Protein AF-Q2NRU4-F1 (afdb_monomer_lite)

Structure (mmCIF, N/CA/C/O backbone):
data_AF-Q2NRU4-F1
#
_entry.id   AF-Q2NRU4-F1
#
loop_
_atom_site.group_PDB
_atom_site.id
_atom_site.type_symbol
_atom_site.label_atom_id
_atom_site.label_alt_id
_atom_site.label_comp_id
_atom_site.label_asym_id
_atom_site.label_entity_id
_atom_site.label_seq_id
_atom_site.pdbx_PDB_ins_code
_atom_site.Cartn_x
_atom_site.Cartn_y
_atom_site.Cartn_z
_atom_site.occupancy
_atom_site.B_iso_or_equiv
_atom_site.auth_seq_id
_atom_site.auth_comp_id
_atom_site.auth_asym_id
_atom_site.auth_atom_id
_atom_site.pdbx_PDB_model_num
ATOM 1 N N . MET A 1 1 ? -20.272 91.432 -16.158 1.00 27.55 1 MET A N 1
ATOM 2 C CA . MET A 1 1 ? -19.149 92.353 -15.857 1.00 27.55 1 MET A CA 1
ATOM 3 C C . MET A 1 1 ? -18.512 91.813 -14.579 1.00 27.55 1 MET A C 1
ATOM 5 O O . MET A 1 1 ? -19.265 91.527 -13.664 1.00 27.55 1 MET A O 1
ATOM 9 N N . ALA A 1 2 ? -17.294 91.264 -14.639 1.00 25.17 2 ALA A N 1
ATOM 10 C CA . ALA A 1 2 ? -16.004 91.965 -14.478 1.00 25.17 2 ALA A CA 1
ATOM 11 C C . ALA A 1 2 ? -15.711 92.292 -12.987 1.00 25.17 2 ALA A C 1
ATOM 13 O O . ALA A 1 2 ? -16.608 92.776 -12.313 1.00 25.17 2 ALA A O 1
ATOM 14 N N . MET A 1 3 ? -14.518 92.052 -12.418 1.00 23.88 3 MET A N 1
ATOM 15 C CA . MET A 1 3 ? -13.232 91.648 -13.022 1.00 23.88 3 MET A CA 1
ATOM 16 C C . MET A 1 3 ? -12.318 90.872 -12.032 1.00 23.88 3 MET A C 1
ATOM 18 O O . MET A 1 3 ? -12.445 91.038 -10.827 1.00 23.88 3 MET A O 1
ATOM 22 N N . THR A 1 4 ? -11.417 90.047 -12.588 1.00 27.55 4 THR A N 1
ATOM 23 C CA . THR A 1 4 ? -10.028 89.662 -12.194 1.00 27.55 4 THR A CA 1
ATOM 24 C C . THR A 1 4 ? -9.515 89.977 -10.767 1.00 27.55 4 THR A C 1
ATOM 26 O O . THR A 1 4 ? -9.658 91.094 -10.293 1.00 27.55 4 THR A O 1
ATOM 29 N N . ILE A 1 5 ? -8.825 89.046 -10.080 1.00 25.11 5 ILE A N 1
ATOM 30 C CA . ILE A 1 5 ? -7.338 88.909 -9.998 1.00 25.11 5 ILE A CA 1
ATOM 31 C C . ILE A 1 5 ? -7.003 87.466 -9.548 1.00 25.11 5 ILE A C 1
ATOM 33 O O . ILE A 1 5 ? -7.475 87.022 -8.510 1.00 25.11 5 ILE A O 1
ATOM 37 N N . LYS A 1 6 ? -6.393 86.615 -10.391 1.00 26.19 6 LYS A N 1
ATOM 38 C CA . LYS A 1 6 ? -4.936 86.444 -10.631 1.00 26.19 6 LYS A CA 1
ATOM 39 C C . LYS A 1 6 ? -4.105 86.117 -9.374 1.00 26.19 6 LYS A C 1
ATOM 41 O O . LYS A 1 6 ? -3.678 87.021 -8.666 1.00 26.19 6 LYS A O 1
ATOM 46 N N . SER A 1 7 ? -3.752 84.843 -9.191 1.00 25.25 7 SER A N 1
ATOM 47 C CA . SER A 1 7 ? -2.533 84.442 -8.472 1.00 25.25 7 SER A CA 1
ATOM 48 C C . SER A 1 7 ? -1.377 84.288 -9.471 1.00 25.25 7 SER A C 1
ATOM 50 O O . SER A 1 7 ? -1.565 83.778 -10.575 1.00 25.25 7 SER A O 1
ATOM 52 N N . ASN A 1 8 ? -0.181 84.763 -9.113 1.00 26.19 8 ASN A N 1
ATOM 53 C CA . ASN A 1 8 ? 0.990 84.687 -9.990 1.00 26.19 8 ASN A CA 1
ATOM 54 C C . ASN A 1 8 ? 1.704 83.339 -9.835 1.00 26.19 8 ASN A C 1
ATOM 56 O O . ASN A 1 8 ? 2.194 83.019 -8.754 1.00 26.19 8 ASN A O 1
ATOM 60 N N . THR A 1 9 ? 1.852 82.597 -10.931 1.00 33.47 9 THR A N 1
ATOM 61 C CA . THR A 1 9 ? 2.852 81.529 -11.040 1.00 33.47 9 THR A CA 1
ATOM 62 C C . THR A 1 9 ? 4.235 82.143 -11.269 1.00 33.47 9 THR A C 1
ATOM 64 O O . THR A 1 9 ? 4.475 82.756 -12.308 1.00 33.47 9 THR A O 1
ATOM 67 N N . LEU A 1 10 ? 5.143 81.954 -10.313 1.00 28.69 10 LEU A N 1
ATOM 68 C CA . LEU A 1 10 ? 6.584 82.208 -10.430 1.00 28.69 10 LEU A CA 1
ATOM 69 C C . LEU A 1 10 ? 7.347 80.910 -10.076 1.00 28.69 10 LEU A C 1
ATOM 71 O O . LEU A 1 10 ? 6.728 79.962 -9.591 1.00 28.69 10 LEU A O 1
ATOM 75 N N . PRO A 1 11 ? 8.617 80.771 -10.491 1.00 30.83 11 PRO A N 1
ATOM 76 C CA . PRO A 1 11 ? 8.958 79.686 -11.407 1.00 30.83 11 PRO A CA 1
ATOM 77 C C . PRO A 1 11 ? 9.339 78.373 -10.724 1.00 30.83 11 PRO A C 1
ATOM 79 O O . PRO A 1 11 ? 10.029 78.350 -9.707 1.00 30.83 11 PRO A O 1
ATOM 82 N N . PHE A 1 12 ? 9.008 77.264 -11.390 1.00 28.73 12 PHE A N 1
ATOM 83 C CA . PHE A 1 12 ? 9.711 76.004 -11.177 1.00 28.73 12 PHE A CA 1
ATOM 84 C C . PHE A 1 12 ? 11.153 76.145 -11.676 1.00 28.73 12 PHE A C 1
ATOM 86 O O . PHE A 1 12 ? 11.401 76.181 -12.880 1.00 28.73 12 PHE A O 1
ATOM 93 N N . ILE A 1 13 ? 12.106 76.199 -10.746 1.00 26.86 13 ILE A N 1
ATOM 94 C CA . ILE A 1 13 ? 13.524 76.011 -11.057 1.00 26.86 13 ILE A CA 1
ATOM 95 C C . ILE A 1 13 ? 13.719 74.525 -11.371 1.00 26.86 13 ILE A C 1
ATOM 97 O O . ILE A 1 13 ? 13.710 73.681 -10.473 1.00 26.86 13 ILE A O 1
ATOM 101 N N . SER A 1 14 ? 13.875 74.193 -12.651 1.00 37.03 14 SER A N 1
ATOM 102 C CA . SER A 1 14 ? 14.163 72.833 -13.102 1.00 37.03 14 SER A CA 1
ATOM 103 C C . SER A 1 14 ? 15.639 72.488 -12.876 1.00 37.03 14 SER A C 1
ATOM 105 O O . SER A 1 14 ? 16.437 72.487 -13.813 1.00 37.03 14 SER A O 1
ATOM 107 N N . GLU A 1 15 ? 16.019 72.185 -11.632 1.00 30.34 15 GLU A N 1
ATOM 108 C CA . GLU A 1 15 ? 17.298 71.520 -11.359 1.00 30.34 15 GLU A CA 1
ATOM 109 C C . GLU A 1 15 ? 17.245 70.055 -11.817 1.00 30.34 15 GLU A C 1
ATOM 111 O O . GLU A 1 15 ? 16.882 69.148 -11.059 1.00 30.34 15 GLU A O 1
ATOM 116 N N . THR A 1 16 ? 17.651 69.812 -13.063 1.00 36.56 16 THR A N 1
ATOM 117 C CA . THR A 1 16 ? 18.041 68.478 -13.528 1.00 36.56 16 THR A CA 1
ATOM 118 C C . THR A 1 16 ? 19.218 67.984 -12.681 1.00 36.56 16 THR A C 1
ATOM 120 O O . THR A 1 16 ? 20.192 68.707 -12.470 1.00 36.56 16 THR A O 1
ATOM 123 N N . ILE A 1 17 ? 19.132 66.759 -12.164 1.00 39.47 17 ILE A N 1
ATOM 124 C CA . ILE A 1 17 ? 20.183 66.159 -11.331 1.00 39.47 17 ILE A CA 1
ATOM 125 C C . ILE A 1 17 ? 21.095 65.336 -12.243 1.00 39.47 17 ILE A C 1
ATOM 127 O O . ILE A 1 17 ? 20.589 64.531 -13.017 1.00 39.47 17 ILE A O 1
ATOM 131 N N . SER A 1 18 ? 22.414 65.514 -12.146 1.00 48.19 18 SER A N 1
ATOM 132 C CA . SER A 1 18 ? 23.385 64.673 -12.854 1.00 48.19 18 SER A CA 1
ATOM 133 C C . SER A 1 18 ? 23.613 63.332 -12.147 1.00 48.19 18 SER A C 1
ATOM 135 O O . SER A 1 18 ? 23.604 63.251 -10.914 1.00 48.19 18 SER A O 1
ATOM 137 N N . ASP A 1 19 ? 23.880 62.285 -12.927 1.00 49.56 19 ASP A N 1
ATOM 138 C CA . ASP A 1 19 ? 23.962 60.889 -12.464 1.00 49.56 19 ASP A CA 1
ATOM 139 C C . ASP A 1 19 ? 25.026 60.663 -11.382 1.00 49.56 19 ASP A C 1
ATOM 141 O O . ASP A 1 19 ? 24.850 59.841 -10.481 1.00 49.56 19 ASP A O 1
ATOM 145 N N . ALA A 1 20 ? 26.084 61.481 -11.383 1.00 44.75 20 ALA A N 1
ATOM 146 C CA . ALA A 1 20 ? 27.112 61.518 -10.343 1.00 44.75 20 ALA A CA 1
ATOM 147 C C . ALA A 1 20 ? 26.548 61.690 -8.914 1.00 44.75 20 ALA A C 1
ATOM 149 O O . ALA A 1 20 ? 27.145 61.204 -7.954 1.00 44.75 20 ALA A O 1
ATOM 150 N N . ARG A 1 21 ? 25.385 62.339 -8.743 1.00 45.06 21 ARG A N 1
ATOM 151 C CA . ARG A 1 21 ? 24.715 62.469 -7.434 1.00 45.06 21 ARG A CA 1
ATOM 152 C C . ARG A 1 21 ? 23.836 61.268 -7.074 1.00 45.06 21 ARG A C 1
ATOM 154 O O . ARG A 1 21 ? 23.665 60.999 -5.890 1.00 45.06 21 ARG A O 1
ATOM 161 N N . ILE A 1 22 ? 23.339 60.513 -8.054 1.00 49.44 22 ILE A N 1
ATOM 162 C CA . ILE A 1 22 ? 22.668 59.222 -7.813 1.00 49.44 22 ILE A CA 1
ATOM 163 C C . ILE A 1 22 ? 23.716 58.174 -7.405 1.00 49.44 22 ILE A C 1
ATOM 165 O O . ILE A 1 22 ? 23.503 57.424 -6.452 1.00 49.44 22 ILE A O 1
ATOM 169 N N . ALA A 1 23 ? 24.887 58.190 -8.051 1.00 51.44 23 ALA A N 1
ATOM 170 C CA . ALA A 1 23 ? 26.038 57.377 -7.664 1.00 51.44 23 ALA A CA 1
ATOM 171 C C . ALA A 1 23 ? 26.536 57.688 -6.237 1.00 51.44 23 ALA A C 1
ATOM 173 O O . ALA A 1 23 ? 26.916 56.770 -5.518 1.00 51.44 23 ALA A O 1
ATOM 174 N N . TYR A 1 24 ? 26.483 58.952 -5.793 1.00 49.28 24 TYR A N 1
ATOM 175 C CA . TYR A 1 24 ? 26.822 59.319 -4.412 1.00 49.28 24 TYR A CA 1
ATOM 176 C C . TYR A 1 24 ? 25.903 58.625 -3.390 1.00 49.28 24 TYR A C 1
ATOM 178 O O . TYR A 1 24 ? 26.398 57.994 -2.460 1.00 49.28 24 TYR A O 1
ATOM 186 N N . VAL A 1 25 ? 24.578 58.672 -3.588 1.00 49.66 25 VAL A N 1
ATOM 187 C CA . VAL A 1 25 ? 23.615 58.025 -2.672 1.00 49.66 25 VAL A CA 1
ATOM 188 C C . VAL A 1 25 ? 23.811 56.507 -2.638 1.00 49.66 25 VAL A C 1
ATOM 190 O O . VAL A 1 25 ? 23.872 55.941 -1.552 1.00 49.66 25 VAL A O 1
ATOM 193 N N . LYS A 1 26 ? 23.989 55.854 -3.798 1.00 53.34 26 LYS A N 1
ATOM 194 C CA . LYS A 1 26 ? 24.218 54.398 -3.868 1.00 53.34 26 LYS A CA 1
ATOM 195 C C . LYS A 1 26 ? 25.491 53.925 -3.146 1.00 53.34 26 LYS A C 1
ATOM 197 O O . LYS A 1 26 ? 25.537 52.767 -2.745 1.00 53.34 26 LYS A O 1
ATOM 202 N N . ASN A 1 27 ? 26.504 54.786 -2.999 1.00 51.72 27 ASN A N 1
ATOM 203 C CA . ASN A 1 27 ? 27.858 54.365 -2.616 1.00 51.72 27 ASN A CA 1
ATOM 204 C C . ASN A 1 27 ? 28.385 54.955 -1.291 1.00 51.72 27 ASN A C 1
ATOM 206 O O . ASN A 1 27 ? 29.419 54.488 -0.816 1.00 51.72 27 ASN A O 1
ATOM 210 N N . LEU A 1 28 ? 27.759 55.996 -0.719 1.00 47.84 28 LEU A N 1
ATOM 211 C CA . LEU A 1 28 ? 28.334 56.762 0.409 1.00 47.84 28 LEU A CA 1
ATOM 212 C C . LEU A 1 28 ? 27.382 57.059 1.586 1.00 47.84 28 LEU A C 1
ATOM 214 O O . LEU A 1 28 ? 27.839 57.602 2.592 1.00 47.84 28 LEU A O 1
ATOM 218 N N . ALA A 1 29 ? 26.093 56.707 1.516 1.00 56.09 29 ALA A N 1
ATOM 219 C CA . ALA A 1 29 ? 25.180 56.856 2.656 1.00 56.09 29 ALA A CA 1
ATOM 220 C C . ALA A 1 29 ? 25.407 55.737 3.696 1.00 56.09 29 ALA A C 1
ATOM 222 O O . ALA A 1 29 ? 25.237 54.558 3.389 1.00 56.09 29 ALA A O 1
ATOM 223 N N . MET A 1 30 ? 25.803 56.101 4.922 1.00 52.47 30 MET A N 1
ATOM 224 C CA . MET A 1 30 ? 26.233 55.149 5.965 1.00 52.47 30 MET A CA 1
ATOM 225 C C . MET A 1 30 ? 25.129 54.768 6.965 1.00 52.47 30 MET A C 1
ATOM 227 O O . MET A 1 30 ? 25.215 53.717 7.600 1.00 52.47 30 MET A O 1
ATOM 231 N N . THR A 1 31 ? 24.091 55.593 7.121 1.00 57.56 31 THR A N 1
ATOM 232 C CA . THR A 1 31 ? 22.967 55.349 8.043 1.00 57.56 31 THR A CA 1
ATOM 233 C C . THR A 1 31 ? 21.608 55.565 7.368 1.00 57.56 31 THR A C 1
ATOM 235 O O . THR A 1 31 ? 21.518 56.181 6.301 1.00 57.56 31 THR A O 1
ATOM 238 N N . LYS A 1 32 ? 20.521 55.087 8.001 1.00 56.09 32 LYS A N 1
ATOM 239 C CA . LYS A 1 32 ? 19.155 55.395 7.537 1.00 56.09 32 LYS A CA 1
ATOM 240 C C . LYS A 1 32 ? 18.888 56.902 7.602 1.00 56.09 32 LYS A C 1
ATOM 242 O O . LYS A 1 32 ? 18.274 57.448 6.691 1.00 56.09 32 LYS A O 1
ATOM 247 N N . GLU A 1 33 ? 19.402 57.572 8.632 1.00 53.81 33 GLU A N 1
ATOM 248 C CA . GLU A 1 33 ? 19.351 59.020 8.811 1.00 53.81 33 GLU A CA 1
ATOM 249 C C . GLU A 1 33 ? 20.042 59.780 7.661 1.00 53.81 33 GLU A C 1
ATOM 251 O O . GLU A 1 33 ? 19.413 60.675 7.096 1.00 53.81 33 GLU A O 1
ATOM 256 N N . ASP A 1 34 ? 21.255 59.396 7.242 1.00 56.81 34 ASP A N 1
ATOM 257 C CA . ASP A 1 34 ? 21.978 60.049 6.130 1.00 56.81 34 ASP A CA 1
ATOM 258 C C . ASP A 1 34 ? 21.211 59.944 4.804 1.00 56.81 34 ASP A C 1
ATOM 260 O O . ASP A 1 34 ? 21.030 60.930 4.086 1.00 56.81 34 ASP A O 1
ATOM 264 N N . ALA A 1 35 ? 20.697 58.749 4.499 1.00 54.88 35 ALA A N 1
ATOM 265 C CA . ALA A 1 35 ? 19.919 58.478 3.292 1.00 54.88 35 ALA A CA 1
ATOM 266 C C . ALA A 1 35 ? 18.598 59.274 3.220 1.00 54.88 35 ALA A C 1
ATOM 268 O O . ALA A 1 35 ? 18.047 59.468 2.134 1.00 54.88 35 ALA A O 1
ATOM 269 N N . THR A 1 36 ? 18.098 59.788 4.350 1.00 53.00 36 THR A N 1
ATOM 270 C CA . THR A 1 36 ? 16.929 60.688 4.388 1.00 53.00 36 THR A CA 1
ATOM 271 C C . THR A 1 36 ? 17.186 62.022 3.671 1.00 53.00 36 THR A C 1
ATOM 273 O O . THR A 1 36 ? 16.239 62.717 3.296 1.00 53.00 36 THR A O 1
ATOM 276 N N . VAL A 1 37 ? 18.451 62.420 3.491 1.00 50.53 37 VAL A N 1
ATOM 277 C CA . VAL A 1 37 ? 18.841 63.783 3.106 1.00 50.53 37 VAL A CA 1
ATOM 278 C C . VAL A 1 37 ? 19.104 63.914 1.597 1.00 50.53 37 VAL A C 1
ATOM 280 O O . VAL A 1 37 ? 20.214 64.249 1.197 1.00 50.53 37 VAL A O 1
ATOM 283 N N . MET A 1 38 ? 18.077 63.700 0.751 1.00 53.88 38 MET A N 1
ATOM 284 C CA . MET A 1 38 ? 17.714 64.607 -0.374 1.00 53.88 38 MET A CA 1
ATOM 285 C C . MET A 1 38 ? 16.689 64.063 -1.397 1.00 53.88 38 MET A C 1
ATOM 287 O O . MET A 1 38 ? 16.701 62.896 -1.782 1.00 53.88 38 MET A O 1
ATOM 291 N N . ARG A 1 39 ? 15.929 65.000 -1.993 1.00 60.97 39 ARG A N 1
ATOM 292 C CA . ARG A 1 39 ? 15.435 65.063 -3.394 1.00 60.97 39 ARG A CA 1
ATOM 293 C C . ARG A 1 39 ? 14.474 63.985 -3.910 1.00 60.97 39 ARG A C 1
ATOM 295 O O . ARG A 1 39 ? 13.487 64.369 -4.533 1.00 60.97 39 ARG A O 1
ATOM 302 N N . ILE A 1 40 ? 14.694 62.688 -3.682 1.00 68.94 40 ILE A N 1
ATOM 303 C CA . ILE A 1 40 ? 13.674 61.663 -3.994 1.00 68.94 40 ILE A CA 1
ATOM 304 C C . ILE A 1 40 ? 12.469 61.919 -3.094 1.00 68.94 40 ILE A C 1
ATOM 306 O O . ILE A 1 40 ? 11.357 62.117 -3.579 1.00 68.94 40 ILE A O 1
ATOM 310 N N . TRP A 1 41 ? 12.723 62.029 -1.787 1.00 78.81 41 TRP A N 1
ATOM 311 C CA . TRP A 1 41 ? 11.708 62.369 -0.799 1.00 78.81 41 TRP A CA 1
ATOM 312 C C . TRP A 1 41 ? 10.995 63.683 -1.134 1.00 78.81 41 TRP A C 1
ATOM 314 O O . TRP A 1 41 ? 9.772 63.727 -1.112 1.00 78.81 41 TRP A O 1
ATOM 324 N N . ASP A 1 42 ? 11.715 64.729 -1.548 1.00 79.25 42 ASP A N 1
ATOM 325 C CA . ASP A 1 42 ? 11.101 66.022 -1.874 1.00 79.25 42 ASP A CA 1
ATOM 326 C C . ASP A 1 42 ? 10.088 65.980 -3.026 1.00 79.25 42 ASP A C 1
ATOM 328 O O . ASP A 1 42 ? 9.165 66.792 -3.031 1.00 79.25 42 ASP A O 1
ATOM 332 N N . LYS A 1 43 ? 10.213 65.023 -3.956 1.00 80.00 43 LYS A N 1
ATOM 333 C CA . LYS A 1 43 ? 9.261 64.821 -5.061 1.00 80.00 43 LYS A CA 1
ATOM 334 C C . LYS A 1 43 ? 7.980 64.087 -4.648 1.00 80.00 43 LYS A C 1
ATOM 336 O O . LYS A 1 43 ? 6.946 64.297 -5.278 1.00 80.00 43 LYS A O 1
ATOM 341 N N . ILE A 1 44 ? 8.048 63.218 -3.633 1.00 84.31 44 ILE A N 1
ATOM 342 C CA . ILE A 1 44 ? 6.964 62.272 -3.291 1.00 84.31 44 ILE A CA 1
ATOM 343 C C . ILE A 1 44 ? 6.408 62.428 -1.871 1.00 84.31 44 ILE A C 1
ATOM 345 O O . ILE A 1 44 ? 5.356 61.873 -1.566 1.00 84.31 44 ILE A O 1
ATOM 349 N N . LYS A 1 45 ? 7.053 63.216 -1.002 1.00 83.75 45 LYS A N 1
ATOM 350 C CA . LYS A 1 45 ? 6.665 63.427 0.405 1.00 83.75 45 LYS A CA 1
ATOM 351 C C . LYS A 1 45 ? 5.215 63.856 0.591 1.00 83.75 45 LYS A C 1
ATOM 353 O O . LYS A 1 45 ? 4.647 63.576 1.641 1.00 83.75 45 LYS A O 1
ATOM 358 N N . ASP A 1 46 ? 4.622 64.534 -0.387 1.00 86.38 46 ASP A N 1
ATOM 359 C CA . ASP A 1 46 ? 3.250 65.053 -0.325 1.00 86.38 46 ASP A CA 1
ATOM 360 C C . ASP A 1 46 ? 2.216 64.128 -0.990 1.00 86.38 46 ASP A C 1
ATOM 362 O O . ASP A 1 46 ? 1.024 64.425 -1.001 1.00 86.38 46 ASP A O 1
ATOM 366 N N . TRP A 1 47 ? 2.652 62.956 -1.468 1.00 91.62 47 TRP A N 1
ATOM 367 C CA . TRP A 1 47 ? 1.774 61.848 -1.858 1.00 91.62 47 TRP A CA 1
ATOM 368 C C . TRP A 1 47 ? 1.359 61.001 -0.636 1.00 91.62 47 TRP A C 1
ATOM 370 O O . TRP A 1 47 ? 0.374 60.263 -0.701 1.00 91.62 47 TRP A O 1
ATOM 380 N N . PHE A 1 48 ? 2.086 61.133 0.484 1.00 86.75 48 PHE A N 1
ATOM 381 C CA . PHE A 1 48 ? 1.869 60.435 1.756 1.00 86.75 48 PHE A CA 1
ATOM 382 C C . PHE A 1 48 ? 1.184 61.332 2.796 1.00 86.75 48 PHE A C 1
ATOM 384 O O . PHE A 1 48 ? 1.551 62.497 2.979 1.00 86.75 48 PHE A O 1
ATOM 391 N N . CYS A 1 49 ? 0.233 60.780 3.556 1.00 78.88 49 CYS A N 1
ATOM 392 C CA . CYS A 1 49 ? -0.378 61.496 4.677 1.00 78.88 49 CYS A CA 1
ATOM 393 C C . CYS A 1 49 ? 0.623 61.699 5.834 1.00 78.88 49 CYS A C 1
ATOM 395 O O . CYS A 1 49 ? 1.508 60.875 6.067 1.00 78.88 49 CYS A O 1
ATOM 397 N N . GLY A 1 50 ? 0.486 62.811 6.571 1.00 70.38 50 GLY A N 1
ATOM 398 C CA . GLY A 1 50 ? 1.497 63.294 7.527 1.00 70.38 50 GLY A CA 1
ATOM 399 C C . GLY A 1 50 ? 1.971 62.267 8.563 1.00 70.38 50 GLY A C 1
ATOM 400 O O . GLY A 1 50 ? 3.162 62.200 8.855 1.00 70.38 50 GLY A O 1
ATOM 401 N N . THR A 1 51 ? 1.068 61.421 9.060 1.00 73.38 51 THR A N 1
ATOM 402 C CA . THR A 1 51 ? 1.360 60.362 10.042 1.00 73.38 51 THR A CA 1
ATOM 403 C C . THR A 1 51 ? 2.211 59.217 9.487 1.00 73.38 51 THR A C 1
ATOM 405 O O . THR A 1 51 ? 2.953 58.599 10.245 1.00 73.38 51 THR A O 1
ATOM 408 N N . ARG A 1 52 ? 2.153 58.949 8.176 1.00 76.56 52 ARG A N 1
ATOM 409 C CA . ARG A 1 52 ? 2.875 57.849 7.509 1.00 76.56 52 ARG A CA 1
ATOM 410 C C . ARG A 1 52 ? 4.196 58.284 6.868 1.00 76.56 52 ARG A C 1
ATOM 412 O O . ARG A 1 52 ? 4.927 57.461 6.324 1.00 76.56 52 ARG A O 1
ATOM 419 N N . LYS A 1 53 ? 4.556 59.570 6.957 1.00 80.81 53 LYS A N 1
ATOM 420 C CA . LYS A 1 53 ? 5.773 60.107 6.325 1.00 80.81 53 LYS A CA 1
ATOM 421 C C . LYS A 1 53 ? 7.073 59.462 6.845 1.00 80.81 53 LYS A C 1
ATOM 423 O O . LYS A 1 53 ? 7.974 59.217 6.052 1.00 80.81 53 LYS A O 1
ATOM 428 N N . LYS A 1 54 ? 7.160 59.118 8.140 1.00 77.81 54 LYS A N 1
ATOM 429 C CA . LYS A 1 54 ? 8.330 58.413 8.716 1.00 77.81 54 LYS A CA 1
ATOM 430 C C . LYS A 1 54 ? 8.419 56.940 8.283 1.00 77.81 54 LYS A C 1
ATOM 432 O O . LYS A 1 54 ? 9.512 56.439 8.053 1.00 77.81 54 LYS A O 1
ATOM 437 N N . GLU A 1 55 ? 7.275 56.270 8.157 1.00 82.50 55 GLU A N 1
ATOM 438 C CA . GLU A 1 55 ? 7.150 54.887 7.666 1.00 82.50 55 GLU A CA 1
ATOM 439 C C . GLU A 1 55 ? 7.605 54.802 6.192 1.00 82.50 55 GLU A C 1
ATOM 441 O O . GLU A 1 55 ? 8.400 53.935 5.835 1.00 82.50 55 GLU A O 1
ATOM 446 N N . ALA A 1 56 ? 7.209 55.778 5.361 1.00 85.75 56 ALA A N 1
ATOM 447 C CA . ALA A 1 56 ? 7.550 55.820 3.936 1.00 85.75 56 ALA A CA 1
ATOM 448 C C . ALA A 1 56 ? 9.063 55.964 3.704 1.00 85.75 56 ALA A C 1
ATOM 450 O O . ALA A 1 56 ? 9.630 55.288 2.851 1.00 85.75 56 ALA A O 1
ATOM 451 N N . LEU A 1 57 ? 9.732 56.807 4.496 1.00 80.38 57 LEU A N 1
ATOM 452 C CA . LEU A 1 57 ? 11.187 56.973 4.449 1.00 80.38 57 LEU A CA 1
ATOM 453 C C . LEU A 1 57 ? 11.941 55.663 4.730 1.00 80.38 57 LEU A C 1
ATOM 455 O O . LEU A 1 57 ? 12.937 55.387 4.065 1.00 80.38 57 LEU A O 1
ATOM 459 N N . GLY A 1 58 ? 11.429 54.826 5.641 1.00 80.81 58 GLY A N 1
ATOM 460 C CA . GLY A 1 58 ? 11.973 53.490 5.893 1.00 80.81 58 GLY A CA 1
ATOM 461 C C . GLY A 1 58 ? 11.957 52.620 4.635 1.00 80.81 58 GLY A C 1
ATOM 462 O O . GLY A 1 58 ? 12.997 52.120 4.223 1.00 80.81 58 GLY A O 1
ATOM 463 N N . HIS A 1 59 ? 10.812 52.528 3.962 1.00 90.50 59 HIS A N 1
ATOM 464 C CA . HIS A 1 59 ? 10.689 51.728 2.741 1.00 90.50 59 HIS A CA 1
ATOM 465 C C . HIS A 1 59 ? 11.418 52.320 1.525 1.00 90.50 59 HIS A C 1
ATOM 467 O O . HIS A 1 59 ? 11.839 51.570 0.650 1.00 90.50 59 HIS A O 1
ATOM 473 N N . ILE A 1 60 ? 11.626 53.641 1.461 1.00 85.38 60 ILE A N 1
ATOM 474 C CA . ILE A 1 60 ? 12.477 54.256 0.427 1.00 85.38 60 ILE A CA 1
ATOM 475 C C . ILE A 1 60 ? 13.941 53.841 0.630 1.00 85.38 60 ILE A C 1
ATOM 477 O O . ILE A 1 60 ? 14.611 53.511 -0.349 1.00 85.38 60 ILE A O 1
ATOM 481 N N . TYR A 1 61 ? 14.424 53.790 1.878 1.00 84.88 61 TYR A N 1
ATOM 482 C CA . TYR A 1 61 ? 15.737 53.218 2.197 1.00 84.88 61 TYR A CA 1
ATOM 483 C C . TYR A 1 61 ? 15.804 51.741 1.790 1.00 84.88 61 TYR A C 1
ATOM 485 O O . TYR A 1 61 ? 16.694 51.356 1.036 1.00 84.88 61 TYR A O 1
ATOM 493 N N . ASP A 1 62 ? 14.828 50.938 2.226 1.00 86.81 62 ASP A N 1
ATOM 494 C CA . ASP A 1 62 ? 14.785 49.490 1.984 1.00 86.81 62 ASP A CA 1
ATOM 495 C C . ASP A 1 62 ? 14.697 49.143 0.477 1.00 86.81 62 ASP A C 1
ATOM 497 O O . ASP A 1 62 ? 15.207 48.111 0.045 1.00 86.81 62 ASP A O 1
ATOM 501 N N . LEU A 1 63 ? 14.108 50.021 -0.347 1.00 85.94 63 LEU A N 1
ATOM 502 C CA . LEU A 1 63 ? 14.131 49.914 -1.812 1.00 85.94 63 LEU A CA 1
ATOM 503 C C . LEU A 1 63 ? 15.504 50.191 -2.434 1.00 85.94 63 LEU A C 1
ATOM 505 O O . LEU A 1 63 ? 15.807 49.652 -3.493 1.00 85.94 63 LEU A O 1
ATOM 509 N N . THR A 1 64 ? 16.291 51.095 -1.850 1.00 81.25 64 THR A N 1
ATOM 510 C CA . THR A 1 64 ? 17.459 51.706 -2.513 1.00 81.25 64 THR A CA 1
ATOM 511 C C . THR A 1 64 ? 18.805 51.218 -1.986 1.00 81.25 64 THR A C 1
ATOM 513 O O . THR A 1 64 ? 19.806 51.370 -2.683 1.00 81.25 64 THR A O 1
ATOM 516 N N . HIS A 1 65 ? 18.836 50.618 -0.794 1.00 82.19 65 HIS A N 1
ATOM 517 C CA . HIS A 1 65 ? 20.053 50.178 -0.115 1.00 82.19 65 HIS A CA 1
ATOM 518 C C . HIS A 1 65 ? 20.019 48.659 0.109 1.00 82.19 65 HIS A C 1
ATOM 520 O O . HIS A 1 65 ? 19.239 48.155 0.916 1.00 82.19 65 HIS A O 1
ATOM 526 N N . GLN A 1 66 ? 20.905 47.929 -0.576 1.00 80.81 66 GLN A N 1
ATOM 527 C CA . GLN A 1 66 ? 21.048 46.476 -0.418 1.00 80.81 66 GLN A CA 1
ATOM 528 C C . GLN A 1 66 ? 21.654 46.082 0.940 1.00 80.81 66 GLN A C 1
ATOM 530 O O . GLN A 1 66 ? 21.305 45.042 1.500 1.00 80.81 66 GLN A O 1
ATOM 535 N N . GLY A 1 67 ? 22.554 46.906 1.487 1.00 81.31 67 GLY A N 1
ATOM 536 C CA . GLY A 1 67 ? 23.310 46.563 2.692 1.00 81.31 67 GLY A CA 1
ATOM 537 C C . GLY A 1 67 ? 24.064 45.239 2.521 1.00 81.31 67 GLY A C 1
ATOM 538 O O . GLY A 1 67 ? 24.654 44.989 1.474 1.00 81.31 67 GLY A O 1
ATOM 539 N N . ASN A 1 68 ? 23.996 44.375 3.535 1.00 79.50 68 ASN A N 1
ATOM 540 C CA . ASN A 1 68 ? 24.650 43.060 3.536 1.00 79.50 68 ASN A CA 1
ATOM 541 C C . ASN A 1 68 ? 23.733 41.916 3.042 1.00 79.50 68 ASN A C 1
ATOM 543 O O . ASN A 1 68 ? 24.016 40.752 3.320 1.00 79.50 68 ASN A O 1
ATOM 547 N N . LEU A 1 69 ? 22.615 42.218 2.371 1.00 81.31 69 LEU A N 1
ATOM 548 C CA . LEU A 1 69 ? 21.664 41.203 1.901 1.00 81.31 69 LEU A CA 1
ATOM 549 C C . LEU A 1 69 ? 22.147 40.517 0.618 1.00 81.31 69 LEU A C 1
ATOM 551 O O . LEU A 1 69 ? 22.683 41.164 -0.286 1.00 81.31 69 LEU A O 1
ATOM 555 N N . SER A 1 70 ? 21.890 39.214 0.490 1.00 83.50 70 SER A N 1
ATOM 556 C CA . SER A 1 70 ? 22.082 38.499 -0.778 1.00 83.50 70 SER A CA 1
ATOM 557 C C . SER A 1 70 ? 21.068 38.958 -1.839 1.00 83.50 70 SER A C 1
ATOM 559 O O . SER A 1 70 ? 20.025 39.528 -1.504 1.00 83.50 70 SER A O 1
ATOM 561 N N . LYS A 1 71 ? 21.345 38.706 -3.133 1.00 83.12 71 LYS A N 1
ATOM 562 C CA . LYS A 1 71 ? 20.453 39.097 -4.250 1.00 83.12 71 LYS A CA 1
ATOM 563 C C . LYS A 1 71 ? 18.973 38.728 -3.995 1.00 83.12 71 LYS A C 1
ATOM 565 O O . LYS A 1 71 ? 18.132 39.616 -4.142 1.00 83.12 71 LYS A O 1
ATOM 570 N N . PRO A 1 72 ? 18.622 37.501 -3.549 1.00 80.62 72 PRO A N 1
ATOM 571 C CA . PRO A 1 72 ? 17.219 37.122 -3.360 1.00 80.62 72 PRO A CA 1
ATOM 572 C C . PRO A 1 72 ? 16.591 37.755 -2.114 1.00 80.62 72 PRO A C 1
ATOM 574 O O . PRO A 1 72 ? 15.433 38.172 -2.145 1.00 80.62 72 PRO A O 1
ATOM 577 N N . GLN A 1 73 ? 17.362 37.923 -1.036 1.00 82.50 73 GLN A N 1
ATOM 578 C CA . GLN A 1 73 ? 16.912 38.642 0.160 1.00 82.50 73 GLN A CA 1
ATOM 579 C C . GLN A 1 73 ? 16.636 40.124 -0.149 1.00 82.50 73 GLN A C 1
ATOM 581 O O . GLN A 1 73 ? 15.622 40.668 0.292 1.00 82.50 73 GLN A O 1
ATOM 586 N N . PHE A 1 74 ? 17.483 40.760 -0.964 1.00 87.38 74 PHE A N 1
ATOM 587 C CA . PHE A 1 74 ? 17.282 42.137 -1.414 1.00 87.38 74 PHE A CA 1
ATOM 588 C C . PHE A 1 74 ? 16.085 42.272 -2.363 1.00 87.38 74 PHE A C 1
ATOM 590 O O . PHE A 1 74 ? 15.252 43.145 -2.146 1.00 87.38 74 PHE A O 1
ATOM 597 N N . ALA A 1 75 ? 15.914 41.381 -3.345 1.00 86.50 75 ALA A N 1
ATOM 598 C CA . ALA A 1 75 ? 14.737 41.412 -4.218 1.00 86.50 75 ALA A CA 1
ATOM 599 C C . ALA A 1 75 ? 13.422 41.251 -3.434 1.00 86.50 75 ALA A C 1
ATOM 601 O O . ALA A 1 75 ? 12.458 41.971 -3.696 1.00 86.50 75 ALA A O 1
ATOM 602 N N . LEU A 1 76 ? 13.383 40.377 -2.419 1.00 86.00 76 LEU A N 1
ATOM 603 C CA . LEU A 1 76 ? 12.242 40.273 -1.502 1.00 86.00 76 LEU A CA 1
ATOM 604 C C . LEU A 1 76 ? 12.007 41.584 -0.737 1.00 86.00 76 LEU A C 1
ATOM 606 O O . LEU A 1 76 ? 10.860 42.021 -0.617 1.00 86.00 76 LEU A O 1
ATOM 610 N N . GLN A 1 77 ? 13.071 42.217 -0.233 1.00 90.81 77 GLN A N 1
ATOM 611 C CA . GLN A 1 77 ? 12.986 43.517 0.435 1.00 90.81 77 GLN A CA 1
ATOM 612 C C . GLN A 1 77 ? 12.409 44.584 -0.508 1.00 90.81 77 GLN A C 1
ATOM 614 O O . GLN A 1 77 ? 11.479 45.286 -0.111 1.00 90.81 77 GLN A O 1
ATOM 619 N N . CYS A 1 78 ? 12.871 44.652 -1.762 1.00 90.06 78 CYS A N 1
ATOM 620 C CA . CYS A 1 78 ? 12.332 45.557 -2.775 1.00 90.06 78 CYS A CA 1
ATOM 621 C C . CYS A 1 78 ? 10.840 45.300 -3.039 1.00 90.06 78 CYS A C 1
ATOM 623 O O . CYS A 1 78 ? 10.058 46.246 -2.989 1.00 90.06 78 CYS A O 1
ATOM 625 N N . ILE A 1 79 ? 10.420 44.041 -3.233 1.00 89.44 79 ILE A N 1
ATOM 626 C CA . ILE A 1 79 ? 9.003 43.670 -3.419 1.00 89.44 79 ILE A CA 1
ATOM 627 C C . ILE A 1 79 ? 8.147 44.159 -2.239 1.00 89.44 79 ILE A C 1
ATOM 629 O O . ILE A 1 79 ? 7.134 44.833 -2.453 1.00 89.44 79 ILE A O 1
ATOM 633 N N . LYS A 1 80 ? 8.552 43.850 -0.995 1.00 89.94 80 LYS A N 1
ATOM 634 C CA . LYS A 1 80 ? 7.803 44.248 0.211 1.00 89.94 80 LYS A CA 1
ATOM 635 C C . LYS A 1 80 ? 7.741 45.774 0.349 1.00 89.94 80 LYS A C 1
ATOM 637 O O . LYS A 1 80 ? 6.654 46.328 0.505 1.00 89.94 80 LYS A O 1
ATOM 642 N N . ALA A 1 81 ? 8.880 46.458 0.239 1.00 90.19 81 ALA A N 1
ATOM 643 C CA . ALA A 1 81 ? 8.979 47.909 0.380 1.00 90.19 81 ALA A CA 1
ATOM 644 C C . ALA A 1 81 ? 8.209 48.667 -0.718 1.00 90.19 81 ALA A C 1
ATOM 646 O O . ALA A 1 81 ? 7.516 49.645 -0.424 1.00 90.19 81 ALA A O 1
ATOM 647 N N . PHE A 1 82 ? 8.261 48.194 -1.968 1.00 92.62 82 PHE A N 1
ATOM 648 C CA . PHE A 1 82 ? 7.510 48.772 -3.082 1.00 92.62 82 PHE A CA 1
ATOM 649 C C . PHE A 1 82 ? 5.999 48.643 -2.887 1.00 92.62 82 PHE A C 1
ATOM 651 O O . PHE A 1 82 ? 5.263 49.621 -3.044 1.00 92.62 82 PHE A O 1
ATOM 658 N N . HIS A 1 83 ? 5.529 47.452 -2.498 1.00 91.88 83 HIS A N 1
ATOM 659 C CA . HIS A 1 83 ? 4.111 47.232 -2.242 1.00 91.88 83 HIS A CA 1
ATOM 660 C C . HIS A 1 83 ? 3.606 48.102 -1.082 1.00 91.88 83 HIS A C 1
ATOM 662 O O . HIS A 1 83 ? 2.585 48.780 -1.237 1.00 91.88 83 HIS A O 1
ATOM 668 N N . SER A 1 84 ? 4.351 48.177 0.028 1.00 91.06 84 SER A N 1
ATOM 669 C CA . SER A 1 84 ? 4.045 49.111 1.116 1.00 91.06 84 SER A CA 1
ATOM 670 C C . SER A 1 84 ? 3.934 50.545 0.598 1.00 91.06 84 SER A C 1
ATOM 672 O O . SER A 1 84 ? 2.885 51.161 0.750 1.00 91.06 84 SER A O 1
ATOM 674 N N . LEU A 1 85 ? 4.937 51.074 -0.110 1.00 90.81 85 LEU A N 1
ATOM 675 C CA . LEU A 1 85 ? 4.888 52.454 -0.616 1.00 90.81 85 LEU A CA 1
ATOM 676 C C . LEU A 1 85 ? 3.695 52.717 -1.549 1.00 90.81 85 LEU A C 1
ATOM 678 O O . LEU A 1 85 ? 3.018 53.737 -1.398 1.00 90.81 85 LEU A O 1
ATOM 682 N N . SER A 1 86 ? 3.377 51.782 -2.448 1.00 92.44 86 SER A N 1
ATOM 683 C CA . SER A 1 86 ? 2.227 51.905 -3.356 1.00 92.44 86 SER A CA 1
ATOM 684 C C . SER A 1 86 ? 0.867 51.875 -2.634 1.00 92.44 86 SER A C 1
ATOM 686 O O . SER A 1 86 ? -0.083 52.513 -3.084 1.00 92.44 86 SER A O 1
ATOM 688 N N . THR A 1 87 ? 0.766 51.206 -1.479 1.00 89.62 87 THR A N 1
ATOM 689 C CA . THR A 1 87 ? -0.437 51.206 -0.618 1.00 89.62 87 THR A CA 1
ATOM 690 C C . THR A 1 87 ? -0.436 52.327 0.433 1.00 89.62 87 THR A C 1
ATOM 692 O O . THR A 1 87 ? -1.444 52.558 1.105 1.00 89.62 87 THR A O 1
ATOM 695 N N . MET A 1 88 ? 0.673 53.057 0.571 1.00 89.88 88 MET A N 1
ATOM 696 C CA . MET A 1 88 ? 0.830 54.185 1.492 1.00 89.88 88 MET A CA 1
ATOM 697 C C . MET A 1 88 ? 0.475 55.544 0.889 1.00 89.88 88 MET A C 1
ATOM 699 O O . MET A 1 88 ? 0.096 56.450 1.638 1.00 89.88 88 MET A O 1
ATOM 703 N N . VAL A 1 89 ? 0.605 55.708 -0.430 1.00 90.75 89 VAL A N 1
ATOM 704 C CA . VAL A 1 89 ? 0.223 56.949 -1.118 1.00 90.75 89 VAL A CA 1
ATOM 705 C C . VAL A 1 89 ? -1.291 57.079 -1.296 1.00 90.75 89 VAL A C 1
ATOM 707 O O . VAL A 1 89 ? -2.027 56.091 -1.382 1.00 90.75 89 VAL A O 1
ATOM 710 N N . GLY A 1 90 ? -1.762 58.324 -1.401 1.00 87.38 90 GLY A N 1
ATOM 711 C CA . GLY A 1 90 ? -3.140 58.618 -1.797 1.00 87.38 90 GLY A CA 1
ATOM 712 C C . GLY A 1 90 ? -3.493 58.017 -3.165 1.00 87.38 90 GLY A C 1
ATOM 713 O O . GLY A 1 90 ? -2.644 57.919 -4.049 1.00 87.38 90 GLY A O 1
ATOM 714 N N . ALA A 1 91 ? -4.762 57.639 -3.355 1.00 85.69 91 ALA A N 1
ATOM 715 C CA . ALA A 1 91 ? -5.226 56.884 -4.528 1.00 85.69 91 ALA A CA 1
ATOM 716 C C . ALA A 1 91 ? -4.845 57.509 -5.889 1.00 85.69 91 ALA A C 1
ATOM 718 O O . ALA A 1 91 ? -4.550 56.774 -6.827 1.00 85.69 91 ALA A O 1
ATOM 719 N N . ALA A 1 92 ? -4.790 58.844 -5.969 1.00 87.62 92 ALA A N 1
ATOM 720 C CA . ALA A 1 92 ? -4.413 59.624 -7.156 1.00 87.62 92 ALA A CA 1
ATOM 721 C C . ALA A 1 92 ? -2.898 59.636 -7.484 1.00 87.62 92 ALA A C 1
ATOM 723 O O . ALA A 1 92 ? -2.463 60.409 -8.335 1.00 87.62 92 ALA A O 1
ATOM 724 N N . TYR A 1 93 ? -2.099 58.832 -6.776 1.00 90.88 93 TYR A N 1
ATOM 725 C CA . TYR A 1 93 ? -0.667 58.641 -7.028 1.00 90.88 93 TYR A CA 1
ATOM 726 C C . TYR A 1 93 ? -0.263 57.161 -7.096 1.00 90.88 93 TYR A C 1
ATOM 728 O O . TYR A 1 93 ? 0.921 56.859 -7.235 1.00 90.88 93 TYR A O 1
ATOM 736 N N . GLN A 1 94 ? -1.209 56.223 -6.961 1.00 88.31 94 GLN A N 1
ATOM 737 C CA . GLN A 1 94 ? -0.903 54.787 -6.977 1.00 88.31 94 GLN A CA 1
ATOM 738 C C . GLN A 1 94 ? -0.487 54.303 -8.368 1.00 88.31 94 GLN A C 1
ATOM 740 O O . GLN A 1 94 ? 0.355 53.426 -8.478 1.00 88.31 94 GLN A O 1
ATOM 745 N N . ASP A 1 95 ? -1.047 54.892 -9.417 1.00 86.50 95 ASP A N 1
ATOM 746 C CA . ASP A 1 95 ? -0.722 54.684 -10.833 1.00 86.50 95 ASP A CA 1
ATOM 747 C C . ASP A 1 95 ? 0.725 55.054 -11.209 1.00 86.50 95 ASP A C 1
ATOM 749 O O . ASP A 1 95 ? 1.264 54.551 -12.195 1.00 86.50 95 ASP A O 1
ATOM 753 N N . LYS A 1 96 ? 1.375 55.900 -10.401 1.00 89.88 96 LYS A N 1
ATOM 754 C CA . LYS A 1 96 ? 2.788 56.283 -10.557 1.00 89.88 96 LYS A CA 1
ATOM 755 C C . LYS A 1 96 ? 3.767 55.225 -10.059 1.00 89.88 96 LYS A C 1
ATOM 757 O O . LYS A 1 96 ? 4.962 55.352 -10.307 1.00 89.88 96 LYS A O 1
ATOM 762 N N . PHE A 1 97 ? 3.285 54.210 -9.349 1.00 92.38 97 PHE A N 1
ATOM 763 C CA . PHE A 1 97 ? 4.071 53.039 -8.982 1.00 92.38 97 PHE A CA 1
ATOM 764 C C . PHE A 1 97 ? 3.849 51.980 -10.056 1.00 92.38 97 PHE A C 1
ATOM 766 O O . PHE A 1 97 ? 2.709 51.601 -10.305 1.00 92.38 97 PHE A O 1
ATOM 773 N N . LYS A 1 98 ? 4.925 51.511 -10.686 1.00 91.06 98 LYS A N 1
ATOM 774 C CA . LYS A 1 98 ? 4.923 50.411 -11.659 1.00 91.06 98 LYS A CA 1
ATOM 775 C C . LYS A 1 98 ? 6.084 49.477 -11.327 1.00 91.06 98 LYS A C 1
ATOM 777 O O . LYS A 1 98 ? 7.217 49.940 -11.241 1.00 91.06 98 LYS A O 1
ATOM 782 N N . ALA A 1 99 ? 5.813 48.198 -11.108 1.00 89.00 99 ALA A N 1
ATOM 783 C CA . ALA A 1 99 ? 6.830 47.158 -11.026 1.00 89.00 99 ALA A CA 1
ATOM 784 C C . ALA A 1 99 ? 6.720 46.267 -12.265 1.00 89.00 99 ALA A C 1
ATOM 786 O O . ALA A 1 99 ? 5.613 45.867 -12.623 1.00 89.00 99 ALA A O 1
ATOM 787 N N . LEU A 1 100 ? 7.848 45.968 -12.901 1.00 83.06 100 LEU A N 1
ATOM 788 C CA . LEU A 1 100 ? 7.951 45.052 -14.032 1.00 83.06 100 LEU A CA 1
ATOM 789 C C . LEU A 1 100 ? 8.830 43.871 -13.617 1.00 83.06 100 LEU A C 1
ATOM 791 O O . LEU A 1 100 ? 9.934 44.067 -13.111 1.00 83.06 100 LEU A O 1
ATOM 795 N N . ILE A 1 101 ? 8.339 42.651 -13.814 1.00 81.31 101 ILE A N 1
ATOM 796 C CA . ILE A 1 101 ? 9.076 41.416 -13.532 1.00 81.31 101 ILE A CA 1
ATOM 797 C C . ILE A 1 101 ? 9.199 40.617 -14.829 1.00 81.31 101 ILE A C 1
ATOM 799 O O . ILE A 1 101 ? 8.198 40.146 -15.374 1.00 81.31 101 ILE A O 1
ATOM 803 N N . THR A 1 102 ? 10.430 40.443 -15.300 1.00 77.62 102 THR A N 1
ATOM 804 C CA . THR A 1 102 ? 10.750 39.824 -16.591 1.00 77.62 102 THR A CA 1
ATOM 805 C C . THR A 1 102 ? 11.581 38.565 -16.377 1.00 77.62 102 THR A C 1
ATOM 807 O O . THR A 1 102 ? 12.551 38.569 -15.624 1.00 77.62 102 THR A O 1
ATOM 810 N N . GLU A 1 103 ? 11.212 37.474 -17.043 1.00 69.12 103 GLU A N 1
ATOM 811 C CA . GLU A 1 103 ? 11.974 36.221 -17.025 1.00 69.12 103 GLU A CA 1
ATOM 812 C C . GLU A 1 103 ? 13.200 36.356 -17.952 1.00 69.12 103 GLU A C 1
ATOM 814 O O . GLU A 1 103 ? 13.058 36.571 -19.163 1.00 69.12 103 GLU A O 1
ATOM 819 N N . ASN A 1 104 ? 14.408 36.306 -17.384 1.00 69.44 104 ASN A N 1
ATOM 820 C CA . ASN A 1 104 ? 15.638 36.662 -18.093 1.00 69.44 104 ASN A CA 1
ATOM 821 C C . ASN A 1 104 ? 16.195 35.486 -18.930 1.00 69.44 104 ASN A C 1
ATOM 823 O O . ASN A 1 104 ? 15.842 34.330 -18.677 1.00 69.44 104 ASN A O 1
ATOM 827 N N . PRO A 1 105 ? 17.022 35.734 -19.970 1.00 52.50 105 PRO A N 1
ATOM 828 C CA . PRO A 1 105 ? 17.467 34.689 -20.905 1.00 52.50 105 PRO A CA 1
ATOM 829 C C . PRO A 1 105 ? 18.223 33.509 -20.272 1.00 52.50 105 PRO A C 1
ATOM 831 O O . PRO A 1 105 ? 18.352 32.463 -20.899 1.00 52.50 105 PRO A O 1
ATOM 834 N N . GLN A 1 106 ? 18.725 33.666 -19.048 1.00 59.56 106 GLN A N 1
ATOM 835 C CA . GLN A 1 106 ? 19.433 32.645 -18.281 1.00 59.56 106 GLN A CA 1
ATOM 836 C C . GLN A 1 106 ? 18.482 31.760 -17.445 1.00 59.56 106 GLN A C 1
ATOM 838 O O . GLN A 1 106 ? 18.945 30.848 -16.765 1.00 59.56 106 GLN A O 1
ATOM 843 N N . GLY A 1 107 ? 17.167 32.015 -17.473 1.00 57.44 107 GLY A N 1
ATOM 844 C CA . GLY A 1 107 ? 16.163 31.370 -16.612 1.00 57.44 107 GLY A CA 1
ATOM 845 C C . GLY A 1 107 ? 15.994 32.047 -15.245 1.00 57.44 107 GLY A C 1
ATOM 846 O O . GLY A 1 107 ? 15.270 31.546 -14.381 1.00 57.44 107 GLY A O 1
ATOM 847 N N . GLY A 1 108 ? 16.675 33.172 -15.026 1.00 75.44 108 GLY A N 1
ATOM 848 C CA . GLY A 1 108 ? 16.501 34.030 -13.863 1.00 75.44 108 GLY A CA 1
ATOM 849 C C . GLY A 1 108 ? 15.329 35.002 -14.006 1.00 75.44 108 GLY A C 1
ATOM 850 O O . GLY A 1 108 ? 14.504 34.892 -14.913 1.00 75.44 108 GLY A O 1
ATOM 851 N N . TRP A 1 109 ? 15.263 35.980 -13.105 1.00 79.88 109 TRP A N 1
ATOM 852 C CA . TRP A 1 109 ? 14.234 37.023 -13.110 1.00 79.88 109 TRP A CA 1
ATOM 853 C C . TRP A 1 109 ? 14.840 38.398 -12.864 1.00 79.88 109 TRP A C 1
ATOM 855 O O . TRP A 1 109 ? 15.500 38.602 -11.848 1.00 79.88 109 TRP A O 1
ATOM 865 N N . ASP A 1 110 ? 14.560 39.346 -13.749 1.00 83.06 110 ASP A N 1
ATOM 866 C CA . ASP A 1 110 ? 14.894 40.755 -13.566 1.00 83.06 110 ASP A CA 1
ATOM 867 C C . ASP A 1 110 ? 13.659 41.493 -13.032 1.00 83.06 110 ASP A C 1
ATOM 869 O O . ASP A 1 110 ? 12.553 41.340 -13.558 1.00 83.06 110 ASP A O 1
ATOM 873 N N . LEU A 1 111 ? 13.836 42.267 -11.961 1.00 88.06 111 LEU A N 1
ATOM 874 C CA . LEU A 1 111 ? 12.785 43.036 -11.303 1.00 88.06 111 LEU A CA 1
ATOM 875 C C . LEU A 1 111 ? 13.122 44.527 -11.365 1.00 88.06 111 LEU A C 1
ATOM 877 O O . LEU A 1 111 ? 14.125 44.975 -10.808 1.00 88.06 111 LEU A O 1
ATOM 881 N N . GLU A 1 112 ? 12.253 45.298 -12.010 1.00 90.94 112 GLU A N 1
ATOM 882 C CA . GLU A 1 112 ? 12.328 46.753 -12.095 1.00 90.94 112 GLU A CA 1
ATOM 883 C C . GLU A 1 112 ? 11.203 47.388 -11.266 1.00 90.94 112 GLU A C 1
ATOM 885 O O . GLU A 1 112 ? 10.033 47.039 -11.407 1.00 90.94 112 GLU A O 1
ATOM 890 N N . PHE A 1 113 ? 11.546 48.361 -10.424 1.00 88.94 113 PHE A N 1
ATOM 891 C CA . PHE A 1 113 ? 10.631 49.096 -9.555 1.00 88.94 113 PHE A CA 1
ATOM 892 C C . PHE A 1 113 ? 10.697 50.593 -9.870 1.00 88.94 113 PHE A C 1
ATOM 894 O O . PHE A 1 113 ? 11.703 51.259 -9.609 1.00 88.94 113 PHE A O 1
ATOM 901 N N . ILE A 1 114 ? 9.608 51.133 -10.415 1.00 90.50 114 ILE A N 1
ATOM 902 C CA . ILE A 1 114 ? 9.497 52.509 -10.906 1.00 90.50 114 ILE A CA 1
ATOM 903 C C . ILE A 1 114 ? 8.546 53.307 -10.010 1.00 90.50 114 ILE A C 1
ATOM 905 O O . ILE A 1 114 ? 7.402 52.908 -9.780 1.00 90.50 114 ILE A O 1
ATOM 909 N N . ILE A 1 115 ? 8.995 54.479 -9.563 1.00 89.38 115 ILE A N 1
ATOM 910 C CA . ILE A 1 115 ? 8.152 55.533 -8.991 1.00 89.38 115 ILE A CA 1
ATOM 911 C C . ILE A 1 115 ? 8.267 56.741 -9.923 1.00 89.38 115 ILE A C 1
ATOM 913 O O . ILE A 1 115 ? 9.311 57.398 -9.979 1.00 89.38 115 ILE A O 1
ATOM 917 N N . GLU A 1 116 ? 7.217 57.009 -10.696 1.00 85.31 116 GLU A N 1
ATOM 918 C CA . GLU A 1 116 ? 7.276 57.866 -11.881 1.00 85.31 116 GLU A CA 1
ATOM 919 C C . GLU A 1 116 ? 7.782 59.286 -11.575 1.00 85.31 116 GLU A C 1
ATOM 921 O O . GLU A 1 116 ? 7.266 59.997 -10.709 1.00 85.31 116 GLU A O 1
ATOM 926 N N . GLY A 1 117 ? 8.839 59.691 -12.285 1.00 77.38 117 GLY A N 1
ATOM 927 C CA . GLY A 1 117 ? 9.531 60.966 -12.090 1.00 77.38 117 GLY A CA 1
ATOM 928 C C . GLY A 1 117 ? 10.415 61.055 -10.835 1.00 77.38 117 GLY A C 1
ATOM 929 O O . GLY A 1 117 ? 11.098 62.070 -10.667 1.00 77.38 117 GLY A O 1
ATOM 930 N N . ALA A 1 118 ? 10.445 60.034 -9.969 1.00 82.00 118 ALA A N 1
ATOM 931 C CA . ALA A 1 118 ? 11.117 60.062 -8.667 1.00 82.00 118 ALA A CA 1
ATOM 932 C C . ALA A 1 118 ? 12.243 59.025 -8.493 1.00 82.00 118 ALA A C 1
ATOM 934 O O . ALA A 1 118 ? 13.320 59.412 -8.041 1.00 82.00 118 ALA A O 1
ATOM 935 N N . LEU A 1 119 ? 12.014 57.749 -8.829 1.00 83.62 119 LEU A N 1
ATOM 936 C CA . LEU A 1 119 ? 12.945 56.640 -8.566 1.00 83.62 119 LEU A CA 1
ATOM 937 C C . LEU A 1 119 ? 12.802 55.513 -9.607 1.00 83.62 119 LEU A C 1
ATOM 939 O O . LEU A 1 119 ? 11.693 55.212 -10.042 1.00 83.62 119 LEU A O 1
ATOM 943 N N . ARG A 1 120 ? 13.921 54.857 -9.939 1.00 86.50 120 ARG A N 1
ATOM 944 C CA . ARG A 1 120 ? 13.996 53.560 -10.629 1.00 86.50 120 ARG A CA 1
ATOM 945 C C . ARG A 1 120 ? 14.986 52.674 -9.866 1.00 86.50 120 ARG A C 1
ATOM 947 O O . ARG A 1 120 ? 16.075 53.144 -9.527 1.00 86.50 120 ARG A O 1
ATOM 954 N N . VAL A 1 121 ? 14.608 51.436 -9.564 1.00 86.00 121 VAL A N 1
ATOM 955 C CA . VAL A 1 121 ? 15.469 50.409 -8.950 1.00 86.00 121 VAL A CA 1
ATOM 956 C C . VAL A 1 121 ? 15.376 49.149 -9.797 1.00 86.00 121 VAL A C 1
ATOM 958 O O . VAL A 1 121 ? 14.285 48.775 -10.205 1.00 86.00 121 VAL A O 1
ATOM 961 N N . GLU A 1 122 ? 16.505 48.496 -10.037 1.00 88.38 122 GLU A N 1
ATOM 962 C CA . GLU A 1 122 ? 16.614 47.265 -10.823 1.00 88.38 122 GLU A CA 1
ATOM 963 C C . GLU A 1 122 ? 17.387 46.234 -9.988 1.00 88.38 122 GLU A C 1
ATOM 965 O O . GLU A 1 122 ? 18.411 46.578 -9.387 1.00 88.38 122 GLU A O 1
ATOM 970 N N . CYS A 1 123 ? 16.910 44.989 -9.921 1.00 86.12 123 CYS A N 1
ATOM 971 C CA . CYS A 1 123 ? 17.643 43.873 -9.320 1.00 86.12 123 CYS A CA 1
ATOM 972 C C . CYS A 1 123 ? 17.360 42.540 -10.035 1.00 86.12 123 CYS A C 1
ATOM 974 O O . CYS A 1 123 ? 16.233 42.268 -10.443 1.00 86.12 123 CYS A O 1
ATOM 976 N N . SER A 1 124 ? 18.396 41.707 -10.174 1.00 82.62 124 SER A N 1
ATOM 977 C CA . SER A 1 124 ? 18.358 40.448 -10.937 1.00 82.62 124 SER A CA 1
ATOM 978 C C . SER A 1 124 ? 18.546 39.222 -10.045 1.00 82.62 124 SER A C 1
ATOM 980 O O . SER A 1 124 ? 19.363 39.223 -9.118 1.00 82.62 124 SER A O 1
ATOM 982 N N . LEU A 1 125 ? 17.801 38.164 -10.360 1.00 79.25 125 LEU A N 1
ATOM 983 C CA . LEU A 1 125 ? 17.774 36.864 -9.691 1.00 79.25 125 LEU A CA 1
ATOM 984 C C . LEU A 1 125 ? 18.190 35.769 -10.669 1.00 79.25 125 LEU A C 1
ATOM 986 O O . LEU A 1 125 ? 17.349 35.081 -11.244 1.00 79.25 125 LEU A O 1
ATOM 990 N N . ASP A 1 126 ? 19.492 35.635 -10.882 1.00 75.75 126 ASP A N 1
ATOM 991 C CA . ASP A 1 126 ? 20.047 34.723 -11.879 1.00 75.75 126 ASP A CA 1
ATOM 992 C C . ASP A 1 126 ? 19.827 33.241 -11.517 1.00 75.75 126 ASP A C 1
ATOM 994 O O . ASP A 1 126 ? 19.947 32.835 -10.355 1.00 75.75 126 ASP A O 1
ATOM 998 N N . GLN A 1 127 ? 19.579 32.413 -12.536 1.00 58.75 127 GLN A N 1
ATOM 999 C CA . GLN A 1 127 ? 19.919 30.991 -12.486 1.00 58.75 127 GLN A CA 1
ATOM 1000 C C . GLN A 1 127 ? 21.313 30.816 -13.100 1.00 58.75 127 GLN A C 1
ATOM 1002 O O . GLN A 1 127 ? 21.488 30.960 -14.308 1.00 58.75 127 GLN A O 1
ATOM 1007 N N . GLU A 1 128 ? 22.323 30.512 -12.283 1.00 53.19 128 GLU A N 1
ATOM 1008 C CA . GLU A 1 128 ? 23.653 30.191 -12.810 1.00 53.19 128 GLU A CA 1
ATOM 1009 C C . GLU A 1 128 ? 23.658 28.786 -13.431 1.00 53.19 128 GLU A C 1
ATOM 1011 O O . GLU A 1 128 ? 23.496 27.775 -12.744 1.00 53.19 128 GLU A O 1
ATOM 1016 N N . GLN A 1 129 ? 23.875 28.719 -14.748 1.00 42.28 129 GLN A N 1
ATOM 1017 C CA . GLN A 1 129 ? 24.244 27.476 -15.422 1.00 42.28 129 GLN A CA 1
ATOM 1018 C C . GLN A 1 129 ? 25.696 27.110 -15.100 1.00 42.28 129 GLN A C 1
ATOM 1020 O O . GLN A 1 129 ? 26.597 27.947 -15.157 1.00 42.28 129 GLN A O 1
ATOM 1025 N N . ASN A 1 130 ? 25.928 25.828 -14.833 1.00 41.81 130 ASN A N 1
ATOM 1026 C CA . ASN A 1 130 ? 27.241 25.294 -14.492 1.00 41.81 130 ASN A CA 1
ATOM 1027 C C . ASN A 1 130 ? 28.210 25.401 -15.695 1.00 41.81 130 ASN A C 1
ATOM 1029 O O . ASN A 1 130 ? 27.947 24.807 -16.743 1.00 41.81 130 ASN A O 1
ATOM 1033 N N . LYS A 1 131 ? 29.319 26.146 -15.564 1.00 35.41 131 LYS A N 1
ATOM 1034 C CA . LYS A 1 131 ? 30.320 26.348 -16.635 1.00 35.41 131 LYS A CA 1
ATOM 1035 C C . LYS A 1 131 ? 31.770 26.207 -16.154 1.00 35.41 131 LYS A C 1
ATOM 1037 O O . LYS A 1 131 ? 32.513 27.181 -16.077 1.00 35.41 131 LYS A O 1
ATOM 1042 N N . ASP A 1 132 ? 32.206 24.964 -15.969 1.00 34.38 132 ASP A N 1
ATOM 1043 C CA . ASP A 1 132 ? 33.625 24.612 -16.102 1.00 34.38 132 ASP A CA 1
ATOM 1044 C C . ASP A 1 132 ? 33.989 24.542 -17.596 1.00 34.38 132 ASP A C 1
ATOM 1046 O O . ASP A 1 132 ? 33.755 23.526 -18.253 1.00 34.38 132 ASP A O 1
ATOM 1050 N N . SER A 1 133 ? 34.528 25.624 -18.175 1.00 28.61 133 SER A N 1
ATOM 1051 C CA . SER A 1 133 ? 35.091 25.612 -19.541 1.00 28.61 133 SER A CA 1
ATOM 1052 C C . SER A 1 133 ? 36.026 26.791 -19.844 1.00 28.61 133 SER A C 1
ATOM 1054 O O . SER A 1 133 ? 35.563 27.884 -20.145 1.00 28.61 133 SER A O 1
ATOM 1056 N N . ALA A 1 134 ? 37.328 26.480 -19.897 1.00 23.78 134 ALA A N 1
ATOM 1057 C CA . ALA A 1 134 ? 38.420 27.201 -20.572 1.00 23.78 134 ALA A CA 1
ATOM 1058 C C . ALA A 1 134 ? 38.787 28.642 -20.132 1.00 23.78 134 ALA A C 1
ATOM 1060 O O . ALA A 1 134 ? 37.958 29.496 -19.842 1.00 23.78 134 ALA A O 1
ATOM 1061 N N . LEU A 1 135 ? 40.096 28.926 -20.161 1.00 25.62 135 LEU A N 1
ATOM 1062 C CA . LEU A 1 135 ? 40.647 30.272 -19.992 1.00 25.62 135 LEU A CA 1
ATOM 1063 C C . LEU A 1 135 ? 40.441 31.117 -21.259 1.00 25.62 135 LEU A C 1
ATOM 1065 O O . LEU A 1 135 ? 40.763 30.670 -22.359 1.00 25.62 135 LEU A O 1
ATOM 1069 N N . SER A 1 136 ? 40.139 32.402 -21.078 1.00 21.47 136 SER A N 1
ATOM 1070 C CA . SER A 1 136 ? 40.649 33.460 -21.960 1.00 21.47 136 SER A CA 1
ATOM 1071 C C . SER A 1 136 ? 40.996 34.695 -21.126 1.00 21.47 136 SER A C 1
ATOM 1073 O O . SER A 1 136 ? 40.107 35.383 -20.627 1.00 21.47 136 SER A O 1
ATOM 1075 N N . LEU A 1 137 ? 42.290 34.957 -20.938 1.00 22.83 137 LEU A N 1
ATOM 1076 C CA . LEU A 1 137 ? 42.780 36.050 -20.099 1.00 22.83 137 LEU A CA 1
ATOM 1077 C C . LEU A 1 137 ? 43.046 37.296 -20.952 1.00 22.83 137 LEU A C 1
ATOM 1079 O O . LEU A 1 137 ? 43.935 37.283 -21.800 1.00 22.83 137 LEU A O 1
ATOM 1083 N N . VAL A 1 138 ? 42.304 38.377 -20.699 1.00 21.61 138 VAL A N 1
ATOM 1084 C CA . VAL A 1 138 ? 42.563 39.706 -21.274 1.00 21.61 138 VAL A CA 1
ATOM 1085 C C . VAL A 1 138 ? 42.531 40.736 -20.149 1.00 21.61 138 VAL A C 1
ATOM 1087 O O . VAL A 1 138 ? 41.468 41.133 -19.683 1.00 21.61 138 VAL A O 1
ATOM 1090 N N . ILE A 1 139 ? 43.716 41.161 -19.710 1.00 23.86 139 ILE A N 1
ATOM 1091 C CA . ILE A 1 139 ? 43.905 42.285 -18.788 1.00 23.86 139 ILE A CA 1
ATOM 1092 C C . ILE A 1 139 ? 44.824 43.281 -19.492 1.00 23.86 139 ILE A C 1
ATOM 1094 O O . ILE A 1 139 ? 46.010 43.004 -19.673 1.00 23.86 139 ILE A O 1
ATOM 1098 N N . ASN A 1 140 ? 44.287 44.442 -19.869 1.00 22.52 140 ASN A N 1
ATOM 1099 C CA . ASN A 1 140 ? 45.119 45.592 -20.213 1.00 22.52 140 ASN A CA 1
ATOM 1100 C C . ASN A 1 140 ? 45.609 46.228 -18.907 1.00 22.52 140 ASN A C 1
ATOM 1102 O O . ASN A 1 140 ? 44.798 46.616 -18.068 1.00 22.52 140 ASN A O 1
ATOM 1106 N N . ASN A 1 141 ? 46.929 46.304 -18.734 1.00 24.45 141 ASN A N 1
ATOM 1107 C CA . ASN A 1 141 ? 47.567 46.896 -17.561 1.00 24.45 141 ASN A CA 1
ATOM 1108 C C . ASN A 1 141 ? 48.039 48.321 -17.855 1.00 24.45 141 ASN A C 1
ATOM 1110 O O . ASN A 1 141 ? 48.878 48.509 -18.726 1.00 24.45 141 ASN A O 1
ATOM 1114 N N . ASP A 1 142 ? 47.577 49.261 -17.038 1.00 22.67 142 ASP A N 1
ATOM 1115 C CA . ASP A 1 142 ? 48.156 50.583 -16.778 1.00 22.67 142 ASP A CA 1
ATOM 1116 C C . ASP A 1 142 ? 47.587 51.022 -15.405 1.00 22.67 142 ASP A C 1
ATOM 1118 O O . ASP A 1 142 ? 46.402 50.819 -15.155 1.00 22.67 142 ASP A O 1
ATOM 1122 N N . LEU A 1 143 ? 48.328 51.547 -14.420 1.00 24.09 143 LEU A N 1
ATOM 1123 C CA . LEU A 1 143 ? 49.691 52.096 -14.392 1.00 24.09 143 LEU A CA 1
ATOM 1124 C C . LEU A 1 143 ? 50.372 51.880 -13.012 1.00 24.09 143 LEU A C 1
ATOM 1126 O O . LEU A 1 143 ? 49.706 51.812 -11.986 1.00 24.09 143 LEU A O 1
ATOM 1130 N N . MET A 1 144 ? 51.713 51.911 -13.007 1.00 23.52 144 MET A N 1
ATOM 1131 C CA . MET A 1 144 ? 52.630 52.233 -11.884 1.00 23.52 144 MET A CA 1
ATOM 1132 C C . MET A 1 144 ? 52.713 51.348 -10.609 1.00 23.52 144 MET A C 1
ATOM 1134 O O . MET A 1 144 ? 51.835 51.302 -9.754 1.00 23.52 144 MET A O 1
ATOM 1138 N N . LYS A 1 145 ? 53.918 50.784 -10.410 1.00 24.14 145 LYS A N 1
ATOM 1139 C CA . LYS A 1 145 ? 54.567 50.492 -9.102 1.00 24.14 145 LYS A CA 1
ATOM 1140 C C . LYS A 1 145 ? 55.475 51.711 -8.726 1.00 24.14 145 LYS A C 1
ATOM 1142 O O . LYS A 1 145 ? 55.376 52.707 -9.442 1.00 24.14 145 LYS A O 1
ATOM 1147 N N . PRO A 1 146 ? 56.447 51.678 -7.772 1.00 43.25 146 PRO A N 1
ATOM 1148 C CA . PRO A 1 146 ? 56.767 50.714 -6.698 1.00 43.25 146 PRO A CA 1
ATOM 1149 C C . PRO A 1 146 ? 57.098 51.360 -5.320 1.00 43.25 146 PRO A C 1
ATOM 1151 O O . PRO A 1 146 ? 57.233 52.575 -5.212 1.00 43.25 146 PRO A O 1
ATOM 1154 N N . ASN A 1 147 ? 57.372 50.542 -4.286 1.00 25.42 147 ASN A N 1
ATOM 1155 C CA . ASN A 1 147 ? 58.700 50.516 -3.629 1.00 25.42 147 ASN A CA 1
ATOM 1156 C C . ASN A 1 147 ? 58.875 49.362 -2.613 1.00 25.42 147 ASN A C 1
ATOM 1158 O O . ASN A 1 147 ? 57.912 48.703 -2.230 1.00 25.42 147 ASN A O 1
ATOM 1162 N N . ALA A 1 148 ? 60.134 49.085 -2.250 1.00 28.77 148 ALA A N 1
ATOM 1163 C CA . ALA A 1 148 ? 60.595 47.995 -1.370 1.00 28.77 148 ALA A CA 1
ATOM 1164 C C . ALA A 1 148 ? 60.848 48.507 0.088 1.00 28.77 148 ALA A C 1
ATOM 1166 O O . ALA A 1 148 ? 60.561 49.667 0.361 1.00 28.77 148 ALA A O 1
ATOM 1167 N N . SER A 1 149 ? 61.361 47.767 1.090 1.00 27.67 149 SER A N 1
ATOM 1168 C CA . SER A 1 149 ? 62.283 46.609 1.090 1.00 27.67 149 SER A CA 1
ATOM 1169 C C . SER A 1 149 ? 62.418 45.921 2.473 1.00 27.67 149 SER A C 1
ATOM 1171 O O . SER A 1 149 ? 62.094 46.565 3.459 1.00 27.67 149 SER A O 1
ATOM 1173 N N . HIS A 1 150 ? 62.959 44.679 2.499 1.00 30.31 150 HIS A N 1
ATOM 1174 C CA . HIS A 1 150 ? 63.798 43.998 3.538 1.00 30.31 150 HIS A CA 1
ATOM 1175 C C . HIS A 1 150 ? 63.451 44.109 5.054 1.00 30.31 150 HIS A C 1
ATOM 1177 O O . HIS A 1 150 ? 63.111 45.174 5.538 1.00 30.31 150 HIS A O 1
ATOM 1183 N N . LYS A 1 151 ? 63.605 43.105 5.941 1.00 30.47 151 LYS A N 1
ATOM 1184 C CA . LYS A 1 151 ? 64.344 41.804 6.056 1.00 30.47 151 LYS A CA 1
ATOM 1185 C C . LYS A 1 151 ? 63.664 40.988 7.212 1.00 30.47 151 LYS A C 1
ATOM 1187 O O . LYS A 1 151 ? 62.727 41.525 7.788 1.00 30.47 151 LYS A O 1
ATOM 1192 N N . THR A 1 152 ? 63.984 39.760 7.658 1.00 27.47 152 THR A N 1
ATOM 1193 C CA . THR A 1 152 ? 65.018 38.697 7.448 1.00 27.47 152 THR A CA 1
ATOM 1194 C C . THR A 1 152 ? 64.340 37.319 7.756 1.00 27.47 152 THR A C 1
ATOM 1196 O O . THR A 1 152 ? 63.181 37.320 8.157 1.00 27.47 152 THR A O 1
ATOM 1199 N N . LEU A 1 153 ? 64.858 36.126 7.409 1.00 26.98 153 LEU A N 1
ATOM 1200 C CA . LEU A 1 153 ? 65.778 35.228 8.170 1.00 26.98 153 LEU A CA 1
ATOM 1201 C C . LEU A 1 153 ? 65.588 35.218 9.711 1.00 26.98 153 LEU A C 1
ATOM 1203 O O . LEU A 1 153 ? 65.512 36.288 10.304 1.00 26.98 153 LEU A O 1
ATOM 1207 N N . GLU A 1 154 ? 65.556 34.109 10.463 1.00 27.61 154 GLU A N 1
ATOM 1208 C CA . GLU A 1 154 ? 65.609 32.635 10.253 1.00 27.61 154 GLU A CA 1
ATOM 1209 C C . GLU A 1 154 ? 65.055 31.986 11.562 1.00 27.61 154 GLU A C 1
ATOM 1211 O O . GLU A 1 154 ? 64.983 32.684 12.573 1.00 27.61 154 GLU A O 1
ATOM 1216 N N . ASN A 1 155 ? 64.643 30.716 11.705 1.00 28.84 155 ASN A N 1
ATOM 1217 C CA . ASN A 1 155 ? 64.562 29.514 10.847 1.00 28.84 155 ASN A CA 1
ATOM 1218 C C . ASN A 1 155 ? 63.431 28.585 11.387 1.00 28.84 155 ASN A C 1
ATOM 1220 O O . ASN A 1 155 ? 62.813 28.937 12.391 1.00 28.84 155 ASN A O 1
ATOM 1224 N N . ASN A 1 156 ? 63.164 27.404 10.794 1.00 26.56 156 ASN A N 1
ATOM 1225 C CA . ASN A 1 156 ? 62.271 26.393 11.407 1.00 26.56 156 ASN A CA 1
ATOM 1226 C C . ASN A 1 156 ? 62.539 24.942 10.947 1.00 26.56 156 ASN A C 1
ATOM 1228 O O . ASN A 1 156 ? 63.055 24.728 9.852 1.00 26.56 156 ASN A O 1
ATOM 1232 N N . ASP A 1 157 ? 62.149 23.964 11.772 1.00 30.98 157 ASP A N 1
ATOM 1233 C CA . ASP A 1 157 ? 62.359 22.521 11.554 1.00 30.98 157 ASP A CA 1
ATOM 1234 C C . ASP A 1 157 ? 61.056 21.769 11.205 1.00 30.98 157 ASP A C 1
ATOM 1236 O O . ASP A 1 157 ? 59.961 22.242 11.507 1.00 30.98 157 ASP A O 1
ATOM 1240 N N . THR A 1 158 ? 61.181 20.558 10.647 1.00 28.91 158 THR A N 1
ATOM 1241 C CA . THR A 1 158 ? 60.105 19.621 10.221 1.00 28.91 158 THR A CA 1
ATOM 1242 C C . THR A 1 158 ? 59.149 20.065 9.089 1.00 28.91 158 THR A C 1
ATOM 1244 O O . THR A 1 158 ? 58.490 21.098 9.145 1.00 28.91 158 THR A O 1
ATOM 1247 N N . PHE A 1 159 ? 59.007 19.208 8.065 1.00 27.95 159 PHE A N 1
ATOM 1248 C CA . PHE A 1 159 ? 58.115 19.391 6.907 1.00 27.95 159 PHE A CA 1
ATOM 1249 C C . PHE A 1 159 ? 57.153 18.197 6.773 1.00 27.95 159 PHE A C 1
ATOM 1251 O O . PHE A 1 159 ? 57.603 17.073 6.553 1.00 27.95 159 PHE A O 1
ATOM 1258 N N . LEU A 1 160 ? 55.838 18.431 6.865 1.00 32.81 160 LEU A N 1
ATOM 1259 C CA . LEU A 1 160 ? 54.790 17.515 6.387 1.00 32.81 160 LEU A CA 1
ATOM 1260 C C . LEU A 1 160 ? 53.432 18.244 6.305 1.00 32.81 160 LEU A C 1
ATOM 1262 O O . LEU A 1 160 ? 53.042 18.906 7.259 1.00 32.81 160 LEU A O 1
ATOM 1266 N N . ASN A 1 161 ? 52.700 18.034 5.203 1.00 32.81 161 ASN A N 1
ATOM 1267 C CA . ASN A 1 161 ? 51.332 18.508 4.906 1.00 32.81 161 ASN A CA 1
ATOM 1268 C C . ASN A 1 161 ? 51.087 20.031 4.770 1.00 32.81 161 ASN A C 1
ATOM 1270 O O . ASN A 1 161 ? 50.824 20.701 5.761 1.00 32.81 161 ASN A O 1
ATOM 1274 N N . THR A 1 162 ? 50.924 20.511 3.528 1.00 30.67 162 THR A N 1
ATOM 1275 C CA . THR A 1 162 ? 50.041 21.653 3.183 1.00 30.67 162 THR A CA 1
ATOM 1276 C C . THR A 1 162 ? 49.644 21.613 1.700 1.00 30.67 162 THR A C 1
ATOM 1278 O O . THR A 1 162 ? 50.335 22.164 0.854 1.00 30.67 162 THR A O 1
ATOM 1281 N N . GLU A 1 163 ? 48.519 20.967 1.365 1.00 34.84 163 GLU A N 1
ATOM 1282 C CA . GLU A 1 163 ? 47.907 21.070 0.020 1.00 34.84 163 GLU A CA 1
ATOM 1283 C C . GLU A 1 163 ? 46.398 20.718 0.045 1.00 34.84 163 GLU A C 1
ATOM 1285 O O . GLU A 1 163 ? 45.919 19.871 -0.709 1.00 34.84 163 GLU A O 1
ATOM 1290 N N . LYS A 1 164 ? 45.629 21.279 1.000 1.00 35.25 164 LYS A N 1
ATOM 1291 C CA . LYS A 1 164 ? 44.230 20.838 1.214 1.00 35.25 164 LYS A CA 1
ATOM 1292 C C . LYS A 1 164 ? 43.171 21.870 1.625 1.00 35.25 164 LYS A C 1
ATOM 1294 O O . LYS A 1 164 ? 42.014 21.480 1.740 1.00 35.25 164 LYS A O 1
ATOM 1299 N N . GLU A 1 165 ? 43.504 23.148 1.812 1.00 34.50 165 GLU A N 1
ATOM 1300 C CA . GLU A 1 165 ? 42.530 24.133 2.330 1.00 34.50 165 GLU A CA 1
ATOM 1301 C C . GLU A 1 165 ? 41.850 24.991 1.241 1.00 34.50 165 GLU A C 1
ATOM 1303 O O . GLU A 1 165 ? 40.682 25.346 1.390 1.00 34.50 165 GLU A O 1
ATOM 1308 N N . GLU A 1 166 ? 42.480 25.223 0.082 1.00 34.22 166 GLU A N 1
ATOM 1309 C CA . GLU A 1 166 ? 41.911 26.082 -0.981 1.00 34.22 166 GLU A CA 1
ATOM 1310 C C . GLU A 1 166 ? 40.733 25.472 -1.772 1.00 34.22 166 GLU A C 1
ATOM 1312 O O . GLU A 1 166 ? 40.108 26.161 -2.575 1.00 34.22 166 GLU A O 1
ATOM 1317 N N . ARG A 1 167 ? 40.377 24.197 -1.551 1.00 35.16 167 ARG A N 1
ATOM 1318 C CA . ARG A 1 167 ? 39.196 23.569 -2.186 1.00 35.16 167 ARG A CA 1
ATOM 1319 C C . ARG A 1 167 ? 37.927 23.578 -1.332 1.00 35.16 167 ARG A C 1
ATOM 1321 O O . ARG A 1 167 ? 36.870 23.234 -1.8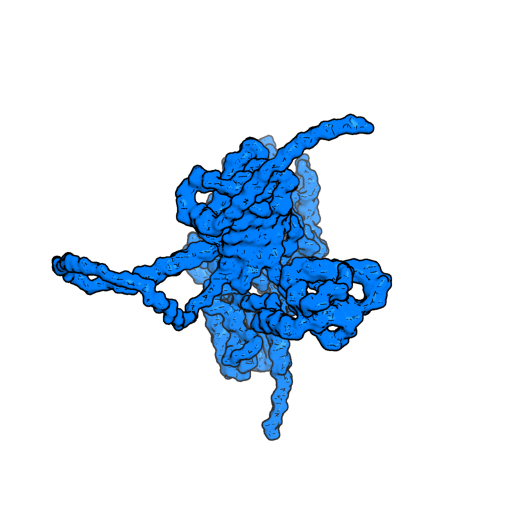47 1.00 35.16 167 ARG A O 1
ATOM 1328 N N . GLN A 1 168 ? 37.999 23.947 -0.051 1.00 34.62 168 GLN A N 1
ATOM 1329 C CA . GLN A 1 168 ? 36.872 23.762 0.879 1.00 34.62 168 GLN A CA 1
ATOM 1330 C C . GLN A 1 168 ? 35.993 25.015 1.074 1.00 34.62 168 GLN A C 1
ATOM 1332 O O . GLN A 1 168 ? 34.912 24.937 1.662 1.00 34.62 168 GLN A O 1
ATOM 1337 N N . THR A 1 169 ? 36.426 26.163 0.547 1.00 34.00 169 THR A N 1
ATOM 1338 C CA . THR A 1 169 ? 35.735 27.464 0.623 1.00 34.00 169 THR A CA 1
ATOM 1339 C C . THR A 1 169 ? 34.830 27.760 -0.581 1.00 34.00 169 THR A C 1
ATOM 1341 O O . THR A 1 169 ? 33.898 28.557 -0.470 1.00 34.00 169 THR A O 1
ATOM 1344 N N . SER A 1 170 ? 35.047 27.109 -1.728 1.00 36.78 170 SER A N 1
ATOM 1345 C CA . SER A 1 170 ? 34.212 27.270 -2.929 1.00 36.78 170 SER A CA 1
ATOM 1346 C C . SER A 1 170 ? 32.929 26.427 -2.876 1.00 36.78 170 SER A C 1
ATOM 1348 O O . SER A 1 170 ? 31.845 26.931 -3.175 1.00 36.78 170 SER A O 1
ATOM 1350 N N . GLU A 1 171 ? 33.017 25.166 -2.434 1.00 37.81 171 GLU A N 1
ATOM 1351 C CA . GLU A 1 171 ? 31.856 24.265 -2.320 1.00 37.81 171 GLU A CA 1
ATOM 1352 C C . GLU A 1 171 ? 30.826 24.733 -1.278 1.00 37.81 171 GLU A C 1
ATOM 1354 O O . GLU A 1 171 ? 29.623 24.533 -1.457 1.00 37.81 171 GLU A O 1
ATOM 1359 N N . THR A 1 172 ? 31.276 25.377 -0.197 1.00 36.12 172 THR A N 1
ATOM 1360 C CA . THR A 1 172 ? 30.401 25.987 0.816 1.00 36.12 172 THR A CA 1
ATOM 1361 C C . THR A 1 172 ? 29.672 27.205 0.250 1.00 36.12 172 THR A C 1
ATOM 1363 O O . THR A 1 172 ? 28.441 27.230 0.275 1.00 36.12 172 THR A O 1
ATOM 1366 N N . SER A 1 173 ? 30.398 28.136 -0.381 1.00 38.72 173 SER A N 1
ATOM 1367 C CA . SER A 1 173 ? 29.816 29.329 -1.020 1.00 38.72 173 SER A CA 1
ATOM 1368 C C . SER A 1 173 ? 28.732 28.994 -2.056 1.00 38.72 173 SER A C 1
ATOM 1370 O O . SER A 1 173 ? 27.721 29.690 -2.147 1.00 38.72 173 SER A O 1
ATOM 1372 N N . ASN A 1 174 ? 28.895 27.915 -2.828 1.00 38.81 174 ASN A N 1
ATOM 1373 C CA . ASN A 1 174 ? 27.908 27.529 -3.842 1.00 38.81 174 ASN A CA 1
ATOM 1374 C C . ASN A 1 174 ? 26.695 26.769 -3.270 1.00 38.81 174 ASN A C 1
ATOM 1376 O O . ASN A 1 174 ? 25.616 26.817 -3.862 1.00 38.81 174 ASN A O 1
ATOM 1380 N N . ARG A 1 175 ? 26.814 26.130 -2.096 1.00 40.66 175 ARG A N 1
ATOM 1381 C CA . ARG A 1 175 ? 25.658 25.540 -1.393 1.00 40.66 175 ARG A CA 1
ATOM 1382 C C . ARG A 1 175 ? 24.743 26.596 -0.774 1.00 40.66 175 ARG A C 1
ATOM 1384 O O . ARG A 1 175 ? 23.527 26.432 -0.827 1.00 40.66 175 ARG A O 1
ATOM 1391 N N . GLU A 1 176 ? 25.301 27.679 -0.240 1.00 43.72 176 GLU A N 1
ATOM 1392 C CA . GLU A 1 176 ? 24.516 28.770 0.358 1.00 43.72 176 GLU A CA 1
ATOM 1393 C C . GLU A 1 176 ? 23.702 29.548 -0.698 1.00 43.72 176 GLU A C 1
ATOM 1395 O O . GLU A 1 176 ? 22.544 29.885 -0.462 1.00 43.72 176 GLU A O 1
ATOM 1400 N N . LYS A 1 177 ? 24.239 29.746 -1.910 1.00 43.91 177 LYS A N 1
ATOM 1401 C CA . LYS A 1 177 ? 23.548 30.485 -2.990 1.00 43.91 177 LYS A CA 1
ATOM 1402 C C . LYS A 1 177 ? 22.302 29.773 -3.531 1.00 43.91 177 LYS A C 1
ATOM 1404 O O . LYS A 1 177 ? 21.272 30.413 -3.732 1.00 43.91 177 LYS A O 1
ATOM 1409 N N . HIS A 1 178 ? 22.357 28.454 -3.746 1.00 46.00 178 HIS A N 1
ATOM 1410 C CA . HIS A 1 178 ? 21.177 27.698 -4.200 1.00 46.00 178 HIS A CA 1
ATOM 1411 C C . HIS A 1 178 ? 20.060 27.646 -3.144 1.00 46.00 178 HIS A C 1
ATOM 1413 O O . HIS A 1 178 ? 18.886 27.548 -3.502 1.00 46.00 178 HIS A O 1
ATOM 1419 N N . TYR A 1 179 ? 20.411 27.737 -1.857 1.00 47.75 179 TYR A N 1
ATOM 1420 C CA . TYR A 1 179 ? 19.455 27.781 -0.752 1.00 47.75 179 TYR A CA 1
ATOM 1421 C C . TYR A 1 179 ? 18.606 29.066 -0.792 1.00 47.75 179 TYR A C 1
ATOM 1423 O O . TYR A 1 179 ? 17.377 28.992 -0.723 1.00 47.75 179 TYR A O 1
ATOM 1431 N N . ASP A 1 180 ? 19.235 30.228 -1.002 1.00 54.25 180 ASP A N 1
ATOM 1432 C CA . ASP A 1 180 ? 18.559 31.535 -1.005 1.00 54.25 180 ASP A CA 1
ATOM 1433 C C . ASP A 1 180 ? 17.485 31.688 -2.104 1.00 54.25 180 ASP A C 1
ATOM 1435 O O . ASP A 1 180 ? 16.445 32.295 -1.848 1.00 54.25 180 ASP A O 1
ATOM 1439 N N . ASN A 1 181 ? 17.668 31.120 -3.305 1.00 54.50 181 ASN A N 1
ATOM 1440 C CA . ASN A 1 181 ? 16.659 31.210 -4.379 1.00 54.50 181 ASN A CA 1
ATOM 1441 C C . ASN A 1 181 ? 15.375 30.419 -4.052 1.00 54.50 181 ASN A C 1
ATOM 1443 O O . ASN A 1 181 ? 14.267 30.884 -4.329 1.00 54.50 181 ASN A O 1
ATOM 1447 N N . ALA A 1 182 ? 15.491 29.240 -3.431 1.00 57.06 182 ALA A N 1
ATOM 1448 C CA . ALA A 1 182 ? 14.324 28.483 -2.971 1.00 57.06 182 ALA A CA 1
ATOM 1449 C C . ALA A 1 182 ? 13.639 29.179 -1.779 1.00 57.06 182 ALA A C 1
ATOM 1451 O O . ALA A 1 182 ? 12.409 29.269 -1.721 1.00 57.06 182 ALA A O 1
ATOM 1452 N N . LEU A 1 183 ? 14.445 29.727 -0.864 1.00 60.81 183 LEU A N 1
ATOM 1453 C CA . LEU A 1 183 ? 13.981 30.476 0.300 1.00 60.81 183 LEU A CA 1
ATOM 1454 C C . LEU A 1 183 ? 13.234 31.761 -0.109 1.00 60.81 183 LEU A C 1
ATOM 1456 O O . LEU A 1 183 ? 12.180 32.061 0.449 1.00 60.81 183 LEU A O 1
ATOM 1460 N N . PHE A 1 184 ? 13.712 32.466 -1.140 1.00 69.56 184 PHE A N 1
ATOM 1461 C CA . PHE A 1 184 ? 13.042 33.621 -1.747 1.00 69.56 184 PHE A CA 1
ATOM 1462 C C . PHE A 1 184 ? 11.620 33.291 -2.203 1.00 69.56 184 PHE A C 1
ATOM 1464 O O . PHE A 1 184 ? 10.679 33.964 -1.782 1.00 69.56 184 PHE A O 1
ATOM 1471 N N . PHE A 1 185 ? 11.427 32.237 -3.002 1.00 69.00 185 PHE A N 1
ATOM 1472 C CA . PHE A 1 185 ? 10.086 31.882 -3.476 1.00 69.00 185 PHE A CA 1
ATOM 1473 C C . PHE A 1 185 ? 9.146 31.447 -2.338 1.00 69.00 185 PHE A C 1
ATOM 1475 O O . PHE A 1 185 ? 7.946 31.723 -2.422 1.00 69.00 185 PHE A O 1
ATOM 1482 N N . SER A 1 186 ? 9.669 30.852 -1.255 1.00 67.62 186 SER A N 1
ATOM 1483 C CA . SER A 1 186 ? 8.889 30.612 -0.031 1.00 67.62 186 SER A CA 1
ATOM 1484 C C . SER A 1 186 ? 8.484 31.926 0.639 1.00 67.62 186 SER A C 1
ATOM 1486 O O . SER A 1 186 ? 7.301 32.171 0.842 1.00 67.62 186 SER A O 1
ATOM 1488 N N . HIS A 1 187 ? 9.430 32.829 0.898 1.00 70.19 187 HIS A N 1
ATOM 1489 C CA . HIS A 1 187 ? 9.144 34.098 1.570 1.00 70.19 187 HIS A CA 1
ATOM 1490 C C . HIS A 1 187 ? 8.250 35.047 0.746 1.00 70.19 187 HIS A C 1
ATOM 1492 O O . HIS A 1 187 ? 7.478 35.815 1.324 1.00 70.19 187 HIS A O 1
ATOM 1498 N N . VAL A 1 188 ? 8.303 34.985 -0.591 1.00 69.75 188 VAL A N 1
ATOM 1499 C CA . VAL A 1 188 ? 7.330 35.649 -1.478 1.00 69.75 188 VAL A CA 1
ATOM 1500 C C . VAL A 1 188 ? 5.945 35.012 -1.326 1.00 69.75 188 VAL A C 1
ATOM 1502 O O . VAL A 1 188 ? 4.949 35.731 -1.244 1.00 69.75 188 VAL A O 1
ATOM 1505 N N . HIS A 1 189 ? 5.854 33.679 -1.249 1.00 69.62 189 HIS A N 1
ATOM 1506 C CA . HIS A 1 189 ? 4.588 32.983 -1.010 1.00 69.62 189 HIS A CA 1
ATOM 1507 C C . HIS A 1 189 ? 3.975 33.361 0.348 1.00 69.62 189 HIS A C 1
ATOM 1509 O O . HIS A 1 189 ? 2.777 33.644 0.408 1.00 69.62 189 HIS A O 1
ATOM 1515 N N . ASP A 1 190 ? 4.785 33.404 1.408 1.00 71.75 190 ASP A N 1
ATOM 1516 C CA . ASP A 1 190 ? 4.360 33.801 2.752 1.00 71.75 190 ASP A CA 1
ATOM 1517 C C . ASP A 1 190 ? 3.878 35.257 2.767 1.00 71.75 190 ASP A C 1
ATOM 1519 O O . ASP A 1 190 ? 2.765 35.530 3.212 1.00 71.75 190 ASP A O 1
ATOM 1523 N N . PHE A 1 191 ? 4.636 36.177 2.165 1.00 74.81 191 PHE A N 1
ATOM 1524 C CA . PHE A 1 191 ? 4.250 37.583 2.010 1.00 74.81 191 PHE A CA 1
ATOM 1525 C C . PHE A 1 191 ? 2.904 37.780 1.303 1.00 74.81 191 PHE A C 1
ATOM 1527 O O . PHE A 1 191 ? 2.053 38.538 1.767 1.00 74.81 191 PHE A O 1
ATOM 1534 N N . LEU A 1 192 ? 2.680 37.067 0.199 1.00 72.50 192 LEU A N 1
ATOM 1535 C CA . LEU A 1 192 ? 1.418 37.119 -0.543 1.00 72.50 192 LEU A CA 1
ATOM 1536 C C . LEU A 1 192 ? 0.228 36.583 0.272 1.00 72.50 192 LEU A C 1
ATOM 1538 O O . LEU A 1 192 ? -0.914 36.978 0.027 1.00 72.50 192 LEU A O 1
ATOM 1542 N N . ASN A 1 193 ? 0.490 35.710 1.249 1.00 70.56 193 ASN A N 1
ATOM 1543 C CA . ASN A 1 193 ? -0.509 35.238 2.202 1.00 70.56 193 ASN A CA 1
ATOM 1544 C C . ASN A 1 193 ? -0.740 36.265 3.332 1.00 70.56 193 ASN A C 1
ATOM 1546 O O . ASN A 1 193 ? -1.894 36.496 3.690 1.00 70.56 193 ASN A O 1
ATOM 1550 N N . GLU A 1 194 ? 0.311 36.929 3.843 1.00 74.50 194 GLU A N 1
ATOM 1551 C CA . GLU A 1 194 ? 0.221 38.020 4.841 1.00 74.50 194 GLU A CA 1
ATOM 1552 C C . GLU A 1 194 ? -0.731 39.139 4.372 1.00 74.50 194 GLU A C 1
ATOM 1554 O O . GLU A 1 194 ? -1.565 39.622 5.140 1.00 74.50 194 GLU A O 1
ATOM 1559 N N . ILE A 1 195 ? -0.659 39.508 3.088 1.00 73.62 195 ILE A N 1
ATOM 1560 C CA . ILE A 1 195 ? -1.488 40.559 2.466 1.00 73.62 195 ILE A CA 1
ATOM 1561 C C . ILE A 1 195 ? -2.812 40.047 1.862 1.00 73.62 195 ILE A C 1
ATOM 1563 O O . ILE A 1 195 ? -3.496 40.786 1.158 1.00 73.62 195 ILE A O 1
ATOM 1567 N N . ASN A 1 196 ? -3.214 38.809 2.175 1.00 74.19 196 ASN A N 1
ATOM 1568 C CA . ASN A 1 196 ? -4.501 38.203 1.803 1.00 74.19 196 ASN A CA 1
ATOM 1569 C C . ASN A 1 196 ? -4.802 38.129 0.286 1.00 74.19 196 ASN A C 1
ATOM 1571 O O . ASN A 1 196 ? -5.971 38.193 -0.104 1.00 74.19 196 ASN A O 1
ATOM 1575 N N . ILE A 1 197 ? -3.800 37.939 -0.587 1.00 62.81 197 ILE A N 1
ATOM 1576 C CA . ILE A 1 197 ? -4.072 37.666 -2.012 1.00 62.81 197 ILE A CA 1
ATOM 1577 C C . ILE A 1 197 ? -4.515 36.201 -2.194 1.00 62.81 197 ILE A C 1
ATOM 1579 O O . ILE A 1 197 ? -3.714 35.285 -1.957 1.00 62.81 197 ILE A O 1
ATOM 1583 N N . PRO A 1 198 ? -5.769 35.950 -2.629 1.00 54.12 198 PRO A N 1
ATOM 1584 C CA . PRO A 1 198 ? -6.322 34.605 -2.725 1.00 54.12 198 PRO A CA 1
ATOM 1585 C C . PRO A 1 198 ? -5.654 33.784 -3.834 1.00 54.12 198 PRO A C 1
ATOM 1587 O O . PRO A 1 198 ? -5.105 34.314 -4.799 1.00 54.12 198 PRO A O 1
ATOM 1590 N N . HIS A 1 199 ? -5.738 32.459 -3.718 1.00 50.97 199 HIS A N 1
ATOM 1591 C CA . HIS A 1 199 ? -5.326 31.553 -4.786 1.00 50.97 199 HIS A CA 1
ATOM 1592 C C . HIS A 1 199 ? -6.333 31.610 -5.946 1.00 50.97 199 HIS A C 1
ATOM 1594 O O . HIS A 1 199 ? -7.508 31.302 -5.745 1.00 50.97 199 HIS A O 1
ATOM 1600 N N . LEU A 1 200 ? -5.877 31.946 -7.157 1.00 39.97 200 LEU A N 1
ATOM 1601 C CA . LEU A 1 200 ? -6.640 31.677 -8.377 1.00 39.97 200 LEU A CA 1
ATOM 1602 C C . LEU A 1 200 ? -6.464 30.199 -8.763 1.00 39.97 200 LEU A C 1
ATOM 1604 O O . LEU A 1 200 ? -5.347 29.766 -9.021 1.00 39.97 200 LEU A O 1
ATOM 1608 N N . ASP A 1 201 ? -7.586 29.476 -8.782 1.00 37.97 201 ASP A N 1
ATOM 1609 C CA . ASP A 1 201 ? -7.824 28.101 -9.253 1.00 37.97 201 ASP A CA 1
ATOM 1610 C C . ASP A 1 201 ? -6.832 26.983 -8.862 1.00 37.97 201 ASP A C 1
ATOM 1612 O O . ASP A 1 201 ? -5.681 26.901 -9.286 1.00 37.97 201 ASP A O 1
ATOM 1616 N N . ALA A 1 202 ? -7.354 26.006 -8.113 1.00 34.88 202 ALA A N 1
ATOM 1617 C CA . ALA A 1 202 ? -6.614 24.928 -7.449 1.00 34.88 202 ALA A CA 1
ATOM 1618 C C . ALA A 1 202 ? -6.109 23.784 -8.369 1.00 34.88 202 ALA A C 1
ATOM 1620 O O . ALA A 1 202 ? -6.052 22.631 -7.943 1.00 34.88 202 ALA A O 1
ATOM 1621 N N . ALA A 1 203 ? -5.770 24.074 -9.629 1.00 31.03 203 ALA A N 1
ATOM 1622 C CA . ALA A 1 203 ? -5.402 23.066 -10.632 1.00 31.03 203 ALA A CA 1
ATOM 1623 C C . ALA A 1 203 ? -3.884 22.887 -10.839 1.00 31.03 203 ALA A C 1
ATOM 1625 O O . ALA A 1 203 ? -3.445 21.791 -11.182 1.00 31.03 203 ALA A O 1
ATOM 1626 N N . LEU A 1 204 ? -3.076 23.938 -10.650 1.00 32.62 204 LEU A N 1
ATOM 1627 C CA . LEU A 1 204 ? -1.623 23.912 -10.862 1.00 32.62 204 LEU A CA 1
ATOM 1628 C C . LEU A 1 204 ? -0.896 24.800 -9.846 1.00 32.62 204 LEU A C 1
ATOM 1630 O O . LEU A 1 204 ? -1.337 25.910 -9.553 1.00 32.62 204 LEU A O 1
ATOM 1634 N N . HIS A 1 205 ? 0.273 24.352 -9.383 1.00 36.59 205 HIS A N 1
ATOM 1635 C CA . HIS A 1 205 ? 1.226 25.205 -8.672 1.00 36.59 205 HIS A CA 1
ATOM 1636 C C . HIS A 1 205 ? 1.841 26.216 -9.654 1.00 36.59 205 HIS A C 1
ATOM 1638 O O . HIS A 1 205 ? 2.884 25.952 -10.249 1.00 36.59 205 HIS A O 1
ATOM 1644 N N . GLN A 1 206 ? 1.195 27.367 -9.855 1.00 48.22 206 GLN A N 1
ATOM 1645 C CA . GLN A 1 206 ? 1.828 28.466 -10.586 1.00 48.22 206 GLN A CA 1
ATOM 1646 C C . GLN A 1 206 ? 3.024 29.029 -9.786 1.00 48.22 206 GLN A C 1
ATOM 1648 O O . GLN A 1 206 ? 2.950 29.079 -8.552 1.00 48.22 206 GLN A O 1
ATOM 1653 N N . PRO A 1 207 ? 4.108 29.480 -10.453 1.00 60.78 207 PRO A N 1
ATOM 1654 C CA . PRO A 1 207 ? 5.234 30.135 -9.789 1.00 60.78 207 PRO A CA 1
ATOM 1655 C C . PRO A 1 207 ? 4.792 31.346 -8.962 1.00 60.78 207 PRO A C 1
ATOM 1657 O O . PRO A 1 207 ? 3.828 32.028 -9.314 1.00 60.78 207 PRO A O 1
ATOM 1660 N N . ALA A 1 208 ? 5.530 31.674 -7.898 1.00 59.91 208 ALA A N 1
ATOM 1661 C CA . ALA A 1 208 ? 5.190 32.809 -7.036 1.00 59.91 208 ALA A CA 1
ATOM 1662 C C . ALA A 1 208 ? 5.131 34.149 -7.805 1.00 59.91 208 ALA A C 1
ATOM 1664 O O . ALA A 1 208 ? 4.309 35.000 -7.472 1.00 59.91 208 ALA A O 1
ATOM 1665 N N . MET A 1 209 ? 5.899 34.290 -8.895 1.00 66.12 209 MET A N 1
ATOM 1666 C CA . MET A 1 209 ? 5.828 35.440 -9.809 1.00 66.12 209 MET A CA 1
ATOM 1667 C C . MET A 1 209 ? 4.430 35.635 -10.422 1.00 66.12 209 MET A C 1
ATOM 1669 O O . MET A 1 209 ? 3.944 36.758 -10.503 1.00 66.12 209 MET A O 1
ATOM 1673 N N . ALA A 1 210 ? 3.716 34.559 -10.764 1.00 62.34 210 ALA A N 1
ATOM 1674 C CA . ALA A 1 210 ? 2.353 34.660 -11.291 1.00 62.34 210 ALA A CA 1
ATOM 1675 C C . ALA A 1 210 ? 1.327 35.094 -10.223 1.00 62.34 210 ALA A C 1
ATOM 1677 O O . ALA A 1 210 ? 0.290 35.658 -10.560 1.00 62.34 210 ALA A O 1
ATOM 1678 N N . ARG A 1 211 ? 1.624 34.891 -8.928 1.00 69.94 211 ARG A N 1
ATOM 1679 C CA . ARG A 1 211 ? 0.852 35.495 -7.827 1.00 69.94 211 ARG A CA 1
ATOM 1680 C C . ARG A 1 211 ? 1.253 36.951 -7.564 1.00 69.94 211 ARG A C 1
ATOM 1682 O O . ARG A 1 211 ? 0.382 37.730 -7.190 1.00 69.94 211 ARG A O 1
ATOM 1689 N N . LEU A 1 212 ? 2.517 37.338 -7.778 1.00 70.88 212 LEU A N 1
ATOM 1690 C CA . LEU A 1 212 ? 2.924 38.752 -7.743 1.00 70.88 212 LEU A CA 1
ATOM 1691 C C . LEU A 1 212 ? 2.175 39.568 -8.807 1.00 70.88 212 LEU A C 1
ATOM 1693 O O . LEU A 1 212 ? 1.749 40.671 -8.501 1.00 70.88 212 LEU A O 1
ATOM 1697 N N . ALA A 1 213 ? 1.890 38.996 -9.982 1.00 67.94 213 ALA A N 1
ATOM 1698 C CA . ALA A 1 213 ? 1.062 39.619 -11.028 1.00 67.94 213 ALA A CA 1
ATOM 1699 C C . ALA A 1 213 ? -0.384 39.961 -10.597 1.00 67.94 213 ALA A C 1
ATOM 1701 O O . ALA A 1 213 ? -1.079 40.710 -11.279 1.00 67.94 213 ALA A O 1
ATOM 1702 N N . ALA A 1 214 ? -0.870 39.402 -9.480 1.00 67.62 214 ALA A N 1
ATOM 1703 C CA . ALA A 1 214 ? -2.169 39.757 -8.906 1.00 67.62 214 ALA A CA 1
ATOM 1704 C C . ALA A 1 214 ? -2.105 41.003 -7.997 1.00 67.62 214 ALA A C 1
ATOM 1706 O O . ALA A 1 214 ? -3.148 41.522 -7.591 1.00 67.62 214 ALA A O 1
ATOM 1707 N N . LEU A 1 215 ? -0.905 41.502 -7.674 1.00 73.12 215 LEU A N 1
ATOM 1708 C CA . LEU A 1 215 ? -0.737 42.798 -7.026 1.00 73.12 215 LEU A CA 1
ATOM 1709 C C . LEU A 1 215 ? -1.042 43.903 -8.033 1.00 73.12 215 LEU A C 1
ATOM 1711 O O . LEU A 1 215 ? -0.425 43.994 -9.094 1.00 73.12 215 LEU A O 1
ATOM 1715 N N . LYS A 1 216 ? -1.940 44.817 -7.657 1.00 67.81 216 LYS A N 1
ATOM 1716 C CA . LYS A 1 216 ? -2.092 46.088 -8.367 1.00 67.81 216 LYS A CA 1
ATOM 1717 C C . LYS A 1 216 ? -0.704 46.735 -8.511 1.00 67.81 216 LYS A C 1
ATOM 1719 O O . LYS A 1 216 ? 0.005 46.860 -7.514 1.00 67.81 216 LYS A O 1
ATOM 1724 N N . ASN A 1 217 ? -0.374 47.158 -9.732 1.00 77.94 217 ASN A N 1
ATOM 1725 C CA . ASN A 1 217 ? 0.899 47.759 -10.155 1.00 77.94 217 ASN A CA 1
ATOM 1726 C C . ASN A 1 217 ? 2.093 46.811 -10.388 1.00 77.94 217 ASN A C 1
ATOM 1728 O O . ASN A 1 217 ? 3.168 47.317 -10.699 1.00 77.94 217 ASN A O 1
ATOM 1732 N N . PHE A 1 218 ? 1.943 45.489 -10.273 1.00 79.25 218 PHE A N 1
ATOM 1733 C CA . PHE A 1 218 ? 2.977 44.535 -10.690 1.00 79.25 218 PHE A CA 1
ATOM 1734 C C . PHE A 1 218 ? 2.589 43.919 -12.036 1.00 79.25 218 PHE A C 1
ATOM 1736 O O . PHE A 1 218 ? 1.665 43.109 -12.102 1.00 79.25 218 PHE A O 1
ATOM 1743 N N . ASP A 1 219 ? 3.297 44.294 -13.099 1.00 73.62 219 ASP A N 1
ATOM 1744 C CA . ASP A 1 219 ? 3.239 43.597 -14.381 1.00 73.62 219 ASP A CA 1
ATOM 1745 C C . ASP A 1 219 ? 4.319 42.507 -14.412 1.00 73.62 219 ASP A C 1
ATOM 1747 O O . ASP A 1 219 ? 5.445 42.703 -13.947 1.00 73.62 219 ASP A O 1
ATOM 1751 N N . VAL A 1 220 ? 3.965 41.330 -14.919 1.00 61.59 220 VAL A N 1
ATOM 1752 C CA . VAL A 1 220 ? 4.838 40.153 -14.925 1.00 61.59 220 VAL A CA 1
ATOM 1753 C C . VAL A 1 220 ? 4.774 39.531 -16.307 1.00 61.59 220 VAL A C 1
ATOM 1755 O O . VAL A 1 220 ? 3.725 39.039 -16.725 1.00 61.59 220 VAL A O 1
ATOM 1758 N N . MET A 1 221 ? 5.911 39.524 -17.000 1.00 54.59 221 MET A N 1
ATOM 1759 C CA . MET A 1 221 ? 6.049 39.019 -18.363 1.00 54.59 221 MET A CA 1
ATOM 1760 C C . MET A 1 221 ? 6.768 37.658 -18.368 1.00 54.59 221 MET A C 1
ATOM 1762 O O . MET A 1 221 ? 7.989 37.607 -18.532 1.00 54.59 221 MET A O 1
ATOM 1766 N N . PRO A 1 222 ? 6.041 36.534 -18.190 1.00 51.06 222 PRO A N 1
ATOM 1767 C CA . PRO A 1 222 ? 6.609 35.195 -18.329 1.00 51.06 222 PRO A CA 1
ATOM 1768 C C . PRO A 1 222 ? 6.892 34.858 -19.800 1.00 51.06 222 PRO A C 1
ATOM 1770 O O . PRO A 1 222 ? 6.216 35.358 -20.705 1.00 51.06 222 PRO A O 1
ATOM 1773 N N . ILE A 1 223 ? 7.771 33.880 -20.041 1.00 42.94 223 ILE A N 1
ATOM 1774 C CA . ILE A 1 223 ? 8.158 33.366 -21.374 1.00 42.94 223 ILE A CA 1
ATOM 1775 C C . ILE A 1 223 ? 6.965 32.927 -22.265 1.00 42.94 223 ILE A C 1
ATOM 1777 O O . ILE A 1 223 ? 7.103 32.800 -23.484 1.00 42.94 223 ILE A O 1
ATOM 1781 N N . LYS A 1 224 ? 5.746 32.779 -21.722 1.00 44.97 224 LYS A N 1
ATOM 1782 C CA . LYS A 1 224 ? 4.513 32.546 -22.506 1.00 44.97 224 LYS A CA 1
ATOM 1783 C C . LYS A 1 224 ? 4.225 33.612 -23.581 1.00 44.97 224 LYS A C 1
ATOM 1785 O O . LYS A 1 224 ? 3.532 33.290 -24.550 1.00 44.97 224 LYS A O 1
ATOM 1790 N N . SER A 1 225 ? 4.753 34.833 -23.462 1.00 47.00 225 SER A N 1
ATOM 1791 C CA . SER A 1 225 ? 4.723 35.837 -24.542 1.00 47.00 225 SER A CA 1
ATOM 1792 C C . SER A 1 225 ? 5.525 35.385 -25.775 1.00 47.00 225 SER A C 1
ATOM 1794 O O . SER A 1 225 ? 5.008 35.408 -26.892 1.00 47.00 225 SER A O 1
ATOM 1796 N N . ARG A 1 226 ? 6.744 34.863 -25.573 1.00 46.12 226 ARG A N 1
ATOM 1797 C CA . ARG A 1 226 ? 7.609 34.297 -26.628 1.00 46.12 226 ARG A CA 1
ATOM 1798 C C . ARG A 1 226 ? 7.006 33.038 -27.255 1.00 46.12 226 ARG A C 1
ATOM 1800 O O . ARG A 1 226 ? 6.950 32.927 -28.477 1.00 46.12 226 ARG A O 1
ATOM 1807 N N . ALA A 1 227 ? 6.474 32.121 -26.442 1.00 44.91 227 ALA A N 1
ATOM 1808 C CA . ALA A 1 227 ? 5.837 30.896 -26.943 1.00 44.91 227 ALA A CA 1
ATOM 1809 C C . ALA A 1 227 ? 4.599 31.183 -27.822 1.00 44.91 227 ALA A C 1
ATOM 1811 O O . ALA A 1 227 ? 4.341 30.477 -28.798 1.00 44.91 227 ALA A O 1
ATOM 1812 N N . SER A 1 228 ? 3.860 32.253 -27.514 1.00 53.81 228 SER A N 1
ATOM 1813 C CA . SER A 1 228 ? 2.745 32.725 -28.344 1.00 53.81 228 SER A CA 1
ATOM 1814 C C . SER A 1 228 ? 3.227 33.247 -29.703 1.00 53.81 228 SER A C 1
ATOM 1816 O O . SER A 1 228 ? 2.589 32.967 -30.717 1.00 53.81 228 SER A O 1
ATOM 1818 N N . TRP A 1 229 ? 4.386 33.915 -29.751 1.00 57.50 229 TRP A N 1
ATOM 1819 C CA . TRP A 1 229 ? 5.011 34.347 -31.005 1.00 57.50 229 TRP A CA 1
ATOM 1820 C C . TRP A 1 229 ? 5.485 33.193 -31.884 1.00 57.50 229 TRP A C 1
ATOM 1822 O O . TRP A 1 229 ? 5.211 33.206 -33.080 1.00 57.50 229 TRP A O 1
ATOM 1832 N N . VAL A 1 230 ? 6.114 32.164 -31.311 1.00 53.66 230 VAL A N 1
ATOM 1833 C CA . VAL A 1 230 ? 6.518 30.961 -32.064 1.00 53.66 230 VAL A CA 1
ATOM 1834 C C . VAL A 1 230 ? 5.304 30.284 -32.712 1.00 53.66 230 VAL A C 1
ATOM 1836 O O . VAL A 1 230 ? 5.364 29.890 -33.875 1.00 53.66 230 VAL A O 1
ATOM 1839 N N . ASN A 1 231 ? 4.166 30.218 -32.013 1.00 59.44 231 ASN A N 1
ATOM 1840 C CA . ASN A 1 231 ? 2.927 29.686 -32.585 1.00 59.44 231 ASN A CA 1
ATOM 1841 C C . ASN A 1 231 ? 2.410 30.532 -33.762 1.00 59.44 231 ASN A C 1
ATOM 1843 O O . ASN A 1 231 ? 2.011 29.969 -34.777 1.00 59.44 231 ASN A O 1
ATOM 1847 N N . ILE A 1 232 ? 2.446 31.865 -33.669 1.00 64.75 232 ILE A N 1
ATOM 1848 C CA . ILE A 1 232 ? 2.015 32.758 -34.759 1.00 64.75 232 ILE A CA 1
ATOM 1849 C C . ILE A 1 232 ? 2.981 32.679 -35.950 1.00 64.75 232 ILE A C 1
ATOM 1851 O O . ILE A 1 232 ? 2.533 32.532 -37.085 1.00 64.75 232 ILE A O 1
ATOM 1855 N N . ALA A 1 233 ? 4.293 32.680 -35.706 1.00 63.66 233 ALA A N 1
ATOM 1856 C CA . ALA A 1 233 ? 5.318 32.535 -36.739 1.00 63.66 233 ALA A CA 1
ATOM 1857 C C . ALA A 1 233 ? 5.226 31.191 -37.485 1.00 63.66 233 ALA A C 1
ATOM 1859 O O . ALA A 1 233 ? 5.428 31.155 -38.694 1.00 63.66 233 ALA A O 1
ATOM 1860 N N . ASN A 1 234 ? 4.865 30.104 -36.794 1.00 63.22 234 ASN A N 1
ATOM 1861 C CA . ASN A 1 234 ? 4.640 28.790 -37.407 1.00 63.22 234 ASN A CA 1
ATOM 1862 C C . ASN A 1 234 ? 3.290 28.673 -38.141 1.00 63.22 234 ASN A C 1
ATOM 1864 O O . ASN A 1 234 ? 3.147 27.823 -39.018 1.00 63.22 234 ASN A O 1
ATOM 1868 N N . LEU A 1 235 ? 2.298 29.503 -37.799 1.00 66.00 235 LEU A N 1
ATOM 1869 C CA . LEU A 1 235 ? 1.041 29.602 -38.550 1.00 66.00 235 LEU A CA 1
ATOM 1870 C C . LEU A 1 235 ? 1.228 30.373 -39.864 1.00 66.00 235 LEU A C 1
ATOM 1872 O O . LEU A 1 235 ? 0.577 30.044 -40.854 1.00 66.00 235 LEU A O 1
ATOM 1876 N N . ILE A 1 236 ? 2.113 31.374 -39.894 1.00 67.62 236 ILE A N 1
ATOM 1877 C CA . ILE A 1 236 ? 2.439 32.133 -41.107 1.00 67.62 236 ILE A CA 1
ATOM 1878 C C . ILE A 1 236 ? 3.217 31.226 -42.069 1.00 67.62 236 ILE A C 1
ATOM 1880 O O . ILE A 1 236 ? 4.426 31.036 -41.957 1.00 67.62 236 ILE A O 1
ATOM 1884 N N . SER A 1 237 ? 2.498 30.673 -43.042 1.00 68.25 237 SER A N 1
ATOM 1885 C CA . SER A 1 237 ? 3.066 29.942 -44.172 1.00 68.25 237 SER A CA 1
ATOM 1886 C C . SER A 1 237 ? 2.527 30.495 -45.485 1.00 68.25 237 SER A C 1
ATOM 1888 O O . SER A 1 237 ? 1.412 31.022 -45.548 1.00 68.25 237 SER A O 1
ATOM 1890 N N . ASP A 1 238 ? 3.296 30.320 -46.557 1.00 63.25 238 ASP A N 1
ATOM 1891 C CA . ASP A 1 238 ? 2.992 30.827 -47.905 1.00 63.25 238 ASP A CA 1
ATOM 1892 C C . ASP A 1 238 ? 1.636 30.334 -48.439 1.00 63.25 238 ASP A C 1
ATOM 1894 O O . ASP A 1 238 ? 1.033 30.955 -49.309 1.00 63.25 238 ASP A O 1
ATOM 1898 N N . LYS A 1 239 ? 1.137 29.222 -47.882 1.00 74.44 239 LYS A N 1
ATOM 1899 C CA . LYS A 1 239 ? -0.117 28.553 -48.248 1.00 74.44 239 LYS A CA 1
ATOM 1900 C C . LYS A 1 239 ? -1.373 29.176 -47.628 1.00 74.44 239 LYS A C 1
ATOM 1902 O O . LYS A 1 239 ? -2.470 28.774 -48.008 1.00 74.44 239 LYS A O 1
ATOM 1907 N N . ILE A 1 240 ? -1.249 30.103 -46.674 1.00 80.56 240 ILE A N 1
ATOM 1908 C CA . ILE A 1 240 ? -2.406 30.817 -46.111 1.00 80.56 240 ILE A CA 1
ATOM 1909 C C . ILE A 1 240 ? -2.709 32.055 -46.974 1.00 80.56 240 ILE A C 1
ATOM 1911 O O . ILE A 1 240 ? -1.792 32.856 -47.175 1.00 80.56 240 ILE A O 1
ATOM 1915 N N . PRO A 1 241 ? -3.956 32.235 -47.460 1.00 87.31 241 PRO A N 1
ATOM 1916 C CA . PRO A 1 241 ? -4.402 33.452 -48.142 1.00 87.31 241 PRO A CA 1
ATOM 1917 C C . PRO A 1 241 ? -4.152 34.723 -47.324 1.00 87.31 241 PRO A C 1
ATOM 1919 O O . PRO A 1 241 ? -4.401 34.743 -46.118 1.00 87.31 241 PRO A O 1
ATOM 1922 N N . ASP A 1 242 ? -3.664 35.775 -47.982 1.00 85.00 242 ASP A N 1
ATOM 1923 C CA . ASP A 1 242 ? -3.230 37.022 -47.335 1.00 85.00 242 ASP A CA 1
ATOM 1924 C C . ASP A 1 242 ? -4.367 37.793 -46.652 1.00 85.00 242 ASP A C 1
ATOM 1926 O O . ASP A 1 242 ? -4.102 38.551 -45.725 1.00 85.00 242 ASP A O 1
ATOM 1930 N N . ASP A 1 243 ? -5.610 37.589 -47.082 1.00 89.38 243 ASP A N 1
ATOM 1931 C CA . ASP A 1 243 ? -6.832 38.205 -46.560 1.00 89.38 243 ASP A CA 1
ATOM 1932 C C . ASP A 1 243 ? -7.375 37.532 -45.287 1.00 89.38 243 ASP A C 1
ATOM 1934 O O . ASP A 1 243 ? -8.150 38.147 -44.552 1.00 89.38 243 ASP A O 1
ATOM 1938 N N . ASN A 1 244 ? -6.949 36.304 -44.967 1.00 90.44 244 ASN A N 1
ATOM 1939 C CA . ASN A 1 244 ? -7.378 35.631 -43.740 1.00 90.44 244 ASN A CA 1
ATOM 1940 C C . ASN A 1 244 ? -6.944 36.411 -42.489 1.00 90.44 244 ASN A C 1
ATOM 1942 O O . ASN A 1 244 ? -5.790 36.820 -42.353 1.00 90.44 244 ASN A O 1
ATOM 1946 N N . ILE A 1 245 ? -7.851 36.545 -41.522 1.00 89.75 245 ILE A N 1
ATOM 1947 C CA . ILE A 1 245 ? -7.644 37.313 -40.292 1.00 89.75 245 ILE A CA 1
ATOM 1948 C C . ILE A 1 245 ? -7.162 36.401 -39.157 1.00 89.75 245 ILE A C 1
ATOM 1950 O O . ILE A 1 245 ? -7.702 35.314 -38.935 1.00 89.75 245 ILE A O 1
ATOM 1954 N N . LEU A 1 246 ? -6.164 36.863 -38.400 1.00 90.06 246 LEU A N 1
ATOM 1955 C CA . LEU A 1 246 ? -5.691 36.195 -37.189 1.00 90.06 246 LEU A CA 1
ATOM 1956 C C . LEU A 1 246 ? -6.728 36.332 -36.061 1.00 90.06 246 LEU A C 1
ATOM 1958 O O . LEU A 1 246 ? -7.082 37.441 -35.663 1.00 90.06 246 LEU A O 1
ATOM 1962 N N . VAL A 1 247 ? -7.173 35.206 -35.499 1.00 89.00 247 VAL A N 1
ATOM 1963 C CA . VAL A 1 247 ? -8.121 35.146 -34.376 1.00 89.00 247 VAL A CA 1
ATOM 1964 C C . VAL A 1 247 ? -7.544 34.386 -33.179 1.00 89.00 247 VAL A C 1
ATOM 1966 O O . VAL A 1 247 ? -6.951 33.313 -33.321 1.00 89.00 247 VAL A O 1
ATOM 1969 N N . LEU A 1 248 ? -7.758 34.934 -31.980 1.00 83.56 248 LEU A N 1
ATOM 1970 C CA . LEU A 1 248 ? -7.325 34.362 -30.705 1.00 83.56 248 LEU A CA 1
ATOM 1971 C C . LEU A 1 248 ? -8.479 33.616 -30.023 1.00 83.56 248 LEU A C 1
ATOM 1973 O O . LEU A 1 248 ? -9.381 34.215 -29.434 1.00 83.56 248 LEU A O 1
ATOM 1977 N N . LYS A 1 249 ? -8.429 32.286 -30.077 1.00 81.06 249 LYS A N 1
ATOM 1978 C CA . LYS A 1 249 ? -9.370 31.381 -29.412 1.00 81.06 249 LYS A CA 1
ATOM 1979 C C . LYS A 1 249 ? -8.823 31.039 -28.020 1.00 81.06 249 LYS A C 1
ATOM 1981 O O . LYS A 1 249 ? -7.662 30.665 -27.864 1.00 81.06 249 LYS A O 1
ATOM 1986 N N . LYS A 1 250 ? -9.657 31.202 -26.988 1.00 65.38 250 LYS A N 1
ATOM 1987 C CA . LYS A 1 250 ? -9.332 30.833 -25.599 1.00 65.38 250 LYS A CA 1
ATOM 1988 C C . LYS A 1 250 ? -9.974 29.488 -25.287 1.00 65.38 250 LYS A C 1
ATOM 1990 O O . LYS A 1 250 ? -11.201 29.412 -25.227 1.00 65.38 250 LYS A O 1
ATOM 1995 N N . GLU A 1 251 ? -9.157 28.461 -25.081 1.00 50.91 251 GLU A N 1
ATOM 1996 C CA . GLU A 1 251 ? -9.621 27.127 -24.692 1.00 50.91 251 GLU A CA 1
ATOM 1997 C C . GLU A 1 251 ? -9.241 26.815 -23.242 1.00 50.91 251 GLU A C 1
ATOM 1999 O O . GLU A 1 251 ? -8.254 27.323 -22.699 1.00 50.91 251 GLU A O 1
ATOM 2004 N N . PHE A 1 252 ? -10.090 26.032 -22.577 1.00 30.97 252 PHE A N 1
ATOM 2005 C CA . PHE A 1 252 ? -10.027 25.820 -21.134 1.00 30.97 252 PHE A CA 1
ATOM 2006 C C . PHE A 1 252 ? -9.257 24.524 -20.814 1.00 30.97 252 PHE A C 1
ATOM 2008 O O . PHE A 1 252 ? -9.579 23.497 -21.411 1.00 30.97 252 PHE A O 1
ATOM 2015 N N . PRO A 1 253 ? -8.301 24.515 -19.863 1.00 41.03 253 PRO A N 1
ATOM 2016 C CA . PRO A 1 253 ? -7.848 25.632 -19.037 1.00 41.03 253 PRO A CA 1
ATOM 2017 C C . PRO A 1 253 ? -6.630 26.372 -19.629 1.00 41.03 253 PRO A C 1
ATOM 2019 O O . PRO A 1 253 ? -5.557 25.803 -19.808 1.00 41.03 253 PRO A O 1
ATOM 2022 N N . SER A 1 254 ? -6.769 27.688 -19.807 1.00 49.84 254 SER A N 1
ATOM 2023 C CA . SER A 1 254 ? -5.651 28.648 -19.881 1.00 49.84 254 SER A CA 1
ATOM 2024 C C . SER A 1 254 ? -4.663 28.537 -21.058 1.00 49.84 254 SER A C 1
ATOM 2026 O O . SER A 1 254 ? -3.553 29.071 -20.957 1.00 49.84 254 SER A O 1
ATOM 2028 N N . ASN A 1 255 ? -5.055 27.929 -22.183 1.00 53.38 255 ASN A N 1
ATOM 2029 C CA . ASN A 1 255 ? -4.253 27.939 -23.412 1.00 53.38 255 ASN A CA 1
ATOM 2030 C C . ASN A 1 255 ? -4.769 28.989 -24.413 1.00 53.38 255 ASN A C 1
ATOM 2032 O O . ASN A 1 255 ? -5.951 29.026 -24.764 1.00 53.38 255 ASN A O 1
ATOM 2036 N N . LEU A 1 256 ? -3.855 29.852 -24.870 1.00 62.28 256 LEU A N 1
ATOM 2037 C CA . LEU A 1 256 ? -4.085 30.818 -25.944 1.00 62.28 256 LEU A CA 1
ATOM 2038 C C . LEU A 1 256 ? -3.806 30.132 -27.285 1.00 62.28 256 LEU A C 1
ATOM 2040 O O . LEU A 1 256 ? -2.660 29.787 -27.569 1.00 62.28 256 LEU A O 1
ATOM 2044 N N . HIS A 1 257 ? -4.840 29.932 -28.102 1.00 75.19 257 HIS A N 1
ATOM 2045 C CA . HIS A 1 257 ? -4.708 29.332 -29.425 1.00 75.19 257 HIS A CA 1
ATOM 2046 C C . HIS A 1 257 ? -4.943 30.382 -30.514 1.00 75.19 257 HIS A C 1
ATOM 2048 O O . HIS A 1 257 ? -6.051 30.892 -30.689 1.00 75.19 257 HIS A O 1
ATOM 2054 N N . PHE A 1 258 ? -3.885 30.704 -31.253 1.00 82.56 258 PHE A N 1
ATOM 2055 C CA . PHE A 1 258 ? -3.967 31.529 -32.453 1.00 82.56 258 PHE A CA 1
ATOM 2056 C C . PHE A 1 258 ? -4.315 30.662 -33.662 1.00 82.56 258 PHE A C 1
ATOM 2058 O O . PHE A 1 258 ? -3.922 29.502 -33.744 1.00 82.56 258 PHE A O 1
ATOM 2065 N N . SER A 1 259 ? -5.062 31.228 -34.603 1.00 85.94 259 SER A N 1
ATOM 2066 C CA . SER A 1 259 ? -5.416 30.582 -35.870 1.00 85.94 259 SER A CA 1
ATOM 2067 C C . SER A 1 259 ? -5.815 31.648 -36.887 1.00 85.94 259 SER A C 1
ATOM 2069 O O . SER A 1 259 ? -6.228 32.736 -36.491 1.00 85.94 259 SER A O 1
ATOM 2071 N N . PHE A 1 260 ? -5.719 31.342 -38.177 1.00 89.94 260 PHE A N 1
ATOM 2072 C CA . PHE A 1 260 ? -6.263 32.192 -39.235 1.00 89.94 260 PHE A CA 1
ATOM 2073 C C . PHE A 1 260 ? -7.669 31.717 -39.620 1.00 89.94 260 PHE A C 1
ATOM 2075 O O . PHE A 1 260 ? -7.888 30.518 -39.794 1.00 89.94 260 PHE A O 1
ATOM 2082 N N . ASP A 1 261 ? -8.610 32.651 -39.750 1.00 89.19 261 ASP A N 1
ATOM 2083 C CA . ASP A 1 261 ? -9.977 32.417 -40.226 1.00 89.19 261 ASP A CA 1
ATOM 2084 C C . ASP A 1 261 ? -10.299 33.340 -41.416 1.00 89.19 261 ASP A C 1
ATOM 2086 O O . ASP A 1 261 ? -9.733 34.421 -41.566 1.00 89.19 261 ASP A O 1
ATOM 2090 N N . ASP A 1 262 ? -11.223 32.892 -42.263 1.00 90.50 262 ASP A N 1
ATOM 2091 C CA . ASP A 1 262 ? -11.669 33.578 -43.487 1.00 90.50 262 ASP A CA 1
ATOM 2092 C C . ASP A 1 262 ? -12.261 34.970 -43.198 1.00 90.50 262 ASP A C 1
ATOM 2094 O O . ASP A 1 262 ? -13.092 35.128 -42.297 1.00 90.50 262 ASP A O 1
ATOM 2098 N N . GLU A 1 263 ? -11.860 35.978 -43.979 1.00 89.50 263 GLU A N 1
ATOM 2099 C CA . GLU A 1 263 ? -12.230 37.382 -43.755 1.00 89.50 263 GLU A CA 1
ATOM 2100 C C . GLU A 1 263 ? -13.756 37.602 -43.736 1.00 89.50 263 GLU A C 1
ATOM 2102 O O . GLU A 1 263 ? -14.288 38.330 -42.891 1.00 89.50 263 GLU A O 1
ATOM 2107 N N . ASN A 1 264 ? -14.489 36.917 -44.617 1.00 88.75 264 ASN A N 1
ATOM 2108 C CA . ASN A 1 264 ? -15.944 37.005 -44.712 1.00 88.75 264 ASN A CA 1
ATOM 2109 C C . ASN A 1 264 ? -16.613 36.322 -43.514 1.00 88.75 264 ASN A C 1
ATOM 2111 O O . ASN A 1 264 ? -17.554 36.877 -42.944 1.00 88.75 264 ASN A O 1
ATOM 2115 N N . LYS A 1 265 ? -16.099 35.169 -43.062 1.00 89.25 265 LYS A N 1
ATOM 2116 C CA . LYS A 1 265 ? -16.570 34.510 -41.827 1.00 89.25 265 LYS A CA 1
ATOM 2117 C C . LYS A 1 265 ? -16.336 35.387 -40.596 1.00 89.25 265 LYS A C 1
ATOM 2119 O O . LYS A 1 265 ? -17.203 35.453 -39.725 1.00 89.25 265 LYS A O 1
ATOM 2124 N N . VAL A 1 266 ? -15.200 36.084 -40.525 1.00 88.69 266 VAL A N 1
ATOM 2125 C CA . VAL A 1 266 ? -14.869 36.999 -39.418 1.00 88.69 266 VAL A CA 1
ATOM 2126 C C . VAL A 1 266 ? -15.763 38.244 -39.432 1.00 88.69 266 VAL A C 1
ATOM 2128 O O . VAL A 1 266 ? -16.249 38.648 -38.373 1.00 88.69 266 VAL A O 1
ATOM 2131 N N . LYS A 1 267 ? -16.055 38.809 -40.613 1.00 87.88 267 LYS A N 1
ATOM 2132 C CA . LYS A 1 267 ? -17.013 39.918 -40.795 1.00 87.88 267 LYS A CA 1
ATOM 2133 C C . LYS A 1 267 ? -18.459 39.527 -40.458 1.00 87.88 267 LYS A C 1
ATOM 2135 O O . LYS A 1 267 ? -19.200 40.346 -39.926 1.00 87.88 267 LYS A O 1
ATOM 2140 N N . GLN A 1 268 ? -18.862 38.286 -40.738 1.00 89.69 268 GLN A N 1
ATOM 2141 C CA . GLN A 1 268 ? -20.223 37.783 -40.487 1.00 89.69 268 GLN A CA 1
ATOM 2142 C C . GLN A 1 268 ? -20.450 37.267 -39.053 1.00 89.69 268 GLN A C 1
ATOM 2144 O O . GLN A 1 268 ? -21.593 37.040 -38.658 1.00 89.69 268 GLN A O 1
ATOM 2149 N N . SER A 1 269 ? -19.395 37.077 -38.253 1.00 91.25 269 SER A N 1
ATOM 2150 C CA . SER A 1 269 ? -19.483 36.468 -36.920 1.00 91.25 269 SER A CA 1
ATOM 2151 C C . SER A 1 269 ? -18.895 37.370 -35.841 1.00 91.25 269 SER A C 1
ATOM 2153 O O . SER A 1 269 ? -17.690 37.360 -35.607 1.00 91.25 269 SER A O 1
ATOM 2155 N N . ALA A 1 270 ? -19.757 38.062 -35.088 1.00 87.81 270 ALA A N 1
ATOM 2156 C CA . ALA A 1 270 ? -19.357 38.942 -33.980 1.00 87.81 270 ALA A CA 1
ATOM 2157 C C . ALA A 1 270 ? -18.442 38.262 -32.934 1.00 87.81 270 ALA A C 1
ATOM 2159 O O . ALA A 1 270 ? -17.628 38.923 -32.286 1.00 87.81 270 ALA A O 1
ATOM 2160 N N . ARG A 1 271 ? -18.530 36.929 -32.786 1.00 87.44 271 ARG A N 1
ATOM 2161 C CA . ARG A 1 271 ? -17.615 36.135 -31.948 1.00 87.44 271 ARG A CA 1
ATOM 2162 C C . ARG A 1 271 ? -16.200 36.085 -32.534 1.00 87.44 271 ARG A C 1
ATOM 2164 O O . ARG A 1 271 ? -15.241 36.264 -31.790 1.00 87.44 271 ARG A O 1
ATOM 2171 N N . LEU A 1 272 ? -16.070 35.862 -33.843 1.00 84.31 272 LEU A N 1
ATOM 2172 C CA . LEU A 1 272 ? -14.779 35.882 -34.534 1.00 84.31 272 LEU A CA 1
ATOM 2173 C C . LEU A 1 272 ? -14.230 37.309 -34.654 1.00 84.31 272 LEU A C 1
ATOM 2175 O O . LEU A 1 272 ? -13.044 37.503 -34.415 1.00 84.31 272 LEU A O 1
ATOM 2179 N N . THR A 1 273 ? -15.079 38.313 -34.906 1.00 88.06 273 THR A N 1
ATOM 2180 C CA . THR A 1 273 ? -14.681 39.732 -34.872 1.00 88.06 273 THR A CA 1
ATOM 2181 C C . THR A 1 273 ? -14.069 40.099 -33.517 1.00 88.06 273 THR A C 1
ATOM 2183 O O . THR A 1 273 ? -13.020 40.738 -33.464 1.00 88.06 273 THR A O 1
ATOM 2186 N N . LYS A 1 274 ? -14.668 39.633 -32.408 1.00 86.38 274 LYS A N 1
ATOM 2187 C CA . LYS A 1 274 ? -14.081 39.807 -31.074 1.00 86.38 274 LYS A CA 1
ATOM 2188 C C . LYS A 1 274 ? -12.753 39.062 -30.920 1.00 86.38 274 LYS A C 1
ATOM 2190 O O . LYS A 1 274 ? -11.818 39.641 -30.388 1.00 86.38 274 LYS A O 1
ATOM 2195 N N . TYR A 1 275 ? -12.638 37.818 -31.384 1.00 89.44 275 TYR A N 1
ATOM 2196 C CA . TYR A 1 275 ? -11.373 37.075 -31.309 1.00 89.44 275 TYR A CA 1
ATOM 2197 C C . TYR A 1 275 ? -10.255 37.684 -32.176 1.00 89.44 275 TYR A C 1
ATOM 2199 O O . TYR A 1 275 ? -9.086 37.550 -31.817 1.00 89.44 275 TYR A O 1
ATOM 2207 N N . ALA A 1 276 ? -10.586 38.385 -33.264 1.00 86.81 276 ALA A N 1
ATOM 2208 C CA . ALA A 1 276 ? -9.633 39.176 -34.046 1.00 86.81 276 ALA A CA 1
ATOM 2209 C C . ALA A 1 276 ? -9.165 40.431 -33.287 1.00 86.81 276 ALA A C 1
ATOM 2211 O O . ALA A 1 276 ? -7.968 40.709 -33.222 1.00 86.81 276 ALA A O 1
ATOM 2212 N N . ALA A 1 277 ? -10.091 41.146 -32.639 1.00 83.19 277 ALA A N 1
ATOM 2213 C CA . ALA A 1 277 ? -9.767 42.299 -31.799 1.00 83.19 277 ALA A CA 1
ATOM 2214 C C . ALA A 1 277 ? -8.961 41.904 -30.546 1.00 83.19 277 ALA A C 1
ATOM 2216 O O . ALA A 1 277 ? -7.983 42.570 -30.211 1.00 83.19 277 ALA A O 1
ATOM 2217 N N . ASP A 1 278 ? -9.312 40.790 -29.892 1.00 80.56 278 ASP A N 1
ATOM 2218 C CA . ASP A 1 278 ? -8.557 40.218 -28.771 1.00 80.56 278 ASP A CA 1
ATOM 2219 C C . ASP A 1 278 ? -7.128 39.825 -29.220 1.00 80.56 278 ASP A C 1
ATOM 2221 O O . ASP A 1 278 ? -6.172 40.086 -28.490 1.00 80.56 278 ASP A O 1
ATOM 2225 N N . ALA A 1 279 ? -6.954 39.270 -30.431 1.00 81.75 279 ALA A N 1
ATOM 2226 C CA . ALA A 1 279 ? -5.638 38.955 -31.005 1.00 81.75 279 ALA A CA 1
ATOM 2227 C C . ALA A 1 279 ? -4.807 40.214 -31.309 1.00 81.75 279 ALA A C 1
ATOM 2229 O O . ALA A 1 279 ? -3.643 40.298 -30.920 1.00 81.75 279 ALA A O 1
ATOM 2230 N N . ALA A 1 280 ? -5.398 41.210 -31.972 1.00 82.50 280 ALA A N 1
ATOM 2231 C CA . ALA A 1 280 ? -4.702 42.438 -32.349 1.00 82.50 280 ALA A CA 1
ATOM 2232 C C . ALA A 1 280 ? -4.426 43.373 -31.159 1.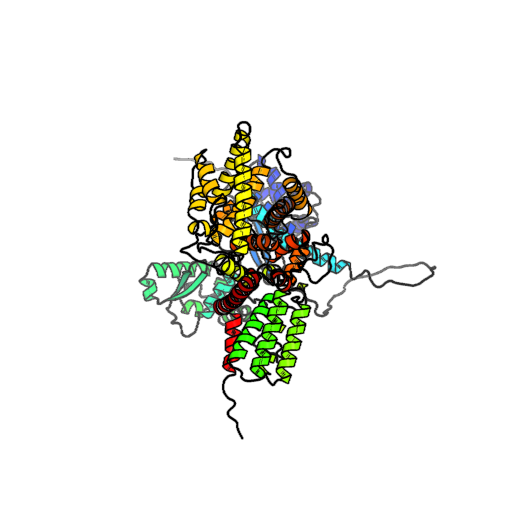00 82.50 280 ALA A C 1
ATOM 2234 O O . ALA A 1 280 ? -3.474 44.154 -31.192 1.00 82.50 280 ALA A O 1
ATOM 2235 N N . SER A 1 281 ? -5.230 43.288 -30.097 1.00 78.44 281 SER A N 1
ATOM 2236 C CA . SER A 1 281 ? -4.931 43.899 -28.800 1.00 78.44 281 SER A CA 1
ATOM 2237 C C . SER A 1 281 ? -3.762 43.184 -28.119 1.00 78.44 281 SER A C 1
ATOM 2239 O O . SER A 1 281 ? -2.794 43.832 -27.734 1.00 78.44 281 SER A O 1
ATOM 2241 N N . TYR A 1 282 ? -3.793 41.845 -28.045 1.00 76.25 282 TYR A N 1
ATOM 2242 C CA . TYR A 1 282 ? -2.704 41.056 -27.462 1.00 76.25 282 TYR A CA 1
ATOM 2243 C C . TYR A 1 282 ? -1.355 41.359 -28.124 1.00 76.25 282 TYR A C 1
ATOM 2245 O O . TYR A 1 282 ? -0.399 41.681 -27.427 1.00 76.25 282 TYR A O 1
ATOM 2253 N N . LEU A 1 283 ? -1.291 41.318 -29.459 1.00 74.19 283 LEU A N 1
ATOM 2254 C CA . LEU A 1 283 ? -0.042 41.524 -30.190 1.00 74.19 283 LEU A CA 1
ATOM 2255 C C . LEU A 1 283 ? 0.548 42.929 -30.002 1.00 74.19 283 LEU A C 1
ATOM 2257 O O . LEU A 1 283 ? 1.748 43.053 -29.782 1.00 74.19 283 LEU A O 1
ATOM 2261 N N . ARG A 1 284 ? -0.276 43.986 -30.043 1.00 73.00 284 ARG A N 1
ATOM 2262 C CA . ARG A 1 284 ? 0.198 45.379 -29.911 1.00 73.00 284 ARG A CA 1
ATOM 2263 C C . ARG A 1 284 ? 0.685 45.750 -28.508 1.00 73.00 284 ARG A C 1
ATOM 2265 O O . ARG A 1 284 ? 1.386 46.743 -28.373 1.00 73.00 284 ARG A O 1
ATOM 2272 N N . ASN A 1 285 ? 0.358 44.947 -27.496 1.00 65.56 285 ASN A N 1
ATOM 2273 C CA . ASN A 1 285 ? 0.855 45.114 -26.129 1.00 65.56 285 ASN A CA 1
ATOM 2274 C C . ASN A 1 285 ? 2.171 44.350 -25.861 1.00 65.56 285 ASN A C 1
ATOM 2276 O O . ASN A 1 285 ? 2.643 44.336 -24.727 1.00 65.56 285 ASN A O 1
ATOM 2280 N N . LEU A 1 286 ? 2.766 43.701 -26.870 1.00 65.62 286 LEU A N 1
ATOM 2281 C CA . LEU A 1 286 ? 4.077 43.054 -26.754 1.00 65.62 286 LEU A CA 1
ATOM 2282 C C . LEU A 1 286 ? 5.180 44.077 -27.091 1.00 65.62 286 LEU A C 1
ATOM 2284 O O . LEU A 1 286 ? 5.178 44.560 -28.227 1.00 65.62 286 LEU A O 1
ATOM 2288 N N . PRO A 1 287 ? 6.115 44.394 -26.166 1.00 52.34 287 PRO A N 1
ATOM 2289 C CA . PRO A 1 287 ? 7.040 45.527 -26.306 1.00 52.34 287 PRO A CA 1
ATOM 2290 C C . PRO A 1 287 ? 7.796 45.590 -27.638 1.00 52.34 287 PRO A C 1
ATOM 2292 O O . PRO A 1 287 ? 7.883 46.652 -28.248 1.00 52.34 287 PRO A O 1
ATOM 2295 N N . ASP A 1 288 ? 8.280 44.447 -28.125 1.00 59.47 288 ASP A N 1
ATOM 2296 C CA . ASP A 1 288 ? 9.123 44.387 -29.322 1.00 59.47 288 ASP A CA 1
ATOM 2297 C C . ASP A 1 288 ? 8.326 44.335 -30.639 1.00 59.47 288 ASP A C 1
ATOM 2299 O O . ASP A 1 288 ? 8.878 44.605 -31.704 1.00 59.47 288 ASP A O 1
ATOM 2303 N N . PHE A 1 289 ? 7.031 43.983 -30.616 1.00 67.56 289 PHE A N 1
ATOM 2304 C CA . PHE A 1 289 ? 6.319 43.593 -31.843 1.00 67.56 289 PHE A CA 1
ATOM 2305 C C . PHE A 1 289 ? 6.224 44.722 -32.874 1.00 67.56 289 PHE A C 1
ATOM 2307 O O . PHE A 1 289 ? 6.455 44.504 -34.064 1.00 67.56 289 PHE A O 1
ATOM 2314 N N . MET A 1 290 ? 5.921 45.938 -32.418 1.00 63.47 290 MET A N 1
ATOM 2315 C CA . MET A 1 290 ? 5.758 47.089 -33.309 1.00 63.47 290 MET A CA 1
ATOM 2316 C C . MET A 1 290 ? 7.065 47.480 -34.020 1.00 63.47 290 MET A C 1
ATOM 2318 O O . MET A 1 290 ? 7.006 48.112 -35.071 1.00 63.47 290 MET A O 1
ATOM 2322 N N . HIS A 1 291 ? 8.229 47.060 -33.507 1.00 62.62 291 HIS A N 1
ATOM 2323 C CA . HIS A 1 291 ? 9.538 47.321 -34.113 1.00 62.62 291 HIS A CA 1
ATOM 2324 C C . HIS A 1 291 ? 9.894 46.381 -35.283 1.00 62.62 291 HIS A C 1
ATOM 2326 O O . HIS A 1 291 ? 10.872 46.637 -35.984 1.00 62.62 291 HIS A O 1
ATOM 2332 N N . TYR A 1 292 ? 9.115 45.318 -35.533 1.00 60.12 292 TYR A N 1
ATOM 2333 C CA . TYR A 1 292 ? 9.357 44.378 -36.642 1.00 60.12 292 TYR A CA 1
ATOM 2334 C C . TYR A 1 292 ? 8.605 44.713 -37.941 1.00 60.12 292 TYR A C 1
ATOM 2336 O O . TYR A 1 292 ? 8.864 44.103 -38.986 1.00 60.12 292 TYR A O 1
ATOM 2344 N N . PHE A 1 293 ? 7.706 45.699 -37.904 1.00 61.34 293 PHE A N 1
ATOM 2345 C CA . PHE A 1 293 ? 7.116 46.283 -39.106 1.00 61.34 293 PHE A CA 1
ATOM 2346 C C . PHE A 1 293 ? 8.116 47.201 -39.823 1.00 61.34 293 PHE A C 1
ATOM 2348 O O . PHE A 1 293 ? 9.033 47.759 -39.222 1.00 61.34 293 PHE A O 1
ATOM 2355 N N . ILE A 1 294 ? 7.951 47.357 -41.138 1.00 56.44 294 ILE A N 1
ATOM 2356 C CA . ILE A 1 294 ? 8.748 48.303 -41.930 1.00 56.44 294 ILE A CA 1
ATOM 2357 C C . ILE A 1 294 ? 8.346 49.728 -41.526 1.00 56.44 294 ILE A C 1
ATOM 2359 O O . ILE A 1 294 ? 7.156 50.011 -41.405 1.00 56.44 294 ILE A O 1
ATOM 2363 N N . GLU A 1 295 ? 9.316 50.617 -41.305 1.00 49.44 295 GLU A N 1
ATOM 2364 C CA . GLU A 1 295 ? 9.094 51.907 -40.627 1.00 49.44 295 GLU A CA 1
ATOM 2365 C C . GLU A 1 295 ? 8.082 52.836 -41.340 1.00 49.44 295 GLU A C 1
ATOM 2367 O O . GLU A 1 295 ? 7.327 53.536 -40.666 1.00 49.44 295 GLU A O 1
ATOM 2372 N N . ASP A 1 296 ? 7.950 52.743 -42.670 1.00 49.41 296 ASP A N 1
ATOM 2373 C CA . ASP A 1 296 ? 6.937 53.468 -43.462 1.00 49.41 296 ASP A CA 1
ATOM 2374 C C . ASP A 1 296 ? 5.500 52.897 -43.362 1.00 49.41 296 ASP A C 1
ATOM 2376 O O . ASP A 1 296 ? 4.554 53.496 -43.865 1.00 49.41 296 ASP A O 1
ATOM 2380 N N . SER A 1 297 ? 5.285 51.733 -42.734 1.00 50.59 297 SER A N 1
ATOM 2381 C CA . SER A 1 297 ? 3.977 51.038 -42.749 1.00 50.59 297 SER A CA 1
ATOM 2382 C C . SER A 1 297 ? 2.998 51.448 -41.637 1.00 50.59 297 SER A C 1
ATOM 2384 O O . SER A 1 297 ? 1.865 50.961 -41.595 1.00 50.59 297 SER A O 1
ATOM 2386 N N . SER A 1 298 ? 3.399 52.363 -40.748 1.00 48.94 298 SER A N 1
ATOM 2387 C CA . SER A 1 298 ? 2.603 52.759 -39.574 1.00 48.94 298 SER A CA 1
ATOM 2388 C C . SER A 1 298 ? 1.266 53.447 -39.905 1.00 48.94 298 SER A C 1
ATOM 2390 O O . SER A 1 298 ? 0.339 53.364 -39.100 1.00 48.94 298 SER A O 1
ATOM 2392 N N . GLU A 1 299 ? 1.114 54.040 -41.095 1.00 50.25 299 GLU A N 1
ATOM 2393 C CA . GLU A 1 299 ? -0.149 54.650 -41.550 1.00 50.25 299 GLU A CA 1
ATOM 2394 C C . GLU A 1 299 ? -1.232 53.634 -41.974 1.00 50.25 299 GLU A C 1
ATOM 2396 O O . GLU A 1 299 ? -2.397 54.011 -42.096 1.00 50.25 299 GLU A O 1
ATOM 2401 N N . TYR A 1 300 ? -0.887 52.355 -42.194 1.00 53.31 300 TYR A N 1
ATOM 2402 C CA . TYR A 1 300 ? -1.778 51.377 -42.849 1.00 53.31 300 TYR A CA 1
ATOM 2403 C C . TYR A 1 300 ? -2.191 50.159 -42.006 1.00 53.31 300 TYR A C 1
ATOM 2405 O O . TYR A 1 300 ? -2.941 49.312 -42.494 1.00 53.31 300 TYR A O 1
ATOM 2413 N N . LEU A 1 301 ? -1.765 50.052 -40.742 1.00 57.25 301 LEU A N 1
ATOM 2414 C CA . LEU A 1 301 ? -2.158 48.927 -39.882 1.00 57.25 301 LEU A CA 1
ATOM 2415 C C . LEU A 1 301 ? -3.643 49.011 -39.465 1.00 57.25 301 LEU A C 1
ATOM 2417 O O . LEU A 1 301 ? -4.040 49.997 -38.834 1.00 57.25 301 LEU A O 1
ATOM 2421 N N . PRO A 1 302 ? -4.480 47.982 -39.729 1.00 58.78 302 PRO A N 1
ATOM 2422 C CA . PRO A 1 302 ? -5.894 48.026 -39.370 1.00 58.78 302 PRO A CA 1
ATOM 2423 C C . PRO A 1 302 ? -6.117 48.188 -37.859 1.00 58.78 302 PRO A C 1
ATOM 2425 O O . PRO A 1 302 ? -5.535 47.499 -37.014 1.00 58.78 302 PRO A O 1
ATOM 2428 N N . SER A 1 303 ? -7.031 49.086 -37.487 1.00 59.47 303 SER A N 1
ATOM 2429 C CA . SER A 1 303 ? -7.271 49.438 -36.081 1.00 59.47 303 SER A CA 1
ATOM 2430 C C . SER A 1 303 ? -7.726 48.255 -35.216 1.00 59.47 303 SER A C 1
ATOM 2432 O O . SER A 1 303 ? -7.418 48.223 -34.027 1.00 59.47 303 SER A O 1
ATOM 2434 N N . ASN A 1 304 ? -8.388 47.247 -35.797 1.00 77.12 304 ASN A N 1
ATOM 2435 C CA . ASN A 1 304 ? -9.127 46.223 -35.047 1.00 77.12 304 ASN A CA 1
ATOM 2436 C C . ASN A 1 304 ? -8.732 44.756 -35.327 1.00 77.12 304 ASN A C 1
ATOM 2438 O O . ASN A 1 304 ? -9.302 43.871 -34.695 1.00 77.12 304 ASN A O 1
ATOM 2442 N N . HIS A 1 305 ? -7.814 44.465 -36.255 1.00 84.94 305 HIS A N 1
ATOM 2443 C CA . HIS A 1 305 ? -7.377 43.094 -36.578 1.00 84.94 305 HIS A CA 1
ATOM 2444 C C . HIS A 1 305 ? -6.016 43.086 -37.302 1.00 84.94 305 HIS A C 1
ATOM 2446 O O . HIS A 1 305 ? -5.545 44.138 -37.718 1.00 84.94 305 HIS A O 1
ATOM 2452 N N . PHE A 1 306 ? -5.413 41.904 -37.473 1.00 86.38 306 PHE A N 1
ATOM 2453 C CA . PHE A 1 306 ? -4.276 41.672 -38.376 1.00 86.38 306 PHE A CA 1
ATOM 2454 C C . PHE A 1 306 ? -4.629 40.563 -39.371 1.00 86.38 306 PHE A C 1
ATOM 2456 O O . PHE A 1 306 ? -5.232 39.556 -38.986 1.00 86.38 306 PHE A O 1
ATOM 2463 N N . THR A 1 307 ? -4.241 40.736 -40.630 1.00 87.88 307 THR A N 1
ATOM 2464 C CA . THR A 1 307 ? -4.352 39.721 -41.687 1.00 87.88 307 THR A CA 1
ATOM 2465 C C . THR A 1 307 ? -3.077 38.876 -41.796 1.00 87.88 307 THR A C 1
ATOM 2467 O O . THR A 1 307 ? -2.023 39.240 -41.267 1.00 87.88 307 THR A O 1
ATOM 2470 N N . ALA A 1 308 ? -3.136 37.746 -42.503 1.00 82.88 308 ALA A N 1
ATOM 2471 C CA . ALA A 1 308 ? -1.946 36.968 -42.840 1.00 82.88 308 ALA A CA 1
ATOM 2472 C C . ALA A 1 308 ? -0.964 37.792 -43.693 1.00 82.88 308 ALA A C 1
ATOM 2474 O O . ALA A 1 308 ? 0.243 37.724 -43.467 1.00 82.88 308 ALA A O 1
ATOM 2475 N N . GLY A 1 309 ? -1.473 38.630 -44.602 1.00 81.12 309 GLY A N 1
ATOM 2476 C CA . GLY A 1 309 ? -0.673 39.556 -45.400 1.00 81.12 309 GLY A CA 1
ATOM 2477 C C . GLY A 1 309 ? 0.050 40.611 -44.556 1.00 81.12 309 GLY A C 1
ATOM 2478 O O . GLY A 1 309 ? 1.210 40.904 -44.830 1.00 81.12 309 GLY A O 1
ATOM 2479 N N . ASP A 1 310 ? -0.577 41.149 -43.502 1.00 80.44 310 ASP A N 1
ATOM 2480 C CA . ASP A 1 310 ? 0.088 42.093 -42.581 1.00 80.44 310 ASP A CA 1
ATOM 2481 C C . ASP A 1 310 ? 1.288 41.454 -41.882 1.00 80.44 310 ASP A C 1
ATOM 2483 O O . ASP A 1 310 ? 2.328 42.085 -41.714 1.00 80.44 310 ASP A O 1
ATOM 2487 N N . LEU A 1 311 ? 1.155 40.184 -41.500 1.00 79.31 311 LEU A N 1
ATOM 2488 C CA . LEU A 1 311 ? 2.184 39.460 -40.760 1.00 79.31 311 LEU A CA 1
ATOM 2489 C C . LEU A 1 311 ? 3.277 38.880 -41.677 1.00 79.31 311 LEU A C 1
ATOM 2491 O O . LEU A 1 311 ? 4.417 38.739 -41.244 1.00 79.31 311 LEU A O 1
ATOM 2495 N N . LYS A 1 312 ? 2.975 38.629 -42.960 1.00 76.56 312 LYS A N 1
ATOM 2496 C CA . LYS A 1 312 ? 3.983 38.377 -44.010 1.00 76.56 312 LYS A CA 1
ATOM 2497 C C . LYS A 1 312 ? 4.773 39.639 -44.399 1.00 76.56 312 LYS A C 1
ATOM 2499 O O . LYS A 1 312 ? 5.866 39.512 -44.932 1.00 76.56 312 LYS A O 1
ATOM 2504 N N . ARG A 1 313 ? 4.248 40.846 -44.130 1.00 71.56 313 ARG A N 1
ATOM 2505 C CA . ARG A 1 313 ? 4.920 42.143 -44.380 1.00 71.56 313 ARG A CA 1
ATOM 2506 C C . ARG A 1 313 ? 5.926 42.565 -43.294 1.00 71.56 313 ARG A C 1
ATOM 2508 O O . ARG A 1 313 ? 6.548 43.619 -43.425 1.00 71.56 313 ARG A O 1
ATOM 2515 N N . LEU A 1 314 ? 6.109 41.766 -42.240 1.00 69.75 314 LEU A N 1
ATOM 2516 C CA . LEU A 1 314 ? 7.234 41.921 -41.308 1.00 69.75 314 LEU A CA 1
ATOM 2517 C C . LEU A 1 314 ? 8.561 41.727 -42.066 1.00 69.75 314 LEU A C 1
ATOM 2519 O O . LEU A 1 314 ? 8.621 40.924 -42.997 1.00 69.75 314 LEU A O 1
ATOM 2523 N N . LYS A 1 315 ? 9.634 42.439 -41.686 1.00 59.31 315 LYS A N 1
ATOM 2524 C CA . LYS A 1 315 ? 10.942 42.321 -42.370 1.00 59.31 315 LYS A CA 1
ATOM 2525 C C . LYS A 1 315 ? 11.397 40.849 -42.377 1.00 59.31 315 LYS A C 1
ATOM 2527 O O . LYS A 1 315 ? 11.565 40.275 -41.304 1.00 59.31 315 LYS A O 1
ATOM 2532 N N . GLU A 1 316 ? 11.646 40.250 -43.549 1.00 57.47 316 GLU A N 1
ATOM 2533 C CA . GLU A 1 316 ? 12.075 38.836 -43.660 1.00 57.47 316 GLU A CA 1
ATOM 2534 C C . GLU A 1 316 ? 13.314 38.538 -42.811 1.00 57.47 316 GLU A C 1
ATOM 2536 O O . GLU A 1 316 ? 13.369 37.513 -42.136 1.00 57.47 316 GLU A O 1
ATOM 2541 N N . SER A 1 317 ? 14.277 39.464 -42.775 1.00 54.00 317 SER A N 1
ATOM 2542 C CA . SER A 1 317 ? 15.455 39.363 -41.911 1.00 54.00 317 SER A CA 1
ATOM 2543 C C . SER A 1 317 ? 15.088 39.298 -40.430 1.00 54.00 317 SER A C 1
ATOM 2545 O O . SER A 1 317 ? 15.672 38.500 -39.712 1.00 54.00 317 SER A O 1
ATOM 2547 N N . SER A 1 318 ? 14.095 40.063 -39.970 1.00 60.34 318 SER A N 1
ATOM 2548 C CA . SER A 1 318 ? 13.588 39.995 -38.595 1.00 60.34 318 SER A CA 1
ATOM 2549 C C . SER A 1 318 ? 12.775 38.728 -38.331 1.00 60.34 318 SER A C 1
ATOM 2551 O O . SER A 1 318 ? 12.853 38.182 -37.235 1.00 60.34 318 SER A O 1
ATOM 2553 N N . LEU A 1 319 ? 12.027 38.224 -39.316 1.00 58.34 319 LEU A N 1
ATOM 2554 C CA . LEU A 1 319 ? 11.299 36.962 -39.188 1.00 58.34 319 LEU A CA 1
ATOM 2555 C C . LEU A 1 319 ? 12.259 35.762 -39.127 1.00 58.34 319 LEU A C 1
ATOM 2557 O O . LEU A 1 319 ? 12.043 34.861 -38.320 1.00 58.34 319 LEU A O 1
ATOM 2561 N N . GLU A 1 320 ? 13.338 35.757 -39.916 1.00 56.66 320 GLU A N 1
ATOM 2562 C CA . GLU A 1 320 ? 14.402 34.748 -39.824 1.00 56.66 320 GLU A CA 1
ATOM 2563 C C . GLU A 1 320 ? 15.328 34.953 -38.615 1.00 56.66 320 GLU A C 1
ATOM 2565 O O . GLU A 1 320 ? 15.792 33.965 -38.060 1.00 56.66 320 GLU A O 1
ATOM 2570 N N . GLU A 1 321 ? 15.541 36.179 -38.126 1.00 57.81 321 GLU A N 1
ATOM 2571 C CA . GLU A 1 321 ? 16.219 36.456 -36.845 1.00 57.81 321 GLU A CA 1
ATOM 2572 C C . GLU A 1 321 ? 15.412 35.883 -35.669 1.00 57.81 321 GLU A C 1
ATOM 2574 O O . GLU A 1 321 ? 15.944 35.134 -34.851 1.00 57.81 321 GLU A O 1
ATOM 2579 N N . LEU A 1 322 ? 14.102 36.158 -35.623 1.00 53.31 322 LEU A N 1
ATOM 2580 C CA . LEU A 1 322 ? 13.181 35.594 -34.633 1.00 53.31 322 LEU A CA 1
ATOM 2581 C C . LEU A 1 322 ? 13.122 34.068 -34.735 1.00 53.31 322 LEU A C 1
ATOM 2583 O O . LEU A 1 322 ? 13.224 33.390 -33.714 1.00 53.31 322 LEU A O 1
ATOM 2587 N N . LYS A 1 323 ? 13.015 33.508 -35.950 1.00 53.44 323 LYS A N 1
ATOM 2588 C CA . LYS A 1 323 ? 13.122 32.056 -36.146 1.00 53.44 323 LYS A CA 1
ATOM 2589 C C . LYS A 1 323 ? 14.461 31.557 -35.610 1.00 53.44 323 LYS A C 1
ATOM 2591 O O . LYS A 1 323 ? 14.439 30.665 -34.785 1.00 53.44 323 LYS A O 1
ATOM 2596 N N . ARG A 1 324 ? 15.607 32.127 -35.994 1.00 55.97 324 ARG A N 1
ATOM 2597 C CA . ARG A 1 324 ? 16.950 31.715 -35.540 1.00 55.97 324 ARG A CA 1
ATOM 2598 C C . ARG A 1 324 ? 17.054 31.681 -34.012 1.00 55.97 324 ARG A C 1
ATOM 2600 O O . ARG A 1 324 ? 17.386 30.637 -33.455 1.00 55.97 324 ARG A O 1
ATOM 2607 N N . ILE A 1 325 ? 16.675 32.773 -33.347 1.00 49.59 325 ILE A N 1
ATOM 2608 C CA . ILE A 1 325 ? 16.683 32.910 -31.880 1.00 49.59 325 ILE A CA 1
ATOM 2609 C C . ILE A 1 325 ? 15.768 31.873 -31.197 1.00 49.59 325 ILE A C 1
ATOM 2611 O O . ILE A 1 325 ? 16.114 31.377 -30.129 1.00 49.59 325 ILE A O 1
ATOM 2615 N N . TYR A 1 326 ? 14.636 31.504 -31.807 1.00 49.09 326 TYR A N 1
ATOM 2616 C CA . TYR A 1 326 ? 13.634 30.594 -31.223 1.00 49.09 326 TYR A CA 1
ATOM 2617 C C . TYR A 1 326 ? 13.514 29.223 -31.932 1.00 49.09 326 TYR A C 1
ATOM 2619 O O . TYR A 1 326 ? 12.464 28.579 -31.873 1.00 49.09 326 TYR A O 1
ATOM 2627 N N . LYS A 1 327 ? 14.577 28.777 -32.619 1.00 45.03 327 LYS A N 1
ATOM 2628 C CA . LYS A 1 327 ? 14.661 27.493 -33.358 1.00 45.03 327 LYS A CA 1
ATOM 2629 C C . LYS A 1 327 ? 15.935 26.705 -33.041 1.00 45.03 327 LYS A C 1
ATOM 2631 O O . LYS A 1 327 ? 15.955 25.500 -33.280 1.00 45.03 327 LYS A O 1
ATOM 2636 N N . GLU A 1 328 ? 16.971 27.354 -32.500 1.00 40.28 328 GLU A N 1
ATOM 2637 C CA . GLU A 1 328 ? 18.155 26.667 -31.957 1.00 40.28 328 GLU A CA 1
ATOM 2638 C C . GLU A 1 328 ? 17.905 26.080 -30.557 1.00 40.28 328 GLU A C 1
ATOM 2640 O O . GLU A 1 328 ? 18.430 25.008 -30.253 1.00 40.28 328 GLU A O 1
ATOM 2645 N N . GLU A 1 329 ? 17.007 26.671 -29.759 1.00 35.34 329 GLU A N 1
ATOM 2646 C CA . GLU A 1 329 ? 16.269 25.899 -28.755 1.00 35.34 329 GLU A CA 1
ATOM 2647 C C . GLU A 1 329 ? 14.967 25.373 -29.382 1.00 35.34 329 GLU A C 1
ATOM 2649 O O . GLU A 1 329 ? 14.093 26.172 -29.735 1.00 35.34 329 GLU A O 1
ATOM 2654 N N . PRO A 1 330 ? 14.789 24.046 -29.540 1.00 32.84 330 PRO A N 1
ATOM 2655 C CA . PRO A 1 330 ? 13.489 23.506 -29.901 1.00 32.84 330 PRO A CA 1
ATOM 2656 C C . PRO A 1 330 ? 12.501 23.783 -28.766 1.00 32.84 330 PRO A C 1
ATOM 2658 O O . PRO A 1 330 ? 12.864 23.698 -27.592 1.00 32.84 330 PRO A O 1
ATOM 2661 N N . LEU A 1 331 ? 11.241 24.048 -29.130 1.00 32.16 331 LEU A N 1
ATOM 2662 C CA . LEU A 1 331 ? 10.114 24.161 -28.202 1.00 32.16 331 LEU A CA 1
ATOM 2663 C C . LEU A 1 331 ? 10.238 23.131 -27.078 1.00 32.16 331 LEU A C 1
ATOM 2665 O O . LEU A 1 331 ? 10.172 21.925 -27.336 1.00 32.16 331 LEU A O 1
ATOM 2669 N N . SER A 1 332 ? 10.343 23.605 -25.836 1.00 33.03 332 SER A N 1
ATOM 2670 C CA . SER A 1 332 ? 10.265 22.754 -24.658 1.00 33.03 332 SER A CA 1
ATOM 2671 C C . SER A 1 332 ? 8.816 22.298 -24.421 1.00 33.03 332 SER A C 1
ATOM 2673 O O . SER A 1 332 ? 8.180 22.584 -23.407 1.00 33.03 332 SER A O 1
ATOM 2675 N N . ILE A 1 333 ? 8.348 21.411 -25.316 1.00 33.16 333 ILE A N 1
ATOM 2676 C CA . ILE A 1 333 ? 7.902 20.095 -24.841 1.00 33.16 333 ILE A CA 1
ATOM 2677 C C . ILE A 1 333 ? 8.917 19.729 -23.768 1.00 33.16 333 ILE A C 1
ATOM 2679 O O . ILE A 1 333 ? 10.100 19.621 -24.097 1.00 33.16 333 ILE A O 1
ATOM 2683 N N . PHE A 1 334 ? 8.488 19.672 -22.503 1.00 30.28 334 PHE A N 1
ATOM 2684 C CA . PHE A 1 334 ? 9.406 19.456 -21.392 1.00 30.28 334 PHE A CA 1
ATOM 2685 C C . PHE A 1 334 ? 10.392 18.364 -21.794 1.00 30.28 334 PHE A C 1
ATOM 2687 O O . PHE A 1 334 ? 9.977 17.236 -22.082 1.00 30.28 334 PHE A O 1
ATOM 2694 N N . LYS A 1 335 ? 11.693 18.681 -21.761 1.00 32.66 335 LYS A N 1
ATOM 2695 C CA . LYS A 1 335 ? 12.659 17.647 -21.431 1.00 32.66 335 LYS A CA 1
ATOM 2696 C C . LYS A 1 335 ? 12.299 17.221 -20.016 1.00 32.66 335 LYS A C 1
ATOM 2698 O O . LYS A 1 335 ? 12.808 17.723 -19.023 1.00 32.66 335 LYS A O 1
ATOM 2703 N N . HIS A 1 336 ? 11.367 16.278 -19.950 1.00 37.22 336 HIS A N 1
ATOM 2704 C CA . HIS A 1 336 ? 11.550 15.132 -19.104 1.00 37.22 336 HIS A CA 1
ATOM 2705 C C . HIS A 1 336 ? 12.910 14.551 -19.501 1.00 37.22 336 HIS A C 1
ATOM 2707 O O . HIS A 1 336 ? 12.995 13.654 -20.337 1.00 37.22 336 HIS A O 1
ATOM 2713 N N . ASP A 1 337 ? 13.972 15.090 -18.896 1.00 40.56 337 ASP A N 1
ATOM 2714 C CA . ASP A 1 337 ? 15.077 14.254 -18.454 1.00 40.56 337 ASP A CA 1
ATOM 2715 C C . ASP A 1 337 ? 14.393 13.035 -17.830 1.00 40.56 337 ASP A C 1
ATOM 2717 O O . ASP A 1 337 ? 13.624 13.210 -16.879 1.00 40.56 337 ASP A O 1
ATOM 2721 N N . GLU A 1 338 ? 14.487 11.867 -18.479 1.00 53.31 338 GLU A N 1
ATOM 2722 C CA . GLU A 1 338 ? 13.585 10.740 -18.211 1.00 53.31 338 GLU A CA 1
ATOM 2723 C C . GLU A 1 338 ? 13.686 10.361 -16.734 1.00 53.31 338 GLU A C 1
ATOM 2725 O O . GLU A 1 338 ? 14.627 9.675 -16.341 1.00 53.31 338 GLU A O 1
ATOM 2730 N N . VAL A 1 339 ? 12.746 10.852 -15.909 1.00 70.69 339 VAL A N 1
ATOM 2731 C CA . VAL A 1 339 ? 12.921 10.883 -14.450 1.00 70.69 339 VAL A CA 1
ATOM 2732 C C . VAL A 1 339 ? 13.123 9.459 -13.975 1.00 70.69 339 VAL A C 1
ATOM 2734 O O . VAL A 1 339 ? 12.163 8.681 -13.987 1.00 70.69 339 VAL A O 1
ATOM 2737 N N . TYR A 1 340 ? 14.367 9.141 -13.610 1.00 87.81 340 TYR A N 1
ATOM 2738 C CA . TYR A 1 340 ? 14.852 7.770 -13.571 1.00 87.81 340 TYR A CA 1
ATOM 2739 C C . TYR A 1 340 ? 13.891 6.856 -12.814 1.00 87.81 340 TYR A C 1
ATOM 2741 O O . TYR A 1 340 ? 13.468 7.154 -11.691 1.00 87.81 340 TYR A O 1
ATOM 2749 N N . LYS A 1 341 ? 13.525 5.745 -13.453 1.00 90.69 341 LYS A N 1
ATOM 2750 C CA . LYS A 1 341 ? 12.576 4.785 -12.901 1.00 90.69 341 LYS A CA 1
ATOM 2751 C C . LYS A 1 341 ? 13.178 4.137 -11.658 1.00 90.69 341 LYS A C 1
ATOM 2753 O O . LYS A 1 341 ? 14.385 3.915 -11.555 1.00 90.69 341 LYS A O 1
ATOM 2758 N N . THR A 1 342 ? 12.320 3.825 -10.700 1.00 93.06 342 THR A N 1
ATOM 2759 C CA . THR A 1 342 ? 12.713 3.101 -9.490 1.00 93.06 342 THR A CA 1
ATOM 2760 C C . THR A 1 342 ? 13.047 1.635 -9.800 1.00 93.06 342 THR A C 1
ATOM 2762 O O . THR A 1 342 ? 12.570 1.090 -10.803 1.00 93.06 342 THR A O 1
ATOM 2765 N N . PRO A 1 343 ? 13.812 0.947 -8.927 1.00 94.75 343 PRO A N 1
ATOM 2766 C CA . PRO A 1 343 ? 14.048 -0.489 -9.055 1.00 94.75 343 PRO A CA 1
ATOM 2767 C C . PRO A 1 343 ? 12.752 -1.301 -9.192 1.00 94.75 343 PRO A C 1
ATOM 2769 O O . PRO A 1 343 ? 12.671 -2.159 -10.066 1.00 94.75 343 PRO A O 1
ATOM 2772 N N . SER A 1 344 ? 11.706 -0.996 -8.410 1.00 94.00 344 SER A N 1
ATOM 2773 C CA . SER A 1 344 ? 10.428 -1.717 -8.491 1.00 94.00 344 SER A CA 1
ATOM 2774 C C . SER A 1 344 ? 9.702 -1.504 -9.825 1.00 94.00 344 SER A C 1
ATOM 2776 O O . SER A 1 344 ? 9.171 -2.466 -10.375 1.00 94.00 344 SER A O 1
ATOM 2778 N N . GLU A 1 345 ? 9.712 -0.295 -10.398 1.00 93.31 345 GLU A N 1
ATOM 2779 C CA . GLU A 1 345 ? 9.122 -0.040 -11.722 1.00 93.31 345 GLU A CA 1
ATOM 2780 C C . GLU A 1 345 ? 9.782 -0.863 -12.830 1.00 93.31 345 GLU A C 1
ATOM 2782 O O . GLU A 1 345 ? 9.087 -1.503 -13.622 1.00 93.31 345 GLU A O 1
ATOM 2787 N N . VAL A 1 346 ? 11.115 -0.890 -12.865 1.00 94.06 346 VAL A N 1
ATOM 2788 C CA . VAL A 1 346 ? 11.861 -1.648 -13.880 1.00 94.06 346 VAL A CA 1
ATOM 2789 C C . VAL A 1 346 ? 11.711 -3.156 -13.678 1.00 94.06 346 VAL A C 1
ATOM 2791 O O . VAL A 1 346 ? 11.629 -3.897 -14.654 1.00 94.06 346 VAL A O 1
ATOM 2794 N N . VAL A 1 347 ? 11.571 -3.616 -12.433 1.00 95.31 347 VAL A N 1
ATOM 2795 C CA . VAL A 1 347 ? 11.270 -5.019 -12.117 1.00 95.31 347 VAL A CA 1
ATOM 2796 C C . VAL A 1 347 ? 9.884 -5.431 -12.619 1.00 95.31 347 VAL A C 1
ATOM 2798 O O . VAL A 1 347 ? 9.764 -6.488 -13.236 1.00 95.31 347 VAL A O 1
ATOM 2801 N N . PHE A 1 348 ? 8.847 -4.603 -12.451 1.00 95.56 348 PHE A N 1
ATOM 2802 C CA . PHE A 1 348 ? 7.519 -4.890 -13.015 1.00 95.56 348 PHE A CA 1
ATOM 2803 C C . PHE A 1 348 ? 7.504 -4.870 -14.551 1.00 95.56 348 PHE A C 1
ATOM 2805 O O . PHE A 1 348 ? 6.894 -5.757 -15.152 1.00 95.56 348 PHE A O 1
ATOM 2812 N N . LEU A 1 349 ? 8.211 -3.926 -15.186 1.00 93.81 349 LEU A N 1
ATOM 2813 C CA . LEU A 1 349 ? 8.399 -3.906 -16.643 1.00 93.81 349 LEU A CA 1
ATOM 2814 C C . LEU A 1 349 ? 9.106 -5.181 -17.134 1.00 93.81 349 LEU A C 1
ATOM 2816 O O . LEU A 1 349 ? 8.637 -5.823 -18.072 1.00 93.81 349 LEU A O 1
ATOM 2820 N N . TRP A 1 350 ? 10.196 -5.593 -16.479 1.00 95.50 350 TRP A N 1
ATOM 2821 C CA . TRP A 1 350 ? 10.968 -6.766 -16.894 1.00 95.50 350 TRP A CA 1
ATOM 2822 C C . TRP A 1 350 ? 10.219 -8.085 -16.675 1.00 95.50 350 TRP A C 1
ATOM 2824 O O . TRP A 1 350 ? 10.181 -8.924 -17.572 1.00 95.50 350 TRP A O 1
ATOM 2834 N N . MET A 1 351 ? 9.533 -8.245 -15.537 1.00 96.56 351 MET A N 1
ATOM 2835 C CA . MET A 1 351 ? 8.656 -9.399 -15.307 1.00 96.56 351 MET A CA 1
ATOM 2836 C C . MET A 1 351 ? 7.511 -9.468 -16.325 1.00 96.56 351 MET A C 1
ATOM 2838 O O . MET A 1 351 ? 7.162 -10.566 -16.754 1.00 96.56 351 MET A O 1
ATOM 2842 N N . TYR A 1 352 ? 6.951 -8.329 -16.756 1.00 93.00 352 TYR A N 1
ATOM 2843 C CA . TYR A 1 352 ? 5.989 -8.337 -17.857 1.00 93.00 352 TYR A CA 1
ATOM 2844 C C . TYR A 1 352 ? 6.639 -8.876 -19.141 1.00 93.00 352 TYR A C 1
ATOM 2846 O O . TYR A 1 352 ? 6.110 -9.802 -19.748 1.00 93.00 352 TYR A O 1
ATOM 2854 N N . ILE A 1 353 ? 7.786 -8.324 -19.551 1.00 92.31 353 ILE A N 1
ATOM 2855 C CA . ILE A 1 353 ? 8.441 -8.668 -20.826 1.00 92.31 353 ILE A CA 1
ATOM 2856 C C . ILE A 1 353 ? 8.841 -10.150 -20.868 1.00 92.31 353 ILE A C 1
ATOM 2858 O O . ILE A 1 353 ? 8.622 -10.808 -21.881 1.00 92.31 353 ILE A O 1
ATOM 2862 N N . LEU A 1 354 ? 9.346 -10.699 -19.759 1.00 94.75 354 LEU A N 1
ATOM 2863 C CA . LEU A 1 354 ? 9.630 -12.130 -19.620 1.00 94.75 354 LEU A CA 1
ATOM 2864 C C . LEU A 1 354 ? 8.362 -12.994 -19.752 1.00 94.75 354 LEU A C 1
ATOM 2866 O O . LEU A 1 354 ? 8.395 -14.025 -20.420 1.00 94.75 354 LEU A O 1
ATOM 2870 N N . ARG A 1 355 ? 7.235 -12.573 -19.157 1.00 93.19 355 ARG A N 1
ATOM 2871 C CA . ARG A 1 355 ? 5.938 -13.266 -19.278 1.00 93.19 355 ARG A CA 1
ATOM 2872 C C . ARG A 1 355 ? 5.396 -13.233 -20.713 1.00 93.19 355 ARG A C 1
ATOM 2874 O O . ARG A 1 355 ? 4.889 -14.249 -21.171 1.00 93.19 355 ARG A O 1
ATOM 2881 N N . ASP A 1 356 ? 5.495 -12.093 -21.399 1.00 89.69 356 ASP A N 1
ATOM 2882 C CA . ASP A 1 356 ? 5.063 -11.907 -22.796 1.00 89.69 356 ASP A CA 1
ATOM 2883 C C . ASP A 1 356 ? 5.911 -12.797 -23.731 1.00 89.69 356 ASP A C 1
ATOM 2885 O O . ASP A 1 356 ? 5.382 -13.602 -24.494 1.00 89.69 356 ASP A O 1
ATOM 2889 N N . ALA A 1 357 ? 7.242 -12.749 -23.584 1.00 90.62 357 ALA A N 1
ATOM 2890 C CA . ALA A 1 357 ? 8.181 -13.550 -24.371 1.00 90.62 357 ALA A CA 1
ATOM 2891 C C . ALA A 1 357 ? 8.033 -15.066 -24.144 1.00 90.62 357 ALA A C 1
ATOM 2893 O O . ALA A 1 357 ? 8.228 -15.844 -25.075 1.00 90.62 357 ALA A O 1
ATOM 2894 N N . ALA A 1 358 ? 7.655 -15.503 -22.937 1.00 92.56 358 ALA A N 1
ATOM 2895 C CA . ALA A 1 358 ? 7.393 -16.913 -22.636 1.00 92.56 358 ALA A CA 1
ATOM 2896 C C . ALA A 1 358 ? 6.192 -17.508 -23.402 1.00 92.56 358 ALA A C 1
ATOM 2898 O O . ALA A 1 358 ? 6.071 -18.730 -23.457 1.00 92.56 358 ALA A O 1
ATOM 2899 N N . ILE A 1 359 ? 5.309 -16.672 -23.964 1.00 89.88 359 ILE A N 1
ATOM 2900 C CA . ILE A 1 359 ? 4.149 -17.099 -24.766 1.00 89.88 359 ILE A CA 1
ATOM 2901 C C . ILE A 1 359 ? 4.533 -17.250 -26.248 1.00 89.88 359 ILE A C 1
ATOM 2903 O O . ILE A 1 359 ? 4.076 -18.182 -26.907 1.00 89.88 359 ILE A O 1
ATOM 2907 N N . ASP A 1 360 ? 5.385 -16.356 -26.762 1.00 85.50 360 ASP A N 1
ATOM 2908 C CA . ASP A 1 360 ? 5.851 -16.369 -28.158 1.00 85.50 360 ASP A CA 1
ATOM 2909 C C . ASP A 1 360 ? 6.952 -17.422 -28.419 1.00 85.50 360 ASP A C 1
ATOM 2911 O O . ASP A 1 360 ? 7.083 -17.935 -29.535 1.00 85.50 360 ASP A O 1
ATOM 2915 N N . LEU A 1 361 ? 7.775 -17.728 -27.409 1.00 87.56 361 LEU A N 1
ATOM 2916 C CA . LEU A 1 361 ? 8.904 -18.660 -27.509 1.00 87.56 361 LEU A CA 1
ATOM 2917 C C . LEU A 1 361 ? 8.487 -20.130 -27.318 1.00 87.56 361 LEU A C 1
ATOM 2919 O O . LEU A 1 361 ? 7.404 -20.451 -26.837 1.00 87.56 361 LEU A O 1
ATOM 2923 N N . LYS A 1 362 ? 9.383 -21.051 -27.693 1.00 88.69 362 LYS A N 1
ATOM 2924 C CA . LYS A 1 362 ? 9.188 -22.507 -27.581 1.00 88.69 362 LYS A CA 1
ATOM 2925 C C . LYS A 1 362 ? 10.371 -23.171 -26.879 1.00 88.69 362 LYS A C 1
ATOM 2927 O O . LYS A 1 362 ? 11.478 -22.632 -26.883 1.00 88.69 362 LYS A O 1
ATOM 2932 N N . ASN A 1 363 ? 10.136 -24.372 -26.352 1.00 90.25 363 ASN A N 1
ATOM 2933 C CA . ASN A 1 363 ? 11.144 -25.257 -25.759 1.00 90.25 363 ASN A CA 1
ATOM 2934 C C . ASN A 1 363 ? 11.991 -24.533 -24.683 1.00 90.25 363 ASN A C 1
ATOM 2936 O O . ASN A 1 363 ? 11.481 -23.683 -23.954 1.00 90.25 363 ASN A O 1
ATOM 2940 N N . GLU A 1 364 ? 13.288 -24.842 -24.611 1.00 90.94 364 GLU A N 1
ATOM 2941 C CA . GLU A 1 364 ? 14.242 -24.337 -23.612 1.00 90.94 364 GLU A CA 1
ATOM 2942 C C . GLU A 1 364 ? 14.264 -22.801 -23.486 1.00 90.94 364 GLU A C 1
ATOM 2944 O O . GLU A 1 364 ? 14.485 -22.269 -22.397 1.00 90.94 364 GLU A O 1
ATOM 2949 N N . SER A 1 365 ? 13.988 -22.064 -24.569 1.00 92.00 365 SER A N 1
ATOM 2950 C CA . SER A 1 365 ? 13.900 -20.598 -24.542 1.00 92.00 365 SER A CA 1
ATOM 2951 C C . SER A 1 365 ? 12.693 -20.095 -23.741 1.00 92.00 365 SER A C 1
ATOM 2953 O O . SER A 1 365 ? 12.804 -19.083 -23.052 1.00 92.00 365 SER A O 1
ATOM 2955 N N . ALA A 1 366 ? 11.556 -20.798 -23.788 1.00 92.75 366 ALA A N 1
ATOM 2956 C CA . ALA A 1 366 ? 10.382 -20.473 -22.977 1.00 92.75 366 ALA A CA 1
ATOM 2957 C C . ALA A 1 366 ? 10.610 -20.834 -21.499 1.00 92.75 366 ALA A C 1
ATOM 2959 O O . ALA A 1 366 ? 10.332 -20.017 -20.618 1.00 92.75 366 ALA A O 1
ATOM 2960 N N . ASP A 1 367 ? 11.209 -21.998 -21.221 1.00 95.75 367 ASP A N 1
ATOM 2961 C CA . ASP A 1 367 ? 11.602 -22.391 -19.860 1.00 95.75 367 ASP A CA 1
ATOM 2962 C C . ASP A 1 367 ? 12.593 -21.395 -19.240 1.00 95.75 367 ASP A C 1
ATOM 2964 O O . ASP A 1 367 ? 12.461 -21.028 -18.069 1.00 95.75 367 ASP A O 1
ATOM 2968 N N . LEU A 1 368 ? 13.548 -20.883 -20.025 1.00 96.62 368 LEU A N 1
ATOM 2969 C CA . LEU A 1 368 ? 14.454 -19.818 -19.597 1.00 96.62 368 LEU A CA 1
ATOM 2970 C C . LEU A 1 368 ? 13.689 -18.546 -19.193 1.00 96.62 368 LEU A C 1
ATOM 2972 O O . LEU A 1 368 ? 13.981 -17.986 -18.134 1.00 96.62 368 LEU A O 1
ATOM 2976 N N . MET A 1 369 ? 12.689 -18.113 -19.974 1.00 97.44 369 MET A N 1
ATOM 2977 C CA . MET A 1 369 ? 11.892 -16.923 -19.631 1.00 97.44 369 MET A CA 1
ATOM 2978 C C . MET A 1 369 ? 11.098 -17.148 -18.342 1.00 97.44 369 MET A C 1
ATOM 2980 O O . MET A 1 369 ? 11.085 -16.289 -17.461 1.00 97.44 369 MET A O 1
ATOM 2984 N N . ILE A 1 370 ? 10.481 -18.325 -18.198 1.00 96.75 370 ILE A N 1
ATOM 2985 C CA . ILE A 1 370 ? 9.705 -18.720 -17.016 1.00 96.75 370 ILE A CA 1
ATOM 2986 C C . ILE A 1 370 ? 10.593 -18.768 -15.763 1.00 96.75 370 ILE A C 1
ATOM 2988 O O . ILE A 1 370 ? 10.167 -18.345 -14.685 1.00 96.75 370 ILE A O 1
ATOM 2992 N N . ASN A 1 371 ? 11.829 -19.255 -15.883 1.00 98.00 371 ASN A N 1
ATOM 2993 C CA . ASN A 1 371 ? 12.775 -19.327 -14.771 1.00 98.00 371 ASN A CA 1
ATOM 2994 C C . ASN A 1 371 ? 13.303 -17.941 -14.367 1.00 98.00 371 ASN A C 1
ATOM 2996 O O . ASN A 1 371 ? 13.339 -17.638 -13.172 1.00 98.00 371 ASN A O 1
ATOM 3000 N N . LEU A 1 372 ? 13.621 -17.067 -15.330 1.00 98.12 372 LEU A N 1
ATOM 3001 C CA . LEU A 1 372 ? 13.958 -15.664 -15.050 1.00 98.12 372 LEU A CA 1
ATOM 3002 C C . LEU A 1 372 ? 12.781 -14.921 -14.397 1.00 98.12 372 LEU A C 1
ATOM 3004 O O . LEU A 1 372 ? 12.967 -14.235 -13.391 1.00 98.12 372 LEU A O 1
ATOM 3008 N N . PHE A 1 373 ? 11.561 -15.110 -14.904 1.00 97.88 373 PHE A N 1
ATOM 3009 C CA . PHE A 1 373 ? 10.340 -14.515 -14.356 1.00 97.88 373 PHE A CA 1
ATOM 3010 C C . PHE A 1 373 ? 10.128 -14.904 -12.886 1.00 97.88 373 PHE A C 1
ATOM 3012 O O . PHE A 1 373 ? 9.998 -14.030 -12.027 1.00 97.88 373 PHE A O 1
ATOM 3019 N N . LYS A 1 374 ? 10.189 -16.206 -12.569 1.00 97.44 374 LYS A N 1
ATOM 3020 C CA . LYS A 1 374 ? 10.091 -16.719 -11.190 1.00 97.44 374 LYS A CA 1
ATOM 3021 C C . LYS A 1 374 ? 11.199 -16.168 -10.286 1.00 97.44 374 LYS A C 1
ATOM 3023 O O . LYS A 1 374 ? 10.929 -15.814 -9.138 1.00 97.44 374 LYS A O 1
ATOM 3028 N N . ALA A 1 375 ? 12.429 -16.050 -10.793 1.00 97.44 375 ALA A N 1
ATOM 3029 C CA . ALA A 1 375 ? 13.539 -15.465 -10.042 1.00 97.44 375 ALA A CA 1
ATOM 3030 C C . ALA A 1 375 ? 13.288 -13.986 -9.696 1.00 97.44 375 ALA A C 1
ATOM 3032 O O . ALA A 1 375 ? 13.595 -13.561 -8.583 1.00 97.44 375 ALA A O 1
ATOM 3033 N N . TRP A 1 376 ? 12.680 -13.203 -10.592 1.00 97.69 376 TRP A N 1
ATOM 3034 C CA . TRP A 1 376 ? 12.285 -11.822 -10.289 1.00 97.69 376 TRP A CA 1
ATOM 3035 C C . TRP A 1 376 ? 11.069 -11.709 -9.369 1.00 97.69 376 TRP A C 1
ATOM 3037 O O . TRP A 1 376 ? 11.086 -10.843 -8.496 1.00 97.69 376 TRP A O 1
ATOM 3047 N N . GLN A 1 377 ? 10.082 -12.606 -9.462 1.00 97.06 377 GLN A N 1
ATOM 3048 C CA . GLN A 1 377 ? 8.997 -12.672 -8.473 1.00 97.06 377 GLN A CA 1
ATOM 3049 C C . GLN A 1 377 ? 9.541 -12.944 -7.061 1.00 97.06 377 GLN A C 1
ATOM 3051 O O . GLN A 1 377 ? 9.131 -12.274 -6.114 1.00 97.06 377 GLN A O 1
ATOM 3056 N N . SER A 1 378 ? 10.496 -13.873 -6.921 1.00 95.69 378 SER A N 1
ATOM 3057 C CA . SER A 1 378 ? 11.180 -14.159 -5.650 1.00 95.69 378 SER A CA 1
ATOM 3058 C C . SER A 1 378 ? 12.007 -12.961 -5.164 1.00 95.69 378 SER A C 1
ATOM 3060 O O . SER A 1 378 ? 11.800 -12.506 -4.041 1.00 95.69 378 SER A O 1
ATOM 3062 N N . ARG A 1 379 ? 12.863 -12.361 -6.012 1.00 95.25 379 ARG A N 1
ATOM 3063 C CA . ARG A 1 379 ? 13.624 -11.134 -5.676 1.00 95.25 379 ARG A CA 1
ATOM 3064 C C . ARG A 1 379 ? 12.712 -9.998 -5.206 1.00 95.25 379 ARG A C 1
ATOM 3066 O O . ARG A 1 379 ? 13.040 -9.336 -4.223 1.00 95.25 379 ARG A O 1
ATOM 3073 N N . TYR A 1 380 ? 11.585 -9.789 -5.893 1.00 96.75 380 TYR A N 1
ATOM 3074 C CA . TYR A 1 380 ? 10.592 -8.786 -5.521 1.00 96.75 380 TYR A CA 1
ATOM 3075 C C . TYR A 1 380 ? 9.996 -9.101 -4.152 1.00 96.75 380 TYR A C 1
ATOM 3077 O O . TYR A 1 380 ? 10.165 -8.304 -3.244 1.00 96.75 380 TYR A O 1
ATOM 3085 N N . LEU A 1 381 ? 9.388 -10.280 -3.964 1.00 96.06 381 LEU A N 1
ATOM 3086 C CA . LEU A 1 381 ? 8.781 -10.669 -2.684 1.00 96.06 381 LEU A CA 1
ATOM 3087 C C . LEU A 1 381 ? 9.784 -10.649 -1.527 1.00 96.06 381 LEU A C 1
ATOM 3089 O O . LEU A 1 381 ? 9.418 -10.334 -0.400 1.00 96.06 381 LEU A O 1
ATOM 3093 N N . ASN A 1 382 ? 11.050 -10.959 -1.787 1.00 91.81 382 ASN A N 1
ATOM 3094 C CA . ASN A 1 382 ? 12.073 -10.933 -0.760 1.00 91.81 382 ASN A CA 1
ATOM 3095 C C . ASN A 1 382 ? 12.444 -9.511 -0.307 1.00 91.81 382 ASN A C 1
ATOM 3097 O O . ASN A 1 382 ? 12.810 -9.324 0.852 1.00 91.81 382 ASN A O 1
ATOM 3101 N N . HIS A 1 383 ? 12.382 -8.537 -1.222 1.00 92.94 383 HIS A N 1
ATOM 3102 C CA . HIS A 1 383 ? 12.811 -7.135 -1.112 1.00 92.94 383 HIS A CA 1
ATOM 3103 C C . HIS A 1 383 ? 14.273 -6.872 -0.683 1.00 92.94 383 HIS A C 1
ATOM 3105 O O . HIS A 1 383 ? 14.855 -5.911 -1.179 1.00 92.94 383 HIS A O 1
ATOM 3111 N N . GLN A 1 384 ? 14.932 -7.721 0.123 1.00 86.69 384 GLN A N 1
ATOM 3112 C CA . GLN A 1 384 ? 16.315 -7.536 0.626 1.00 86.69 384 GLN A CA 1
ATOM 3113 C C . GLN A 1 384 ? 17.365 -7.323 -0.483 1.00 86.69 384 GLN A C 1
ATOM 3115 O O . GLN A 1 384 ? 18.442 -6.791 -0.232 1.00 86.69 384 GLN A O 1
ATOM 3120 N N . THR A 1 385 ? 17.083 -7.773 -1.711 1.00 88.38 385 THR A N 1
ATOM 3121 C CA . THR A 1 385 ? 17.986 -7.649 -2.870 1.00 88.38 385 THR A CA 1
ATOM 3122 C C . THR A 1 385 ? 17.459 -6.706 -3.955 1.00 88.38 385 THR A C 1
ATOM 3124 O O . THR A 1 385 ? 18.063 -6.610 -5.019 1.00 88.38 385 THR A O 1
ATOM 3127 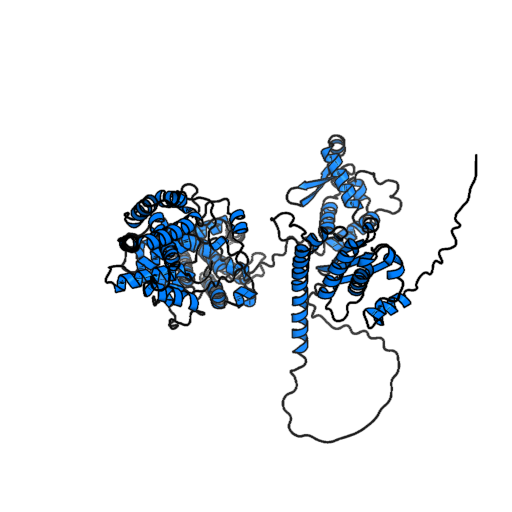N N . LEU A 1 386 ? 16.376 -5.967 -3.696 1.00 92.56 386 LEU A N 1
ATOM 3128 C CA . LEU A 1 386 ? 15.699 -5.100 -4.669 1.00 92.56 386 LEU A CA 1
ATOM 3129 C C . LEU A 1 386 ? 16.249 -3.657 -4.699 1.00 92.56 386 LEU A C 1
ATOM 3131 O O . LEU A 1 386 ? 15.538 -2.717 -5.044 1.00 92.56 386 LEU A O 1
ATOM 3135 N N . THR A 1 387 ? 17.519 -3.473 -4.325 1.00 94.81 387 THR A N 1
ATOM 3136 C CA . THR A 1 387 ? 18.215 -2.176 -4.373 1.00 94.81 387 THR A CA 1
ATOM 3137 C C . THR A 1 387 ? 18.611 -1.801 -5.800 1.00 94.81 387 THR A C 1
ATOM 3139 O O . THR A 1 387 ? 18.650 -2.655 -6.692 1.00 94.81 387 THR A O 1
ATOM 3142 N N . LEU A 1 388 ? 18.979 -0.535 -6.030 1.00 96.00 388 LEU A N 1
ATOM 3143 C CA . LEU A 1 388 ? 19.467 -0.066 -7.329 1.00 96.00 388 LEU A CA 1
ATOM 3144 C C . LEU A 1 388 ? 20.668 -0.880 -7.831 1.00 96.00 388 LEU A C 1
ATOM 3146 O O . LEU A 1 388 ? 20.629 -1.423 -8.934 1.00 96.00 388 LEU A O 1
ATOM 3150 N N . SER A 1 389 ? 21.715 -1.000 -7.009 1.00 96.12 389 SER A N 1
ATOM 3151 C CA . SER A 1 389 ? 22.950 -1.717 -7.357 1.00 96.12 389 SER A CA 1
ATOM 3152 C C . SER A 1 389 ? 22.684 -3.184 -7.723 1.00 96.12 389 SER A C 1
ATOM 3154 O O . SER A 1 389 ? 23.090 -3.649 -8.792 1.00 96.12 389 SER A O 1
ATOM 3156 N N . SER A 1 390 ? 21.912 -3.894 -6.894 1.00 96.56 390 SER A N 1
ATOM 3157 C CA . SER A 1 390 ? 21.535 -5.290 -7.141 1.00 96.56 390 SER A CA 1
ATOM 3158 C C . SER A 1 390 ? 20.652 -5.443 -8.380 1.00 96.56 390 SER A C 1
ATOM 3160 O O . SER A 1 390 ? 20.888 -6.336 -9.188 1.00 96.56 390 SER A O 1
ATOM 3162 N N . THR A 1 391 ? 19.693 -4.541 -8.600 1.00 97.38 391 THR A N 1
ATOM 3163 C CA . THR A 1 391 ? 18.816 -4.572 -9.782 1.00 97.38 391 THR A CA 1
ATOM 3164 C C . THR A 1 391 ? 19.614 -4.329 -11.066 1.00 97.38 391 THR A C 1
ATOM 3166 O O . THR A 1 391 ? 19.493 -5.102 -12.016 1.00 97.38 391 THR A O 1
ATOM 3169 N N . ARG A 1 392 ? 20.520 -3.335 -11.082 1.00 97.06 392 ARG A N 1
ATOM 3170 C CA . ARG A 1 392 ? 21.449 -3.101 -12.206 1.00 97.06 392 ARG A CA 1
ATOM 3171 C C . ARG A 1 392 ? 22.378 -4.295 -12.452 1.00 97.06 392 ARG A C 1
ATOM 3173 O O . ARG A 1 392 ? 22.722 -4.563 -13.602 1.00 97.06 392 ARG A O 1
ATOM 3180 N N . LYS A 1 393 ? 22.787 -5.018 -11.403 1.00 97.50 393 LYS A N 1
ATOM 3181 C CA . LYS A 1 393 ? 23.574 -6.254 -11.521 1.00 97.50 393 LYS A CA 1
ATOM 3182 C C . LYS A 1 393 ? 22.752 -7.385 -12.148 1.00 97.50 393 LYS A C 1
ATOM 3184 O O . LYS A 1 393 ? 23.167 -7.917 -13.173 1.00 97.50 393 LYS A O 1
ATOM 3189 N N . PHE A 1 394 ? 21.593 -7.722 -11.582 1.00 97.81 394 PHE A N 1
ATOM 3190 C CA . PHE A 1 394 ? 20.758 -8.827 -12.062 1.00 97.81 394 PHE A CA 1
ATOM 3191 C C . PHE A 1 394 ? 20.302 -8.620 -13.512 1.00 97.81 394 PHE A C 1
ATOM 3193 O O . PHE A 1 394 ? 20.360 -9.554 -14.299 1.00 97.81 394 PHE A O 1
ATOM 3200 N N . LEU A 1 395 ? 19.943 -7.394 -13.909 1.00 97.56 395 LEU A N 1
ATOM 3201 C CA . LEU A 1 395 ? 19.608 -7.081 -15.305 1.00 97.56 395 LEU A CA 1
ATOM 3202 C C . LEU A 1 395 ? 20.787 -7.346 -16.266 1.00 97.56 395 LEU A C 1
ATOM 3204 O O . LEU A 1 395 ? 20.585 -7.874 -17.357 1.00 97.56 395 LEU A O 1
ATOM 3208 N N . LYS A 1 396 ? 22.035 -7.067 -15.862 1.00 97.06 396 LYS A N 1
ATOM 3209 C CA . LYS A 1 396 ? 23.225 -7.438 -16.654 1.00 97.06 396 LYS A CA 1
ATOM 3210 C C . LYS A 1 396 ? 23.465 -8.949 -16.687 1.00 97.06 396 LYS A C 1
ATOM 3212 O O . LYS A 1 396 ? 23.947 -9.462 -17.694 1.00 97.06 396 LYS A O 1
ATOM 3217 N N . GLU A 1 397 ? 23.175 -9.666 -15.606 1.00 98.12 397 GLU A N 1
ATOM 3218 C CA . GLU A 1 397 ? 23.297 -11.130 -15.553 1.00 98.12 397 GLU A CA 1
ATOM 3219 C C . GLU A 1 397 ? 22.267 -11.797 -16.479 1.00 98.12 397 GLU A C 1
ATOM 3221 O O . GLU A 1 397 ? 22.652 -12.597 -17.333 1.00 98.12 397 GLU A O 1
ATOM 3226 N N . ASP A 1 398 ? 21.002 -11.377 -16.400 1.00 97.75 398 ASP A N 1
ATOM 3227 C CA . ASP A 1 398 ? 19.915 -11.783 -17.295 1.00 97.75 398 ASP A CA 1
ATOM 3228 C C . ASP A 1 398 ? 20.251 -11.484 -18.766 1.00 97.75 398 ASP A C 1
ATOM 3230 O O . ASP A 1 398 ? 20.179 -12.379 -19.607 1.00 97.75 398 ASP A O 1
ATOM 3234 N N . ALA A 1 399 ? 20.691 -10.259 -19.087 1.00 96.75 399 ALA A N 1
ATOM 3235 C CA . ALA A 1 399 ? 21.087 -9.895 -20.448 1.00 96.75 399 ALA A CA 1
ATOM 3236 C C . ALA A 1 399 ? 22.208 -10.800 -20.981 1.00 96.75 399 ALA A C 1
ATOM 3238 O O . ALA A 1 399 ? 22.125 -11.296 -22.100 1.00 96.75 399 ALA A O 1
ATOM 3239 N N . ASN A 1 400 ? 23.242 -11.080 -20.184 1.00 97.38 400 ASN A N 1
ATOM 3240 C CA . ASN A 1 400 ? 24.320 -11.982 -20.598 1.00 97.38 400 ASN A CA 1
ATOM 3241 C C . ASN A 1 400 ? 23.866 -13.445 -20.743 1.00 97.38 400 ASN A C 1
ATOM 3243 O O . ASN A 1 400 ? 24.421 -14.165 -21.575 1.00 97.38 400 ASN A O 1
ATOM 3247 N N . LEU A 1 401 ? 22.866 -13.889 -19.978 1.00 97.50 401 LEU A N 1
ATOM 3248 C CA . LEU A 1 401 ? 22.272 -15.218 -20.121 1.00 97.50 401 LEU A CA 1
ATOM 3249 C C . LEU A 1 401 ? 21.433 -15.326 -21.406 1.00 97.50 401 LEU A C 1
ATOM 3251 O O . LEU A 1 401 ? 21.576 -16.298 -22.144 1.00 97.50 401 LEU A O 1
ATOM 3255 N N . LEU A 1 402 ? 20.647 -14.293 -21.723 1.00 95.75 402 LEU A N 1
ATOM 3256 C CA . LEU A 1 402 ? 19.871 -14.184 -22.964 1.00 95.75 402 LEU A CA 1
ATOM 3257 C C . LEU A 1 402 ? 20.764 -14.255 -24.210 1.00 95.75 402 LEU A C 1
ATOM 3259 O O . LEU A 1 402 ? 20.472 -15.025 -25.122 1.00 95.75 402 LEU A O 1
ATOM 3263 N N . ARG A 1 403 ? 21.895 -13.534 -24.220 1.00 94.94 403 ARG A N 1
ATOM 3264 C CA . ARG A 1 403 ? 22.884 -13.584 -25.319 1.00 94.94 403 ARG A CA 1
ATOM 3265 C C . ARG A 1 403 ? 23.449 -14.987 -25.539 1.00 94.94 403 ARG A C 1
ATOM 3267 O O . ARG A 1 403 ? 23.545 -15.444 -26.672 1.00 94.94 403 ARG A O 1
ATOM 3274 N N . ARG A 1 404 ? 23.770 -15.710 -24.458 1.00 96.38 404 ARG A N 1
ATOM 3275 C CA . ARG A 1 404 ? 24.245 -17.109 -24.528 1.00 96.38 404 ARG A CA 1
ATOM 3276 C C . ARG A 1 404 ? 23.187 -18.074 -25.071 1.00 96.38 404 ARG A C 1
ATOM 3278 O O . ARG A 1 404 ? 23.557 -19.090 -25.643 1.00 96.38 404 ARG A O 1
ATOM 3285 N N . ALA A 1 405 ? 21.906 -17.746 -24.914 1.00 94.56 405 ALA A N 1
ATOM 3286 C CA . ALA A 1 405 ? 20.776 -18.479 -25.481 1.00 94.56 405 ALA A CA 1
ATOM 3287 C C . ALA A 1 405 ? 20.362 -17.992 -26.891 1.00 94.56 405 ALA A C 1
ATOM 3289 O O . ALA A 1 405 ? 19.321 -18.405 -27.393 1.00 94.56 405 ALA A O 1
ATOM 3290 N N . GLY A 1 406 ? 21.131 -17.092 -27.523 1.00 94.44 406 GLY A N 1
ATOM 3291 C CA . GLY A 1 406 ? 20.828 -16.529 -28.848 1.00 94.44 406 GLY A CA 1
ATOM 3292 C C . GLY A 1 406 ? 19.718 -15.466 -28.872 1.00 94.44 406 GLY A C 1
ATOM 3293 O O . GLY A 1 406 ? 19.362 -14.970 -29.937 1.00 94.44 406 GLY A O 1
ATOM 3294 N N . LEU A 1 407 ? 19.179 -15.071 -27.715 1.00 92.44 407 LEU A N 1
ATOM 3295 C CA . LEU A 1 407 ? 18.041 -14.154 -27.579 1.00 92.44 407 LEU A CA 1
ATOM 3296 C C . LEU A 1 407 ? 18.493 -12.680 -27.549 1.00 92.44 407 LEU A C 1
ATOM 3298 O O . LEU A 1 407 ? 18.146 -11.917 -26.644 1.00 92.44 407 LEU A O 1
ATOM 3302 N N . GLU A 1 408 ? 19.297 -12.277 -28.537 1.00 91.31 408 GLU A N 1
ATOM 3303 C CA . GLU A 1 408 ? 20.001 -10.984 -28.561 1.00 91.31 408 GLU A CA 1
ATOM 3304 C C . GLU A 1 408 ? 19.041 -9.775 -28.535 1.00 91.31 408 GLU A C 1
ATOM 3306 O O . GLU A 1 408 ? 19.319 -8.783 -27.861 1.00 91.31 408 GLU A O 1
ATOM 3311 N N . THR A 1 409 ? 17.869 -9.864 -29.178 1.00 87.25 409 THR A N 1
ATOM 3312 C CA . THR A 1 409 ? 16.829 -8.816 -29.128 1.00 87.25 409 THR A CA 1
ATOM 3313 C C . THR A 1 409 ? 16.340 -8.570 -27.698 1.00 87.25 409 THR A C 1
ATOM 3315 O O . THR A 1 409 ? 16.353 -7.432 -27.230 1.00 87.25 409 THR A O 1
ATOM 3318 N N . LEU A 1 410 ? 15.998 -9.632 -26.956 1.00 89.81 410 LEU A N 1
ATOM 3319 C CA . LEU A 1 410 ? 15.582 -9.527 -25.551 1.00 89.81 410 LEU A CA 1
ATOM 3320 C C . LEU A 1 410 ? 16.735 -9.050 -24.656 1.00 89.81 410 LEU A C 1
ATOM 3322 O O . LEU A 1 410 ? 16.518 -8.241 -23.755 1.00 89.81 410 LEU A O 1
ATOM 3326 N N . ALA A 1 411 ? 17.971 -9.477 -24.932 1.00 93.44 411 ALA A N 1
ATOM 3327 C CA . ALA A 1 411 ? 19.145 -8.971 -24.224 1.00 93.44 411 ALA A CA 1
ATOM 3328 C C . ALA A 1 411 ? 19.341 -7.457 -24.418 1.00 93.44 411 ALA A C 1
ATOM 3330 O O . ALA A 1 411 ? 19.735 -6.764 -23.481 1.00 93.44 411 ALA A O 1
ATOM 3331 N N . ASN A 1 412 ? 19.040 -6.925 -25.606 1.00 90.06 412 ASN A N 1
ATOM 3332 C CA . ASN A 1 412 ? 19.168 -5.499 -25.908 1.00 90.06 412 ASN A CA 1
ATOM 3333 C C . ASN A 1 412 ? 18.023 -4.646 -25.330 1.00 90.06 412 ASN A C 1
ATOM 3335 O O . ASN A 1 412 ? 18.266 -3.491 -24.979 1.00 90.06 412 ASN A O 1
ATOM 3339 N N . VAL A 1 413 ? 16.822 -5.203 -25.120 1.00 89.75 413 VAL A N 1
ATOM 3340 C CA . VAL A 1 413 ? 15.757 -4.546 -24.327 1.00 89.75 413 VAL A CA 1
ATOM 3341 C C . VAL A 1 413 ? 16.238 -4.244 -22.900 1.00 89.75 413 VAL A C 1
ATOM 3343 O O . VAL A 1 413 ? 15.912 -3.198 -22.337 1.00 89.75 413 VAL A O 1
ATOM 3346 N N . VAL A 1 414 ? 17.074 -5.115 -22.328 1.00 92.12 414 VAL A N 1
ATOM 3347 C CA . VAL A 1 414 ? 17.667 -4.921 -20.996 1.00 92.12 414 VAL A CA 1
ATOM 3348 C C . VAL A 1 414 ? 18.930 -4.050 -21.041 1.00 92.12 414 VAL A C 1
ATOM 3350 O O . VAL A 1 414 ? 19.041 -3.074 -20.299 1.00 92.12 414 VAL A O 1
ATOM 3353 N N . ASP A 1 415 ? 19.870 -4.395 -21.923 1.00 92.50 415 ASP A N 1
ATOM 3354 C CA . ASP A 1 415 ? 21.264 -3.932 -21.943 1.00 92.50 415 ASP A CA 1
ATOM 3355 C C . ASP A 1 415 ? 21.743 -3.659 -23.383 1.00 92.50 415 ASP A C 1
ATOM 3357 O O . ASP A 1 415 ? 22.709 -4.257 -23.858 1.00 92.50 415 ASP A O 1
ATOM 3361 N N . SER A 1 416 ? 21.047 -2.796 -24.134 1.00 84.56 416 SER A N 1
ATOM 3362 C CA . SER A 1 416 ? 21.481 -2.425 -25.491 1.00 84.56 416 SER A CA 1
ATOM 3363 C C . SER A 1 416 ? 22.918 -1.888 -25.494 1.00 84.56 416 SER A C 1
ATOM 3365 O O . SER A 1 416 ? 23.222 -0.876 -24.853 1.00 84.56 416 SER A O 1
ATOM 3367 N N . LYS A 1 417 ? 23.794 -2.545 -26.264 1.00 74.31 417 LYS A N 1
ATOM 3368 C CA . LYS A 1 417 ? 25.165 -2.079 -26.546 1.00 74.31 417 LYS A CA 1
ATOM 3369 C C . LYS A 1 417 ? 25.210 -0.980 -27.612 1.00 74.31 417 LYS A C 1
ATOM 3371 O O . LYS A 1 417 ? 26.205 -0.274 -27.717 1.00 74.31 417 LYS A O 1
ATOM 3376 N N . VAL A 1 418 ? 24.144 -0.835 -28.399 1.00 70.06 418 VAL A N 1
ATOM 3377 C CA . VAL A 1 418 ? 24.018 0.190 -29.443 1.00 70.06 418 VAL A CA 1
ATOM 3378 C C . VAL A 1 418 ? 23.417 1.450 -28.829 1.00 70.06 418 VAL A C 1
ATOM 3380 O O . VAL A 1 418 ? 22.527 1.374 -27.979 1.00 70.06 418 VAL A O 1
ATOM 3383 N N . GLN A 1 419 ? 23.849 2.633 -29.263 1.00 56.66 419 GLN A N 1
ATOM 3384 C CA . GLN A 1 419 ? 23.264 3.910 -28.836 1.00 56.66 419 GLN A CA 1
ATOM 3385 C C . GLN A 1 419 ? 21.939 4.185 -29.583 1.00 56.66 419 GLN A C 1
ATOM 3387 O O . GLN A 1 419 ? 21.771 5.179 -30.277 1.00 56.66 419 GLN A O 1
ATOM 3392 N N . SER A 1 420 ? 21.012 3.227 -29.473 1.00 54.00 420 SER A N 1
ATOM 3393 C CA . SER A 1 420 ? 19.683 3.211 -30.084 1.00 54.00 420 SER A CA 1
ATOM 3394 C C . SER A 1 420 ? 18.748 4.267 -29.495 1.00 54.00 420 SER A C 1
ATOM 3396 O O . SER A 1 420 ? 18.804 4.542 -28.298 1.00 54.00 420 SER A O 1
ATOM 3398 N N . VAL A 1 421 ? 17.821 4.760 -30.326 1.00 51.47 421 VAL A N 1
ATOM 3399 C CA . VAL A 1 421 ? 16.753 5.709 -29.946 1.00 51.47 421 VAL A CA 1
ATOM 3400 C C . VAL A 1 421 ? 15.797 5.126 -28.892 1.00 51.47 421 VAL A C 1
ATOM 3402 O O . VAL A 1 421 ? 15.218 5.868 -28.109 1.00 51.47 421 VAL A O 1
ATOM 3405 N N . VAL A 1 422 ? 15.653 3.796 -28.830 1.00 53.84 422 VAL A N 1
ATOM 3406 C CA . VAL A 1 422 ? 14.861 3.109 -27.795 1.00 53.84 422 VAL A CA 1
ATOM 3407 C C . VAL A 1 422 ? 15.691 2.963 -26.503 1.00 53.84 422 VAL A C 1
ATOM 3409 O O . VAL A 1 422 ? 16.773 2.360 -26.561 1.00 53.84 422 VAL A O 1
ATOM 3412 N N . PRO A 1 423 ? 15.215 3.462 -25.341 1.00 65.56 423 PRO A N 1
ATOM 3413 C CA . PRO A 1 423 ? 15.924 3.351 -24.067 1.00 65.56 423 PRO A CA 1
ATOM 3414 C C . PRO A 1 423 ? 15.752 1.957 -23.443 1.00 65.56 423 PRO A C 1
ATOM 3416 O O . PRO A 1 423 ? 14.654 1.565 -23.047 1.00 65.56 423 PRO A O 1
ATOM 3419 N N . CYS A 1 424 ? 16.849 1.207 -23.306 1.00 86.44 424 CYS A N 1
ATOM 3420 C CA . CYS A 1 424 ? 16.857 -0.085 -22.611 1.00 86.44 424 CYS A CA 1
ATOM 3421 C C . CYS A 1 424 ? 16.713 0.067 -21.083 1.00 86.44 424 CYS A C 1
ATOM 3423 O O . CYS A 1 424 ? 17.058 1.104 -20.508 1.00 86.44 424 CYS A O 1
ATOM 3425 N N . LEU A 1 425 ? 16.246 -0.985 -20.405 1.00 91.00 425 LEU A N 1
ATOM 3426 C CA . LEU A 1 425 ? 15.898 -0.952 -18.975 1.00 91.00 425 LEU A CA 1
ATOM 3427 C C . LEU A 1 425 ? 17.050 -0.485 -18.058 1.00 91.00 425 LEU A C 1
ATOM 3429 O O . LEU A 1 425 ? 16.811 0.219 -17.078 1.00 91.00 425 LEU A O 1
ATOM 3433 N N . LEU A 1 426 ? 18.310 -0.798 -18.385 1.00 92.31 426 LEU A N 1
ATOM 3434 C CA . LEU A 1 426 ? 19.481 -0.326 -17.625 1.00 92.31 426 LEU A CA 1
ATOM 3435 C C . LEU A 1 426 ? 19.805 1.169 -17.783 1.00 92.31 426 LEU A C 1
ATOM 3437 O O . LEU A 1 426 ? 20.546 1.709 -16.955 1.00 92.31 426 LEU A O 1
ATOM 3441 N N . ARG A 1 427 ? 19.287 1.837 -18.821 1.00 88.88 427 ARG A N 1
ATOM 3442 C CA . ARG A 1 427 ? 19.379 3.301 -18.992 1.00 88.88 427 ARG A CA 1
ATOM 3443 C C . ARG A 1 427 ? 18.215 4.026 -18.315 1.00 88.88 427 ARG A C 1
ATOM 3445 O O . ARG A 1 427 ? 18.393 5.147 -17.867 1.00 88.88 427 ARG A O 1
ATOM 3452 N N . GLN A 1 428 ? 17.066 3.359 -18.177 1.00 89.69 428 GLN A N 1
ATOM 3453 C CA . GLN A 1 428 ? 15.907 3.873 -17.438 1.00 89.69 428 GLN A CA 1
ATOM 3454 C C . GLN A 1 428 ? 16.133 3.902 -15.912 1.00 89.69 428 GLN A C 1
ATOM 3456 O O . GLN A 1 428 ? 15.439 4.632 -15.208 1.00 89.69 428 GLN A O 1
ATOM 3461 N N . LEU A 1 429 ? 17.092 3.121 -15.395 1.00 92.12 429 LEU A N 1
ATOM 3462 C CA . LEU A 1 429 ? 17.575 3.187 -14.009 1.00 92.12 429 LEU A CA 1
ATOM 3463 C C . LEU A 1 429 ? 18.708 4.225 -13.855 1.00 92.12 429 LEU A C 1
ATOM 3465 O O . LEU A 1 429 ? 19.569 4.292 -14.738 1.00 92.12 429 LEU A O 1
ATOM 3469 N N . PRO A 1 430 ? 18.818 4.914 -12.702 1.00 91.81 430 PRO A N 1
ATOM 3470 C CA . PRO A 1 430 ? 19.910 5.849 -12.428 1.00 91.81 430 PRO A CA 1
ATOM 3471 C C . PRO A 1 430 ? 21.244 5.139 -12.179 1.00 91.81 430 PRO A C 1
ATOM 3473 O O . PRO A 1 430 ? 21.287 3.932 -11.915 1.00 91.81 430 PRO A O 1
ATOM 3476 N N . THR A 1 431 ? 22.351 5.879 -12.240 1.00 89.44 431 THR A N 1
ATOM 3477 C CA . THR A 1 431 ? 23.690 5.355 -11.920 1.00 89.44 431 THR A CA 1
ATOM 3478 C C . THR A 1 431 ? 23.978 5.292 -10.425 1.00 89.44 431 THR A C 1
ATOM 3480 O O . THR A 1 431 ? 24.660 4.358 -10.003 1.00 89.44 431 THR A O 1
ATOM 3483 N N . ALA A 1 432 ? 23.453 6.229 -9.631 1.00 90.44 432 ALA A N 1
ATOM 3484 C CA . ALA A 1 432 ? 23.654 6.291 -8.189 1.00 90.44 432 ALA A CA 1
ATOM 3485 C C . ALA A 1 432 ? 22.330 6.465 -7.425 1.00 90.44 432 ALA A C 1
ATOM 3487 O O . ALA A 1 432 ? 21.339 6.983 -7.939 1.00 90.44 432 ALA A O 1
ATOM 3488 N N . ASP A 1 433 ? 22.317 6.045 -6.157 1.00 85.94 433 ASP A N 1
ATOM 3489 C CA . ASP A 1 433 ? 21.148 6.168 -5.274 1.00 85.94 433 ASP A CA 1
ATOM 3490 C C . ASP A 1 433 ? 20.794 7.629 -4.924 1.00 85.94 433 ASP A C 1
ATOM 3492 O O . ASP A 1 433 ? 19.699 7.895 -4.430 1.00 85.94 433 ASP A O 1
ATOM 3496 N N . SER A 1 434 ? 21.699 8.579 -5.192 1.00 85.06 434 SER A N 1
ATOM 3497 C CA . SER A 1 434 ? 21.452 10.028 -5.137 1.00 85.06 434 SER A CA 1
ATOM 3498 C C . SER A 1 434 ? 20.417 10.499 -6.156 1.00 85.06 434 SER A C 1
ATOM 3500 O O . SER A 1 434 ? 19.700 11.462 -5.894 1.00 85.06 434 SER A O 1
ATOM 3502 N N . ASP A 1 435 ? 20.334 9.816 -7.297 1.00 87.00 435 ASP A N 1
ATOM 3503 C CA . ASP A 1 435 ? 19.586 10.265 -8.474 1.00 87.00 435 ASP A CA 1
ATOM 3504 C C . ASP A 1 435 ? 18.154 9.675 -8.485 1.00 87.00 435 ASP A C 1
ATOM 3506 O O . ASP A 1 435 ? 17.338 9.972 -9.359 1.00 87.00 435 ASP A O 1
ATOM 3510 N N . LEU A 1 436 ? 17.824 8.843 -7.486 1.00 87.56 436 LEU A N 1
ATOM 3511 C CA . LEU A 1 436 ? 16.483 8.311 -7.248 1.00 87.56 436 LEU A CA 1
ATOM 3512 C C . LEU A 1 436 ? 15.573 9.393 -6.651 1.00 87.56 436 LEU A C 1
ATOM 3514 O O . LEU A 1 436 ? 15.628 9.684 -5.455 1.00 87.56 436 LEU A O 1
ATOM 3518 N N . SER A 1 437 ? 14.679 9.942 -7.476 1.00 86.44 437 SER A N 1
ATOM 3519 C CA . SER A 1 437 ? 13.672 10.923 -7.051 1.00 86.44 437 SER A CA 1
ATOM 3520 C C . SER A 1 437 ? 12.877 10.439 -5.821 1.00 86.44 437 SER A C 1
ATOM 3522 O O . SER A 1 437 ? 12.163 9.433 -5.921 1.00 86.44 437 SER A O 1
ATOM 3524 N N . PRO A 1 438 ? 12.907 11.167 -4.681 1.00 83.75 438 PRO A N 1
ATOM 3525 C CA . PRO A 1 438 ? 12.107 10.840 -3.501 1.00 83.75 438 PRO A CA 1
ATOM 3526 C C . PRO A 1 438 ? 10.610 10.745 -3.787 1.00 83.75 438 PRO A C 1
ATOM 3528 O O . PRO A 1 438 ? 9.927 9.929 -3.175 1.00 83.75 438 PRO A O 1
ATOM 3531 N N . THR A 1 439 ? 10.104 11.540 -4.736 1.00 83.69 439 THR A N 1
ATOM 3532 C CA . THR A 1 439 ? 8.706 11.492 -5.178 1.00 83.69 439 THR A CA 1
ATOM 3533 C C . THR A 1 439 ? 8.407 10.182 -5.895 1.00 83.69 439 THR A C 1
ATOM 3535 O O . THR A 1 439 ? 7.474 9.490 -5.498 1.00 83.69 439 THR A O 1
ATOM 3538 N N . ARG A 1 440 ? 9.233 9.780 -6.873 1.00 87.44 440 ARG A N 1
ATOM 3539 C CA . ARG A 1 440 ? 9.014 8.543 -7.646 1.00 87.44 440 ARG A CA 1
ATOM 3540 C C . ARG A 1 440 ? 9.196 7.285 -6.786 1.00 87.44 440 ARG A C 1
ATOM 3542 O O . ARG A 1 440 ? 8.400 6.351 -6.884 1.00 87.44 440 ARG A O 1
ATOM 3549 N N . LEU A 1 441 ? 10.157 7.312 -5.857 1.00 89.88 441 LEU A N 1
ATOM 3550 C CA . LEU A 1 441 ? 10.280 6.339 -4.764 1.00 89.88 441 LEU A CA 1
ATOM 3551 C C . LEU A 1 441 ? 8.987 6.257 -3.940 1.00 89.88 441 LEU A C 1
ATOM 3553 O O . LEU A 1 441 ? 8.431 5.176 -3.771 1.00 89.88 441 LEU A O 1
ATOM 3557 N N . HIS A 1 442 ? 8.466 7.390 -3.464 1.00 88.25 442 HIS A N 1
ATOM 3558 C CA . HIS A 1 442 ? 7.215 7.434 -2.704 1.00 88.25 442 HIS A CA 1
ATOM 3559 C C . HIS A 1 442 ? 5.961 7.106 -3.530 1.00 88.25 442 HIS A C 1
ATOM 3561 O O . HIS A 1 442 ? 4.936 6.770 -2.926 1.00 88.25 442 HIS A O 1
ATOM 3567 N N . ASP A 1 443 ? 5.993 7.216 -4.857 1.00 89.25 443 ASP A N 1
ATOM 3568 C CA . ASP A 1 443 ? 4.895 6.822 -5.736 1.00 89.25 443 ASP A CA 1
ATOM 3569 C C . ASP A 1 443 ? 4.766 5.308 -5.795 1.00 89.25 443 ASP A C 1
ATOM 3571 O O . ASP A 1 443 ? 3.666 4.811 -5.548 1.00 89.25 443 ASP A O 1
ATOM 3575 N N . ASN A 1 444 ? 5.868 4.601 -6.086 1.00 92.50 444 ASN A N 1
ATOM 3576 C CA . ASN A 1 444 ? 5.967 3.137 -6.182 1.00 92.50 444 ASN A CA 1
ATOM 3577 C C . ASN A 1 444 ? 4.696 2.493 -6.774 1.00 92.50 444 ASN A C 1
ATOM 3579 O O . ASN A 1 444 ? 4.039 1.663 -6.138 1.00 92.50 444 ASN A O 1
ATOM 3583 N N . VAL A 1 445 ? 4.302 2.968 -7.965 1.00 93.06 445 VAL A N 1
ATOM 3584 C CA . VAL A 1 445 ? 2.954 2.781 -8.534 1.00 93.06 445 VAL A CA 1
ATOM 3585 C C . VAL A 1 445 ? 2.549 1.308 -8.521 1.00 93.06 445 VAL A C 1
ATOM 3587 O O . VAL A 1 445 ? 1.537 0.942 -7.925 1.00 93.06 445 VAL A O 1
ATOM 3590 N N . TYR A 1 446 ? 3.376 0.445 -9.109 1.00 95.44 446 TYR A N 1
ATOM 3591 C CA . TYR A 1 446 ? 3.078 -0.980 -9.228 1.00 95.44 446 TYR A CA 1
ATOM 3592 C C . TYR A 1 446 ? 3.153 -1.725 -7.889 1.00 95.44 446 TYR A C 1
ATOM 3594 O O . TYR A 1 446 ? 2.362 -2.640 -7.676 1.00 95.44 446 TYR A O 1
ATOM 3602 N N . GLY A 1 447 ? 4.007 -1.295 -6.950 1.00 96.38 447 GLY A N 1
ATOM 3603 C CA . GLY A 1 447 ? 4.034 -1.846 -5.592 1.00 96.38 447 GLY A CA 1
ATOM 3604 C C . GLY A 1 447 ? 2.743 -1.561 -4.819 1.00 96.38 447 GLY A C 1
ATOM 3605 O O . GLY A 1 447 ? 2.186 -2.455 -4.181 1.00 96.38 447 GLY A O 1
ATOM 3606 N N . ARG A 1 448 ? 2.191 -0.346 -4.953 1.00 95.94 448 ARG A N 1
ATOM 3607 C CA . ARG A 1 448 ? 0.872 0.007 -4.393 1.00 95.94 448 ARG A CA 1
ATOM 3608 C C . ARG A 1 448 ? -0.261 -0.773 -5.048 1.00 95.94 448 ARG A C 1
ATOM 3610 O O . ARG A 1 448 ? -1.140 -1.257 -4.337 1.00 95.94 448 ARG A O 1
ATOM 3617 N N . VAL A 1 449 ? -0.255 -0.892 -6.377 1.00 97.00 449 VAL A N 1
ATOM 3618 C CA . VAL A 1 449 ? -1.259 -1.653 -7.147 1.00 97.00 449 VAL A CA 1
ATOM 3619 C C . VAL A 1 449 ? -1.247 -3.132 -6.753 1.00 97.00 449 VAL A C 1
ATOM 3621 O O . VAL A 1 449 ? -2.316 -3.716 -6.557 1.00 97.00 449 VAL A O 1
ATOM 3624 N N . PHE A 1 450 ? -0.051 -3.699 -6.580 1.00 98.38 450 PHE A N 1
ATOM 3625 C CA . PHE A 1 450 ? 0.182 -5.085 -6.186 1.00 98.38 450 PHE A CA 1
ATOM 3626 C C . PHE A 1 450 ? -0.373 -5.383 -4.793 1.00 98.38 450 PHE A C 1
ATOM 3628 O O . PHE A 1 450 ? -1.242 -6.244 -4.668 1.00 98.38 450 PHE A O 1
ATOM 3635 N N . GLU A 1 451 ? 0.045 -4.643 -3.758 1.00 98.06 451 GLU A N 1
ATOM 3636 C CA . GLU A 1 451 ? -0.483 -4.863 -2.404 1.00 98.06 451 GLU A CA 1
ATOM 3637 C C . GLU A 1 451 ? -1.997 -4.655 -2.340 1.00 98.06 451 GLU A C 1
ATOM 3639 O O . GLU A 1 451 ? -2.708 -5.482 -1.769 1.00 98.06 451 GLU A O 1
ATOM 3644 N N . SER A 1 452 ? -2.494 -3.592 -2.985 1.00 97.94 452 SER A N 1
ATOM 3645 C CA . SER A 1 452 ? -3.926 -3.281 -3.009 1.00 97.94 452 SER A CA 1
ATOM 3646 C C . SER A 1 452 ? -4.737 -4.444 -3.580 1.00 97.94 452 SER A C 1
ATOM 3648 O O . SER A 1 452 ? -5.779 -4.785 -3.026 1.00 97.94 452 SER A O 1
ATOM 3650 N N . ASN A 1 453 ? -4.259 -5.086 -4.652 1.00 98.38 453 ASN A N 1
ATOM 3651 C CA . ASN A 1 453 ? -4.934 -6.240 -5.246 1.00 98.38 453 ASN A CA 1
ATOM 3652 C C . ASN A 1 453 ? -4.740 -7.536 -4.454 1.00 98.38 453 ASN A C 1
ATOM 3654 O O . ASN A 1 453 ? -5.707 -8.285 -4.309 1.00 98.38 453 ASN A O 1
ATOM 3658 N N . TRP A 1 454 ? -3.550 -7.775 -3.892 1.00 98.44 454 TRP A N 1
ATOM 3659 C CA . TRP A 1 454 ? -3.288 -8.934 -3.032 1.00 98.44 454 TRP A CA 1
ATOM 3660 C C . TRP A 1 454 ? -4.243 -8.943 -1.837 1.00 98.44 454 TRP A C 1
ATOM 3662 O O . TRP A 1 454 ? -4.954 -9.921 -1.596 1.00 98.44 454 TRP A O 1
ATOM 3672 N N . ILE A 1 455 ? -4.343 -7.809 -1.143 1.00 98.50 455 ILE A N 1
ATOM 3673 C CA . ILE A 1 455 ? -5.196 -7.685 0.032 1.00 98.50 455 ILE A CA 1
ATOM 3674 C C . ILE A 1 455 ? -6.682 -7.588 -0.341 1.00 98.50 455 ILE A C 1
ATOM 3676 O O . ILE A 1 455 ? -7.508 -8.207 0.328 1.00 98.50 455 ILE A O 1
ATOM 3680 N N . ALA A 1 456 ? -7.054 -6.912 -1.434 1.00 98.25 456 ALA A N 1
ATOM 3681 C CA . ALA A 1 456 ? -8.444 -6.919 -1.899 1.00 98.25 456 ALA A CA 1
ATOM 3682 C C . ALA A 1 456 ? -8.939 -8.320 -2.288 1.00 98.25 456 ALA A C 1
ATOM 3684 O O . ALA A 1 456 ? -10.114 -8.617 -2.084 1.00 98.25 456 ALA A O 1
ATOM 3685 N N . SER A 1 457 ? -8.068 -9.202 -2.789 1.00 98.19 457 SER A N 1
ATOM 3686 C CA . SER A 1 457 ? -8.427 -10.600 -3.052 1.00 98.19 457 SER A CA 1
ATOM 3687 C C . SER A 1 457 ? -8.693 -11.383 -1.757 1.00 98.19 457 SER A C 1
ATOM 3689 O O . SER A 1 457 ? -9.646 -12.159 -1.700 1.00 98.19 457 SER A O 1
ATOM 3691 N N . LEU A 1 458 ? -7.926 -11.135 -0.689 1.00 98.12 458 LEU A N 1
ATOM 3692 C CA . LEU A 1 458 ? -8.175 -11.721 0.639 1.00 98.12 458 LEU A CA 1
ATOM 3693 C C . LEU A 1 458 ? -9.437 -11.153 1.311 1.00 98.12 458 LEU A C 1
ATOM 3695 O O . LEU A 1 458 ? -10.131 -11.869 2.026 1.00 98.12 458 LEU A O 1
ATOM 3699 N N . VAL A 1 459 ? -9.772 -9.879 1.079 1.00 98.12 459 VAL A N 1
ATOM 3700 C CA . VAL A 1 459 ? -11.038 -9.283 1.548 1.00 98.12 459 VAL A CA 1
ATOM 3701 C C . VAL A 1 459 ? -12.232 -9.782 0.719 1.00 98.12 459 VAL A C 1
ATOM 3703 O O . VAL A 1 459 ? -13.322 -9.949 1.259 1.00 98.12 459 VAL A O 1
ATOM 3706 N N . ALA A 1 460 ? -12.045 -10.100 -0.564 1.00 97.06 460 ALA A N 1
ATOM 3707 C CA . ALA A 1 460 ? -13.077 -10.752 -1.368 1.00 97.06 460 ALA A CA 1
ATOM 3708 C C . ALA A 1 460 ? -13.344 -12.205 -0.921 1.00 97.06 460 ALA A C 1
ATOM 3710 O O . ALA A 1 460 ? -14.497 -12.634 -0.938 1.00 97.06 460 ALA A O 1
ATOM 3711 N N . ASN A 1 461 ? -12.308 -12.939 -0.494 1.00 96.19 461 ASN A N 1
ATOM 3712 C CA . ASN A 1 461 ? -12.407 -14.326 -0.029 1.00 96.19 461 ASN A CA 1
ATOM 3713 C C . ASN A 1 461 ? -11.611 -14.568 1.280 1.00 96.19 461 ASN A C 1
ATOM 3715 O O . ASN A 1 461 ? -10.489 -15.080 1.235 1.00 96.19 461 ASN A O 1
ATOM 3719 N N . PRO A 1 462 ? -12.160 -14.193 2.452 1.00 96.88 462 PRO A N 1
ATOM 3720 C CA . PRO A 1 462 ? -11.473 -14.323 3.739 1.00 96.88 462 PRO A CA 1
ATOM 3721 C C . PRO A 1 462 ? -11.403 -15.786 4.237 1.00 96.88 462 PRO A C 1
ATOM 3723 O O . PRO A 1 462 ? -12.454 -16.436 4.324 1.00 96.88 462 PRO A O 1
ATOM 3726 N N . PRO A 1 463 ? -10.222 -16.290 4.659 1.00 97.25 463 PRO A N 1
ATOM 3727 C CA . PRO A 1 463 ? -10.072 -17.626 5.254 1.00 97.25 463 PRO A CA 1
ATOM 3728 C C . PRO A 1 463 ? -10.900 -17.821 6.533 1.00 97.25 463 PRO A C 1
ATOM 3730 O O . PRO A 1 463 ? -11.090 -16.872 7.302 1.00 97.25 463 PRO A O 1
ATOM 3733 N N . ASP A 1 464 ? -11.355 -19.048 6.808 1.00 97.12 464 ASP A N 1
ATOM 3734 C CA . ASP A 1 464 ? -12.161 -19.344 8.006 1.00 97.12 464 ASP A CA 1
ATOM 3735 C C . ASP A 1 464 ? -11.353 -19.168 9.300 1.00 97.12 464 ASP A C 1
ATOM 3737 O O . ASP A 1 464 ? -11.860 -18.607 10.269 1.00 97.12 464 ASP A O 1
ATOM 3741 N N . GLU A 1 465 ? -10.063 -19.512 9.285 1.00 96.88 465 GLU A N 1
ATOM 3742 C CA . GLU A 1 465 ? -9.113 -19.235 10.376 1.00 96.88 465 GLU A CA 1
ATOM 3743 C C . GLU A 1 465 ? -9.040 -17.735 10.737 1.00 96.88 465 GLU A C 1
ATOM 3745 O O . GLU A 1 465 ? -9.021 -17.368 11.915 1.00 96.88 465 GLU A O 1
ATOM 3750 N N . VAL A 1 466 ? -9.059 -16.845 9.734 1.00 98.06 466 VAL A N 1
ATOM 3751 C CA . VAL A 1 466 ? -9.053 -15.384 9.942 1.00 98.06 466 VAL A CA 1
ATOM 3752 C C . VAL A 1 466 ? -10.413 -14.897 10.440 1.00 98.06 466 VAL A C 1
ATOM 3754 O O . VAL A 1 466 ? -10.462 -14.086 11.366 1.00 98.06 466 VAL A O 1
ATOM 3757 N N . LYS A 1 467 ? -11.522 -15.411 9.888 1.00 98.19 467 LYS A N 1
ATOM 3758 C CA . LYS A 1 467 ? -12.881 -15.109 10.380 1.00 98.19 467 LYS A CA 1
ATOM 3759 C C . LYS A 1 467 ? -13.050 -15.532 11.841 1.00 98.19 467 LYS A C 1
ATOM 3761 O O . LYS A 1 467 ? -13.604 -14.761 12.624 1.00 98.19 467 LYS A O 1
ATOM 3766 N N . SER A 1 468 ? -12.504 -16.684 12.230 1.00 97.56 468 SER A N 1
ATOM 3767 C CA . SER A 1 468 ? -12.476 -17.165 13.615 1.00 97.56 468 SER A CA 1
ATOM 3768 C C . SER A 1 468 ? -11.681 -16.216 14.521 1.00 97.56 468 SER A C 1
ATOM 3770 O O . SER A 1 468 ? -12.232 -15.671 15.476 1.00 97.56 468 SER A O 1
ATOM 3772 N N . ALA A 1 469 ? -10.432 -15.891 14.163 1.00 97.44 469 ALA A N 1
ATOM 3773 C CA . ALA A 1 469 ? -9.602 -14.971 14.946 1.00 97.44 469 ALA A CA 1
ATOM 3774 C C . ALA A 1 469 ? -10.227 -13.568 15.101 1.00 97.44 469 ALA A C 1
ATOM 3776 O O . ALA A 1 469 ? -10.165 -12.981 16.183 1.00 97.44 469 ALA A O 1
ATOM 3777 N N . MET A 1 470 ? -10.867 -13.032 14.054 1.00 98.38 470 MET A N 1
ATOM 3778 C CA . MET A 1 470 ? -11.612 -11.770 14.148 1.00 98.38 470 MET A CA 1
ATOM 3779 C C . MET A 1 470 ? -12.865 -11.912 15.030 1.00 98.38 470 MET A C 1
ATOM 3781 O O . MET A 1 470 ? -13.141 -11.027 15.838 1.00 98.38 470 MET A O 1
ATOM 3785 N N . SER A 1 471 ? -13.583 -13.036 14.953 1.00 98.06 471 SER A N 1
ATOM 3786 C CA . SER A 1 471 ? -14.748 -13.308 15.809 1.00 98.06 471 SER A CA 1
ATOM 3787 C C . SER A 1 471 ? -14.356 -13.322 17.288 1.00 98.06 471 SER A C 1
ATOM 3789 O O . SER A 1 471 ? -15.018 -12.670 18.095 1.00 98.06 471 SER A O 1
ATOM 3791 N N . THR A 1 472 ? -13.244 -13.965 17.652 1.00 98.12 472 THR A N 1
ATOM 3792 C CA . THR A 1 472 ? -12.724 -13.992 19.030 1.00 98.12 472 THR A CA 1
ATOM 3793 C C . THR A 1 472 ? -12.412 -12.586 19.565 1.00 98.12 472 THR A C 1
ATOM 3795 O O . THR A 1 472 ? -12.783 -12.249 20.691 1.00 98.12 472 THR A O 1
ATOM 3798 N N . ILE A 1 473 ? -11.798 -11.720 18.749 1.00 98.06 473 ILE A N 1
ATOM 3799 C CA . ILE A 1 473 ? -11.503 -10.324 19.125 1.00 98.06 473 ILE A CA 1
ATOM 3800 C C . ILE A 1 473 ? -12.796 -9.507 19.301 1.00 98.06 473 ILE A C 1
ATOM 3802 O O . ILE A 1 473 ? -12.901 -8.705 20.234 1.00 98.06 473 ILE A O 1
ATOM 3806 N N . ALA A 1 474 ? -13.799 -9.722 18.446 1.00 98.19 474 ALA A N 1
ATOM 3807 C CA . ALA A 1 474 ? -15.100 -9.064 18.557 1.00 98.19 474 ALA A CA 1
ATOM 3808 C C . ALA A 1 474 ? -15.850 -9.476 19.840 1.00 98.19 474 ALA A C 1
ATOM 3810 O O . ALA A 1 474 ? -16.329 -8.611 20.581 1.00 98.19 474 ALA A O 1
ATOM 3811 N N . HIS A 1 475 ? -15.858 -10.773 20.166 1.00 97.69 475 HIS A N 1
ATOM 3812 C CA . HIS A 1 475 ? -16.500 -11.313 21.368 1.00 97.69 475 HIS A CA 1
ATOM 3813 C C . HIS A 1 475 ? -15.827 -10.846 22.672 1.00 97.69 475 HIS A C 1
ATOM 3815 O O . HIS A 1 475 ? -16.528 -10.574 23.654 1.00 97.69 475 HIS A O 1
ATOM 3821 N N . TYR A 1 476 ? -14.501 -10.649 22.692 1.00 96.69 476 TYR A N 1
ATOM 3822 C CA . TYR A 1 476 ? -13.829 -9.986 23.821 1.00 96.69 476 TYR A CA 1
ATOM 3823 C C . TYR A 1 476 ? -14.374 -8.569 24.040 1.00 96.69 476 TYR A C 1
ATOM 3825 O O . TYR A 1 476 ? -14.743 -8.220 25.162 1.00 96.69 476 TYR A O 1
ATOM 3833 N N . TYR A 1 477 ? -14.497 -7.757 22.983 1.00 96.50 477 TYR A N 1
ATOM 3834 C CA . TYR A 1 477 ? -15.020 -6.395 23.120 1.00 96.50 477 TYR A CA 1
ATOM 3835 C C . TYR A 1 477 ? -16.509 -6.365 23.498 1.00 96.50 477 TYR A C 1
ATOM 3837 O O . TYR A 1 477 ? -16.910 -5.511 24.289 1.00 96.50 477 TYR A O 1
ATOM 3845 N N . SER A 1 478 ? -17.313 -7.316 23.014 1.00 96.44 478 SER A N 1
ATOM 3846 C CA . SER A 1 478 ? -18.695 -7.527 23.477 1.00 96.44 478 SER A CA 1
ATOM 3847 C C . SER A 1 478 ? -18.759 -7.790 24.987 1.00 96.44 478 SER A C 1
ATOM 3849 O O . SER A 1 478 ? -19.531 -7.150 25.716 1.00 96.44 478 SER A O 1
ATOM 3851 N N . THR A 1 479 ? -17.892 -8.681 25.474 1.00 94.31 479 THR A N 1
ATOM 3852 C CA . THR A 1 479 ? -17.791 -9.053 26.890 1.00 94.31 479 THR A CA 1
ATOM 3853 C C . THR A 1 479 ? -17.324 -7.867 27.738 1.00 94.31 479 THR A C 1
ATOM 3855 O O . THR A 1 479 ? -17.955 -7.540 28.742 1.00 94.31 479 THR A O 1
ATOM 3858 N N . TYR A 1 480 ? -16.285 -7.152 27.297 1.00 91.81 480 TYR A N 1
ATOM 3859 C CA . TYR A 1 480 ? -15.746 -5.958 27.959 1.00 91.81 480 TYR A CA 1
ATOM 3860 C C . TYR A 1 480 ? -16.777 -4.817 28.065 1.00 91.81 480 TYR A C 1
ATOM 3862 O O . TYR A 1 480 ? -16.901 -4.166 29.101 1.00 91.81 480 TYR A O 1
ATOM 3870 N N . LEU A 1 481 ? -17.582 -4.584 27.022 1.00 92.25 481 LEU A N 1
ATOM 3871 C CA . LEU A 1 481 ? -18.674 -3.605 27.086 1.00 92.25 481 LEU A CA 1
ATOM 3872 C C . LEU A 1 481 ? -19.800 -4.046 28.035 1.00 92.25 481 LEU A C 1
ATOM 3874 O O . LEU A 1 481 ? -20.430 -3.198 28.668 1.00 92.25 481 LEU A O 1
ATOM 3878 N N . SER A 1 482 ? -20.024 -5.354 28.176 1.00 89.56 482 SER A N 1
ATOM 3879 C CA . SER A 1 482 ? -21.019 -5.909 29.100 1.00 89.56 482 SER A CA 1
ATOM 3880 C C . SER A 1 482 ? -20.576 -5.803 30.565 1.00 89.56 482 SER A C 1
ATOM 3882 O O . SER A 1 482 ? -21.386 -5.434 31.417 1.00 89.56 482 SER A O 1
ATOM 3884 N N . THR A 1 483 ? -19.294 -6.024 30.882 1.00 86.69 483 THR A N 1
ATOM 3885 C CA . THR A 1 483 ? -18.773 -5.827 32.251 1.00 86.69 483 THR A CA 1
ATOM 3886 C C . THR A 1 483 ? -18.779 -4.352 32.664 1.00 86.69 483 THR A C 1
ATOM 3888 O O . THR A 1 483 ? -19.111 -4.039 33.807 1.00 86.69 483 THR A O 1
ATOM 3891 N N . LEU A 1 484 ? -18.541 -3.423 31.729 1.00 83.62 484 LEU A N 1
ATOM 3892 C CA . LEU A 1 484 ? -18.737 -1.981 31.947 1.00 83.62 484 LEU A CA 1
ATOM 3893 C C . LEU A 1 484 ? -20.207 -1.574 32.190 1.00 83.62 484 LEU A C 1
ATOM 3895 O O . LEU A 1 484 ? -20.458 -0.436 32.590 1.00 83.62 484 LEU A O 1
ATOM 389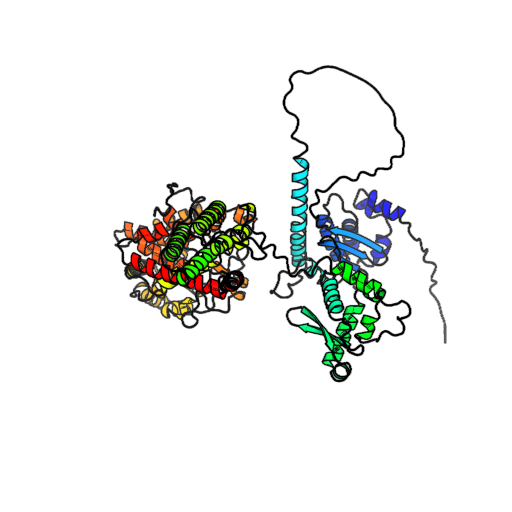9 N N . SER A 1 485 ? -21.182 -2.467 31.984 1.00 76.00 485 SER A N 1
ATOM 3900 C CA . SER A 1 485 ? -22.609 -2.175 32.175 1.00 76.00 485 SER A CA 1
ATOM 3901 C C . SER A 1 485 ? -23.134 -2.458 33.590 1.00 76.00 485 SER A C 1
ATOM 3903 O O . SER A 1 485 ? -24.274 -2.100 33.887 1.00 76.00 485 SER A O 1
ATOM 3905 N N . CYS A 1 486 ? -22.362 -3.087 34.489 1.00 66.62 486 CYS A N 1
ATOM 3906 C CA . CYS A 1 486 ? -22.898 -3.528 35.782 1.00 66.62 486 CYS A CA 1
ATOM 3907 C C . CYS A 1 486 ? -22.998 -2.389 36.828 1.00 66.62 486 CYS A C 1
ATOM 3909 O O . CYS A 1 486 ? -22.013 -1.994 37.448 1.00 66.62 486 CYS A O 1
ATOM 3911 N N . ASN A 1 487 ? -24.217 -1.859 37.011 1.00 51.69 487 ASN A N 1
ATOM 3912 C CA . ASN A 1 487 ? -24.820 -1.114 38.145 1.00 51.69 487 ASN A CA 1
ATOM 3913 C C . ASN A 1 487 ? -24.073 0.026 38.888 1.00 51.69 487 ASN A C 1
ATOM 3915 O O . ASN A 1 487 ? -24.697 0.725 39.683 1.00 51.69 487 ASN A O 1
ATOM 3919 N N . LYS A 1 488 ? -22.785 0.283 38.642 1.00 54.06 488 LYS A N 1
ATOM 3920 C CA . LYS A 1 488 ? -22.047 1.496 39.063 1.00 54.06 488 LYS A CA 1
ATOM 3921 C C . LYS A 1 488 ? -21.134 2.053 37.960 1.00 54.06 488 LYS A C 1
ATOM 3923 O O . LYS A 1 488 ? -20.515 3.098 38.147 1.00 54.06 488 LYS A O 1
ATOM 3928 N N . GLN A 1 489 ? -21.043 1.374 36.813 1.00 64.88 489 GLN A N 1
ATOM 3929 C CA . GLN A 1 489 ? -20.082 1.678 35.745 1.00 64.88 489 GLN A CA 1
ATOM 3930 C C . GLN A 1 489 ? -20.685 2.385 34.514 1.00 64.88 489 GLN A C 1
ATOM 3932 O O . GLN A 1 489 ? -19.934 2.875 33.672 1.00 64.88 489 GLN A O 1
ATOM 3937 N N . ASP A 1 490 ? -22.011 2.555 34.449 1.00 76.00 490 ASP A N 1
ATOM 3938 C CA . ASP A 1 490 ? -22.732 3.106 33.286 1.00 76.00 490 ASP A CA 1
ATOM 3939 C C . ASP A 1 490 ? -22.225 4.492 32.818 1.00 76.00 490 ASP A C 1
ATOM 3941 O O . ASP A 1 490 ? -22.083 4.749 31.623 1.00 76.00 490 ASP A O 1
ATOM 3945 N N . ARG A 1 491 ? -21.793 5.377 33.732 1.00 85.81 491 ARG A N 1
ATOM 3946 C CA . ARG A 1 491 ? -21.160 6.660 33.348 1.00 85.81 491 ARG A CA 1
ATOM 3947 C C . ARG A 1 491 ? -19.874 6.469 32.524 1.00 85.81 491 ARG A C 1
ATOM 3949 O O . ARG A 1 491 ? -19.568 7.312 31.678 1.00 85.81 491 ARG A O 1
ATOM 3956 N N . MET A 1 492 ? -19.120 5.395 32.764 1.00 88.31 492 MET A N 1
ATOM 3957 C CA . MET A 1 492 ? -17.927 5.037 31.987 1.00 88.31 492 MET A CA 1
ATOM 3958 C C . MET A 1 492 ? -18.324 4.398 30.655 1.00 88.31 492 MET A C 1
ATOM 3960 O O . MET A 1 492 ? -17.839 4.853 29.621 1.00 88.31 492 MET A O 1
ATOM 3964 N N . LEU A 1 493 ? -19.271 3.452 30.658 1.00 91.31 493 LEU A N 1
ATOM 3965 C CA . LEU A 1 493 ? -19.828 2.849 29.442 1.00 91.31 493 LEU A CA 1
ATOM 3966 C C . LEU A 1 493 ? -20.371 3.918 28.481 1.00 91.31 493 LEU A C 1
ATOM 3968 O O . LEU A 1 493 ? -19.943 3.997 27.332 1.00 91.31 493 LEU A O 1
ATOM 3972 N N . ARG A 1 494 ? -21.214 4.837 28.967 1.00 92.50 494 ARG A N 1
ATOM 3973 C CA . ARG A 1 494 ? -21.727 5.977 28.193 1.00 92.50 494 ARG A CA 1
ATOM 3974 C C . ARG A 1 494 ? -20.614 6.896 27.677 1.00 92.50 494 ARG A C 1
ATOM 3976 O O . ARG A 1 494 ? -20.757 7.446 26.585 1.00 92.50 494 ARG A O 1
ATOM 3983 N N . LYS A 1 495 ? -19.501 7.061 28.409 1.00 93.00 495 LYS A N 1
ATOM 3984 C CA . LYS A 1 495 ? -18.339 7.844 27.942 1.00 93.00 495 LYS A CA 1
ATOM 3985 C C . LYS A 1 495 ? -17.585 7.123 26.818 1.00 93.00 495 LYS A C 1
ATOM 3987 O O . LYS A 1 495 ? -17.283 7.769 25.815 1.00 93.00 495 LYS A O 1
ATOM 3992 N N . VAL A 1 496 ? -17.341 5.815 26.950 1.00 94.81 496 VAL A N 1
ATOM 3993 C CA . VAL A 1 496 ? -16.704 4.978 25.917 1.00 94.81 496 VAL A CA 1
ATOM 3994 C C . VAL A 1 496 ? -17.579 4.922 24.666 1.00 94.81 496 VAL A C 1
ATOM 3996 O O . VAL A 1 496 ? -17.121 5.293 23.591 1.00 94.81 496 VAL A O 1
ATOM 3999 N N . LEU A 1 497 ? -18.864 4.581 24.789 1.00 95.81 497 LEU A N 1
ATOM 4000 C CA . LEU A 1 497 ? -19.782 4.488 23.649 1.00 95.81 497 LEU A CA 1
ATOM 4001 C C . LEU A 1 497 ? -19.977 5.842 22.942 1.00 95.81 497 LEU A C 1
ATOM 4003 O O . LEU A 1 497 ? -19.957 5.887 21.714 1.00 95.81 497 LEU A O 1
ATOM 4007 N N . LYS A 1 498 ? -20.057 6.968 23.674 1.00 95.31 498 LYS A N 1
ATOM 4008 C CA . LYS A 1 498 ? -20.073 8.316 23.063 1.00 95.31 498 LYS A CA 1
ATOM 4009 C C . LYS A 1 498 ? -18.714 8.710 22.461 1.00 95.31 498 LYS A C 1
ATOM 4011 O O . LYS A 1 498 ? -18.648 9.601 21.616 1.00 95.31 498 LYS A O 1
ATOM 4016 N N . GLY A 1 499 ? -17.610 8.106 22.901 1.00 96.12 499 GLY A N 1
ATOM 4017 C CA . GLY A 1 499 ? -16.287 8.227 22.276 1.00 96.12 499 GLY A CA 1
ATOM 4018 C C . GLY A 1 499 ? -16.186 7.437 20.970 1.00 96.12 499 GLY A C 1
ATOM 4019 O O . GLY A 1 499 ? -15.713 7.969 19.969 1.00 96.12 499 GLY A O 1
ATOM 4020 N N . LEU A 1 500 ? -16.687 6.201 20.962 1.00 97.19 500 LEU A N 1
ATOM 4021 C CA . LEU A 1 500 ? -16.760 5.333 19.789 1.00 97.19 500 LEU A CA 1
ATOM 4022 C C . LEU A 1 500 ? -17.682 5.921 18.714 1.00 97.19 500 LEU A C 1
ATOM 4024 O O . LEU A 1 500 ? -17.250 6.086 17.581 1.00 97.19 500 LEU A O 1
ATOM 4028 N N . HIS A 1 501 ? -18.914 6.302 19.068 1.00 96.88 501 HIS A N 1
ATOM 4029 C CA . HIS A 1 501 ? -19.891 6.882 18.136 1.00 96.88 501 HIS A CA 1
ATOM 4030 C C . HIS A 1 501 ? -19.312 8.069 17.356 1.00 96.88 501 HIS A C 1
ATOM 4032 O O . HIS A 1 501 ? -19.296 8.044 16.127 1.00 96.88 501 HIS A O 1
ATOM 4038 N N . ARG A 1 502 ? -18.717 9.049 18.052 1.00 95.81 502 ARG A N 1
ATOM 4039 C CA . ARG A 1 502 ? -18.050 10.199 17.412 1.00 95.81 502 ARG A CA 1
ATOM 4040 C C . ARG A 1 502 ? -16.905 9.783 16.482 1.00 95.81 502 ARG A C 1
ATOM 4042 O O . ARG A 1 502 ? -16.758 10.372 15.416 1.00 95.81 502 ARG A O 1
ATOM 4049 N N . GLN A 1 503 ? -16.127 8.764 16.853 1.00 95.56 503 GLN A N 1
ATOM 4050 C CA . GLN A 1 503 ? -15.052 8.228 16.010 1.00 95.56 503 GLN A CA 1
ATOM 4051 C C . GLN A 1 503 ? -15.542 7.424 14.799 1.00 95.56 503 GLN A C 1
ATOM 4053 O O . GLN A 1 503 ? -14.760 7.270 13.868 1.00 95.56 503 GLN A O 1
ATOM 4058 N N . ILE A 1 504 ? -16.766 6.886 14.804 1.00 95.44 504 ILE A N 1
ATOM 4059 C CA . ILE A 1 504 ? -17.364 6.210 13.640 1.00 95.44 504 ILE A CA 1
ATOM 4060 C C . ILE A 1 504 ? -17.999 7.253 12.709 1.00 95.44 504 ILE A C 1
ATOM 4062 O O . ILE A 1 504 ? -17.728 7.263 11.512 1.00 95.44 504 ILE A O 1
ATOM 4066 N N . VAL A 1 505 ? -18.803 8.173 13.256 1.00 93.38 505 VAL A N 1
ATOM 4067 C CA . VAL A 1 505 ? -19.495 9.220 12.479 1.00 93.38 505 VAL A CA 1
ATOM 4068 C C . VAL A 1 505 ? -18.508 10.151 11.764 1.00 93.38 505 VAL A C 1
ATOM 4070 O O . VAL A 1 505 ? -18.746 10.516 10.615 1.00 93.38 505 VAL A O 1
ATOM 4073 N N . GLY A 1 506 ? -17.405 10.522 12.425 1.00 89.69 506 GLY A N 1
ATOM 4074 C CA . GLY A 1 506 ? -16.382 11.428 11.885 1.00 89.69 506 GLY A CA 1
ATOM 4075 C C . GLY A 1 506 ? -15.277 10.769 11.049 1.00 89.69 506 GLY A C 1
ATOM 4076 O O . GLY A 1 506 ? -14.318 11.457 10.700 1.00 89.69 506 GLY A O 1
ATOM 4077 N N . ASP A 1 507 ? -15.372 9.461 10.780 1.00 89.12 507 ASP A N 1
ATOM 4078 C CA . ASP A 1 507 ? -14.358 8.666 10.067 1.00 89.12 507 ASP A CA 1
ATOM 4079 C C . ASP A 1 507 ? -15.022 7.469 9.354 1.00 89.12 507 ASP A C 1
ATOM 4081 O O . ASP A 1 507 ? -14.703 6.299 9.600 1.00 89.12 507 ASP A O 1
ATOM 4085 N N . LYS A 1 508 ? -16.013 7.779 8.507 1.00 91.06 508 LYS A N 1
ATOM 4086 C CA . LYS A 1 508 ? -16.719 6.813 7.649 1.00 91.06 508 LYS A CA 1
ATOM 4087 C C . LYS A 1 508 ? -15.760 6.186 6.634 1.00 91.06 508 LYS A C 1
ATOM 4089 O O . LYS A 1 508 ? -14.694 6.736 6.348 1.00 91.06 508 LYS A O 1
ATOM 4094 N N . ARG A 1 509 ? -16.133 5.019 6.101 1.00 92.12 509 ARG A N 1
ATOM 4095 C CA . ARG A 1 509 ? -15.323 4.267 5.135 1.00 92.12 509 ARG A CA 1
ATOM 4096 C C . ARG A 1 509 ? -16.108 3.853 3.912 1.00 92.12 509 ARG A C 1
ATOM 4098 O O . ARG A 1 509 ? -17.278 3.498 4.017 1.00 92.12 509 ARG A O 1
ATOM 4105 N N . PHE A 1 510 ? -15.416 3.823 2.775 1.00 92.88 510 PHE A N 1
ATOM 4106 C CA . PHE A 1 510 ? -15.996 3.507 1.472 1.00 92.88 510 PHE A CA 1
ATOM 4107 C C . PHE A 1 510 ? -16.736 2.159 1.486 1.00 92.88 510 PHE A C 1
ATOM 4109 O O . PHE A 1 510 ? -17.833 2.043 0.947 1.00 92.88 510 PHE A O 1
ATOM 4116 N N . TRP A 1 511 ? -16.182 1.154 2.170 1.00 94.94 511 TRP A N 1
ATOM 4117 C CA . TRP A 1 511 ? -16.734 -0.200 2.265 1.00 94.94 511 TRP A CA 1
ATOM 4118 C C . TRP A 1 511 ? -17.955 -0.320 3.194 1.00 94.94 511 TRP A C 1
ATOM 4120 O O . TRP A 1 511 ? -18.607 -1.362 3.204 1.00 94.94 511 TRP A O 1
ATOM 4130 N N . PHE A 1 512 ? -18.351 0.738 3.920 1.00 95.44 512 PHE A N 1
ATOM 4131 C CA . PHE A 1 512 ? -19.590 0.735 4.714 1.00 95.44 512 PHE A CA 1
ATOM 4132 C C . PHE A 1 512 ? -20.832 0.464 3.857 1.00 95.44 512 PHE A C 1
ATOM 4134 O O . PHE A 1 512 ? -21.818 -0.069 4.361 1.00 95.44 512 PHE A O 1
ATOM 4141 N N . LYS A 1 513 ? -20.811 0.791 2.557 1.00 94.12 513 LYS A N 1
ATOM 4142 C CA . LYS A 1 513 ? -21.921 0.472 1.647 1.00 94.12 513 LYS A CA 1
ATOM 4143 C C . LYS A 1 513 ? -22.203 -1.039 1.574 1.00 94.12 513 LYS A C 1
ATOM 4145 O O . LYS A 1 513 ? -23.370 -1.402 1.464 1.00 94.12 513 LYS A O 1
ATOM 4150 N N . ALA A 1 514 ? -21.183 -1.887 1.719 1.00 94.56 514 ALA A N 1
ATOM 4151 C CA . ALA A 1 514 ? -21.299 -3.346 1.716 1.00 94.56 514 ALA A CA 1
ATOM 4152 C C . ALA A 1 514 ? -21.535 -3.987 3.102 1.00 94.56 514 ALA A C 1
ATOM 4154 O O . ALA A 1 514 ? -21.757 -5.194 3.169 1.00 94.56 514 ALA A O 1
ATOM 4155 N N . PHE A 1 515 ? -21.550 -3.215 4.199 1.00 95.50 515 PHE A N 1
ATOM 4156 C CA . PHE A 1 515 ? -21.924 -3.714 5.531 1.00 95.50 515 PHE A CA 1
ATOM 4157 C C . PHE A 1 515 ? -23.003 -2.814 6.180 1.00 95.50 515 PHE A C 1
ATOM 4159 O O . PHE A 1 515 ? -22.683 -1.844 6.877 1.00 95.50 515 PHE A O 1
ATOM 4166 N N . PRO A 1 516 ? -24.302 -3.108 5.958 1.00 93.00 516 PRO A N 1
ATOM 4167 C CA . PRO A 1 516 ? -25.407 -2.240 6.371 1.00 93.00 516 PRO A CA 1
ATOM 4168 C C . PRO A 1 516 ? -25.456 -1.913 7.870 1.00 93.00 516 PRO A C 1
ATOM 4170 O O . PRO A 1 516 ? -25.787 -0.782 8.227 1.00 93.00 516 PRO A O 1
ATOM 4173 N N . GLU A 1 517 ? -25.099 -2.845 8.758 1.00 94.94 517 GLU A N 1
ATOM 4174 C CA . GLU A 1 517 ? -25.108 -2.609 10.204 1.00 94.94 517 GLU A CA 1
ATOM 4175 C C . GLU A 1 517 ? -24.102 -1.536 10.649 1.00 94.94 517 GLU A C 1
ATOM 4177 O O . GLU A 1 517 ? -24.471 -0.642 11.416 1.00 94.94 517 GLU A O 1
ATOM 4182 N N . ILE A 1 518 ? -22.851 -1.566 10.163 1.00 95.00 518 ILE A N 1
ATOM 4183 C CA . ILE A 1 518 ? -21.868 -0.534 10.539 1.00 95.00 518 ILE A CA 1
ATOM 4184 C C . ILE A 1 518 ? -22.196 0.812 9.880 1.00 95.00 518 ILE A C 1
ATOM 4186 O O . ILE A 1 518 ? -22.046 1.863 10.511 1.00 95.00 518 ILE A O 1
ATOM 4190 N N . LYS A 1 519 ? -22.770 0.792 8.667 1.00 94.38 519 LYS A N 1
ATOM 4191 C CA . LYS A 1 519 ? -23.337 1.989 8.031 1.00 94.38 519 LYS A CA 1
ATOM 4192 C C . LYS A 1 519 ? -24.430 2.610 8.903 1.00 94.38 519 LYS A C 1
ATOM 4194 O O . LYS A 1 519 ? -24.377 3.811 9.158 1.00 94.38 519 LYS A O 1
ATOM 4199 N N . ALA A 1 520 ? -25.355 1.804 9.425 1.00 93.38 520 ALA A N 1
ATOM 4200 C CA . ALA A 1 520 ? -26.422 2.263 10.313 1.00 93.38 520 ALA A CA 1
ATOM 4201 C C . ALA A 1 520 ? -25.896 2.819 11.651 1.00 93.38 520 ALA A C 1
ATOM 4203 O O . ALA A 1 520 ? -26.424 3.818 12.141 1.00 93.38 520 ALA A O 1
ATOM 4204 N N . LEU A 1 521 ? -24.828 2.245 12.227 1.00 93.62 521 LEU A N 1
ATOM 4205 C CA . LEU A 1 521 ? -24.138 2.857 13.374 1.00 93.62 521 LEU A CA 1
ATOM 4206 C C . LEU A 1 521 ? -23.580 4.246 13.021 1.00 93.62 521 LEU A C 1
ATOM 4208 O O . LEU A 1 521 ? -23.737 5.176 13.812 1.00 93.62 521 LEU A O 1
ATOM 4212 N N . SER A 1 522 ? -22.986 4.401 11.832 1.00 91.50 522 SER A N 1
ATOM 4213 C CA . SER A 1 522 ? -22.350 5.645 11.362 1.00 91.50 522 SER A CA 1
ATOM 4214 C C . SER A 1 522 ? -23.305 6.790 10.991 1.00 91.50 522 SER A C 1
ATOM 4216 O O . SER A 1 522 ? -22.852 7.917 10.778 1.00 91.50 522 SER A O 1
ATOM 4218 N N . THR A 1 523 ? -24.611 6.520 10.904 1.00 88.00 523 THR A N 1
ATOM 4219 C CA . THR A 1 523 ? -25.657 7.522 10.628 1.00 88.00 523 THR A CA 1
ATOM 4220 C C . THR A 1 523 ? -26.636 7.719 11.786 1.00 88.00 523 THR A C 1
ATOM 4222 O O . THR A 1 523 ? -27.355 8.712 11.800 1.00 88.00 523 THR A O 1
ATOM 4225 N N . SER A 1 524 ? -26.691 6.799 12.754 1.00 83.00 524 SER A N 1
ATOM 4226 C CA . SER A 1 524 ? -27.636 6.876 13.875 1.00 83.00 524 SER A CA 1
ATOM 4227 C C . SER A 1 524 ? -27.303 7.965 14.904 1.00 83.00 524 SER A C 1
ATOM 4229 O O . SER A 1 524 ? -26.136 8.217 15.211 1.00 83.00 524 SER A O 1
ATOM 4231 N N . THR A 1 525 ? -28.338 8.563 15.502 1.00 90.50 525 THR A N 1
ATOM 4232 C CA . THR A 1 525 ? -28.228 9.402 16.707 1.00 90.50 525 THR A CA 1
ATOM 4233 C C . THR A 1 525 ? -27.656 8.594 17.879 1.00 90.50 525 THR A C 1
ATOM 4235 O O . THR A 1 525 ? -27.943 7.405 18.027 1.00 90.50 525 THR A O 1
ATOM 4238 N N . PHE A 1 526 ? -26.840 9.225 18.732 1.00 93.56 526 PHE A N 1
ATOM 4239 C CA . PHE A 1 526 ? -26.278 8.557 19.909 1.00 93.56 526 PHE A CA 1
ATOM 4240 C C . PHE A 1 526 ? -27.302 8.443 21.048 1.00 93.56 526 PHE A C 1
ATOM 4242 O O . PHE A 1 526 ? -27.456 9.361 21.857 1.00 93.56 526 PHE A O 1
ATOM 4249 N N . GLU A 1 527 ? -27.946 7.284 21.141 1.00 91.94 527 GLU A N 1
ATOM 4250 C CA . GLU A 1 527 ? -28.961 6.969 22.149 1.00 91.94 527 GLU A CA 1
ATOM 4251 C C . GLU A 1 527 ? -28.661 5.624 22.822 1.00 91.94 527 GLU A C 1
ATOM 4253 O O . GLU A 1 527 ? -28.269 4.661 22.163 1.00 91.94 527 GLU A O 1
ATOM 4258 N N . LEU A 1 528 ? -28.860 5.539 24.139 1.00 88.44 528 LEU A N 1
ATOM 4259 C CA . LEU A 1 528 ? -28.747 4.293 24.906 1.00 88.44 528 LEU A CA 1
ATOM 4260 C C . LEU A 1 528 ? -30.144 3.856 25.378 1.00 88.44 528 LEU A C 1
ATOM 4262 O O . LEU A 1 528 ? -30.939 4.727 25.723 1.00 88.44 528 LEU A O 1
ATOM 4266 N N . PRO A 1 529 ? -30.454 2.544 25.401 1.00 89.38 529 PRO A N 1
ATOM 4267 C CA . PRO A 1 529 ? -29.563 1.415 25.093 1.00 89.38 529 PRO A CA 1
ATOM 4268 C C . PRO A 1 529 ? -29.350 1.145 23.588 1.00 89.38 529 PRO A C 1
ATOM 4270 O O . PRO A 1 529 ? -28.422 0.423 23.241 1.00 89.38 529 PRO A O 1
ATOM 4273 N N . SER A 1 530 ? -30.146 1.753 22.697 1.00 91.75 530 SER A N 1
ATOM 4274 C CA . SER A 1 530 ? -30.202 1.479 21.242 1.00 91.75 530 SER A CA 1
ATOM 4275 C C . SER A 1 530 ? -28.837 1.317 20.545 1.00 91.75 530 SER A C 1
ATOM 4277 O O . SER A 1 530 ? -28.618 0.339 19.827 1.00 91.75 530 SER A O 1
ATOM 4279 N N . PHE A 1 531 ? -27.888 2.230 20.777 1.00 93.75 531 PHE A N 1
ATOM 4280 C CA . PHE A 1 531 ? -26.541 2.166 20.197 1.00 93.75 531 PHE A CA 1
ATOM 4281 C C . PHE A 1 531 ? -25.732 0.959 20.701 1.00 93.75 531 PHE A C 1
ATOM 4283 O O . PHE A 1 531 ? -25.046 0.317 19.908 1.00 93.75 531 PHE A O 1
ATOM 4290 N N . LEU A 1 532 ? -25.843 0.609 21.989 1.00 93.81 532 LEU A N 1
ATOM 4291 C CA . LEU A 1 532 ? -25.193 -0.581 22.547 1.00 93.81 532 LEU A CA 1
ATOM 4292 C C . LEU A 1 532 ? -25.801 -1.859 21.963 1.00 93.81 532 LEU A C 1
ATOM 4294 O O . LEU A 1 532 ? -25.053 -2.735 21.550 1.00 93.81 532 LEU A O 1
ATOM 4298 N N . THR A 1 533 ? -27.129 -1.951 21.853 1.00 93.75 533 THR A N 1
ATOM 4299 C CA . THR A 1 533 ? -27.804 -3.112 21.244 1.00 93.75 533 THR A CA 1
ATOM 4300 C C . THR A 1 533 ? -27.354 -3.334 19.796 1.00 93.75 533 THR A C 1
ATOM 4302 O O . THR A 1 533 ? -27.037 -4.457 19.411 1.00 93.75 533 THR A O 1
ATOM 4305 N N . LYS A 1 534 ? -27.258 -2.262 18.996 1.00 95.44 534 LYS A N 1
ATOM 4306 C CA . LYS A 1 534 ? -26.768 -2.326 17.607 1.00 95.44 534 LYS A CA 1
ATOM 4307 C C . LYS A 1 534 ? -25.289 -2.716 17.527 1.00 95.44 534 LYS A C 1
ATOM 4309 O O . LYS A 1 534 ? -24.922 -3.508 16.665 1.00 95.44 534 LYS A O 1
ATOM 4314 N N . LEU A 1 535 ? -24.452 -2.196 18.427 1.00 96.75 535 LEU A N 1
ATOM 4315 C CA . LEU A 1 535 ? -23.033 -2.547 18.501 1.00 96.75 535 LEU A CA 1
ATOM 4316 C C . LEU A 1 535 ? -22.827 -4.010 18.922 1.00 96.75 535 LEU A C 1
ATOM 4318 O O . LEU A 1 535 ? -22.042 -4.707 18.288 1.00 96.75 535 LEU A O 1
ATOM 4322 N N . GLN A 1 536 ? -23.573 -4.499 19.918 1.00 96.31 536 GLN A N 1
ATOM 4323 C CA . GLN A 1 536 ? -23.530 -5.906 20.326 1.00 96.31 536 GLN A CA 1
ATOM 4324 C C . GLN A 1 536 ? -24.005 -6.843 19.209 1.00 96.31 536 GLN A C 1
ATOM 4326 O O . GLN A 1 536 ? -23.394 -7.887 19.004 1.00 96.31 536 GLN A O 1
ATOM 4331 N N . LYS A 1 537 ? -25.012 -6.449 18.408 1.00 95.81 537 LYS A N 1
ATOM 4332 C CA . LYS A 1 537 ? -25.407 -7.215 17.210 1.00 95.81 537 LYS A CA 1
ATOM 4333 C C . LYS A 1 537 ? -24.239 -7.395 16.225 1.00 95.81 537 LYS A C 1
ATOM 4335 O O . LYS A 1 537 ? -24.179 -8.424 15.572 1.00 95.81 537 LYS A O 1
ATOM 4340 N N . ILE A 1 538 ? -23.325 -6.425 16.106 1.00 97.19 538 ILE A N 1
ATOM 4341 C CA . ILE A 1 538 ? -22.126 -6.562 15.259 1.00 97.19 538 ILE A CA 1
ATOM 4342 C C . ILE A 1 538 ? -21.047 -7.402 15.952 1.00 97.19 538 ILE A C 1
ATOM 4344 O O . ILE A 1 538 ? -20.472 -8.282 15.322 1.00 97.19 538 ILE A O 1
ATOM 4348 N N . LEU A 1 539 ? -20.763 -7.140 17.232 1.00 98.06 539 LEU A N 1
ATOM 4349 C CA . LEU A 1 539 ? -19.662 -7.790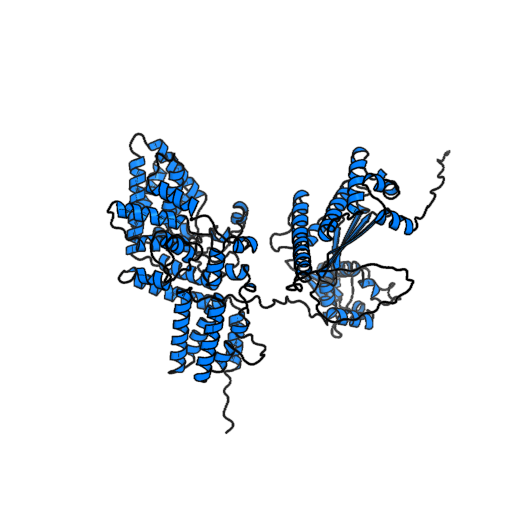 17.954 1.00 98.06 539 LEU A CA 1
ATOM 4350 C C . LEU A 1 539 ? -19.911 -9.277 18.271 1.00 98.06 539 LEU A C 1
ATOM 4352 O O . LEU A 1 539 ? -18.947 -10.008 18.481 1.00 98.06 539 LEU A O 1
ATOM 4356 N N . CYS A 1 540 ? -21.173 -9.716 18.281 1.00 96.81 540 CYS A N 1
ATOM 4357 C CA . CYS A 1 540 ? -21.584 -11.110 18.485 1.00 96.81 540 CYS A CA 1
ATOM 4358 C C . CYS A 1 540 ? -22.100 -11.798 17.202 1.00 96.81 540 CYS A C 1
ATOM 4360 O O . CYS A 1 540 ? -22.771 -12.824 17.295 1.00 96.81 540 CYS A O 1
ATOM 4362 N N . ALA A 1 541 ? -21.886 -11.222 16.014 1.00 95.06 541 ALA A N 1
ATOM 4363 C CA . ALA A 1 541 ? -22.320 -11.836 14.756 1.00 95.06 541 ALA A CA 1
ATOM 4364 C C . ALA A 1 541 ? -21.280 -12.819 14.204 1.00 95.06 541 ALA A C 1
ATOM 4366 O O . ALA A 1 541 ? -20.081 -12.540 14.234 1.00 95.06 541 ALA A O 1
ATOM 4367 N N . ASP A 1 542 ? -21.752 -13.906 13.585 1.00 95.12 542 ASP A N 1
ATOM 4368 C CA . ASP A 1 542 ? -20.924 -14.731 12.703 1.00 95.12 542 ASP A CA 1
ATOM 4369 C C . ASP A 1 542 ? -20.312 -13.860 11.594 1.00 95.12 542 ASP A C 1
ATOM 4371 O O . ASP A 1 542 ? -21.036 -13.251 10.795 1.00 95.12 542 ASP A O 1
ATOM 4375 N N . ILE A 1 543 ? -18.985 -13.845 11.492 1.00 97.12 543 ILE A N 1
ATOM 4376 C CA . ILE A 1 543 ? -18.289 -13.149 10.409 1.00 97.12 543 ILE A CA 1
ATOM 4377 C C . ILE A 1 543 ? -18.370 -14.005 9.141 1.00 97.12 543 ILE A C 1
ATOM 4379 O O . ILE A 1 543 ? -17.849 -15.118 9.095 1.00 97.12 543 ILE A O 1
ATOM 4383 N N . LYS A 1 544 ? -19.032 -13.480 8.105 1.00 95.06 544 LYS A N 1
ATOM 4384 C CA . LYS A 1 544 ? -19.332 -14.174 6.839 1.00 95.06 544 LYS A CA 1
ATOM 4385 C C . LYS A 1 544 ? -18.676 -13.512 5.622 1.00 95.06 544 LYS A C 1
ATOM 4387 O O . LYS A 1 544 ? -18.327 -14.220 4.683 1.00 95.06 544 LYS A O 1
ATOM 4392 N N . THR A 1 545 ? -18.457 -12.192 5.636 1.00 96.31 545 THR A N 1
ATOM 4393 C CA . THR A 1 545 ? -17.781 -11.449 4.549 1.00 96.31 545 THR A CA 1
ATOM 4394 C C . THR A 1 545 ? -16.476 -10.789 4.997 1.00 96.31 545 THR A C 1
ATOM 4396 O O . THR A 1 545 ? -16.248 -10.569 6.187 1.00 96.31 545 THR A O 1
ATOM 4399 N N . GLY A 1 546 ? -15.615 -10.414 4.044 1.00 96.62 546 GLY A N 1
ATOM 4400 C CA . GLY A 1 546 ? -14.383 -9.690 4.360 1.00 96.62 546 GLY A CA 1
ATOM 4401 C C . GLY A 1 546 ? -14.625 -8.277 4.887 1.00 96.62 546 GLY A C 1
ATOM 4402 O O . GLY A 1 546 ? -13.856 -7.822 5.729 1.00 96.62 546 GLY A O 1
ATOM 4403 N N . GLU A 1 547 ? -15.716 -7.606 4.494 1.00 96.75 547 GLU A N 1
ATOM 4404 C CA . GLU A 1 547 ? -16.111 -6.332 5.112 1.00 96.75 547 GLU A CA 1
ATOM 4405 C C . GLU A 1 547 ? -16.447 -6.490 6.603 1.00 96.75 547 GLU A C 1
ATOM 4407 O O . GLU A 1 547 ? -16.157 -5.596 7.396 1.00 96.75 547 GLU A O 1
ATOM 4412 N N . GLN A 1 548 ? -16.987 -7.643 7.011 1.00 97.56 548 GLN A N 1
ATOM 4413 C CA . GLN A 1 548 ? -17.182 -7.972 8.425 1.00 97.56 548 GLN A CA 1
ATOM 4414 C C . GLN A 1 548 ? -15.851 -8.311 9.120 1.00 97.56 548 GLN A C 1
ATOM 4416 O O . GLN A 1 548 ? -15.656 -7.889 10.258 1.00 97.56 548 GLN A O 1
ATOM 4421 N N . CYS A 1 549 ? -14.901 -8.976 8.441 1.00 97.88 549 CYS A N 1
ATOM 4422 C CA . CYS A 1 549 ? -13.545 -9.179 8.975 1.00 97.88 549 CYS A CA 1
ATOM 4423 C C . CYS A 1 549 ? -12.863 -7.842 9.297 1.00 97.88 549 CYS A C 1
ATOM 4425 O O . CYS A 1 549 ? -12.438 -7.628 10.428 1.00 97.88 549 CYS A O 1
ATOM 4427 N N . ILE A 1 550 ? -12.776 -6.930 8.320 1.00 98.12 550 ILE A N 1
ATOM 4428 C CA . ILE A 1 550 ? -12.057 -5.652 8.473 1.00 98.12 550 ILE A CA 1
ATOM 4429 C C . ILE A 1 550 ? -12.792 -4.656 9.385 1.00 98.12 550 ILE A C 1
ATOM 4431 O O . ILE A 1 550 ? -12.165 -3.762 9.959 1.00 98.12 550 ILE A O 1
ATOM 4435 N N . ALA A 1 551 ? -14.100 -4.842 9.594 1.00 97.94 551 ALA A N 1
ATOM 4436 C CA . ALA A 1 551 ? -14.853 -4.096 10.594 1.00 97.94 551 ALA A CA 1
ATOM 4437 C C . ALA A 1 551 ? -14.388 -4.377 12.031 1.00 97.94 551 ALA A C 1
ATOM 4439 O O . ALA A 1 551 ? -14.485 -3.477 12.868 1.00 97.94 551 ALA A O 1
ATOM 4440 N N . VAL A 1 552 ? -13.849 -5.566 12.333 1.00 98.31 552 VAL A N 1
ATOM 4441 C CA . VAL A 1 552 ? -13.367 -5.874 13.689 1.00 98.31 552 VAL A CA 1
ATOM 4442 C C . VAL A 1 552 ? -12.132 -5.039 14.056 1.00 98.31 552 VAL A C 1
ATOM 4444 O O . VAL A 1 552 ? -12.222 -4.327 15.056 1.00 98.31 552 VAL A O 1
ATOM 4447 N N . PRO A 1 553 ? -11.028 -4.998 13.277 1.00 97.94 553 PRO A N 1
ATOM 4448 C CA . PRO A 1 553 ? -9.919 -4.081 13.543 1.00 97.94 553 PRO A CA 1
ATOM 4449 C C . PRO A 1 553 ? -10.336 -2.601 13.575 1.00 97.94 553 PRO A C 1
ATOM 4451 O O . PRO A 1 553 ? -9.912 -1.864 14.468 1.00 97.94 553 PRO A O 1
ATOM 4454 N N . TYR A 1 554 ? -11.220 -2.169 12.664 1.00 97.62 554 TYR A N 1
ATOM 4455 C CA . TYR A 1 554 ? -11.763 -0.803 12.645 1.00 97.62 554 TYR A CA 1
ATOM 4456 C C . TYR A 1 554 ? -12.468 -0.437 13.966 1.00 97.62 554 TYR A C 1
ATOM 4458 O O . TYR A 1 554 ? -12.211 0.625 14.544 1.00 97.62 554 TYR A O 1
ATOM 4466 N N . LEU A 1 555 ? -13.339 -1.319 14.473 1.00 98.00 555 LEU A N 1
ATOM 4467 C CA . LEU A 1 555 ? -14.043 -1.118 15.742 1.00 98.00 555 LEU A CA 1
ATOM 4468 C C . LEU A 1 555 ? -13.102 -1.259 16.946 1.00 98.00 555 LEU A C 1
ATOM 4470 O O . LEU A 1 555 ? -13.181 -0.435 17.855 1.00 98.00 555 LEU A O 1
ATOM 4474 N N . ALA A 1 556 ? -12.190 -2.234 16.940 1.00 97.75 556 ALA A N 1
ATOM 4475 C CA . ALA A 1 556 ? -11.218 -2.482 18.005 1.00 97.75 556 ALA A CA 1
ATOM 4476 C C . ALA A 1 556 ? -10.318 -1.264 18.265 1.00 97.75 556 ALA A C 1
ATOM 4478 O O . ALA A 1 556 ? -10.206 -0.806 19.403 1.00 97.75 556 ALA A O 1
ATOM 4479 N N . VAL A 1 557 ? -9.744 -0.671 17.212 1.00 96.06 557 VAL A N 1
ATOM 4480 C CA . VAL A 1 557 ? -8.899 0.532 17.321 1.00 96.06 557 VAL A CA 1
ATOM 4481 C C . VAL A 1 557 ? -9.697 1.727 17.856 1.00 96.06 557 VAL A C 1
ATOM 4483 O O . VAL A 1 557 ? -9.215 2.465 18.719 1.00 96.06 557 VAL A O 1
ATOM 4486 N N . LYS A 1 558 ? -10.948 1.912 17.416 1.00 97.38 558 LYS A N 1
ATOM 4487 C CA . LYS A 1 558 ? -11.802 3.012 17.902 1.00 97.38 558 LYS A CA 1
ATOM 4488 C C . LYS A 1 558 ? -12.305 2.788 19.330 1.00 97.38 558 LYS A C 1
ATOM 4490 O O . LYS A 1 558 ? -12.415 3.757 20.083 1.00 97.38 558 LYS A O 1
ATOM 4495 N N . LEU A 1 559 ? -12.557 1.542 19.730 1.00 96.75 559 LEU A N 1
ATOM 4496 C CA . LEU A 1 559 ? -12.853 1.157 21.112 1.00 96.75 559 LEU A CA 1
ATOM 4497 C C . LEU A 1 559 ? -11.648 1.413 22.018 1.00 96.75 559 LEU A C 1
ATOM 4499 O O . LEU A 1 559 ? -11.798 2.097 23.025 1.00 96.75 559 LEU A O 1
ATOM 4503 N N . PHE A 1 560 ? -10.450 0.975 21.623 1.00 96.06 560 PHE A N 1
ATOM 4504 C CA . PHE A 1 560 ? -9.193 1.265 22.319 1.00 96.06 560 PHE A CA 1
ATOM 4505 C C . PHE A 1 560 ? -8.989 2.776 22.524 1.00 96.06 560 PHE A C 1
ATOM 4507 O O . PHE A 1 560 ? -8.774 3.236 23.644 1.00 96.06 560 PHE A O 1
ATOM 4514 N N . ASN A 1 561 ? -9.172 3.577 21.471 1.00 94.88 561 ASN A N 1
ATOM 4515 C CA . ASN A 1 561 ? -9.088 5.038 21.550 1.00 94.88 561 ASN A CA 1
ATOM 4516 C C . ASN A 1 561 ? -10.195 5.674 22.414 1.00 94.88 561 ASN A C 1
ATOM 4518 O O . ASN A 1 561 ? -9.963 6.697 23.057 1.00 94.88 561 ASN A O 1
ATOM 4522 N N . ALA A 1 562 ? -11.389 5.078 22.473 1.00 95.38 562 ALA A N 1
ATOM 4523 C CA . ALA A 1 562 ? -12.465 5.536 23.352 1.00 95.38 562 ALA A CA 1
ATOM 4524 C C . ALA A 1 562 ? -12.206 5.184 24.831 1.00 95.38 562 ALA A C 1
ATOM 4526 O O . ALA A 1 562 ? -12.517 5.991 25.710 1.00 95.38 562 ALA A O 1
ATOM 4527 N N . ILE A 1 563 ? -11.601 4.021 25.096 1.00 93.56 563 ILE A N 1
ATOM 4528 C CA . ILE A 1 563 ? -11.143 3.578 26.422 1.00 93.56 563 ILE A CA 1
ATOM 4529 C C . ILE A 1 563 ? -9.980 4.452 26.901 1.00 93.56 563 ILE A C 1
ATOM 4531 O O . ILE A 1 563 ? -10.010 4.894 28.041 1.00 93.56 563 ILE A O 1
ATOM 4535 N N . ASN A 1 564 ? -9.051 4.835 26.017 1.00 91.38 564 ASN A N 1
ATOM 4536 C CA . ASN A 1 564 ? -8.010 5.838 26.290 1.00 91.38 564 ASN A CA 1
ATOM 4537 C C . ASN A 1 564 ? -8.565 7.221 26.699 1.00 91.38 564 ASN A C 1
ATOM 4539 O O . ASN A 1 564 ? -7.832 8.052 27.232 1.00 91.38 564 ASN A O 1
ATOM 4543 N N . GLY A 1 565 ? -9.857 7.483 26.464 1.00 88.56 565 GLY A N 1
ATOM 4544 C CA . GLY A 1 565 ? -10.569 8.644 26.998 1.00 88.56 565 GLY A CA 1
ATOM 4545 C C . GLY A 1 565 ? -10.982 8.512 28.473 1.00 88.56 565 GLY A C 1
ATOM 4546 O O . GLY A 1 565 ? -11.555 9.457 29.026 1.00 88.56 565 GLY A O 1
ATOM 4547 N N . LEU A 1 566 ? -10.755 7.369 29.123 1.00 88.81 566 LEU A N 1
ATOM 4548 C CA . LEU A 1 566 ? -10.918 7.161 30.564 1.00 88.81 566 LEU A CA 1
ATOM 4549 C C . LEU A 1 566 ? -9.616 7.521 31.318 1.00 88.81 566 LEU A C 1
ATOM 4551 O O . LEU A 1 566 ? -8.560 7.664 30.710 1.00 88.81 566 LEU A O 1
ATOM 4555 N N . PRO A 1 567 ? -9.659 7.716 32.649 1.00 86.00 567 PRO A N 1
ATOM 4556 C CA . PRO A 1 567 ? -8.440 7.832 33.450 1.00 86.00 567 PRO A CA 1
ATOM 4557 C C . PRO A 1 567 ? -7.619 6.535 33.402 1.00 86.00 567 PRO A C 1
ATOM 4559 O O . PRO A 1 567 ? -8.196 5.453 33.460 1.00 86.00 567 PRO A O 1
ATOM 4562 N N . VAL A 1 568 ? -6.284 6.630 33.408 1.00 85.62 568 VAL A N 1
ATOM 4563 C CA . VAL A 1 568 ? -5.368 5.477 33.233 1.00 85.62 568 VAL A CA 1
ATOM 4564 C C . VAL A 1 568 ? -5.590 4.345 34.251 1.00 85.62 568 VAL A C 1
ATOM 4566 O O . VAL A 1 568 ? -5.421 3.181 33.913 1.00 85.62 568 VAL A O 1
ATOM 4569 N N . ILE A 1 569 ? -6.076 4.652 35.460 1.00 83.94 569 ILE A N 1
ATOM 4570 C CA . ILE A 1 569 ? -6.494 3.664 36.481 1.00 83.94 569 ILE A CA 1
ATOM 4571 C C . ILE A 1 569 ? -7.726 2.812 36.076 1.00 83.94 569 ILE A C 1
ATOM 4573 O O . ILE A 1 569 ? -8.205 1.988 36.852 1.00 83.94 569 ILE A O 1
ATOM 4577 N N . LYS A 1 570 ? -8.280 3.027 34.876 1.00 85.69 570 LYS A N 1
ATOM 4578 C CA . LYS A 1 570 ? -9.343 2.228 34.240 1.00 85.69 570 LYS A CA 1
ATOM 4579 C C . LYS A 1 570 ? -8.873 1.496 32.978 1.00 85.69 570 LYS A C 1
ATOM 4581 O O . LYS A 1 570 ? -9.695 0.872 32.315 1.00 85.69 570 LYS A O 1
ATOM 4586 N N . HIS A 1 571 ? -7.587 1.579 32.640 1.00 87.25 571 HIS A N 1
ATOM 4587 C CA . HIS A 1 571 ? -6.997 0.848 31.521 1.00 87.25 571 HIS A CA 1
ATOM 4588 C C . HIS A 1 571 ? -6.462 -0.504 32.000 1.00 87.25 571 HIS A C 1
ATOM 4590 O O . HIS A 1 571 ? -5.903 -0.612 33.092 1.00 87.25 571 HIS A O 1
ATOM 4596 N N . GLU A 1 572 ? -6.574 -1.528 31.161 1.00 89.19 572 GLU A N 1
ATOM 4597 C CA . GLU A 1 572 ? -5.924 -2.816 31.408 1.00 89.19 572 GLU A CA 1
ATOM 4598 C C . GLU A 1 572 ? -4.413 -2.723 31.136 1.00 89.19 572 GLU A C 1
ATOM 4600 O O . GLU A 1 572 ? -3.958 -1.910 30.326 1.00 89.19 572 GLU A O 1
ATOM 4605 N N . LEU A 1 573 ? -3.606 -3.570 31.786 1.00 89.75 573 LEU A N 1
ATOM 4606 C CA . LEU A 1 573 ? -2.138 -3.492 31.698 1.00 89.75 573 LEU A CA 1
ATOM 4607 C C . LEU A 1 573 ? -1.623 -3.560 30.250 1.00 89.75 573 LEU A C 1
ATOM 4609 O O . LEU A 1 573 ? -0.708 -2.817 29.892 1.00 89.75 573 LEU A O 1
ATOM 4613 N N . TRP A 1 574 ? -2.230 -4.386 29.392 1.00 92.12 574 TRP A N 1
ATOM 4614 C CA . TRP A 1 574 ? -1.854 -4.471 27.976 1.00 92.12 574 TRP A CA 1
ATOM 4615 C C . TRP A 1 574 ? -2.142 -3.169 27.213 1.00 92.12 574 TRP A C 1
ATOM 4617 O O . TRP A 1 574 ? -1.383 -2.808 26.313 1.00 92.12 574 TRP A O 1
ATOM 4627 N N . GLN A 1 575 ? -3.182 -2.421 27.593 1.00 92.88 575 GLN A N 1
ATOM 4628 C CA . GLN A 1 575 ? -3.527 -1.132 26.989 1.00 92.88 575 GLN A CA 1
ATOM 4629 C C . GLN A 1 575 ? -2.500 -0.066 27.384 1.00 92.88 575 GLN A C 1
ATOM 4631 O O . GLN A 1 575 ? -2.001 0.672 26.532 1.00 92.88 575 GLN A O 1
ATOM 4636 N N . ILE A 1 576 ? -2.104 -0.039 28.661 1.00 90.25 576 ILE A N 1
ATOM 4637 C CA . ILE A 1 576 ? -1.034 0.834 29.168 1.00 90.25 576 ILE A CA 1
ATOM 4638 C C . ILE A 1 576 ? 0.282 0.544 28.431 1.00 90.25 576 ILE A C 1
ATOM 4640 O O . ILE A 1 576 ? 0.882 1.462 27.869 1.00 90.25 576 ILE A O 1
ATOM 4644 N N . TRP A 1 577 ? 0.694 -0.725 28.345 1.00 88.25 577 TRP A N 1
ATOM 4645 C CA . TRP A 1 577 ? 1.912 -1.116 27.627 1.00 88.25 577 TRP A CA 1
ATOM 4646 C C . TRP A 1 577 ? 1.853 -0.820 26.125 1.00 88.25 577 TRP A C 1
ATOM 4648 O O . TRP A 1 577 ? 2.861 -0.407 25.553 1.00 88.25 577 TRP A O 1
ATOM 4658 N N . THR A 1 578 ? 0.684 -0.937 25.493 1.00 90.00 578 THR A N 1
ATOM 4659 C CA . THR A 1 578 ? 0.480 -0.559 24.083 1.00 90.00 578 THR A CA 1
ATOM 4660 C C . THR A 1 578 ? 0.669 0.941 23.875 1.00 90.00 578 THR A C 1
ATOM 4662 O O . THR A 1 578 ? 1.412 1.341 22.984 1.00 90.00 578 THR A O 1
ATOM 4665 N N . ASN A 1 579 ? 0.094 1.780 24.742 1.00 87.44 579 ASN A N 1
ATOM 4666 C CA . ASN A 1 579 ? 0.283 3.232 24.690 1.00 87.44 579 ASN A CA 1
ATOM 4667 C C . ASN A 1 579 ? 1.751 3.648 24.929 1.00 87.44 579 ASN A C 1
ATOM 4669 O O . ASN A 1 579 ? 2.243 4.575 24.284 1.00 87.44 579 ASN A O 1
ATOM 4673 N N . VAL A 1 580 ? 2.471 2.963 25.828 1.00 85.56 580 VAL A N 1
ATOM 4674 C CA . VAL A 1 580 ? 3.911 3.190 26.071 1.00 85.56 580 VAL A CA 1
ATOM 4675 C C . VAL A 1 580 ? 4.757 2.762 24.866 1.00 85.56 580 VAL A C 1
ATOM 4677 O O . VAL A 1 580 ? 5.656 3.495 24.456 1.00 85.56 580 VAL A O 1
ATOM 4680 N N . ASN A 1 581 ? 4.459 1.602 24.277 1.00 82.31 581 ASN A N 1
ATOM 4681 C CA . ASN A 1 581 ? 5.126 1.076 23.086 1.00 82.31 581 ASN A CA 1
ATOM 4682 C C . ASN A 1 581 ? 4.894 1.983 21.862 1.00 82.31 581 ASN A C 1
ATOM 4684 O O . ASN A 1 581 ? 5.856 2.307 21.169 1.00 82.31 581 ASN A O 1
ATOM 4688 N N . TYR A 1 582 ? 3.668 2.483 21.670 1.00 82.06 582 TYR A N 1
ATOM 4689 C CA . TYR A 1 582 ? 3.341 3.444 20.615 1.00 82.06 582 TYR A CA 1
ATOM 4690 C C . TYR A 1 582 ? 4.177 4.724 20.734 1.00 82.06 582 TYR A C 1
ATOM 4692 O O . TYR A 1 582 ? 4.948 5.046 19.833 1.00 82.06 582 TYR A O 1
ATOM 4700 N N . LYS A 1 583 ? 4.129 5.395 21.896 1.00 80.38 583 LYS A N 1
ATOM 4701 C CA . LYS A 1 583 ? 4.870 6.647 22.141 1.00 80.38 583 LYS A CA 1
ATOM 4702 C C . LYS A 1 583 ? 6.386 6.526 21.951 1.00 80.38 583 LYS A C 1
ATOM 4704 O O . LYS A 1 583 ? 7.017 7.517 21.595 1.00 80.38 583 LYS A O 1
ATOM 4709 N N . ARG A 1 584 ? 6.972 5.353 22.218 1.00 76.38 584 ARG A N 1
ATOM 4710 C CA . ARG A 1 584 ? 8.427 5.128 22.148 1.00 76.38 584 ARG A CA 1
ATOM 4711 C C . ARG A 1 584 ? 8.940 4.676 20.781 1.00 76.38 584 ARG A C 1
ATOM 4713 O O . ARG A 1 584 ? 10.105 4.920 20.500 1.00 76.38 584 ARG A O 1
ATOM 4720 N N . TYR A 1 585 ? 8.120 4.000 19.972 1.00 71.56 585 TYR A N 1
ATOM 4721 C CA . TYR A 1 585 ? 8.615 3.275 18.791 1.00 71.56 585 TYR A CA 1
ATOM 4722 C C . TYR A 1 585 ? 7.710 3.336 17.553 1.00 71.56 585 TYR A C 1
ATOM 4724 O O . TYR A 1 585 ? 8.196 3.136 16.446 1.00 71.56 585 TYR A O 1
ATOM 4732 N N . ILE A 1 586 ? 6.408 3.588 17.718 1.00 67.31 586 ILE A N 1
ATOM 4733 C CA . ILE A 1 586 ? 5.418 3.577 16.629 1.00 67.31 586 ILE A CA 1
ATOM 4734 C C . ILE A 1 586 ? 4.884 5.005 16.462 1.00 67.31 586 ILE A C 1
ATOM 4736 O O . ILE A 1 586 ? 3.705 5.286 16.643 1.00 67.31 586 ILE A O 1
ATOM 4740 N N . GLN A 1 587 ? 5.791 5.943 16.190 1.00 66.50 587 GLN A N 1
ATOM 4741 C CA . GLN A 1 587 ? 5.424 7.318 15.850 1.00 66.50 587 GLN A CA 1
ATOM 4742 C C . GLN A 1 587 ? 5.171 7.438 14.333 1.00 66.50 587 GLN A C 1
ATOM 4744 O O . GLN A 1 587 ? 5.790 6.695 13.562 1.00 66.50 587 GLN A O 1
ATOM 4749 N N . PRO A 1 588 ? 4.304 8.363 13.871 1.00 65.50 588 PRO A N 1
ATOM 4750 C CA . PRO A 1 588 ? 4.094 8.610 12.445 1.00 65.50 588 PRO A CA 1
ATOM 4751 C C . PRO A 1 588 ? 5.382 9.077 11.747 1.00 65.50 588 PRO A C 1
ATOM 4753 O O . PRO A 1 588 ? 5.784 10.233 11.842 1.00 65.50 588 PRO A O 1
ATOM 4756 N N . ARG A 1 589 ? 6.030 8.153 11.037 1.00 66.75 589 ARG A N 1
ATOM 4757 C CA . ARG A 1 589 ? 7.238 8.363 10.227 1.00 66.75 589 ARG A CA 1
ATOM 4758 C C . ARG A 1 589 ? 6.845 8.299 8.752 1.00 66.75 589 ARG A C 1
ATOM 4760 O O . ARG A 1 589 ? 7.039 7.268 8.120 1.00 66.75 589 ARG A O 1
ATOM 4767 N N . THR A 1 590 ? 6.179 9.335 8.242 1.00 63.72 590 THR A N 1
ATOM 4768 C CA . THR A 1 590 ? 5.487 9.321 6.933 1.00 63.72 590 THR A CA 1
ATOM 4769 C C . THR A 1 590 ? 6.398 9.553 5.723 1.00 63.72 590 THR A C 1
ATOM 4771 O O . THR A 1 590 ? 6.024 9.180 4.614 1.00 63.72 590 THR A O 1
ATOM 4774 N N . GLY A 1 591 ? 7.520 10.267 5.894 1.00 62.78 591 GLY A N 1
ATOM 4775 C CA . GLY A 1 591 ? 8.289 10.878 4.788 1.00 62.78 591 GLY A CA 1
ATOM 4776 C C . GLY A 1 591 ? 7.556 12.020 4.050 1.00 62.78 591 GLY A C 1
ATOM 4777 O O . GLY A 1 591 ? 8.116 12.671 3.169 1.00 62.78 591 GLY A O 1
ATOM 4778 N N . ARG A 1 592 ? 6.299 12.296 4.423 1.00 68.81 592 ARG A N 1
ATOM 4779 C CA . ARG A 1 592 ? 5.338 13.134 3.691 1.00 68.81 592 ARG A CA 1
ATOM 4780 C C . ARG A 1 592 ? 4.652 14.144 4.606 1.00 68.81 592 ARG A C 1
ATOM 4782 O O . ARG A 1 592 ? 4.326 13.817 5.749 1.00 68.81 592 ARG A O 1
ATOM 4789 N N . THR A 1 593 ? 4.365 15.334 4.085 1.00 70.44 593 THR A N 1
ATOM 4790 C CA . THR A 1 593 ? 3.491 16.309 4.757 1.00 70.44 593 THR A CA 1
ATOM 4791 C C . THR A 1 593 ? 2.065 15.765 4.893 1.00 70.44 593 THR A C 1
ATOM 4793 O O . THR A 1 593 ? 1.615 14.960 4.074 1.00 70.44 593 THR A O 1
ATOM 4796 N N . MET A 1 594 ? 1.345 16.197 5.930 1.00 71.69 594 MET A N 1
ATOM 4797 C CA . MET A 1 594 ? -0.065 15.855 6.141 1.00 71.69 594 MET A CA 1
ATOM 4798 C C . MET A 1 594 ? -0.948 17.063 5.819 1.00 71.69 594 MET A C 1
ATOM 4800 O O . MET A 1 594 ? -0.700 18.164 6.308 1.00 71.69 594 MET A O 1
ATOM 4804 N N . GLU A 1 595 ? -1.977 16.851 5.007 1.00 72.56 595 GLU A N 1
ATOM 4805 C CA . GLU A 1 595 ? -2.949 17.877 4.631 1.00 72.56 595 GLU A CA 1
ATOM 4806 C C . GLU A 1 595 ? -3.924 18.180 5.789 1.00 72.56 595 GLU A C 1
ATOM 4808 O O . GLU A 1 595 ? -4.240 17.307 6.606 1.00 72.56 595 GLU A O 1
ATOM 4813 N N . LYS A 1 596 ? -4.427 19.421 5.868 1.00 75.19 596 LYS A N 1
ATOM 4814 C CA . LYS A 1 596 ? -5.517 19.775 6.795 1.00 75.19 596 LYS A CA 1
ATOM 4815 C C . LYS A 1 596 ? -6.780 18.992 6.430 1.00 75.19 596 LYS A C 1
ATOM 4817 O O . LYS A 1 596 ? -7.089 18.818 5.250 1.00 75.19 596 LYS A O 1
ATOM 4822 N N . LYS A 1 597 ? -7.521 18.536 7.445 1.00 70.06 597 LYS A N 1
ATOM 4823 C CA . LYS A 1 597 ? -8.643 17.601 7.272 1.00 70.06 597 LYS A CA 1
ATOM 4824 C C . LYS A 1 597 ? -9.693 18.139 6.287 1.00 70.06 597 LYS A C 1
ATOM 4826 O O . LYS A 1 597 ? -10.196 17.384 5.463 1.00 70.06 597 LYS A O 1
ATOM 4831 N N . GLU A 1 598 ? -10.000 19.423 6.385 1.00 76.19 598 GLU A N 1
ATOM 4832 C CA . GLU A 1 598 ? -11.045 20.113 5.630 1.00 76.19 598 GLU A CA 1
ATOM 4833 C C . GLU A 1 598 ? -10.725 20.134 4.129 1.00 76.19 598 GLU A C 1
ATOM 4835 O O . GLU A 1 598 ? -11.610 19.947 3.298 1.00 76.19 598 GLU A O 1
ATOM 4840 N N . ILE A 1 599 ? -9.441 20.299 3.793 1.00 72.69 599 ILE A N 1
ATOM 4841 C CA . ILE A 1 599 ? -8.949 20.280 2.412 1.00 72.69 599 ILE A CA 1
ATOM 4842 C C . ILE A 1 599 ? -8.950 18.835 1.893 1.00 72.69 599 ILE A C 1
ATOM 4844 O O . ILE A 1 599 ? -9.434 18.578 0.798 1.00 72.69 599 ILE A O 1
ATOM 4848 N N . ALA A 1 600 ? -8.534 17.862 2.711 1.00 70.56 600 ALA A N 1
ATOM 4849 C CA . ALA A 1 600 ? -8.610 16.443 2.352 1.00 70.56 600 ALA A CA 1
ATOM 4850 C C . ALA A 1 600 ? -10.055 15.959 2.099 1.00 70.56 600 ALA A C 1
ATOM 4852 O O . ALA A 1 600 ? -10.273 15.085 1.259 1.00 70.56 600 ALA A O 1
ATOM 4853 N N . GLU A 1 601 ? -11.045 16.522 2.803 1.00 73.06 601 GLU A N 1
ATOM 4854 C CA . GLU A 1 601 ? -12.473 16.245 2.590 1.00 73.06 601 GLU A CA 1
ATOM 4855 C C . GLU A 1 601 ? -13.042 16.932 1.335 1.00 73.06 601 GLU A C 1
ATOM 4857 O O . GLU A 1 601 ? -13.863 16.318 0.654 1.00 73.06 601 GLU A O 1
ATOM 4862 N N . SER A 1 602 ? -12.571 18.125 0.943 1.00 71.25 602 SER A N 1
ATOM 4863 C CA . SER A 1 602 ? -12.890 18.686 -0.386 1.00 71.25 602 SER A CA 1
ATOM 4864 C C . SER A 1 602 ? -12.140 17.984 -1.531 1.00 71.25 602 SER A C 1
ATOM 4866 O O . SER A 1 602 ? -12.595 18.003 -2.673 1.00 71.25 602 SER A O 1
ATOM 4868 N N . ASN A 1 603 ? -11.031 17.304 -1.225 1.00 66.44 603 ASN A N 1
ATOM 4869 C CA . ASN A 1 603 ? -10.163 16.601 -2.171 1.00 66.44 603 ASN A CA 1
ATOM 4870 C C . ASN A 1 603 ? -10.517 15.112 -2.415 1.00 66.44 603 ASN A C 1
ATOM 4872 O O . ASN A 1 603 ? -9.733 14.387 -3.038 1.00 66.44 603 ASN A O 1
ATOM 4876 N N . VAL A 1 604 ? -11.688 14.631 -1.980 1.00 70.56 604 VAL A N 1
ATOM 4877 C CA . VAL A 1 604 ? -12.141 13.242 -2.214 1.00 70.56 604 VAL A CA 1
ATOM 4878 C C . VAL A 1 604 ? -12.101 12.865 -3.705 1.00 70.56 604 VAL A C 1
ATOM 4880 O O . VAL A 1 604 ? -12.528 13.623 -4.572 1.00 70.56 604 VAL A O 1
ATOM 4883 N N . ILE A 1 605 ? -11.605 11.659 -4.016 1.00 67.38 605 ILE A N 1
ATOM 4884 C CA . ILE A 1 605 ? -11.633 11.113 -5.383 1.00 67.38 605 ILE A CA 1
ATOM 4885 C C . ILE A 1 605 ? -13.096 10.778 -5.733 1.00 67.38 605 ILE A C 1
ATOM 4887 O O . ILE A 1 605 ? -13.706 9.987 -5.007 1.00 67.38 605 ILE A O 1
ATOM 4891 N N . PRO A 1 606 ? -13.665 11.260 -6.855 1.00 75.12 606 PRO A N 1
ATOM 4892 C CA . PRO A 1 606 ? -15.043 10.947 -7.263 1.00 75.12 606 PRO A CA 1
ATOM 4893 C C . PRO A 1 606 ? -15.242 9.491 -7.741 1.00 75.12 606 PRO A C 1
ATOM 4895 O O . PRO A 1 606 ? -16.300 9.148 -8.260 1.00 75.12 606 PRO A O 1
ATOM 4898 N N . ILE A 1 607 ? -14.235 8.628 -7.562 1.00 83.62 607 ILE A N 1
ATOM 4899 C CA . ILE A 1 607 ? -14.252 7.202 -7.893 1.00 83.62 607 ILE A CA 1
ATOM 4900 C C . ILE A 1 607 ? -14.121 6.394 -6.586 1.00 83.62 607 ILE A C 1
ATOM 4902 O O . ILE A 1 607 ? -13.096 6.516 -5.903 1.00 83.62 607 ILE A O 1
ATOM 4906 N N . PRO A 1 608 ? -15.105 5.548 -6.223 1.00 89.75 608 PRO A N 1
ATOM 4907 C CA . PRO A 1 608 ? -15.020 4.672 -5.053 1.00 89.75 608 PRO A CA 1
ATOM 4908 C C . PRO A 1 608 ? -13.825 3.715 -5.162 1.00 89.75 608 PRO A C 1
ATOM 4910 O O . PRO A 1 608 ? -13.758 2.916 -6.095 1.00 89.75 608 PRO A O 1
ATOM 4913 N N . THR A 1 609 ? -12.867 3.806 -4.236 1.00 91.44 609 THR A N 1
ATOM 4914 C CA . THR A 1 609 ? -11.542 3.167 -4.370 1.00 91.44 609 THR A CA 1
ATOM 4915 C C . THR A 1 609 ? -11.082 2.529 -3.056 1.00 91.44 609 THR A C 1
ATOM 4917 O O . THR A 1 609 ? -11.254 3.127 -1.994 1.00 91.44 609 THR A O 1
ATOM 4920 N N . ALA A 1 610 ? -10.446 1.357 -3.138 1.00 93.94 610 ALA A N 1
ATOM 4921 C CA . ALA A 1 610 ? -9.816 0.647 -2.019 1.00 93.94 610 ALA A CA 1
ATOM 4922 C C . ALA A 1 610 ? -8.285 0.545 -2.183 1.00 93.94 610 ALA A C 1
ATOM 4924 O O . ALA A 1 610 ? -7.731 0.882 -3.232 1.00 93.94 610 ALA A O 1
ATOM 4925 N N . GLY A 1 611 ? -7.591 0.068 -1.148 1.00 94.69 611 GLY A N 1
ATOM 4926 C CA . GLY A 1 611 ? -6.138 -0.121 -1.165 1.00 94.69 611 GLY A CA 1
ATOM 4927 C C . GLY A 1 611 ? -5.343 1.175 -0.979 1.00 94.69 611 GLY A C 1
ATOM 4928 O O . GLY A 1 611 ? -5.904 2.229 -0.668 1.00 94.69 611 GLY A O 1
ATOM 4929 N N . ILE A 1 612 ? -4.029 1.100 -1.205 1.00 93.31 612 ILE A N 1
ATOM 4930 C CA . ILE A 1 612 ? -3.037 2.144 -0.882 1.00 93.31 612 ILE A CA 1
ATOM 4931 C C . ILE A 1 612 ? -2.516 2.947 -2.091 1.00 93.31 612 ILE A C 1
ATOM 4933 O O . ILE A 1 612 ? -1.480 3.613 -1.984 1.00 93.31 612 ILE A O 1
ATOM 4937 N N . THR A 1 613 ? -3.187 2.894 -3.248 1.00 91.69 613 THR A N 1
ATOM 4938 C CA . THR A 1 613 ? -2.891 3.801 -4.379 1.00 91.69 613 THR A CA 1
ATOM 4939 C C . THR A 1 613 ? -3.038 5.266 -3.974 1.00 91.69 613 THR A C 1
ATOM 4941 O O . THR A 1 613 ? -3.825 5.598 -3.091 1.00 91.69 613 THR A O 1
ATOM 4944 N N . LEU A 1 614 ? -2.308 6.167 -4.622 1.00 87.06 614 LEU A N 1
ATOM 4945 C CA . LEU A 1 614 ? -2.357 7.603 -4.326 1.00 87.06 614 LEU A CA 1
ATOM 4946 C C . LEU A 1 614 ? -3.480 8.314 -5.091 1.00 87.06 614 LEU A C 1
ATOM 4948 O O . LEU A 1 614 ? -4.011 7.784 -6.060 1.00 87.06 614 LEU A O 1
ATOM 4952 N N . ARG A 1 615 ? -3.834 9.535 -4.667 1.00 81.69 615 ARG A N 1
ATOM 4953 C CA . ARG A 1 615 ? -4.960 10.317 -5.220 1.00 81.69 615 ARG A CA 1
ATOM 4954 C C . ARG A 1 615 ? -4.891 10.531 -6.741 1.00 81.69 615 ARG A C 1
ATOM 4956 O O . ARG A 1 615 ? -5.926 10.564 -7.392 1.00 81.69 615 ARG A O 1
ATOM 4963 N N . TYR A 1 616 ? -3.681 10.686 -7.272 1.00 83.25 616 TYR A N 1
ATOM 4964 C CA . TYR A 1 616 ? -3.379 10.920 -8.689 1.00 83.25 616 TYR A CA 1
ATOM 4965 C C . TYR A 1 616 ? -3.024 9.639 -9.464 1.00 83.25 616 TYR A C 1
ATOM 4967 O O . TYR A 1 616 ? -2.786 9.696 -10.666 1.00 83.25 616 TYR A O 1
ATOM 4975 N N . GLN A 1 617 ? -2.978 8.483 -8.797 1.00 87.50 617 GLN A N 1
ATOM 4976 C CA . GLN A 1 617 ? -2.799 7.189 -9.453 1.00 87.50 617 GLN A CA 1
ATOM 4977 C C . GLN A 1 617 ? -4.181 6.611 -9.804 1.00 87.50 617 GLN A C 1
ATOM 4979 O O . GLN A 1 617 ? -5.081 6.667 -8.960 1.00 87.50 617 GLN A O 1
ATOM 4984 N N . PRO A 1 618 ? -4.368 6.021 -10.999 1.00 90.00 618 PRO A N 1
ATOM 4985 C CA . PRO A 1 618 ? -5.562 5.242 -11.304 1.00 90.00 618 PRO A CA 1
ATOM 4986 C C . PRO A 1 618 ? -5.907 4.210 -10.206 1.00 90.00 618 PRO A C 1
ATOM 4988 O O . PRO A 1 618 ? -5.019 3.645 -9.556 1.00 90.00 618 PRO A O 1
ATOM 4991 N N . PRO A 1 619 ? -7.201 3.955 -9.947 1.00 91.56 619 PRO A N 1
ATOM 4992 C CA . PRO A 1 619 ? -7.625 3.096 -8.848 1.00 91.56 619 PRO A CA 1
ATOM 4993 C C . PRO A 1 619 ? -7.317 1.620 -9.140 1.00 91.56 619 PRO A C 1
ATOM 4995 O O . PRO A 1 619 ? -7.964 0.993 -9.973 1.00 91.56 619 PRO A O 1
ATOM 4998 N N . ALA A 1 620 ? -6.370 1.036 -8.400 1.00 93.44 620 ALA A N 1
ATOM 4999 C CA . ALA A 1 620 ? -6.020 -0.386 -8.510 1.00 93.44 620 ALA A CA 1
ATOM 5000 C C . ALA A 1 620 ? -7.171 -1.337 -8.143 1.00 93.44 620 ALA A C 1
ATOM 5002 O O . ALA A 1 620 ? -7.188 -2.484 -8.588 1.00 93.44 620 ALA A O 1
ATOM 5003 N N . VAL A 1 621 ? -8.092 -0.875 -7.289 1.00 95.00 621 VAL A N 1
ATOM 5004 C CA . VAL A 1 621 ? -9.264 -1.614 -6.812 1.00 95.00 621 VAL A CA 1
ATOM 5005 C C . VAL A 1 621 ? -10.435 -0.639 -6.693 1.00 95.00 621 VAL A C 1
ATOM 5007 O O . VAL A 1 621 ? -10.392 0.293 -5.889 1.00 95.00 621 VAL A O 1
ATOM 5010 N N . SER A 1 622 ? -11.494 -0.871 -7.466 1.00 92.44 622 SER A N 1
ATOM 5011 C CA . SER A 1 622 ? -12.743 -0.105 -7.424 1.00 92.44 622 SER A CA 1
ATOM 5012 C C . SER A 1 622 ? -13.940 -1.042 -7.581 1.00 92.44 622 SER A C 1
ATOM 5014 O O . SER A 1 622 ? -13.882 -2.015 -8.333 1.00 92.44 622 SER A O 1
ATOM 5016 N N . ASN A 1 623 ? -15.027 -0.767 -6.860 1.00 90.56 623 ASN A N 1
ATOM 5017 C CA . ASN A 1 623 ? -16.308 -1.445 -7.033 1.00 90.56 623 ASN A CA 1
ATOM 5018 C C . ASN A 1 623 ? -17.442 -0.495 -6.618 1.00 90.56 623 ASN A C 1
ATOM 5020 O O . ASN A 1 623 ? -17.738 -0.349 -5.432 1.00 90.56 623 ASN A O 1
ATOM 5024 N N . ALA A 1 624 ? -18.070 0.174 -7.588 1.00 86.00 624 ALA A N 1
ATOM 5025 C CA . ALA A 1 624 ? -19.095 1.182 -7.315 1.00 86.00 624 ALA A CA 1
ATOM 5026 C C . ALA A 1 624 ? -20.331 0.617 -6.585 1.00 86.00 624 ALA A C 1
ATOM 5028 O O . ALA A 1 624 ? -20.993 1.352 -5.852 1.00 86.00 624 ALA A O 1
ATOM 5029 N N . ASP A 1 625 ? -20.629 -0.679 -6.708 1.00 88.81 625 ASP A N 1
ATOM 5030 C CA . ASP A 1 625 ? -21.764 -1.320 -6.033 1.00 88.81 625 ASP A CA 1
ATOM 5031 C C . ASP A 1 625 ? -21.522 -1.512 -4.532 1.00 88.81 625 ASP A C 1
ATOM 5033 O O . ASP A 1 625 ? -22.411 -1.234 -3.726 1.00 88.81 625 ASP A O 1
ATOM 5037 N N . ARG A 1 626 ? -20.303 -1.899 -4.138 1.00 91.56 626 ARG A N 1
ATOM 5038 C CA . ARG A 1 626 ? -19.902 -2.178 -2.746 1.00 91.56 626 ARG A CA 1
ATOM 5039 C C . ARG A 1 626 ? -19.262 -0.990 -2.022 1.00 91.56 626 ARG A C 1
ATOM 5041 O O . ARG A 1 626 ? -19.090 -1.062 -0.806 1.00 91.56 626 ARG A O 1
ATOM 5048 N N . MET A 1 627 ? -18.910 0.086 -2.730 1.00 94.00 627 MET A N 1
ATOM 5049 C CA . MET A 1 627 ? -18.109 1.199 -2.198 1.00 94.00 627 MET A CA 1
ATOM 5050 C C . MET A 1 627 ? -18.771 2.585 -2.375 1.00 94.00 627 MET A C 1
ATOM 5052 O O . MET A 1 627 ? -19.629 2.772 -3.237 1.00 94.00 627 MET A O 1
ATOM 5056 N N . THR A 1 628 ? -18.347 3.577 -1.583 1.00 90.56 628 THR A N 1
ATOM 5057 C CA . THR A 1 628 ? -18.581 5.024 -1.803 1.00 90.56 628 THR A CA 1
ATOM 5058 C C . THR A 1 628 ? -17.267 5.787 -2.004 1.00 90.56 628 THR A C 1
ATOM 5060 O O . THR A 1 628 ? -16.188 5.277 -1.713 1.00 90.56 628 THR A O 1
ATOM 5063 N N . SER A 1 629 ? -17.334 7.017 -2.514 1.00 86.62 629 SER A N 1
ATOM 5064 C CA . SER A 1 629 ? -16.194 7.941 -2.504 1.00 86.62 629 SER A CA 1
ATOM 5065 C C . SER A 1 629 ? -16.045 8.572 -1.120 1.00 86.62 629 SER A C 1
ATOM 5067 O O . SER A 1 629 ? -16.937 9.284 -0.673 1.00 86.62 629 SER A O 1
ATOM 5069 N N . GLU A 1 630 ? -14.927 8.306 -0.443 1.00 83.75 630 GLU A N 1
ATOM 5070 C CA . GLU A 1 630 ? -14.622 8.778 0.917 1.00 83.75 630 GLU A CA 1
ATOM 5071 C C . GLU A 1 630 ? -13.120 9.111 1.039 1.00 83.75 630 GLU A C 1
ATOM 5073 O O . GLU A 1 630 ? -12.301 8.679 0.220 1.00 83.75 630 GLU A O 1
ATOM 5078 N N . VAL A 1 631 ? -12.718 9.826 2.096 1.00 80.88 631 VAL A N 1
ATOM 5079 C CA . VAL A 1 631 ? -11.295 10.089 2.383 1.00 80.88 631 VAL A CA 1
ATOM 5080 C C . VAL A 1 631 ? -10.611 8.838 2.953 1.00 80.88 631 VAL A C 1
ATOM 5082 O O . VAL A 1 631 ? -10.750 8.538 4.140 1.00 80.88 631 VAL A O 1
ATOM 5085 N N . ARG A 1 632 ? -9.807 8.143 2.136 1.00 85.12 632 ARG A N 1
ATOM 5086 C CA . ARG A 1 632 ? -8.839 7.137 2.622 1.00 85.12 632 ARG A CA 1
ATOM 5087 C C . ARG A 1 632 ? -7.704 7.806 3.422 1.00 85.12 632 ARG A C 1
ATOM 5089 O O . ARG A 1 632 ? -7.285 8.900 3.038 1.00 85.12 632 ARG A O 1
ATOM 5096 N N . PRO A 1 633 ? -7.140 7.168 4.467 1.00 79.19 633 PRO A N 1
ATOM 5097 C CA . PRO A 1 633 ? -6.021 7.729 5.230 1.00 79.19 633 PRO A CA 1
ATOM 5098 C C . PRO A 1 633 ? -4.790 8.084 4.377 1.00 79.19 633 PRO A C 1
ATOM 5100 O O . PRO A 1 633 ? -4.249 9.176 4.532 1.00 79.19 633 PRO A O 1
ATOM 5103 N N . CYS A 1 634 ? -4.398 7.227 3.428 1.00 78.25 634 CYS A N 1
ATOM 5104 C CA . CYS A 1 634 ? -3.266 7.433 2.515 1.00 78.25 634 CYS A CA 1
ATOM 5105 C C . CYS A 1 634 ? -3.385 8.721 1.687 1.00 78.25 634 CYS A C 1
ATOM 5107 O O . CYS A 1 634 ? -2.380 9.364 1.388 1.00 78.25 634 CYS A O 1
ATOM 5109 N N . ASN A 1 635 ? -4.613 9.140 1.361 1.00 74.62 635 ASN A N 1
ATOM 5110 C CA . ASN A 1 635 ? -4.871 10.360 0.600 1.00 74.62 635 ASN A CA 1
ATOM 5111 C C . ASN A 1 635 ? -4.622 11.640 1.425 1.00 74.62 635 ASN A C 1
ATOM 5113 O O . ASN A 1 635 ? -4.607 12.712 0.841 1.00 74.62 635 ASN A O 1
ATOM 5117 N N . ARG A 1 636 ? -4.414 11.561 2.752 1.00 72.31 636 ARG A N 1
ATOM 5118 C CA . ARG A 1 636 ? -4.098 12.732 3.598 1.00 72.31 636 ARG A CA 1
ATOM 5119 C C . ARG A 1 636 ? -2.603 13.079 3.634 1.00 72.31 636 ARG A C 1
ATOM 5121 O O . ARG A 1 636 ? -2.248 14.121 4.178 1.00 72.31 636 ARG A O 1
ATOM 5128 N N . TYR A 1 637 ? -1.727 12.230 3.089 1.00 67.75 637 TYR A N 1
ATOM 5129 C CA . TYR A 1 637 ? -0.270 12.410 3.127 1.00 67.75 637 TYR A CA 1
ATOM 5130 C C . TYR A 1 637 ? 0.256 12.837 1.756 1.00 67.75 637 TYR A C 1
ATOM 5132 O O . TYR A 1 637 ? 0.547 12.004 0.895 1.00 67.75 637 TYR A O 1
ATOM 5140 N N . HIS A 1 638 ? 0.325 14.149 1.537 1.00 63.00 638 HIS A N 1
ATOM 5141 C CA . HIS A 1 638 ? 0.269 14.718 0.194 1.00 63.00 638 HIS A CA 1
ATOM 5142 C C . HIS A 1 638 ? 1.638 14.926 -0.473 1.00 63.00 638 HIS A C 1
ATOM 5144 O O . HIS A 1 638 ? 1.825 14.444 -1.587 1.00 63.00 638 HIS A O 1
ATOM 5150 N N . ILE A 1 639 ? 2.601 15.593 0.181 1.00 62.41 639 ILE A N 1
ATOM 5151 C CA . ILE A 1 639 ? 3.874 15.982 -0.458 1.00 62.41 639 ILE A CA 1
ATOM 5152 C C . ILE A 1 639 ? 5.053 15.216 0.168 1.00 62.41 639 ILE A C 1
ATOM 5154 O O . ILE A 1 639 ? 5.349 15.431 1.349 1.00 62.41 639 ILE A O 1
ATOM 5158 N N . PRO A 1 640 ? 5.750 14.342 -0.585 1.00 63.56 640 PRO A N 1
ATOM 5159 C CA . PRO A 1 640 ? 7.082 13.858 -0.229 1.00 63.56 640 PRO A CA 1
ATOM 5160 C C . PRO A 1 640 ? 8.046 15.038 -0.068 1.00 63.56 640 PRO A C 1
ATOM 5162 O O . PRO A 1 640 ? 8.228 15.812 -1.003 1.00 63.56 640 PRO A O 1
ATOM 5165 N N . SER A 1 641 ? 8.668 15.182 1.102 1.00 60.19 641 SER A N 1
ATOM 5166 C CA . SER A 1 641 ? 9.703 16.203 1.315 1.00 60.19 641 SER A CA 1
ATOM 5167 C C . SER A 1 641 ? 11.075 15.535 1.358 1.00 60.19 641 SER A C 1
ATOM 5169 O O . SER A 1 641 ? 11.266 14.546 2.067 1.00 60.19 641 SER A O 1
ATOM 5171 N N . ALA A 1 642 ? 12.033 16.092 0.612 1.00 63.06 642 ALA A N 1
ATOM 5172 C CA . ALA A 1 642 ? 13.426 15.644 0.620 1.00 63.06 642 ALA A CA 1
ATOM 5173 C C . ALA A 1 642 ? 14.080 15.807 2.008 1.00 63.06 642 ALA A C 1
ATOM 5175 O O . ALA A 1 642 ? 14.956 15.031 2.380 1.00 63.06 642 ALA A O 1
ATOM 5176 N N . GLU A 1 643 ? 13.611 16.765 2.805 1.00 64.94 643 GLU A N 1
ATOM 5177 C CA . GLU A 1 643 ? 13.980 16.918 4.212 1.00 64.94 643 GLU A CA 1
ATOM 5178 C C . GLU A 1 643 ? 13.386 15.769 5.048 1.00 64.94 643 GLU A C 1
ATOM 5180 O O . GLU A 1 643 ? 14.114 15.022 5.702 1.00 64.94 643 GLU A O 1
ATOM 5185 N N . ASN A 1 644 ? 12.071 15.533 4.941 1.00 68.00 644 ASN A N 1
ATOM 5186 C CA . ASN A 1 644 ? 11.374 14.496 5.712 1.00 68.00 644 ASN A CA 1
ATOM 5187 C C . ASN A 1 644 ? 11.873 13.073 5.414 1.00 68.00 644 ASN A C 1
ATOM 5189 O O . ASN A 1 644 ? 11.992 12.273 6.339 1.00 68.00 644 ASN A O 1
ATOM 5193 N N . ILE A 1 645 ? 12.164 12.728 4.156 1.00 71.81 645 ILE A N 1
ATOM 5194 C CA . ILE A 1 645 ? 12.666 11.386 3.812 1.00 71.81 645 ILE A CA 1
ATOM 5195 C C . ILE A 1 645 ? 14.085 11.150 4.356 1.00 71.81 645 ILE A C 1
ATOM 5197 O O . ILE A 1 645 ? 14.400 10.039 4.775 1.00 71.81 645 ILE A O 1
ATOM 5201 N N . ASN A 1 646 ? 14.928 12.188 4.419 1.00 72.19 646 ASN A N 1
ATOM 5202 C CA . ASN A 1 646 ? 16.258 12.100 5.026 1.00 72.19 646 ASN A CA 1
ATOM 5203 C C . ASN A 1 646 ? 16.181 12.055 6.565 1.00 72.19 646 ASN A C 1
ATOM 5205 O O . ASN A 1 646 ? 16.941 11.314 7.185 1.00 72.19 646 ASN A O 1
ATOM 5209 N N . ASN A 1 647 ? 15.208 12.746 7.170 1.00 75.50 647 ASN A N 1
ATOM 5210 C CA . ASN A 1 647 ? 14.918 12.684 8.608 1.00 75.50 647 ASN A CA 1
ATOM 5211 C C . ASN A 1 647 ? 14.344 11.326 9.071 1.00 75.50 647 ASN A C 1
ATOM 5213 O O . ASN A 1 647 ? 14.319 11.048 10.271 1.00 75.50 647 ASN A O 1
ATOM 5217 N N . PHE A 1 648 ? 13.915 10.453 8.149 1.00 79.06 648 PHE A N 1
ATOM 5218 C CA . PHE A 1 648 ? 13.440 9.099 8.456 1.00 79.06 648 PHE A CA 1
ATOM 5219 C C . PHE A 1 648 ? 14.187 8.020 7.639 1.00 79.06 648 PHE A C 1
ATOM 5221 O O . PHE A 1 648 ? 13.603 7.442 6.716 1.00 79.06 648 PHE A O 1
ATOM 5228 N N . PRO A 1 649 ? 15.444 7.673 8.000 1.00 79.31 649 PRO A N 1
ATOM 5229 C CA . PRO A 1 649 ? 16.275 6.719 7.253 1.00 79.31 649 PRO A CA 1
ATOM 5230 C C . PRO A 1 649 ? 15.594 5.379 6.954 1.00 79.31 649 PRO A C 1
ATOM 5232 O O . PRO A 1 649 ? 15.734 4.855 5.856 1.00 79.31 649 PRO A O 1
ATOM 5235 N N . ALA A 1 650 ? 14.788 4.868 7.886 1.00 81.12 650 ALA A N 1
ATOM 5236 C CA . ALA A 1 650 ? 14.011 3.641 7.724 1.00 81.12 650 ALA A CA 1
ATOM 5237 C C . ALA A 1 650 ? 13.013 3.691 6.550 1.00 81.12 650 ALA A C 1
ATOM 5239 O O . ALA A 1 650 ? 12.872 2.729 5.800 1.00 81.12 650 ALA A O 1
ATOM 5240 N N . VAL A 1 651 ? 12.349 4.838 6.364 1.00 85.00 651 VAL A N 1
ATOM 5241 C CA . VAL A 1 651 ? 11.391 5.072 5.272 1.00 85.00 651 VAL A CA 1
ATOM 5242 C C . VAL A 1 651 ? 12.141 5.118 3.947 1.00 85.00 651 VAL A C 1
ATOM 5244 O O . VAL A 1 651 ? 11.767 4.435 2.998 1.00 85.00 651 VAL A O 1
ATOM 5247 N N . LYS A 1 652 ? 13.248 5.870 3.906 1.00 86.19 652 LYS A N 1
ATOM 5248 C CA . LYS A 1 652 ? 14.143 5.951 2.746 1.00 86.19 652 LYS A CA 1
ATOM 5249 C C . LYS A 1 652 ? 14.653 4.564 2.336 1.00 86.19 652 LYS A C 1
ATOM 5251 O O . LYS A 1 652 ? 14.519 4.183 1.178 1.00 86.19 652 LYS A O 1
ATOM 5256 N N . ASN A 1 653 ? 15.139 3.790 3.306 1.00 88.19 653 ASN A N 1
ATOM 5257 C CA . ASN A 1 653 ? 15.656 2.438 3.128 1.00 88.19 653 ASN A CA 1
ATOM 5258 C C . ASN A 1 653 ? 14.587 1.479 2.570 1.00 88.19 653 ASN A C 1
ATOM 5260 O O . ASN A 1 653 ? 14.833 0.800 1.574 1.00 88.19 653 ASN A O 1
ATOM 5264 N N . ALA A 1 654 ? 13.378 1.469 3.145 1.00 90.31 654 ALA A N 1
ATOM 5265 C CA . ALA A 1 654 ? 12.268 0.649 2.655 1.00 90.31 654 ALA A CA 1
ATOM 5266 C C . ALA A 1 654 ? 11.884 0.988 1.202 1.00 90.31 654 ALA A C 1
ATOM 5268 O O . ALA A 1 654 ? 11.757 0.092 0.365 1.00 90.31 654 ALA A O 1
ATOM 5269 N N . LEU A 1 655 ? 11.772 2.281 0.881 1.00 91.38 655 LEU A N 1
ATOM 5270 C CA . LEU A 1 655 ? 11.466 2.753 -0.472 1.00 91.38 655 LEU A CA 1
ATOM 5271 C C . LEU A 1 655 ? 12.573 2.388 -1.480 1.00 91.38 655 LEU A C 1
ATOM 5273 O O . LEU A 1 655 ? 12.267 1.981 -2.599 1.00 91.38 655 LEU A O 1
ATOM 5277 N N . GLN A 1 656 ? 13.851 2.475 -1.090 1.00 92.06 656 GLN A N 1
ATOM 5278 C CA . GLN A 1 656 ? 14.995 2.073 -1.928 1.00 92.06 656 GLN A CA 1
ATOM 5279 C C . GLN A 1 656 ? 15.072 0.554 -2.174 1.00 92.06 656 GLN A C 1
ATOM 5281 O O . GLN A 1 656 ? 15.642 0.137 -3.180 1.00 92.06 656 GLN A O 1
ATOM 5286 N N . HIS A 1 657 ? 14.449 -0.262 -1.316 1.00 94.00 657 HIS A N 1
ATOM 5287 C CA . HIS A 1 657 ? 14.200 -1.695 -1.539 1.00 94.00 657 HIS A CA 1
ATOM 5288 C C . HIS A 1 657 ? 12.840 -1.961 -2.229 1.00 94.00 657 HIS A C 1
ATOM 5290 O O . HIS A 1 657 ? 12.323 -3.080 -2.213 1.00 94.00 657 HIS A O 1
ATOM 5296 N N . GLY A 1 658 ? 12.222 -0.937 -2.827 1.00 93.50 658 GLY A N 1
ATOM 5297 C CA . GLY A 1 658 ? 10.995 -1.053 -3.616 1.00 93.50 658 GLY A CA 1
ATOM 5298 C C . GLY A 1 658 ? 9.734 -1.413 -2.824 1.00 93.50 658 GLY A C 1
ATOM 5299 O O . GLY A 1 658 ? 8.740 -1.805 -3.435 1.00 93.50 658 GLY A O 1
ATOM 5300 N N . LEU A 1 659 ? 9.734 -1.274 -1.493 1.00 94.12 659 LEU A N 1
ATOM 5301 C CA . LEU A 1 659 ? 8.540 -1.455 -0.659 1.00 94.12 659 LEU A CA 1
ATOM 5302 C C . LEU A 1 659 ? 7.632 -0.213 -0.757 1.00 94.12 659 LEU A C 1
ATOM 5304 O O . LEU A 1 659 ? 8.135 0.914 -0.754 1.00 94.12 659 LEU A O 1
ATOM 5308 N N . PRO A 1 660 ? 6.298 -0.348 -0.854 1.00 92.38 660 PRO A N 1
ATOM 5309 C CA . PRO A 1 660 ? 5.396 0.799 -0.802 1.00 92.38 660 PRO A CA 1
ATOM 5310 C C . PRO A 1 660 ? 5.207 1.283 0.646 1.00 92.38 660 PRO A C 1
ATOM 5312 O O . PRO A 1 660 ? 5.273 0.509 1.604 1.00 92.38 660 PRO A O 1
ATOM 5315 N N . TYR A 1 661 ? 4.949 2.582 0.812 1.00 87.44 661 TYR A N 1
ATOM 5316 C CA . TYR A 1 661 ? 4.899 3.229 2.128 1.00 87.44 661 TYR A CA 1
ATOM 5317 C C . TYR A 1 661 ? 3.808 4.311 2.173 1.00 87.44 661 TYR A C 1
ATOM 5319 O O . TYR A 1 661 ? 3.742 5.150 1.270 1.00 87.44 661 TYR A O 1
ATOM 5327 N N . SER A 1 662 ? 2.922 4.293 3.172 1.00 81.75 662 SER A N 1
ATOM 5328 C CA . SER A 1 662 ? 1.662 5.054 3.165 1.00 81.75 662 SER A CA 1
ATOM 5329 C C . SER A 1 662 ? 1.588 6.167 4.216 1.00 81.75 662 SER A C 1
ATOM 5331 O O . SER A 1 662 ? 1.288 7.309 3.870 1.00 81.75 662 SER A O 1
ATOM 5333 N N . GLY A 1 663 ? 1.844 5.850 5.489 1.00 71.31 663 GLY A N 1
ATOM 5334 C CA . GLY A 1 663 ? 1.453 6.690 6.631 1.00 71.31 663 GLY A CA 1
ATOM 5335 C C . GLY A 1 663 ? 2.317 6.554 7.892 1.00 71.31 663 GLY A C 1
ATOM 5336 O O . GLY A 1 663 ? 2.035 7.201 8.899 1.00 71.31 663 GLY A O 1
ATOM 5337 N N . GLY A 1 664 ? 3.377 5.747 7.861 1.00 77.00 664 GLY A N 1
ATOM 5338 C CA . GLY A 1 664 ? 4.231 5.448 9.006 1.00 77.00 664 GLY A CA 1
ATOM 5339 C C . GLY A 1 664 ? 4.033 4.038 9.565 1.00 77.00 664 GLY A C 1
ATOM 5340 O O . GLY A 1 664 ? 3.164 3.277 9.143 1.00 77.00 664 GLY A O 1
ATOM 5341 N N . VAL A 1 665 ? 4.828 3.705 10.579 1.00 80.69 665 VAL A N 1
ATOM 5342 C CA . VAL A 1 665 ? 4.741 2.437 11.318 1.00 80.69 665 VAL A CA 1
ATOM 5343 C C . VAL A 1 665 ? 3.326 2.258 11.902 1.00 80.69 665 VAL A C 1
ATOM 5345 O O . VAL A 1 665 ? 2.776 3.182 12.505 1.00 80.69 665 VAL A O 1
ATOM 5348 N N . SER A 1 666 ? 2.701 1.090 11.712 1.00 82.38 666 SER A N 1
ATOM 5349 C CA . SER A 1 666 ? 1.250 0.948 11.912 1.00 82.38 666 SER A CA 1
ATOM 5350 C C . SER A 1 666 ? 0.801 0.851 13.382 1.00 82.38 666 SER A C 1
ATOM 5352 O O . SER A 1 666 ? 0.749 -0.225 13.985 1.00 82.38 666 SER A O 1
ATOM 5354 N N . GLY A 1 667 ? 0.384 1.984 13.959 1.00 87.00 667 GLY A N 1
ATOM 5355 C CA . GLY A 1 667 ? -0.178 2.060 15.317 1.00 87.00 667 GLY A CA 1
ATOM 5356 C C . GLY A 1 667 ? -1.360 1.117 15.561 1.00 87.00 667 GLY A C 1
ATOM 5357 O O . GLY A 1 667 ? -1.427 0.458 16.599 1.00 87.00 667 GLY A O 1
ATOM 5358 N N . SER A 1 668 ? -2.250 0.996 14.575 1.00 91.38 668 SER A N 1
ATOM 5359 C CA . SER A 1 668 ? -3.392 0.076 14.598 1.00 91.38 668 SER A CA 1
ATOM 5360 C C . SER A 1 668 ? -2.960 -1.390 14.675 1.00 91.38 668 SER A C 1
ATOM 5362 O O . SER A 1 668 ? -3.468 -2.123 15.522 1.00 91.38 668 SER A O 1
ATOM 5364 N N . THR A 1 669 ? -1.966 -1.813 13.885 1.00 92.75 669 THR A N 1
ATOM 5365 C CA . THR A 1 669 ? -1.365 -3.156 14.008 1.00 92.75 669 THR A CA 1
ATOM 5366 C C . THR A 1 669 ? -0.736 -3.352 15.392 1.00 92.75 669 THR A C 1
ATOM 5368 O O . THR A 1 669 ? -0.863 -4.419 15.991 1.00 92.75 669 THR A O 1
ATOM 5371 N N . GLY A 1 670 ? -0.140 -2.301 15.966 1.00 91.31 670 GLY A N 1
ATOM 5372 C CA . GLY A 1 670 ? 0.391 -2.307 17.333 1.00 91.31 670 GLY A CA 1
ATOM 5373 C C . GLY A 1 670 ? -0.666 -2.551 18.415 1.00 91.31 670 GLY A C 1
ATOM 5374 O O . GLY A 1 670 ? -0.369 -3.245 19.390 1.00 91.31 670 GLY A O 1
ATOM 5375 N N . ILE A 1 671 ? -1.885 -2.030 18.229 1.00 94.19 671 ILE A N 1
ATOM 5376 C CA . ILE A 1 671 ? -3.054 -2.300 19.081 1.00 94.19 671 ILE A CA 1
ATOM 5377 C C . ILE A 1 671 ? -3.534 -3.740 18.883 1.00 94.19 671 ILE A C 1
ATOM 5379 O O . ILE A 1 671 ? -3.665 -4.472 19.864 1.00 94.19 671 ILE A O 1
ATOM 5383 N N . MET A 1 672 ? -3.734 -4.165 17.631 1.00 95.94 672 MET A N 1
ATOM 5384 C CA . MET A 1 672 ? -4.257 -5.494 17.295 1.00 95.94 672 MET A CA 1
ATOM 5385 C C . MET A 1 672 ? -3.363 -6.626 17.816 1.00 95.94 672 MET A C 1
ATOM 5387 O O . MET A 1 672 ? -3.837 -7.516 18.520 1.00 95.94 672 MET A O 1
ATOM 5391 N N . LEU A 1 673 ? -2.051 -6.573 17.564 1.00 93.62 673 LEU A N 1
ATOM 5392 C CA . LEU A 1 673 ? -1.123 -7.598 18.058 1.00 93.62 673 LEU A CA 1
ATOM 5393 C C . LEU A 1 673 ? -1.036 -7.620 19.593 1.00 93.62 673 LEU A C 1
ATOM 5395 O O . LEU A 1 673 ? -0.842 -8.685 20.178 1.00 93.62 673 LEU A O 1
ATOM 5399 N N . SER A 1 674 ? -1.233 -6.480 20.265 1.00 93.31 674 SER A N 1
ATOM 5400 C CA . SER A 1 674 ? -1.294 -6.437 21.730 1.00 93.31 674 SER A CA 1
ATOM 5401 C C . SER A 1 674 ? -2.550 -7.103 22.305 1.00 93.31 674 SER A C 1
ATOM 5403 O O . SER A 1 674 ? -2.422 -7.820 23.297 1.00 93.31 674 SER A O 1
ATOM 5405 N N . ILE A 1 675 ? -3.739 -6.907 21.715 1.00 95.25 675 ILE A N 1
ATOM 5406 C CA . ILE A 1 675 ? -4.963 -7.585 22.186 1.00 95.25 675 ILE A CA 1
ATOM 5407 C C . ILE A 1 675 ? -4.918 -9.091 21.899 1.00 95.25 675 ILE A C 1
ATOM 5409 O O . ILE A 1 675 ? -5.268 -9.879 22.772 1.00 95.25 675 ILE A O 1
ATOM 5413 N N . ILE A 1 676 ? -4.401 -9.518 20.742 1.00 94.75 676 ILE A N 1
ATOM 5414 C CA . ILE A 1 676 ? -4.237 -10.952 20.441 1.00 94.75 676 ILE A CA 1
ATOM 5415 C C . ILE A 1 676 ? -3.283 -11.612 21.448 1.00 94.75 676 ILE A C 1
ATOM 5417 O O . ILE A 1 676 ? -3.579 -12.677 21.987 1.00 94.75 676 ILE A O 1
ATOM 5421 N N . ASN A 1 677 ? -2.164 -10.954 21.769 1.00 93.06 677 ASN A N 1
ATOM 5422 C CA . ASN A 1 677 ? -1.230 -11.436 22.786 1.00 93.06 677 ASN A CA 1
ATOM 5423 C C . ASN A 1 677 ? -1.844 -11.436 24.201 1.00 93.06 677 ASN A C 1
ATOM 5425 O O . ASN A 1 677 ? -1.550 -12.325 24.995 1.00 93.06 677 ASN A O 1
ATOM 5429 N N . HIS A 1 678 ? -2.719 -10.478 24.526 1.00 94.75 678 HIS A N 1
ATOM 5430 C CA . HIS A 1 678 ? -3.469 -10.478 25.786 1.00 94.75 678 HIS A CA 1
ATOM 5431 C C . HIS A 1 678 ? -4.418 -11.681 25.892 1.00 94.75 678 HIS A C 1
ATOM 5433 O O . HIS A 1 678 ? -4.352 -12.401 26.885 1.00 94.75 678 HIS A O 1
ATOM 5439 N N . LEU A 1 679 ? -5.221 -11.936 24.854 1.00 95.56 679 LEU A N 1
ATOM 5440 C CA . LEU A 1 679 ? -6.147 -13.071 24.777 1.00 95.56 679 LEU A CA 1
ATOM 5441 C C . LEU A 1 679 ? -5.416 -14.414 24.884 1.00 95.56 679 LEU A C 1
ATOM 5443 O O . LEU A 1 679 ? -5.794 -15.272 25.683 1.00 95.56 679 LEU A O 1
ATOM 5447 N N . LYS A 1 680 ? -4.306 -14.569 24.153 1.00 93.75 680 LYS A N 1
ATOM 5448 C CA . LYS A 1 680 ? -3.451 -15.760 24.236 1.00 93.75 680 LYS A CA 1
ATOM 5449 C C . LYS A 1 680 ? -2.882 -15.968 25.646 1.00 93.75 680 LYS A C 1
ATOM 5451 O O . LYS A 1 680 ? -2.884 -17.088 26.148 1.00 93.75 680 LYS A O 1
ATOM 5456 N N . ASN A 1 681 ? -2.471 -14.896 26.326 1.00 93.06 681 ASN A N 1
ATOM 5457 C CA . ASN A 1 681 ? -2.012 -14.952 27.721 1.00 93.06 681 ASN A CA 1
ATOM 5458 C C . ASN A 1 681 ? -3.142 -15.222 28.736 1.00 93.06 681 ASN A C 1
ATOM 5460 O O . ASN A 1 681 ? -2.854 -15.569 29.878 1.00 93.06 681 ASN A O 1
ATOM 5464 N N . GLN A 1 682 ? -4.412 -15.086 28.340 1.00 94.31 682 GLN A N 1
ATOM 5465 C CA . GLN A 1 682 ? -5.583 -15.530 29.108 1.00 94.31 682 GLN A CA 1
ATOM 5466 C C . GLN A 1 682 ? -5.994 -16.981 28.787 1.00 94.31 682 GLN A C 1
ATOM 5468 O O . GLN A 1 682 ? -7.015 -17.443 29.287 1.00 94.31 682 GLN A O 1
ATOM 5473 N N . GLY A 1 683 ? -5.232 -17.703 27.955 1.00 94.56 683 GLY A N 1
ATOM 5474 C CA . GLY A 1 683 ? -5.566 -19.066 27.530 1.00 94.56 683 GLY A CA 1
ATOM 5475 C C . GLY A 1 683 ? -6.679 -19.144 26.480 1.00 94.56 683 GLY A C 1
ATOM 5476 O O . GLY A 1 683 ? -7.231 -20.218 26.265 1.00 94.56 683 GLY A O 1
ATOM 5477 N N . THR A 1 684 ? -7.019 -18.029 25.823 1.00 96.31 684 THR A N 1
ATOM 5478 C CA . THR A 1 684 ? -7.941 -18.047 24.678 1.00 96.31 684 THR A CA 1
ATOM 5479 C C . THR A 1 684 ? -7.247 -18.674 23.473 1.00 96.31 684 THR A C 1
ATOM 5481 O O . THR A 1 684 ? -6.122 -18.286 23.145 1.00 96.31 684 THR A O 1
ATOM 5484 N N . ASP A 1 685 ? -7.924 -19.595 22.786 1.00 93.25 685 ASP A N 1
ATOM 5485 C CA . ASP A 1 685 ? -7.435 -20.146 21.523 1.00 93.25 685 ASP A CA 1
ATOM 5486 C C . ASP A 1 685 ? -7.541 -19.091 20.408 1.00 93.25 685 ASP A C 1
ATOM 5488 O O . ASP A 1 685 ? -8.620 -18.778 19.898 1.00 93.25 685 ASP A O 1
ATOM 5492 N N . ILE A 1 686 ? -6.408 -18.460 20.100 1.00 93.94 686 ILE A N 1
ATOM 5493 C CA . ILE A 1 686 ? -6.268 -17.491 19.016 1.00 93.94 686 ILE A CA 1
ATOM 5494 C C . ILE A 1 686 ? -4.834 -17.496 18.478 1.00 93.94 686 ILE A C 1
ATOM 5496 O O . ILE A 1 686 ? -3.856 -17.278 19.201 1.00 93.94 686 ILE A O 1
ATOM 5500 N N . ASP A 1 687 ? -4.701 -17.714 17.170 1.00 90.00 687 ASP A N 1
ATOM 5501 C CA . ASP A 1 687 ? -3.411 -17.663 16.493 1.00 90.00 687 ASP A CA 1
ATOM 5502 C C . ASP A 1 687 ? -3.042 -16.218 16.113 1.00 90.00 687 ASP A C 1
ATOM 5504 O O . ASP A 1 687 ? -3.762 -15.507 15.402 1.00 90.00 687 ASP A O 1
ATOM 5508 N N . LEU A 1 688 ? -1.858 -15.804 16.567 1.00 91.00 688 LEU A N 1
ATOM 5509 C CA . LEU A 1 688 ? -1.242 -14.513 16.279 1.00 91.00 688 LEU A CA 1
ATOM 5510 C C . LEU A 1 688 ? -1.053 -14.271 14.773 1.00 91.00 688 LEU A C 1
ATOM 5512 O O . LEU A 1 688 ? -1.160 -13.130 14.327 1.00 91.00 688 LEU A O 1
ATOM 5516 N N . ARG A 1 689 ? -0.838 -15.330 13.981 1.00 92.12 689 ARG A N 1
ATOM 5517 C CA . ARG A 1 689 ? -0.731 -15.271 12.514 1.00 92.12 689 ARG A CA 1
ATOM 5518 C C . ARG A 1 689 ? -2.049 -14.841 11.869 1.00 92.12 689 ARG A C 1
ATOM 5520 O O . ARG A 1 689 ? -2.057 -13.968 11.002 1.00 92.12 689 ARG A O 1
ATOM 5527 N N . MET A 1 690 ? -3.164 -15.411 12.320 1.00 95.12 690 MET A N 1
ATOM 5528 C CA . MET A 1 690 ? -4.499 -15.151 11.764 1.00 95.12 690 MET A CA 1
ATOM 5529 C C . MET A 1 690 ? -5.001 -13.766 12.163 1.00 95.12 690 MET A C 1
ATOM 5531 O O . MET A 1 690 ? -5.555 -13.031 11.345 1.00 95.12 690 MET A O 1
ATOM 5535 N N . GLY A 1 691 ? -4.703 -13.362 13.400 1.00 94.06 691 GLY A N 1
ATOM 5536 C CA . GLY A 1 691 ? -4.921 -11.998 13.860 1.00 94.06 691 GLY A CA 1
ATOM 5537 C C . GLY A 1 691 ? -4.055 -10.955 13.133 1.00 94.06 691 GLY A C 1
ATOM 5538 O O . GLY A 1 691 ? -4.555 -9.875 12.814 1.00 94.06 691 GLY A O 1
ATOM 5539 N N . LEU A 1 692 ? -2.796 -11.274 12.798 1.00 95.81 692 LEU A N 1
ATOM 5540 C CA . LEU A 1 692 ? -1.943 -10.436 11.944 1.00 95.81 692 LEU A CA 1
ATOM 5541 C C . LEU A 1 692 ? -2.523 -10.306 10.527 1.00 95.81 692 LEU A C 1
ATOM 5543 O O . LEU A 1 692 ? -2.625 -9.188 10.024 1.00 95.81 692 LEU A O 1
ATOM 5547 N N . LEU A 1 693 ? -2.958 -11.411 9.911 1.00 97.50 693 LEU A N 1
ATOM 5548 C CA . LEU A 1 693 ? -3.512 -11.402 8.553 1.00 97.50 693 LEU A CA 1
ATOM 5549 C C . LEU A 1 693 ? -4.794 -10.563 8.476 1.00 97.50 693 LEU A C 1
ATOM 5551 O O . LEU A 1 693 ? -4.879 -9.658 7.651 1.00 97.50 693 LEU A O 1
ATOM 5555 N N . GLY A 1 694 ? -5.740 -10.772 9.399 1.00 97.62 694 GLY A N 1
ATOM 5556 C CA . GLY A 1 694 ? -6.954 -9.950 9.501 1.00 97.62 694 GLY A CA 1
ATOM 5557 C C . GLY A 1 694 ? -6.671 -8.468 9.788 1.00 97.62 694 GLY A C 1
ATOM 5558 O O . GLY A 1 694 ? -7.383 -7.594 9.293 1.00 97.62 694 GLY A O 1
ATOM 5559 N N . SER A 1 695 ? -5.588 -8.166 10.514 1.00 97.19 695 SER A N 1
ATOM 5560 C CA . SER A 1 695 ? -5.129 -6.785 10.720 1.00 97.19 695 SER A CA 1
ATOM 5561 C C . SER A 1 695 ? -4.610 -6.165 9.422 1.00 97.19 695 SER A C 1
ATOM 5563 O O . SER A 1 695 ? -5.067 -5.089 9.053 1.00 97.19 695 SER A O 1
ATOM 5565 N N . ILE A 1 696 ? -3.716 -6.847 8.693 1.00 97.88 696 ILE A N 1
ATOM 5566 C CA . ILE A 1 696 ? -3.187 -6.389 7.393 1.00 97.88 696 ILE A CA 1
ATOM 5567 C C . ILE A 1 696 ? -4.323 -6.210 6.377 1.00 97.88 696 ILE A C 1
ATOM 5569 O O . ILE A 1 696 ? -4.343 -5.216 5.647 1.00 97.88 696 ILE A O 1
ATOM 5573 N N . MET A 1 697 ? -5.304 -7.121 6.384 1.00 98.44 697 MET A N 1
ATOM 5574 C CA . MET A 1 697 ? -6.502 -7.039 5.548 1.00 98.44 697 MET A CA 1
ATOM 5575 C C . MET A 1 697 ? -7.270 -5.735 5.752 1.00 98.44 697 MET A C 1
ATOM 5577 O O . MET A 1 697 ? -7.629 -5.090 4.771 1.00 98.44 697 MET A O 1
ATOM 5581 N N . PHE A 1 698 ? -7.465 -5.302 7.000 1.00 97.56 698 PHE A N 1
ATOM 5582 C CA . PHE A 1 698 ? -8.001 -3.970 7.275 1.00 97.56 698 PHE A CA 1
ATOM 5583 C C . PHE A 1 698 ? -7.015 -2.872 6.861 1.00 97.56 698 PHE A C 1
ATOM 5585 O O . PHE A 1 698 ? -7.377 -2.005 6.069 1.00 97.56 698 PHE A O 1
ATOM 5592 N N . MET A 1 699 ? -5.774 -2.911 7.360 1.00 95.38 699 MET A N 1
ATOM 5593 C CA . MET A 1 699 ? -4.840 -1.789 7.238 1.00 95.38 699 MET A CA 1
ATOM 5594 C C . MET A 1 699 ? -4.559 -1.379 5.792 1.00 95.38 699 MET A C 1
ATOM 5596 O O . MET A 1 699 ? -4.478 -0.181 5.524 1.00 95.38 699 MET A O 1
ATOM 5600 N N . ASN A 1 700 ? -4.426 -2.334 4.870 1.00 96.75 700 ASN A N 1
ATOM 5601 C CA . ASN A 1 700 ? -4.147 -2.029 3.469 1.00 96.75 700 ASN A CA 1
ATOM 5602 C C . ASN A 1 700 ? -5.419 -1.692 2.685 1.00 96.75 700 ASN A C 1
ATOM 5604 O O . ASN A 1 700 ? -5.472 -0.653 2.029 1.00 96.75 700 ASN A O 1
ATOM 5608 N N . TYR A 1 701 ? -6.470 -2.517 2.797 1.00 96.81 701 TYR A N 1
ATOM 5609 C CA . TYR A 1 701 ? -7.710 -2.324 2.040 1.00 96.81 701 TYR A CA 1
ATOM 5610 C C . TYR A 1 701 ? -8.377 -0.985 2.366 1.00 96.81 701 TYR A C 1
ATOM 5612 O O . TYR A 1 701 ? -8.778 -0.273 1.451 1.00 96.81 701 TYR A O 1
ATOM 5620 N N . ASP A 1 702 ? -8.411 -0.594 3.645 1.00 92.31 702 ASP A N 1
ATOM 5621 C CA . ASP A 1 702 ? -8.947 0.688 4.129 1.00 92.31 702 ASP A CA 1
ATOM 5622 C C . ASP A 1 702 ? -8.175 1.920 3.599 1.00 92.31 702 ASP A C 1
ATOM 5624 O O . ASP A 1 702 ? -8.618 3.057 3.766 1.00 92.31 702 ASP A O 1
ATOM 5628 N N . GLY A 1 703 ? -7.020 1.704 2.956 1.00 83.62 703 GLY A N 1
ATOM 5629 C CA . GLY A 1 703 ? -6.092 2.747 2.526 1.00 83.62 703 GLY A CA 1
ATOM 5630 C C . GLY A 1 703 ? -5.284 3.328 3.683 1.00 83.62 703 GLY A C 1
ATOM 5631 O O . GLY A 1 703 ? -4.950 4.507 3.663 1.00 83.62 703 GLY A O 1
ATOM 5632 N N . GLY A 1 704 ? -5.018 2.539 4.725 1.00 82.75 704 GLY A N 1
ATOM 5633 C CA . GLY A 1 704 ? -4.216 2.940 5.877 1.00 82.75 704 GLY A CA 1
ATOM 5634 C C . GLY A 1 704 ? -2.717 2.832 5.610 1.00 82.75 704 GLY A C 1
ATOM 5635 O O . GLY A 1 704 ? -2.029 3.843 5.478 1.00 82.75 704 GLY A O 1
ATOM 5636 N N . HIS A 1 705 ? -2.219 1.597 5.565 1.00 91.31 705 HIS A N 1
ATOM 5637 C CA . HIS A 1 705 ? -0.796 1.249 5.605 1.00 91.31 705 HIS A CA 1
ATOM 5638 C C . HIS A 1 705 ? -0.456 0.120 4.625 1.00 91.31 705 HIS A C 1
ATOM 5640 O O . HIS A 1 705 ? -1.300 -0.723 4.313 1.00 91.31 705 HIS A O 1
ATOM 5646 N N . SER A 1 706 ? 0.795 0.071 4.173 1.00 93.88 706 SER A N 1
ATOM 5647 C CA . SER A 1 706 ? 1.327 -1.054 3.411 1.00 93.88 706 SER A CA 1
ATOM 5648 C C . SER A 1 706 ? 1.433 -2.332 4.245 1.00 93.88 706 SER A C 1
ATOM 5650 O O . SER A 1 706 ? 1.325 -2.327 5.482 1.00 93.88 706 SER A O 1
ATOM 5652 N N . ILE A 1 707 ? 1.653 -3.454 3.557 1.00 95.94 707 ILE A N 1
ATOM 5653 C CA . ILE A 1 707 ? 1.976 -4.728 4.206 1.00 95.94 707 ILE A CA 1
ATOM 5654 C C . ILE A 1 707 ? 3.254 -4.537 5.039 1.00 95.94 707 ILE A C 1
ATOM 5656 O O . ILE A 1 707 ? 3.249 -4.828 6.235 1.00 95.94 707 ILE A O 1
ATOM 5660 N N . HIS A 1 708 ? 4.297 -3.926 4.468 1.00 94.00 708 HIS A N 1
ATOM 5661 C CA . HIS A 1 708 ? 5.545 -3.585 5.161 1.00 94.00 708 HIS A CA 1
ATOM 5662 C C . HIS A 1 708 ? 5.351 -2.811 6.477 1.00 94.00 708 HIS A C 1
ATOM 5664 O O . HIS A 1 708 ? 5.835 -3.246 7.524 1.00 94.00 708 HIS A O 1
ATOM 5670 N N . GLU A 1 709 ? 4.596 -1.707 6.458 1.00 91.31 709 GLU A N 1
ATOM 5671 C CA . GLU A 1 709 ? 4.322 -0.868 7.641 1.00 91.31 709 GLU A CA 1
ATOM 5672 C C . GLU A 1 709 ? 3.611 -1.633 8.778 1.00 91.31 709 GLU A C 1
ATOM 5674 O O . GLU A 1 709 ? 3.645 -1.213 9.941 1.00 91.31 709 GLU A O 1
ATOM 5679 N N . SER A 1 710 ? 2.984 -2.768 8.452 1.00 93.44 710 SER A N 1
ATOM 5680 C CA . SER A 1 710 ? 2.349 -3.694 9.394 1.00 93.44 710 SER A CA 1
ATOM 5681 C C . SER A 1 710 ? 3.300 -4.815 9.842 1.00 93.44 710 SER A C 1
ATOM 5683 O O . SER A 1 710 ? 3.382 -5.106 11.038 1.00 93.44 710 SER A O 1
ATOM 5685 N N . LEU A 1 711 ? 4.071 -5.407 8.920 1.00 92.75 711 LEU A N 1
ATOM 5686 C CA . LEU A 1 711 ? 5.076 -6.437 9.227 1.00 92.75 711 LEU A CA 1
ATOM 5687 C C . LEU A 1 711 ? 6.232 -5.901 10.081 1.00 92.75 711 LEU A C 1
ATOM 5689 O O . LEU A 1 711 ? 6.789 -6.637 10.891 1.00 92.75 711 LEU A O 1
ATOM 5693 N N . TRP A 1 712 ? 6.552 -4.613 9.974 1.00 88.81 712 TRP A N 1
ATOM 5694 C CA . TRP A 1 712 ? 7.524 -3.943 10.841 1.00 88.81 712 TRP A CA 1
ATOM 5695 C C . TRP A 1 712 ? 7.094 -3.989 12.316 1.00 88.81 712 TRP A C 1
ATOM 5697 O O . TRP A 1 712 ? 7.885 -4.333 13.199 1.00 88.81 712 TRP A O 1
ATOM 5707 N N . VAL A 1 713 ? 5.808 -3.754 12.592 1.00 87.94 713 VAL A N 1
ATOM 5708 C CA . VAL A 1 713 ? 5.249 -3.877 13.948 1.00 87.94 713 VAL A CA 1
ATOM 5709 C C . VAL A 1 713 ? 5.191 -5.336 14.393 1.00 87.94 713 VAL A C 1
ATOM 5711 O O . VAL A 1 713 ? 5.482 -5.631 15.550 1.00 87.94 713 VAL A O 1
ATOM 5714 N N . ALA A 1 714 ? 4.875 -6.262 13.486 1.00 89.62 714 ALA A N 1
ATOM 5715 C CA . ALA A 1 714 ? 4.937 -7.695 13.763 1.00 89.62 714 ALA A CA 1
ATOM 5716 C C . ALA A 1 714 ? 6.352 -8.140 14.188 1.00 89.62 714 ALA A C 1
ATOM 5718 O O . ALA A 1 714 ? 6.496 -8.799 15.221 1.00 89.62 714 ALA A O 1
ATOM 5719 N N . ASN A 1 715 ? 7.393 -7.685 13.481 1.00 85.94 715 ASN A N 1
ATOM 5720 C CA . ASN A 1 715 ? 8.790 -7.963 13.814 1.00 85.94 715 ASN A CA 1
ATOM 5721 C C . ASN A 1 715 ? 9.193 -7.367 15.174 1.00 85.94 715 ASN A C 1
ATOM 5723 O O . ASN A 1 715 ? 9.768 -8.060 16.013 1.00 85.94 715 ASN A O 1
ATOM 5727 N N . GLN A 1 716 ? 8.787 -6.123 15.464 1.00 81.50 716 GLN A N 1
ATOM 5728 C CA . GLN A 1 716 ? 8.978 -5.514 16.787 1.00 81.50 716 GLN A CA 1
ATOM 5729 C C . GLN A 1 716 ? 8.325 -6.341 17.915 1.00 81.50 716 GLN A C 1
ATOM 5731 O O . GLN A 1 716 ? 8.878 -6.459 19.010 1.00 81.50 716 GLN A O 1
ATOM 5736 N N . LYS A 1 717 ? 7.148 -6.924 17.659 1.00 78.94 717 LYS A N 1
ATOM 5737 C CA . LYS A 1 717 ? 6.411 -7.779 18.606 1.00 78.94 717 LYS A CA 1
ATOM 5738 C C . LYS A 1 717 ? 6.959 -9.218 18.675 1.00 78.94 717 LYS A C 1
ATOM 5740 O O . LYS A 1 717 ? 6.410 -10.023 19.420 1.00 78.94 717 LYS A O 1
ATOM 5745 N N . GLY A 1 718 ? 8.042 -9.534 17.958 1.00 73.44 718 GLY A N 1
ATOM 5746 C CA . GLY A 1 718 ? 8.733 -10.828 18.004 1.00 73.44 718 GLY A CA 1
ATOM 5747 C C . GLY A 1 718 ? 8.288 -11.854 16.957 1.00 73.44 718 GLY A C 1
ATOM 5748 O O . GLY A 1 718 ? 8.726 -13.000 17.019 1.00 73.44 718 GLY A O 1
ATOM 5749 N N . ILE A 1 719 ? 7.449 -11.470 15.989 1.00 76.69 719 ILE A N 1
ATOM 5750 C CA . ILE A 1 719 ? 7.119 -12.311 14.832 1.00 76.69 719 ILE A CA 1
ATOM 5751 C C . ILE A 1 719 ? 8.249 -12.132 13.813 1.00 76.69 719 ILE A C 1
ATOM 5753 O O . ILE A 1 719 ? 8.251 -11.153 13.073 1.00 76.69 719 ILE A O 1
ATOM 5757 N N . ASN A 1 720 ? 9.237 -13.031 13.818 1.00 69.88 720 ASN A N 1
ATOM 5758 C CA . ASN A 1 720 ? 10.429 -12.892 12.977 1.00 69.88 720 ASN A CA 1
ATOM 5759 C C . ASN A 1 720 ? 10.070 -12.918 11.479 1.00 69.88 720 ASN A C 1
ATOM 5761 O O . ASN A 1 720 ? 9.616 -13.943 10.969 1.00 69.88 720 ASN A O 1
ATOM 5765 N N . LEU A 1 721 ? 10.271 -11.786 10.799 1.00 72.56 721 LEU A N 1
ATOM 5766 C CA . LEU A 1 721 ? 9.833 -11.533 9.416 1.00 72.56 721 LEU A CA 1
ATOM 5767 C C . LEU A 1 721 ? 10.952 -10.931 8.540 1.00 72.56 721 LEU A C 1
ATOM 5769 O O . LEU A 1 721 ? 10.681 -10.309 7.511 1.00 72.56 721 LEU A O 1
ATOM 5773 N N . SER A 1 722 ? 12.209 -11.125 8.948 1.00 61.59 722 SER A N 1
ATOM 5774 C CA . SER A 1 722 ? 13.412 -10.783 8.183 1.00 61.59 722 SER A CA 1
ATOM 5775 C C . SER A 1 722 ? 14.404 -11.952 8.186 1.00 61.59 722 SER A C 1
ATOM 5777 O O . SER A 1 722 ? 14.650 -12.575 9.220 1.00 61.59 722 SER A O 1
ATOM 5779 N N . LYS A 1 723 ? 15.033 -12.243 7.037 1.00 55.09 723 LYS A N 1
ATOM 5780 C CA . LYS A 1 723 ? 16.128 -13.237 6.956 1.00 55.09 723 LYS A CA 1
ATOM 5781 C C . LYS A 1 723 ? 17.386 -12.777 7.717 1.00 55.09 723 LYS A C 1
ATOM 5783 O O . LYS A 1 723 ? 18.192 -13.603 8.145 1.00 55.09 723 LYS A O 1
ATOM 5788 N N . THR A 1 724 ? 17.542 -11.471 7.936 1.00 49.75 724 THR A N 1
ATOM 5789 C CA . THR A 1 724 ? 18.566 -10.866 8.796 1.00 49.75 724 THR A CA 1
ATOM 5790 C C . THR A 1 724 ? 18.200 -10.985 10.281 1.00 49.75 724 THR A C 1
ATOM 5792 O O . THR A 1 724 ? 17.104 -10.620 10.705 1.00 49.75 724 THR A O 1
ATOM 5795 N N . LYS A 1 725 ? 19.154 -11.449 11.104 1.00 43.53 725 LYS A N 1
ATOM 5796 C CA . LYS A 1 725 ? 19.036 -11.529 12.575 1.00 43.53 725 LYS A CA 1
ATOM 5797 C C . LYS A 1 725 ? 19.252 -10.167 13.264 1.00 43.53 725 LYS A C 1
ATOM 5799 O O . LYS A 1 725 ? 19.977 -10.090 14.256 1.00 43.53 725 LYS A O 1
ATOM 5804 N N . SER A 1 726 ? 18.673 -9.081 12.751 1.00 44.19 726 SER A N 1
ATOM 5805 C CA . SER A 1 726 ? 18.678 -7.802 13.473 1.00 44.19 726 SER A CA 1
ATOM 5806 C C . SER A 1 726 ? 17.843 -7.946 14.747 1.00 44.19 726 SER A C 1
ATOM 5808 O O . SER A 1 726 ? 16.664 -8.294 14.683 1.00 44.19 726 SER A O 1
ATOM 5810 N N . CYS A 1 727 ? 18.446 -7.701 15.911 1.00 41.59 727 CYS A N 1
ATOM 5811 C CA . CYS A 1 727 ? 17.752 -7.762 17.197 1.00 41.59 727 CYS A CA 1
ATOM 5812 C C . CYS A 1 727 ? 16.523 -6.833 17.201 1.00 41.59 727 CYS A C 1
ATOM 5814 O O . CYS A 1 727 ? 16.602 -5.736 16.653 1.00 41.59 727 CYS A O 1
ATOM 5816 N N . ASN A 1 728 ? 15.442 -7.225 17.895 1.00 50.22 728 ASN A N 1
ATOM 5817 C CA . ASN A 1 728 ? 14.080 -6.635 17.887 1.00 50.22 728 ASN A CA 1
ATOM 5818 C C . ASN A 1 728 ? 13.949 -5.143 18.318 1.00 50.22 728 ASN A C 1
ATOM 5820 O O . ASN A 1 728 ? 12.872 -4.694 18.714 1.00 50.22 728 ASN A O 1
ATOM 5824 N N . LYS A 1 729 ? 15.048 -4.386 18.331 1.00 51.06 729 LYS A N 1
ATOM 5825 C CA . LYS A 1 729 ? 15.163 -2.972 18.705 1.00 51.06 729 LYS A CA 1
ATOM 5826 C C . LYS A 1 729 ? 15.753 -2.105 17.590 1.00 51.06 729 LYS A C 1
ATOM 5828 O O . LYS A 1 729 ? 15.476 -0.910 17.600 1.00 51.06 729 LYS A O 1
ATOM 5833 N N . ASP A 1 730 ? 16.528 -2.673 16.660 1.00 57.50 730 ASP A N 1
ATOM 5834 C CA . ASP A 1 730 ? 16.964 -1.940 15.468 1.00 57.50 730 ASP A CA 1
ATOM 5835 C C . ASP A 1 730 ? 15.826 -1.945 14.449 1.00 57.50 730 ASP A C 1
ATOM 5837 O O . ASP A 1 730 ? 15.668 -2.841 13.620 1.00 57.50 730 ASP A O 1
ATOM 5841 N N . LEU A 1 731 ? 14.951 -0.961 14.620 1.00 63.12 731 LEU A N 1
ATOM 5842 C CA . LEU A 1 731 ? 13.791 -0.758 13.773 1.00 63.12 731 LEU A CA 1
ATOM 5843 C C . LEU A 1 731 ? 14.140 0.034 12.514 1.00 63.12 731 LEU A C 1
ATOM 5845 O O . LEU A 1 731 ? 13.357 0.000 11.572 1.00 63.12 731 LEU A O 1
ATOM 5849 N N . ASP A 1 732 ? 15.281 0.724 12.477 1.00 68.31 732 ASP A N 1
ATOM 5850 C CA . ASP A 1 732 ? 15.575 1.680 11.411 1.00 68.31 732 ASP A CA 1
ATOM 5851 C C . ASP A 1 732 ? 16.230 1.019 10.181 1.00 68.31 732 ASP A C 1
ATOM 5853 O O . ASP A 1 732 ? 16.194 1.578 9.085 1.00 68.31 732 ASP A O 1
ATOM 5857 N N . GLY A 1 733 ? 16.728 -0.214 10.332 1.00 75.38 733 GLY A N 1
ATOM 5858 C CA . GLY A 1 733 ? 17.189 -1.080 9.240 1.00 75.38 733 GLY A CA 1
ATOM 5859 C C . GLY A 1 733 ? 16.175 -2.111 8.710 1.00 75.38 733 GLY A C 1
ATOM 5860 O O . GLY A 1 733 ? 16.545 -2.911 7.851 1.00 75.38 733 GLY A O 1
ATOM 5861 N N . PHE A 1 734 ? 14.929 -2.162 9.204 1.00 85.94 734 PHE A N 1
ATOM 5862 C CA . PHE A 1 734 ? 14.007 -3.260 8.867 1.00 85.94 734 PHE A CA 1
ATOM 5863 C C . PHE A 1 734 ? 13.462 -3.190 7.427 1.00 85.94 734 PHE A C 1
ATOM 5865 O O . PHE A 1 734 ? 12.702 -2.290 7.078 1.00 85.94 734 PHE A O 1
ATOM 5872 N N . ILE A 1 735 ? 13.769 -4.217 6.629 1.00 90.75 735 ILE A N 1
ATOM 5873 C CA . ILE A 1 735 ? 13.181 -4.496 5.309 1.00 90.75 735 ILE A CA 1
ATOM 5874 C C . ILE A 1 735 ? 12.313 -5.752 5.434 1.00 90.75 735 ILE A C 1
ATOM 5876 O O . ILE A 1 735 ? 12.767 -6.766 5.968 1.00 90.75 735 ILE A O 1
ATOM 5880 N N . SER A 1 736 ? 11.068 -5.698 4.953 1.00 90.88 736 SER A N 1
ATOM 5881 C CA . SER A 1 736 ? 10.149 -6.844 5.002 1.00 90.88 736 SER A CA 1
ATOM 5882 C C . SER A 1 736 ? 10.486 -7.910 3.972 1.00 90.88 736 SER A C 1
ATOM 5884 O O . SER A 1 736 ? 10.744 -7.587 2.822 1.00 90.88 736 SER A O 1
ATOM 5886 N N . ASP A 1 737 ? 10.379 -9.174 4.370 1.00 92.44 737 ASP A N 1
ATOM 5887 C CA . ASP A 1 737 ? 10.430 -10.322 3.468 1.00 92.44 737 ASP A CA 1
ATOM 5888 C C . ASP A 1 737 ? 9.018 -10.919 3.311 1.00 92.44 737 ASP A C 1
ATOM 5890 O O . ASP A 1 737 ? 8.469 -11.523 4.240 1.00 92.44 737 ASP A O 1
ATOM 5894 N N . TYR A 1 738 ? 8.396 -10.719 2.146 1.00 95.50 738 TYR A N 1
ATOM 5895 C CA . TYR A 1 738 ? 7.050 -11.219 1.854 1.00 95.50 738 TYR A CA 1
ATOM 5896 C C . TYR A 1 738 ? 7.034 -12.728 1.556 1.00 95.50 738 TYR A C 1
ATOM 5898 O O . TYR A 1 738 ? 6.000 -13.363 1.761 1.00 95.50 738 TYR A O 1
ATOM 5906 N N . GLU A 1 739 ? 8.164 -13.340 1.173 1.00 93.06 739 GLU A N 1
ATOM 5907 C CA . GLU A 1 739 ? 8.276 -14.805 1.117 1.00 93.06 739 GLU A CA 1
ATOM 5908 C C . GLU A 1 739 ? 8.207 -15.389 2.534 1.00 93.06 739 GLU A C 1
ATOM 5910 O O . GLU A 1 739 ? 7.445 -16.320 2.791 1.00 93.06 739 GLU A O 1
ATOM 5915 N N . SER A 1 740 ? 8.961 -14.810 3.478 1.00 91.38 740 SER A N 1
ATOM 5916 C CA . SER A 1 740 ? 8.912 -15.191 4.896 1.00 91.38 740 SER A CA 1
ATOM 5917 C C . SER A 1 740 ? 7.543 -14.922 5.525 1.00 91.38 740 SER A C 1
ATOM 5919 O O . SER A 1 740 ? 7.079 -15.733 6.327 1.00 91.38 740 SER A O 1
ATOM 5921 N N . PHE A 1 741 ? 6.858 -13.842 5.131 1.00 94.19 741 PHE A N 1
ATOM 5922 C CA . PHE A 1 741 ? 5.475 -13.589 5.546 1.00 94.19 741 PHE A CA 1
ATOM 5923 C C . PHE A 1 741 ? 4.496 -14.655 5.041 1.00 94.19 741 PHE A C 1
ATOM 5925 O O . PHE A 1 741 ? 3.662 -15.103 5.818 1.00 94.19 741 PHE A O 1
ATOM 5932 N N . VAL A 1 742 ? 4.595 -15.118 3.791 1.00 94.75 742 VAL A N 1
ATOM 5933 C CA . VAL A 1 742 ? 3.755 -16.236 3.320 1.00 94.75 742 VAL A CA 1
ATOM 5934 C C . VAL A 1 742 ? 4.137 -17.539 4.036 1.00 94.75 742 VAL A C 1
ATOM 5936 O O . VAL A 1 742 ? 3.261 -18.284 4.475 1.00 94.75 742 VAL A O 1
ATOM 5939 N N . ALA A 1 743 ? 5.434 -17.787 4.240 1.00 93.31 743 ALA A N 1
ATOM 5940 C CA . ALA A 1 743 ? 5.939 -19.019 4.843 1.00 93.31 743 ALA A CA 1
ATOM 5941 C C . ALA A 1 743 ? 5.457 -19.266 6.286 1.00 93.31 743 ALA A C 1
ATOM 5943 O O . ALA A 1 743 ? 5.285 -20.426 6.664 1.00 93.31 743 ALA A O 1
ATOM 5944 N N . ILE A 1 744 ? 5.182 -18.227 7.092 1.00 92.50 744 ILE A N 1
ATOM 5945 C CA . ILE A 1 744 ? 4.632 -18.431 8.448 1.00 92.50 744 ILE A CA 1
ATOM 5946 C C . ILE A 1 744 ? 3.217 -19.036 8.446 1.00 92.50 744 ILE A C 1
ATOM 5948 O O . ILE A 1 744 ? 2.823 -19.624 9.453 1.00 92.50 744 ILE A O 1
ATOM 5952 N N . TYR A 1 745 ? 2.471 -18.962 7.337 1.00 94.88 745 TYR A N 1
ATOM 5953 C CA . TYR A 1 745 ? 1.150 -19.591 7.181 1.00 94.88 745 TYR A CA 1
ATOM 5954 C C . TYR A 1 745 ? 1.218 -21.027 6.646 1.00 94.88 745 TYR A C 1
ATOM 5956 O O . TYR A 1 745 ? 0.173 -21.638 6.437 1.00 94.88 745 TYR A O 1
ATOM 5964 N N . LYS A 1 746 ? 2.411 -21.600 6.447 1.00 93.94 746 LYS A N 1
ATOM 5965 C CA . LYS A 1 746 ? 2.541 -22.978 5.964 1.00 93.94 746 LYS A CA 1
ATOM 5966 C C . LYS A 1 746 ? 1.813 -23.983 6.873 1.00 93.94 746 LYS A C 1
ATOM 5968 O O . LYS A 1 746 ? 1.893 -23.895 8.101 1.00 93.94 746 LYS A O 1
ATOM 5973 N N . ASN A 1 747 ? 1.145 -24.957 6.255 1.00 93.12 747 ASN A N 1
ATOM 5974 C CA . ASN A 1 747 ? 0.253 -25.940 6.875 1.00 93.12 747 ASN A CA 1
ATOM 5975 C C . ASN A 1 747 ? -0.985 -25.313 7.562 1.00 93.12 747 ASN A C 1
ATOM 5977 O O . ASN A 1 747 ? -1.423 -25.792 8.607 1.00 93.12 747 ASN A O 1
ATOM 5981 N N . THR A 1 748 ? -1.544 -24.238 6.996 1.00 94.38 748 THR A N 1
ATOM 5982 C CA . THR A 1 748 ? -2.816 -23.618 7.432 1.00 94.38 748 THR A CA 1
ATOM 5983 C C . THR A 1 748 ? -3.722 -23.365 6.225 1.00 94.38 748 THR A C 1
ATOM 5985 O O . THR A 1 748 ? -3.234 -23.333 5.092 1.00 94.38 748 THR A O 1
ATOM 5988 N N . GLN A 1 749 ? -5.025 -23.144 6.424 1.00 89.69 749 GLN A N 1
ATOM 5989 C CA . GLN A 1 749 ? -5.932 -22.776 5.321 1.00 89.69 749 GLN A CA 1
ATOM 5990 C C . GLN A 1 749 ? -5.468 -21.499 4.600 1.00 89.69 749 GLN A C 1
ATOM 5992 O O . GLN A 1 749 ? -5.661 -21.345 3.390 1.00 89.69 749 GLN A O 1
ATOM 5997 N N . CYS A 1 750 ? -4.820 -20.593 5.335 1.00 94.88 750 CYS A N 1
ATOM 5998 C CA . CYS A 1 750 ? -4.292 -19.346 4.797 1.00 94.88 750 CYS A CA 1
ATOM 5999 C C . CYS A 1 750 ? -3.145 -19.530 3.788 1.00 94.88 750 CYS A C 1
ATOM 6001 O O . CYS A 1 750 ? -2.950 -18.633 2.972 1.00 94.88 750 CYS A O 1
ATOM 6003 N N . GLU A 1 751 ? -2.425 -20.663 3.775 1.00 95.25 751 GLU A N 1
ATOM 6004 C CA . GLU A 1 751 ? -1.347 -20.928 2.801 1.00 95.25 751 GLU A CA 1
ATOM 6005 C C . GLU A 1 751 ? -1.865 -20.851 1.359 1.00 95.25 751 GLU A C 1
ATOM 6007 O O . GLU A 1 751 ? -1.333 -20.101 0.536 1.00 95.25 751 GLU A O 1
ATOM 6012 N N . LYS A 1 752 ? -2.964 -21.564 1.070 1.00 94.56 752 LYS A N 1
ATOM 6013 C CA . LYS A 1 752 ? -3.580 -21.532 -0.260 1.00 94.56 752 LYS A CA 1
ATOM 6014 C C . LYS A 1 752 ? -4.178 -20.158 -0.558 1.00 94.56 752 LYS A C 1
ATOM 6016 O O . LYS A 1 752 ? -3.925 -19.612 -1.626 1.00 94.56 752 LYS A O 1
ATOM 6021 N N . ALA A 1 753 ? -4.925 -19.574 0.381 1.00 96.44 753 ALA A N 1
ATOM 6022 C CA . ALA A 1 753 ? -5.577 -18.281 0.164 1.00 96.44 753 ALA A CA 1
ATOM 6023 C C . ALA A 1 753 ? -4.572 -17.153 -0.137 1.00 96.44 753 ALA A C 1
ATOM 6025 O O . ALA A 1 753 ? -4.831 -16.320 -1.003 1.00 96.44 753 ALA A O 1
ATOM 6026 N N . LEU A 1 754 ? -3.408 -17.152 0.524 1.00 96.81 754 LEU A N 1
ATOM 6027 C CA . LEU A 1 754 ? -2.311 -16.227 0.228 1.00 96.81 754 LEU A CA 1
ATOM 6028 C C . LEU A 1 754 ? -1.713 -16.464 -1.160 1.00 96.81 754 LEU A C 1
ATOM 6030 O O . LEU A 1 754 ? -1.429 -15.484 -1.844 1.00 96.81 754 LEU A O 1
ATOM 6034 N N . SER A 1 755 ? -1.549 -17.724 -1.578 1.00 95.44 755 SER A N 1
ATOM 6035 C CA . SER A 1 755 ? -1.024 -18.101 -2.899 1.00 95.44 755 SER A CA 1
ATOM 6036 C C . SER A 1 755 ? -1.977 -17.722 -4.043 1.00 95.44 755 SER A C 1
ATOM 6038 O O . SER A 1 755 ? -1.565 -17.047 -4.989 1.00 95.44 755 SER A O 1
ATOM 6040 N N . ASP A 1 756 ? -3.265 -18.059 -3.916 1.00 96.75 756 ASP A N 1
ATOM 6041 C CA . ASP A 1 756 ? -4.319 -17.699 -4.873 1.00 96.75 756 ASP A CA 1
ATOM 6042 C C . ASP A 1 756 ? -4.409 -16.162 -5.015 1.00 96.75 756 ASP A C 1
ATOM 6044 O O . ASP A 1 756 ? -4.371 -15.615 -6.120 1.00 96.75 756 ASP A O 1
ATOM 6048 N N . ALA A 1 757 ? -4.445 -15.442 -3.886 1.00 98.06 757 ALA A N 1
ATOM 6049 C CA . ALA A 1 757 ? -4.503 -13.981 -3.854 1.00 98.06 757 ALA A CA 1
ATOM 6050 C C . ALA A 1 757 ? -3.226 -13.308 -4.398 1.00 98.06 757 ALA A C 1
ATOM 6052 O O . ALA A 1 757 ? -3.307 -12.242 -5.009 1.00 98.06 757 ALA A O 1
ATOM 6053 N N . LEU A 1 758 ? -2.056 -13.924 -4.202 1.00 97.50 758 LEU A N 1
ATOM 6054 C CA . LEU A 1 758 ? -0.773 -13.472 -4.746 1.00 97.50 758 LEU A CA 1
ATOM 6055 C C . LEU A 1 758 ? -0.730 -13.626 -6.274 1.00 97.50 758 LEU A C 1
ATOM 6057 O O . LEU A 1 758 ? -0.256 -12.730 -6.969 1.00 97.50 758 LEU A O 1
ATOM 6061 N N . SER A 1 759 ? -1.266 -14.726 -6.809 1.00 97.12 759 SER A N 1
ATOM 6062 C CA . SER A 1 759 ? -1.400 -14.933 -8.257 1.00 97.12 759 SER A CA 1
ATOM 6063 C C . SER A 1 759 ? -2.271 -13.843 -8.901 1.00 97.12 759 SER A C 1
ATOM 6065 O O . SER A 1 759 ? -1.856 -13.193 -9.864 1.00 97.12 759 SER A O 1
ATOM 6067 N N . ILE A 1 760 ? -3.421 -13.547 -8.285 1.00 98.00 760 ILE A N 1
ATOM 6068 C CA . ILE A 1 760 ? -4.337 -12.473 -8.701 1.00 98.00 760 ILE A CA 1
ATOM 6069 C C . ILE A 1 760 ? -3.671 -11.087 -8.605 1.00 98.00 760 ILE A C 1
ATOM 6071 O O . ILE A 1 760 ? -3.885 -10.237 -9.473 1.00 98.00 760 ILE A O 1
ATOM 6075 N N . ALA A 1 761 ? -2.842 -10.845 -7.584 1.00 98.25 761 ALA A N 1
ATOM 6076 C CA . ALA A 1 761 ? -2.090 -9.598 -7.439 1.00 98.25 761 ALA A CA 1
ATOM 6077 C C . ALA A 1 761 ? -1.098 -9.377 -8.588 1.00 98.25 761 ALA A C 1
ATOM 6079 O O . ALA A 1 761 ? -1.045 -8.282 -9.151 1.00 98.25 761 ALA A O 1
ATOM 6080 N N . TRP A 1 762 ? -0.354 -10.420 -8.972 1.00 97.44 762 TRP A N 1
ATOM 6081 C CA . TRP A 1 762 ? 0.551 -10.371 -10.119 1.00 97.44 762 TRP A CA 1
ATOM 6082 C C . TRP A 1 762 ? -0.195 -10.062 -11.414 1.00 97.44 762 TRP A C 1
ATOM 6084 O O . TRP A 1 762 ? 0.151 -9.101 -12.102 1.00 97.44 762 TRP A O 1
ATOM 6094 N N . GLU A 1 763 ? -1.235 -10.838 -11.729 1.00 96.88 763 GLU A N 1
ATOM 6095 C CA . GLU A 1 763 ? -2.007 -10.670 -12.962 1.00 96.88 763 GLU A CA 1
ATOM 6096 C C . GLU A 1 763 ? -2.559 -9.244 -13.090 1.00 96.88 763 GLU A C 1
ATOM 6098 O O . GLU A 1 763 ? -2.359 -8.584 -14.110 1.00 96.88 763 GLU A O 1
ATOM 6103 N N . ARG A 1 764 ? -3.185 -8.724 -12.027 1.00 97.44 764 ARG A N 1
ATOM 6104 C CA . ARG A 1 764 ? -3.794 -7.390 -12.046 1.00 97.44 764 ARG A CA 1
ATOM 6105 C C . ARG A 1 764 ? -2.773 -6.258 -12.090 1.00 97.44 764 ARG A C 1
ATOM 6107 O O . ARG A 1 764 ? -3.039 -5.267 -12.765 1.00 97.44 764 ARG A O 1
ATOM 6114 N N . SER A 1 765 ? -1.606 -6.398 -11.456 1.00 96.88 765 SER A N 1
ATOM 6115 C CA . SER A 1 765 ? -0.513 -5.428 -11.619 1.00 96.88 765 SER A CA 1
ATOM 6116 C C . SER A 1 765 ? 0.028 -5.396 -13.047 1.00 96.88 765 SER A C 1
ATOM 6118 O O . SER A 1 765 ? 0.309 -4.314 -13.559 1.00 96.88 765 SER A O 1
ATOM 6120 N N . PHE A 1 766 ? 0.125 -6.546 -13.722 1.00 94.44 766 PHE A N 1
ATOM 6121 C CA . PHE A 1 766 ? 0.497 -6.586 -15.138 1.00 94.44 766 PHE A CA 1
ATOM 6122 C C . PHE A 1 766 ? -0.585 -5.964 -16.027 1.00 94.44 766 PHE A C 1
ATOM 6124 O O . PHE A 1 766 ? -0.261 -5.133 -16.870 1.00 94.44 766 PHE A O 1
ATOM 6131 N N . ASN A 1 767 ? -1.864 -6.274 -15.798 1.00 93.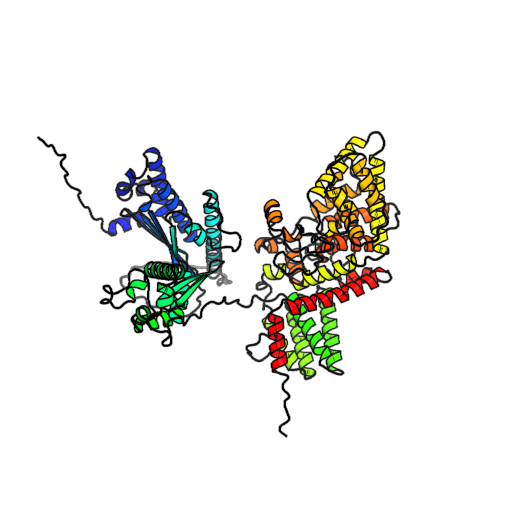38 767 ASN A N 1
ATOM 6132 C CA . ASN A 1 767 ? -2.966 -5.683 -16.562 1.00 93.38 767 ASN A CA 1
ATOM 6133 C C . ASN A 1 767 ? -2.994 -4.147 -16.388 1.00 93.38 767 ASN A C 1
ATOM 6135 O O . ASN A 1 767 ? -3.031 -3.416 -17.378 1.00 93.38 767 ASN A O 1
ATOM 6139 N N . TYR A 1 768 ? -2.845 -3.648 -15.154 1.00 94.50 768 TYR A N 1
ATOM 6140 C CA . TYR A 1 768 ? -2.701 -2.218 -14.848 1.00 94.50 768 TYR A CA 1
ATOM 6141 C C . TYR A 1 768 ? -1.504 -1.580 -15.578 1.00 94.50 768 TYR A C 1
ATOM 6143 O O . TYR A 1 768 ? -1.636 -0.500 -16.154 1.00 94.50 768 TYR A O 1
ATOM 6151 N N . LEU A 1 769 ? -0.343 -2.248 -15.601 1.00 91.50 769 LEU A N 1
ATOM 6152 C CA . LEU A 1 769 ? 0.841 -1.785 -16.334 1.00 91.50 769 LEU A CA 1
ATOM 6153 C C . LEU A 1 769 ? 0.559 -1.665 -17.838 1.00 91.50 769 LEU A C 1
ATOM 6155 O O . LEU A 1 769 ? 0.864 -0.626 -18.421 1.00 91.50 769 LEU A O 1
ATOM 6159 N N . THR A 1 770 ? -0.089 -2.658 -18.456 1.00 88.00 770 THR A N 1
ATOM 6160 C CA . THR A 1 770 ? -0.445 -2.587 -19.887 1.00 88.00 770 THR A CA 1
ATOM 6161 C C . THR A 1 770 ? -1.459 -1.488 -20.214 1.00 88.00 770 THR A C 1
ATOM 6163 O O . THR A 1 770 ? -1.441 -0.950 -21.320 1.00 88.00 770 THR A O 1
ATOM 6166 N N . GLN A 1 771 ? -2.325 -1.134 -19.258 1.00 88.81 771 GLN A N 1
ATOM 6167 C CA . GLN A 1 771 ? -3.371 -0.126 -19.429 1.00 88.81 771 GLN A CA 1
ATOM 6168 C C . GLN A 1 771 ? -2.851 1.313 -19.274 1.00 88.81 771 GLN A C 1
ATOM 6170 O O . GLN A 1 771 ? -3.324 2.203 -19.981 1.00 88.81 771 GLN A O 1
ATOM 6175 N N . TYR A 1 772 ? -1.902 1.547 -18.359 1.00 86.44 772 TYR A N 1
ATOM 6176 C CA . TYR A 1 772 ? -1.522 2.897 -17.911 1.00 86.44 772 TYR A CA 1
ATOM 6177 C C . TYR A 1 772 ? -0.049 3.285 -18.137 1.00 86.44 772 TYR A C 1
ATOM 6179 O O . TYR A 1 772 ? 0.325 4.410 -17.815 1.00 86.44 772 TYR A O 1
ATOM 6187 N N . SER A 1 773 ? 0.800 2.402 -18.677 1.00 82.38 773 SER A N 1
ATOM 6188 C CA . SER A 1 773 ? 2.196 2.732 -19.003 1.00 82.38 773 SER A CA 1
ATOM 6189 C C . SER A 1 773 ? 2.373 3.056 -20.490 1.00 82.38 773 SER A C 1
ATOM 6191 O O . SER A 1 773 ? 2.199 2.191 -21.348 1.00 82.38 773 SER A O 1
ATOM 6193 N N . GLU A 1 774 ? 2.791 4.285 -20.805 1.00 71.69 774 GLU A N 1
ATOM 6194 C CA . GLU A 1 774 ? 3.251 4.636 -22.158 1.00 71.69 774 GLU A CA 1
ATOM 6195 C C . GLU A 1 774 ? 4.611 3.985 -22.480 1.00 71.69 774 GLU A C 1
ATOM 6197 O O . GLU A 1 774 ? 4.831 3.558 -23.613 1.00 71.69 774 GLU A O 1
ATOM 6202 N N . ASP A 1 775 ? 5.480 3.802 -21.473 1.00 67.12 775 ASP A N 1
ATOM 6203 C CA . ASP A 1 775 ? 6.763 3.086 -21.608 1.00 67.12 775 ASP A CA 1
ATOM 6204 C C . ASP A 1 775 ? 6.558 1.667 -22.158 1.00 67.12 775 ASP A C 1
ATOM 6206 O O . ASP A 1 775 ? 7.278 1.216 -23.049 1.00 67.12 775 ASP A O 1
ATOM 6210 N N . TYR A 1 776 ? 5.541 0.964 -21.647 1.00 67.75 776 TYR A N 1
ATOM 6211 C CA . TYR A 1 776 ? 5.160 -0.358 -22.133 1.00 67.75 776 TYR A CA 1
ATOM 6212 C C . TYR A 1 776 ? 4.765 -0.333 -23.613 1.00 67.75 776 TYR A C 1
ATOM 6214 O O . TYR A 1 776 ? 5.201 -1.194 -24.378 1.00 67.75 776 TYR A O 1
ATOM 6222 N N . LYS A 1 777 ? 3.968 0.657 -24.037 1.00 69.75 777 LYS A N 1
ATOM 6223 C CA . LYS A 1 777 ? 3.543 0.785 -25.438 1.00 69.75 777 LYS A CA 1
ATOM 6224 C C . LYS A 1 777 ? 4.749 1.028 -26.345 1.00 69.75 777 LYS A C 1
ATOM 6226 O O . LYS A 1 777 ? 4.861 0.364 -27.372 1.00 69.75 777 LYS A O 1
ATOM 6231 N N . ALA A 1 778 ? 5.680 1.893 -25.936 1.00 64.69 778 ALA A N 1
ATOM 6232 C CA . ALA A 1 778 ? 6.928 2.135 -26.659 1.00 64.69 778 ALA A CA 1
ATOM 6233 C C . ALA A 1 778 ? 7.782 0.857 -26.790 1.00 64.69 778 ALA A C 1
ATOM 6235 O O . ALA A 1 778 ? 8.161 0.485 -27.901 1.00 64.69 778 ALA A O 1
ATOM 6236 N N . LEU A 1 779 ? 8.011 0.133 -25.686 1.00 65.50 779 LEU A N 1
ATOM 6237 C CA . LEU A 1 779 ? 8.785 -1.116 -25.683 1.00 65.50 779 LEU A CA 1
ATOM 6238 C C . LEU A 1 779 ? 8.112 -2.234 -26.507 1.00 65.50 779 LEU A C 1
ATOM 6240 O O . LEU A 1 779 ? 8.791 -2.987 -27.211 1.00 65.50 779 LEU A O 1
ATOM 6244 N N . LYS A 1 780 ? 6.775 -2.324 -26.481 1.00 63.97 780 LYS A N 1
ATOM 6245 C CA . LYS A 1 780 ? 6.016 -3.282 -27.300 1.00 63.97 780 LYS A CA 1
ATOM 6246 C C . LYS A 1 780 ? 6.095 -2.953 -28.790 1.00 63.97 780 LYS A C 1
ATOM 6248 O O . LYS A 1 780 ? 6.248 -3.864 -29.601 1.00 63.97 780 LYS A O 1
ATOM 6253 N N . LEU A 1 781 ? 6.029 -1.670 -29.152 1.00 54.50 781 LEU A N 1
ATOM 6254 C CA . LEU A 1 781 ? 6.206 -1.223 -30.534 1.00 54.50 781 LEU A CA 1
ATOM 6255 C C . LEU A 1 781 ? 7.606 -1.583 -31.051 1.00 54.50 781 LEU A C 1
ATOM 6257 O O . LEU A 1 781 ? 7.703 -2.188 -32.116 1.00 54.50 781 LEU A O 1
ATOM 6261 N N . SER A 1 782 ? 8.674 -1.337 -30.278 1.00 54.91 782 SER A N 1
ATOM 6262 C CA . SER A 1 782 ? 10.029 -1.744 -30.684 1.00 54.91 782 SER A CA 1
ATOM 6263 C C . SER A 1 782 ? 10.194 -3.260 -30.841 1.00 54.91 782 SER A C 1
ATOM 6265 O O . SER A 1 782 ? 10.851 -3.698 -31.782 1.00 54.91 782 SER A O 1
ATOM 6267 N N . ASN A 1 783 ? 9.554 -4.068 -29.985 1.00 52.12 783 ASN A N 1
ATOM 6268 C CA . ASN A 1 783 ? 9.599 -5.529 -30.106 1.00 52.12 783 ASN A CA 1
ATOM 6269 C C . ASN A 1 783 ? 8.816 -6.054 -31.320 1.00 52.12 783 ASN A C 1
ATOM 6271 O O . ASN A 1 783 ? 9.211 -7.062 -31.896 1.00 52.12 783 ASN A O 1
ATOM 6275 N N . ASN A 1 784 ? 7.723 -5.398 -31.723 1.00 49.41 784 ASN A N 1
ATOM 6276 C CA . ASN A 1 784 ? 6.929 -5.822 -32.881 1.00 49.41 784 ASN A CA 1
ATOM 6277 C C . ASN A 1 784 ? 7.537 -5.383 -34.223 1.00 49.41 784 ASN A C 1
ATOM 6279 O O . ASN A 1 784 ? 7.426 -6.123 -35.195 1.00 49.41 784 ASN A O 1
ATOM 6283 N N . VAL A 1 785 ? 8.217 -4.232 -34.286 1.00 39.38 785 VAL A N 1
ATOM 6284 C CA . VAL A 1 785 ? 8.899 -3.757 -35.511 1.00 39.38 785 VAL A CA 1
ATOM 6285 C C . VAL A 1 785 ? 10.062 -4.675 -35.929 1.00 39.38 785 VAL A C 1
ATOM 6287 O O . VAL A 1 785 ? 10.445 -4.681 -37.091 1.00 39.38 785 VAL A O 1
ATOM 6290 N N . GLN A 1 786 ? 10.587 -5.507 -35.022 1.00 42.41 786 GLN A N 1
ATOM 6291 C CA . GLN A 1 786 ? 11.611 -6.520 -35.325 1.00 42.41 786 GLN A CA 1
ATOM 6292 C C . GLN A 1 786 ? 11.053 -7.953 -35.459 1.00 42.41 786 GLN A C 1
ATOM 6294 O O . GLN A 1 786 ? 11.811 -8.914 -35.343 1.00 42.41 786 GLN A O 1
ATOM 6299 N N . LYS A 1 787 ? 9.740 -8.113 -35.701 1.00 43.97 787 LYS A N 1
ATOM 6300 C CA . LYS A 1 787 ? 9.105 -9.412 -36.012 1.00 43.97 787 LYS A CA 1
ATOM 6301 C C . LYS A 1 787 ? 8.898 -9.672 -37.512 1.00 43.97 787 LYS A C 1
ATOM 6303 O O . LYS A 1 787 ? 8.310 -10.695 -37.858 1.00 43.97 787 LYS A O 1
ATOM 6308 N N . GLU A 1 788 ? 9.377 -8.798 -38.400 1.00 29.98 788 GLU A N 1
ATOM 6309 C CA . GLU A 1 788 ? 9.503 -9.166 -39.816 1.00 29.98 788 GLU A CA 1
ATOM 6310 C C . GLU A 1 788 ? 10.504 -10.327 -39.961 1.00 29.98 788 GLU A C 1
ATOM 6312 O O . GLU A 1 788 ? 11.558 -10.312 -39.314 1.00 29.98 788 GLU A O 1
ATOM 6317 N N . PRO A 1 789 ? 10.199 -11.359 -40.767 1.00 34.94 789 PRO A N 1
ATOM 6318 C CA . PRO A 1 789 ? 11.122 -12.461 -40.971 1.00 34.94 789 PRO A CA 1
ATOM 6319 C C . PRO A 1 789 ? 12.349 -11.979 -41.749 1.00 34.94 789 PRO A C 1
ATOM 6321 O O . PRO A 1 789 ? 12.223 -11.376 -42.814 1.00 34.94 789 PRO A O 1
ATOM 6324 N N . MET A 1 790 ? 13.547 -12.345 -41.285 1.00 36.25 790 MET A N 1
ATOM 6325 C CA . MET A 1 790 ? 14.665 -12.505 -42.214 1.00 36.25 790 MET A CA 1
ATOM 6326 C C . MET A 1 790 ? 14.363 -13.718 -43.097 1.00 36.25 790 MET A C 1
ATOM 6328 O O . MET A 1 790 ? 14.748 -14.841 -42.769 1.00 36.25 790 MET A O 1
ATOM 6332 N N . GLU A 1 791 ? 13.657 -13.501 -44.207 1.00 33.41 791 GLU A N 1
ATOM 6333 C CA . GLU A 1 791 ? 13.676 -14.464 -45.303 1.00 33.41 791 GLU A CA 1
ATOM 6334 C C . GLU A 1 791 ? 15.126 -14.628 -45.769 1.00 33.41 791 GLU A C 1
ATOM 6336 O O . GLU A 1 791 ? 15.865 -13.660 -45.974 1.00 33.41 791 GLU A O 1
ATOM 6341 N N . SER A 1 792 ? 15.574 -15.878 -45.835 1.00 36.88 792 SER A N 1
ATOM 6342 C CA . SER A 1 792 ? 16.979 -16.202 -46.034 1.00 36.88 792 SER A CA 1
ATOM 6343 C C . SER A 1 792 ? 17.393 -15.968 -47.484 1.00 36.88 792 SER A C 1
ATOM 6345 O O . SER A 1 792 ? 17.059 -16.773 -48.351 1.00 36.88 792 SER A O 1
ATOM 6347 N N . ASN A 1 793 ? 18.193 -14.930 -47.726 1.00 38.09 793 ASN A N 1
ATOM 6348 C CA . ASN A 1 793 ? 19.026 -14.861 -48.925 1.00 38.09 793 ASN A CA 1
ATOM 6349 C C . ASN A 1 793 ? 20.150 -15.907 -48.812 1.00 38.09 793 ASN A C 1
ATOM 6351 O O . ASN A 1 793 ? 21.185 -15.644 -48.196 1.00 38.09 793 ASN A O 1
ATOM 6355 N N . TYR A 1 794 ? 19.901 -17.081 -49.395 1.00 36.47 794 TYR A N 1
ATOM 6356 C CA . TYR A 1 794 ? 20.841 -18.176 -49.652 1.00 36.47 794 TYR A CA 1
ATOM 6357 C C . TYR A 1 794 ? 20.646 -18.666 -51.091 1.00 36.47 794 TYR A C 1
ATOM 6359 O O . TYR A 1 794 ? 19.468 -18.772 -51.502 1.00 36.47 794 TYR A O 1
#

Secondary structure (DSSP, 8-state):
---------------PPPHHHHHHHHHH--SHHHHTSSTHHHHHTTTB-GGGHHHHHHHHHHHH--TT--HHHHHHHHHHHHHHHHHHB-GGGGGGEEEEEEE-TTS-EEEEEEETTTEEEEEEE---------------------------------------STTTTHHHHHHHHHHHHHHHHHHHHHHHHHTT-PPS-TTS---HHHHHTTSTTEEEE-THHHHHHHHHHHH--TTS-TTPEEEEEEETTTEEEEEEE-HHHHHH-HHHHHHHHHHHHHHHTSTTGGGGS-GGGGGSS-SS--BHHHHHTS-HHHHHHHHHHTTSS---S------PPPHHHHHHHHHHHHHHHHHH--THHHHHHHHHHHHHHHHHHH-TT-SHHHHHHHHHHHHHHHHHTT-HHHHHHHH-SS--SS--HHHHS-SSGGGS-HHHHHH-HHHHHHHHHHHHHHHHS--HHHHHHHHHHHHHHHHHHHHTTSTT-HHHHHHHHHHHHHHHHTS--GGGGG-HHHHHHHHS---TTHHHHHHHHHHTSPP-SHHHHHHHHHHHHHHHHHHTTS-GGGS-HHHHHHHHHHHHH-----SEEE--HHHHHHT--SS---SS--TTS--SS--TTT------GGGGEEEE-HHHHHH-HHHHHHHHTT----SSS-HHHHHHHHHHHHHHHTT----HHHHHHHHHHHHHHTTS--HHHHHHHHHHTT----SS---TT--TT----HHHHHHTTTTSHHHHHHHHHHHHHHHHHHHHHHHH-HHHHHHHHHHHHT-S------

Foldseek 3Di:
DDDDDDDDDDDDPPPDDDCVVVVCLLPPQDDLVSNLPDDLCVVCLVQADPVCSVVLSVLVCLLRYCDPHDLLRSVLSNLVSLLVNLVRGDPVQNVQWAWEWEQDPQRKIKIWTGRHPRDIGIGIGGDDDDDPDDDDDDDDDDDDDDDDDDDDDDDDDDDDDDDPDVVPVPVVVVVVSVVSVVVSQVSLVVVLVVVPQDDDDPPDDDGSLVSSCVRVNYHYDDCVLLVVVVLVLVQLDPPDDQQWWWFWDDDPPPDTDIHTHHNVVCVVDPVRLVRQQVVVVSQVPPVCNVVQADPVCPVPQDPRGHTSNNVVRGDVVVSVVSCVVAVVDDPPPPPPPVLAAALLVLLLLLLLVLVVVLVVDDDPSNVLSVVLSVVSVQLLLQLPQSFLVSSLVVLQVSLVVCVVVVNNVSSCLAPNPDPDPQDHSSNSHDPDPVSNDLVNLQQLPLLQLLQLLLLVLCQQPPDPLLLVQLLVLLVVVLVVLVVCPPDPNVVLSLQLLVQLLCLLLVAPFFQCLVVVLSVCSNPDDDDPPVSVVSSSCLSNDRDDGSSSLLVSLVSLVSSLVSQVVDPPVSDDPLSVVLVVCCVPPFDWLALFDFADPVVLFVLWAQFFAWFARESPHPGSDGDPNRTGTDRQQQNRGPDRDPVSCVVQLLNVLQSSSSNHWGTTQDSSLSSQLSVQVVCVVVVHPHDSLSSLSSSQSNCGGSNHTGNFSNVLSVLLVPVPFHPDPDPSPPSSNDHGNSVSSLVVCPPHPVNVSSVVSSVSSSVSSSVSCVVPPPSSVSSVVSVVVPPDDPPDPD

Sequence (794 aa):
MAMTIKSNTLPFISETISDARIAYVKNLAMTKEDATVMRIWDKIKDWFCGTRKKEALGHIYDLTHQGNLSKPQFALQCIKAFHSLSTMVGAAYQDKFKALITENPQGGWDLEFIIEGALRVECSLDQEQNKDSALSLVINNDLMKPNASHKTLENNDTFLNTEKEERQTSETSNREKHYDNALFFSHVHDFLNEINIPHLDAALHQPAMARLAALKNFDVMPIKSRASWVNIANLISDKIPDDNILVLKKEFPSNLHFSFDDENKVKQSARLTKYAADAASYLRNLPDFMHYFIEDSSEYLPSNHFTAGDLKRLKESSLEELKRIYKEEPLSIFKHDEVYKTPSEVVFLWMYILRDAAIDLKNESADLMINLFKAWQSRYLNHQTLTLSSTRKFLKEDANLLRRAGLETLANVVDSKVQSVVPCLLRQLPTADSDLSPTRLHDNVYGRVFESNWIASLVANPPDEVKSAMSTIAHYYSTYLSTLSCNKQDRMLRKVLKGLHRQIVGDKRFWFKAFPEIKALSTSTFELPSFLTKLQKILCADIKTGEQCIAVPYLAVKLFNAINGLPVIKHELWQIWTNVNYKRYIQPRTGRTMEKKEIAESNVIPIPTAGITLRYQPPAVSNADRMTSEVRPCNRYHIPSAENINNFPAVKNALQHGLPYSGGVSGSTGIMLSIINHLKNQGTDIDLRMGLLGSIMFMNYDGGHSIHESLWVANQKGINLSKTKSCNKDLDGFISDYESFVAIYKNTQCEKALSDALSIAWERSFNYLTQYSEDYKALKLSNNVQKEPMESNY

InterPro domains:
  IPR022747 Salmonella outer protein D [PF11047] (16-99)

Radius of gyration: 35.84 Å; chains: 1; bounding box: 96×118×89 Å

Organism: Sodalis glossinidius (strain morsitans) (NCBI:txid343509)

pLDDT: mean 76.18, std 21.51, range [21.47, 98.5]